Protein AF-A0A943UQS2-F1 (afdb_monomer_lite)

Secondary structure (DSSP, 8-state):
---GGG--HHHHHHHHHHHHHHHHTT---HHHHHHHHHHHHHHHTSS-HHHHHHHHHHHHHTT-HHHHHHHGGGGGGS-HHHHHHHHHHHHHTT---HHHHHHHHHHHTTT-HHHHHHHHT---HHHHHHHHHHHHHTT-HHHHHS--SSSPP-THHHHHHHHHHTTT-SSSHHHHHHHHHHHHHHTTT----THHHHHHHHHHH-TTTHHHHHHHTTTHHHHHHHHHHS-GGG--HHHHHHHHHHHHHH-S-HHHHHHHHHHHHHHHTT-HHHHHHTHHHHHHTHHHHHHHHHHTTS----THHHHHHHHHHHTT-TTS-HHHHHHHHHHHHT-HHHHHHS-THHHHHHHHHHHHH--GGG--EEE-SSS-EEE-HHHHHHHHHHHHHHHTT-THHHHTTHHHHHHTGGGGGGSTT--HHHHHHHHHHHH-PPPHHHHHHHHHHHHH-SSSGGGS-HHHHHHHHHHS--GGGTHHHHHHHHHHHH---HHHHHHHHHHHHHIIIIIS---HHHHHHHHHH-----TTSHHHHHHHHHHHHH--HHHHHHHHHHHHH--------SS----PPPHHHHHHHSSS--TTGGGTT---HHHHHHHHHHHHHHHHHTTSGGGHHHHHHHHHHHHHHHHHTT-HHHHHHHHHHHHHHHHHS--HHHHHHHHHHHHHHHHHS---HHHHHHHHHHHHHHHS-S--SHHHHHHHHHHHHHHHHHHHHTS-TTTTSBGGG--HHHHHHHHHHHHHHHHHHTT-TT-EEEEEEEPTTS-EEEEEEE-TTSPPEEEEEEETT-HHHH-HHHHHHHHHHHHHHHHHTT-SEEEEEEEE-SS---HHHHHHHHHHHTTSTTEEEEEEE---B-TTTTT-----------------

pLDDT: mean 82.7, std 13.42, range [28.22, 97.31]

Sequence (884 aa):
MPTTEHLNKIQLSNISAILEVLAQGNCLSSEVISYWADAAKKTVENQNPDIQYVSLSIFEAINDIEDLIKLAKKFDTFNSDIKGKYCDITGFNGVTDKNVIQCWINECYQSNPHAINAILCIENTESIISTYKQIVNNNKIEKFFNPVGNLSVHYSSLIKQILTVFHKNKEAKNDLIQLFAVYLKTRHYHKISGDESRLFKQIIQDDSVSLCFIQSLDQNRGLWYYLKNIEPEYIDYDLICAIENILVKLCKENYNIDRCLLTLLSIVRHDKDKQESLSKYMARYSDVFKRWDKSEGEENTPNNDKELEEAYNYLMDQNIKSKDKYYCALFLCENIEYLKSIDYNKVFTVICDFFNNVDLDKTKTKKEDPHSYNLSWNLIYIPHFVNAVCELGQEEKLMQYRMILAKTLPFISRVGNIDSRTISSFYKKIIGKLSTDENAILIDWWKSRNDDYLNISPDDIMSCITEYGMGSLSYKLEEYVDIFIVKQSQENAYVASKALELIAKDYVKWGVEDYRKLFDSIEKCGIKGMKMQCNAIMIEKFHDENAILWRFSYLKENLVSTRQFESHHVRFVSDEEQEISGANPRMFRCFMSVQEEPVIQNMLELFEFGLSLSPQIVTRDYSSYLMSQIYMYFINMKKLNYIQKLRILVEKHCEGVADNNAYNIMNHYELVFLNSEKGSIDASVKKYNACIANAYLPIRNDADFRNYFTTIALEVQKEIQDQGIYSLVNSQALSEDFIQRELKNTIINKCCQLGLTNVRVDREVALQDNKRTDFLIWYGMCNPIMIELKLLHNKEIQSTKERHAYKMKFEKYSKATNACLSVFWVFDVGRGGNQIVFEDLKDEYRSLPYTTCLLTKCKCSSGRDTGAIAKRQIGKKTTKKKTK

Structure (mmCIF, N/CA/C/O backbone):
data_AF-A0A943UQS2-F1
#
_entry.id   AF-A0A943UQS2-F1
#
loop_
_atom_site.group_PDB
_atom_site.id
_atom_site.type_symbol
_atom_site.label_atom_id
_atom_site.label_alt_id
_atom_site.label_comp_id
_atom_site.label_asym_id
_atom_site.label_entity_id
_atom_site.label_seq_id
_atom_site.pdbx_PDB_ins_code
_atom_site.Cartn_x
_atom_site.Cartn_y
_atom_site.Cartn_z
_atom_site.occupancy
_atom_site.B_iso_or_equiv
_atom_site.auth_seq_id
_atom_site.auth_comp_id
_atom_site.auth_asym_id
_atom_site.auth_atom_id
_atom_site.pdbx_PDB_model_num
ATOM 1 N N . MET A 1 1 ? 21.471 -7.511 42.209 1.00 46.09 1 MET A N 1
ATOM 2 C CA . MET A 1 1 ? 20.948 -7.458 40.828 1.00 46.09 1 MET A CA 1
ATOM 3 C C . MET A 1 1 ? 20.402 -8.837 40.467 1.00 46.09 1 MET A C 1
ATOM 5 O O . MET A 1 1 ? 20.959 -9.805 40.977 1.00 46.09 1 MET A O 1
ATOM 9 N N . PRO A 1 2 ? 19.295 -8.940 39.711 1.00 42.81 2 PRO A N 1
ATOM 10 C CA . PRO A 1 2 ? 18.663 -10.221 39.378 1.00 42.81 2 PRO A CA 1
ATOM 11 C C . PRO A 1 2 ? 19.610 -11.137 38.584 1.00 42.81 2 PRO A C 1
ATOM 13 O O . PRO A 1 2 ? 20.542 -10.666 37.935 1.00 42.81 2 PRO A O 1
ATOM 16 N N . THR A 1 3 ? 19.404 -12.451 38.649 1.00 53.78 3 THR A N 1
ATOM 17 C CA . THR A 1 3 ? 20.141 -13.414 37.821 1.00 53.78 3 THR A CA 1
ATOM 18 C C . THR A 1 3 ? 19.740 -13.232 36.356 1.00 53.78 3 THR A C 1
ATOM 20 O O . THR A 1 3 ? 18.561 -13.261 36.006 1.00 53.78 3 THR A O 1
ATOM 23 N N . THR A 1 4 ? 20.725 -13.008 35.488 1.00 55.53 4 THR A N 1
ATOM 24 C CA . THR A 1 4 ? 20.529 -12.669 34.065 1.00 55.53 4 THR A CA 1
ATOM 25 C C . THR A 1 4 ? 19.944 -13.818 33.237 1.00 55.53 4 THR A C 1
ATOM 27 O O . THR A 1 4 ? 19.479 -13.594 32.125 1.00 55.53 4 THR A O 1
ATOM 30 N N . GLU A 1 5 ? 19.894 -15.028 33.800 1.00 54.94 5 GLU A N 1
ATOM 31 C CA . GLU A 1 5 ? 19.349 -16.253 33.195 1.00 54.94 5 GLU A CA 1
ATOM 32 C C . GLU A 1 5 ? 17.816 -16.250 33.024 1.00 54.94 5 GLU A C 1
ATOM 34 O O . GLU A 1 5 ? 17.275 -17.127 32.355 1.00 54.94 5 GLU A O 1
ATOM 39 N N . HIS A 1 6 ? 17.101 -15.266 33.586 1.00 61.28 6 HIS A N 1
ATOM 40 C CA . HIS A 1 6 ? 15.633 -15.177 33.516 1.00 61.28 6 HIS A CA 1
ATOM 41 C C . HIS A 1 6 ? 15.101 -13.962 32.744 1.00 61.28 6 HIS A C 1
ATOM 43 O O . HIS A 1 6 ? 13.890 -13.737 32.724 1.00 61.28 6 HIS A O 1
ATOM 49 N N . LEU A 1 7 ? 15.976 -13.158 32.131 1.00 67.00 7 LEU A N 1
ATOM 50 C CA . LEU A 1 7 ? 15.552 -11.962 31.404 1.00 67.00 7 LEU A CA 1
ATOM 51 C C . LEU A 1 7 ? 15.050 -12.325 30.002 1.00 67.00 7 LEU A C 1
ATOM 53 O O . LEU A 1 7 ? 15.760 -12.949 29.215 1.00 67.00 7 LEU A O 1
ATOM 57 N N . ASN A 1 8 ? 13.823 -11.913 29.685 1.00 76.12 8 ASN A N 1
ATOM 58 C CA . ASN A 1 8 ? 13.247 -12.084 28.354 1.00 76.12 8 ASN A CA 1
ATOM 59 C C . ASN A 1 8 ? 13.646 -10.939 27.400 1.00 76.12 8 ASN A C 1
ATOM 61 O O . ASN A 1 8 ? 14.169 -9.902 27.816 1.00 76.12 8 ASN A O 1
ATOM 65 N N . LYS A 1 9 ? 13.350 -11.114 26.106 1.00 77.69 9 LYS A N 1
ATOM 66 C CA . LYS A 1 9 ? 13.645 -10.151 25.029 1.00 77.69 9 LYS A CA 1
ATOM 67 C C . LYS A 1 9 ? 13.203 -8.715 25.351 1.00 77.69 9 LYS A C 1
ATOM 69 O O . LYS A 1 9 ? 13.956 -7.773 25.127 1.00 77.69 9 LYS A O 1
ATOM 74 N N . ILE A 1 10 ? 11.992 -8.544 25.889 1.00 73.12 10 ILE A N 1
ATOM 75 C CA . ILE A 1 10 ? 11.418 -7.223 26.198 1.00 73.12 10 ILE A CA 1
ATOM 76 C C . ILE A 1 10 ? 12.200 -6.559 27.331 1.00 73.12 10 ILE A C 1
ATOM 78 O O . ILE A 1 10 ? 12.536 -5.380 27.251 1.00 73.12 10 ILE A O 1
ATOM 82 N N . GLN A 1 11 ? 12.527 -7.320 28.375 1.00 75.12 11 GLN A N 1
ATOM 83 C CA . GLN A 1 11 ? 13.293 -6.815 29.511 1.00 75.12 11 GLN A CA 1
ATOM 84 C C . GLN A 1 11 ? 14.695 -6.381 29.083 1.00 75.12 11 GLN A C 1
ATOM 86 O O . GLN A 1 11 ? 15.102 -5.271 29.415 1.00 75.12 11 GLN A O 1
ATOM 91 N N . LEU A 1 12 ? 15.399 -7.203 28.297 1.00 77.12 12 LEU A N 1
ATOM 92 C CA . LEU A 1 12 ? 16.720 -6.857 27.762 1.00 77.12 12 LEU A CA 1
ATOM 93 C C . LEU A 1 12 ? 16.664 -5.618 26.858 1.00 77.12 12 LEU A C 1
ATOM 95 O O . LEU A 1 12 ? 17.544 -4.767 26.937 1.00 77.12 12 LEU A O 1
ATOM 99 N N . SER A 1 13 ? 15.601 -5.463 26.064 1.00 77.62 13 SER A N 1
ATOM 100 C CA . SER A 1 13 ? 15.430 -4.296 25.192 1.00 77.62 13 SER A CA 1
ATOM 101 C C . SER A 1 13 ? 15.197 -3.020 26.000 1.00 77.62 13 SER A C 1
ATOM 103 O O . SER A 1 13 ? 15.779 -1.984 25.688 1.00 77.62 13 SER A O 1
ATOM 105 N N . ASN A 1 14 ? 14.382 -3.094 27.055 1.00 74.00 14 ASN A N 1
ATOM 106 C CA . ASN A 1 14 ? 14.157 -1.970 27.962 1.00 74.00 14 ASN A CA 1
ATOM 107 C C . ASN A 1 14 ? 15.444 -1.593 28.702 1.00 74.00 14 ASN A C 1
ATOM 109 O O . ASN A 1 14 ? 15.745 -0.413 28.847 1.00 74.00 14 ASN A O 1
ATOM 113 N N . ILE A 1 15 ? 16.219 -2.589 29.139 1.00 79.62 15 ILE A N 1
ATOM 114 C CA . ILE A 1 15 ? 17.520 -2.377 29.775 1.00 79.62 15 ILE A CA 1
ATOM 115 C C . ILE A 1 15 ? 18.484 -1.684 28.812 1.00 79.62 15 ILE A C 1
ATOM 117 O O . ILE A 1 15 ? 19.082 -0.685 29.193 1.00 79.62 15 ILE A O 1
ATOM 121 N N . SER A 1 16 ? 18.601 -2.165 27.572 1.00 80.25 16 SER A N 1
ATOM 122 C CA . SER A 1 16 ? 19.456 -1.548 26.554 1.00 80.25 16 SER A CA 1
ATOM 123 C C . SER A 1 16 ? 19.109 -0.073 26.341 1.00 80.25 16 SER A C 1
ATOM 125 O O . SER A 1 16 ? 20.002 0.766 26.364 1.00 80.25 16 SER A O 1
ATOM 127 N N . ALA A 1 17 ? 17.818 0.257 26.212 1.00 79.81 17 ALA A N 1
ATOM 128 C CA . ALA A 1 17 ? 17.363 1.638 26.038 1.00 79.81 17 ALA A CA 1
ATOM 129 C C . ALA A 1 17 ? 17.659 2.518 27.266 1.00 79.81 17 ALA A C 1
ATOM 131 O O . ALA A 1 17 ? 18.053 3.674 27.131 1.00 79.81 17 ALA A O 1
ATOM 132 N N . ILE A 1 18 ? 17.500 1.975 28.479 1.00 77.94 18 ILE A N 1
ATOM 133 C CA . ILE A 1 18 ? 17.851 2.684 29.717 1.00 77.94 18 ILE A CA 1
ATOM 134 C C . ILE A 1 18 ? 19.360 2.950 29.770 1.00 77.94 18 ILE A C 1
ATOM 136 O O . ILE A 1 18 ? 19.768 4.065 30.086 1.00 77.94 18 ILE A O 1
ATOM 140 N N . LEU A 1 19 ? 20.184 1.946 29.461 1.00 81.81 19 LEU A N 1
ATOM 141 C CA . LEU A 1 19 ? 21.641 2.076 29.459 1.00 81.81 19 LEU A CA 1
ATOM 142 C C . LEU A 1 19 ? 22.107 3.116 28.441 1.00 81.81 19 LEU A C 1
ATOM 144 O O . LEU A 1 19 ? 22.952 3.933 28.781 1.00 81.81 19 LEU A O 1
ATOM 148 N N . GLU A 1 20 ? 21.506 3.149 27.253 1.00 81.69 20 GLU A N 1
ATOM 149 C CA . GLU A 1 20 ? 21.830 4.122 26.209 1.00 81.69 20 GLU A CA 1
ATOM 150 C C . GLU A 1 20 ? 21.545 5.565 26.661 1.00 81.69 20 GLU A C 1
ATOM 152 O O . GLU A 1 20 ? 22.405 6.440 26.545 1.00 81.69 20 GLU A O 1
ATOM 157 N N . VAL A 1 21 ? 20.378 5.818 27.268 1.00 80.12 21 VAL A N 1
ATOM 158 C CA . VAL A 1 21 ? 20.030 7.142 27.822 1.00 80.12 21 VAL A CA 1
ATOM 159 C C . VAL A 1 21 ? 20.985 7.540 28.950 1.00 80.12 21 VAL A C 1
ATOM 161 O O . VAL A 1 21 ? 21.426 8.689 29.030 1.00 80.12 21 VAL A O 1
ATOM 164 N N . LEU A 1 22 ? 21.336 6.592 29.823 1.00 76.00 22 LEU A N 1
ATOM 165 C CA . LEU A 1 22 ? 22.290 6.838 30.903 1.00 76.00 22 LEU A CA 1
ATOM 166 C C . LEU A 1 22 ? 23.706 7.094 30.369 1.00 76.00 22 LEU A C 1
ATOM 168 O O . LEU A 1 22 ? 24.410 7.933 30.930 1.00 76.00 22 LEU A O 1
ATOM 172 N N . ALA A 1 23 ? 24.116 6.424 29.290 1.00 78.75 23 ALA A N 1
ATOM 173 C CA . ALA A 1 23 ? 25.397 6.642 28.624 1.00 78.75 23 ALA A CA 1
ATOM 174 C C . ALA A 1 23 ? 25.475 8.047 28.011 1.00 78.75 23 ALA A C 1
ATOM 176 O O . ALA A 1 23 ? 26.442 8.763 28.261 1.00 78.75 23 ALA A O 1
ATOM 177 N N . GLN A 1 24 ? 24.429 8.488 27.299 1.00 77.94 24 GLN A N 1
ATOM 178 C CA . GLN A 1 24 ? 24.340 9.842 26.729 1.00 77.94 24 GLN A CA 1
ATOM 179 C C . GLN A 1 24 ? 24.429 10.939 27.804 1.00 77.94 24 GLN A C 1
ATOM 181 O O . GLN A 1 24 ? 24.991 12.008 27.567 1.00 77.94 24 GLN A O 1
ATOM 186 N N . GLY A 1 25 ? 23.902 10.669 29.002 1.00 76.25 25 GLY A N 1
ATOM 187 C CA . GLY A 1 25 ? 23.995 11.557 30.160 1.00 76.25 25 GLY A CA 1
ATOM 188 C C . GLY A 1 25 ? 25.298 11.455 30.962 1.00 76.25 25 GLY A C 1
ATOM 189 O O . GLY A 1 25 ? 25.388 12.103 32.004 1.00 76.25 25 GLY A O 1
ATOM 190 N N . ASN A 1 26 ? 26.280 10.637 30.553 1.00 76.50 26 ASN A N 1
ATOM 191 C CA . ASN A 1 26 ? 27.475 10.292 31.345 1.00 76.50 26 ASN A CA 1
ATOM 192 C C . ASN A 1 26 ? 27.142 9.815 32.778 1.00 76.50 26 ASN A C 1
ATOM 194 O O . ASN A 1 26 ? 27.865 10.094 33.734 1.00 76.50 26 ASN A O 1
ATOM 198 N N . CYS A 1 27 ? 26.021 9.110 32.939 1.00 79.38 27 CYS A N 1
ATOM 199 C CA . CYS A 1 27 ? 25.470 8.680 34.227 1.00 79.38 27 CYS A CA 1
ATOM 200 C C . CYS A 1 27 ? 25.760 7.202 34.560 1.00 79.38 27 CYS A C 1
ATOM 202 O O . CYS A 1 27 ? 25.290 6.705 35.584 1.00 79.38 27 CYS A O 1
ATOM 204 N N . LEU A 1 28 ? 26.497 6.478 33.709 1.00 84.44 28 LEU A N 1
ATOM 205 C CA . LEU A 1 28 ? 26.855 5.075 33.937 1.00 84.44 28 LEU A CA 1
ATOM 206 C C . LEU A 1 28 ? 28.106 4.950 34.815 1.00 84.44 28 LEU A C 1
ATOM 208 O O . LEU A 1 28 ? 29.164 5.477 34.480 1.00 84.44 28 LEU A O 1
ATOM 212 N N . SER A 1 29 ? 28.000 4.207 35.922 1.00 86.56 29 SER A N 1
ATOM 213 C CA . SER A 1 29 ? 29.158 3.862 36.752 1.00 86.56 29 SER A CA 1
ATOM 214 C C . SER A 1 29 ? 29.910 2.647 36.196 1.00 86.56 29 SER A C 1
ATOM 216 O O . SER A 1 29 ? 29.339 1.805 35.496 1.00 86.56 29 SER A O 1
ATOM 218 N N . SER A 1 30 ? 31.189 2.516 36.556 1.00 85.00 30 SER A N 1
ATOM 219 C CA . SER A 1 30 ? 32.044 1.384 36.173 1.00 85.00 30 SER A CA 1
ATOM 220 C C . SER A 1 30 ? 31.476 0.027 36.595 1.00 85.00 30 SER A C 1
ATOM 222 O O . SER A 1 30 ? 31.613 -0.957 35.870 1.00 85.00 30 SER A O 1
ATOM 224 N N . GLU A 1 31 ? 30.805 -0.040 37.746 1.00 86.38 31 GLU A N 1
ATOM 225 C CA . GLU A 1 31 ? 30.189 -1.267 38.258 1.00 86.38 31 GLU A CA 1
ATOM 226 C C . GLU A 1 31 ? 28.984 -1.690 37.411 1.00 86.38 31 GLU A C 1
ATOM 228 O O . GLU A 1 31 ? 28.786 -2.880 37.172 1.00 86.38 31 GLU A O 1
ATOM 233 N N . VAL A 1 32 ? 28.191 -0.721 36.938 1.00 84.56 32 VAL A N 1
ATOM 234 C CA . VAL A 1 32 ? 27.026 -0.973 36.078 1.00 84.56 32 VAL A CA 1
ATOM 235 C C . VAL A 1 32 ? 27.473 -1.442 34.696 1.00 84.56 32 VAL A C 1
ATOM 237 O O . VAL A 1 32 ? 26.913 -2.411 34.184 1.00 84.56 32 VAL A O 1
ATOM 240 N N . ILE A 1 33 ? 28.501 -0.805 34.126 1.00 85.94 33 ILE A N 1
ATOM 241 C CA . ILE A 1 33 ? 29.096 -1.209 32.843 1.00 85.94 33 ILE A CA 1
ATOM 242 C C . ILE A 1 33 ? 29.633 -2.641 32.944 1.00 85.94 33 ILE A C 1
ATOM 244 O O . ILE A 1 33 ? 29.259 -3.489 32.142 1.00 85.94 33 ILE A O 1
ATOM 248 N N . SER A 1 34 ? 30.433 -2.935 33.974 1.00 86.56 34 SER A N 1
ATOM 249 C CA . SER A 1 34 ? 31.013 -4.267 34.190 1.00 86.56 34 SER A CA 1
ATOM 250 C C . SER A 1 34 ? 29.942 -5.352 34.355 1.00 86.56 34 SER A C 1
ATOM 252 O O . SER A 1 34 ? 29.993 -6.392 33.696 1.00 86.56 34 SER A O 1
ATOM 254 N N . TYR A 1 35 ? 28.909 -5.085 35.161 1.00 88.00 35 TYR A N 1
ATOM 255 C CA . TYR A 1 35 ? 27.803 -6.025 35.338 1.00 88.00 35 TYR A CA 1
ATOM 256 C C . TYR A 1 35 ? 27.078 -6.322 34.019 1.00 88.00 35 TYR A C 1
ATOM 258 O O . TYR A 1 35 ? 26.808 -7.487 33.715 1.00 88.00 35 TYR A O 1
ATOM 266 N N . TRP A 1 36 ? 26.756 -5.289 33.233 1.00 88.25 36 TRP A N 1
ATOM 267 C CA . TRP A 1 36 ? 26.017 -5.471 31.984 1.00 88.25 36 TRP A CA 1
ATOM 268 C C . TRP A 1 36 ? 26.869 -6.045 30.853 1.00 88.25 36 TRP A C 1
ATOM 270 O O . TRP A 1 36 ? 26.330 -6.811 30.059 1.00 88.25 36 TRP A O 1
ATOM 280 N N . ALA A 1 37 ? 28.179 -5.794 30.830 1.00 87.12 37 ALA A N 1
ATOM 281 C CA . ALA A 1 37 ? 29.111 -6.473 29.931 1.00 87.12 37 ALA A CA 1
ATOM 282 C C . ALA A 1 37 ? 29.130 -7.991 30.193 1.00 87.12 37 ALA A C 1
ATOM 284 O O . ALA A 1 37 ? 28.959 -8.800 29.276 1.00 87.12 37 ALA A O 1
ATOM 285 N N . ASP A 1 38 ? 29.246 -8.405 31.458 1.00 86.81 38 ASP A N 1
ATOM 286 C CA . ASP A 1 38 ? 29.226 -9.824 31.837 1.00 86.81 38 ASP A CA 1
ATOM 287 C C . ASP A 1 38 ? 27.857 -10.480 31.600 1.00 86.81 38 ASP A C 1
ATOM 289 O O . ASP A 1 38 ? 27.771 -11.639 31.177 1.00 86.81 38 ASP A O 1
ATOM 293 N N . ALA A 1 39 ? 26.772 -9.739 31.831 1.00 84.62 39 ALA A N 1
ATOM 294 C CA . ALA A 1 39 ? 25.414 -10.175 31.523 1.00 84.62 39 ALA A CA 1
ATOM 295 C C . ALA A 1 39 ? 25.205 -10.387 30.015 1.00 84.62 39 ALA A C 1
ATOM 297 O O . ALA A 1 39 ? 24.662 -11.418 29.602 1.00 84.62 39 ALA A O 1
ATOM 298 N N . ALA A 1 40 ? 25.648 -9.432 29.194 1.00 86.50 40 ALA A N 1
ATOM 299 C CA . ALA A 1 40 ? 25.539 -9.479 27.742 1.00 86.50 40 ALA A CA 1
ATOM 300 C C . ALA A 1 40 ? 26.349 -10.650 27.166 1.00 86.50 40 ALA A C 1
ATOM 302 O O . ALA A 1 40 ? 25.828 -11.398 26.342 1.00 86.50 40 ALA A O 1
ATOM 303 N N . LYS A 1 41 ? 27.559 -10.917 27.680 1.00 86.94 41 LYS A N 1
ATOM 304 C CA . LYS A 1 41 ? 28.362 -12.096 27.291 1.00 86.94 41 LYS A CA 1
ATOM 305 C C . LYS A 1 41 ? 27.610 -13.404 27.497 1.00 86.94 41 LYS A C 1
ATOM 307 O O . LYS A 1 41 ? 27.468 -14.186 26.561 1.00 86.94 41 LYS A O 1
ATOM 312 N N . LYS A 1 42 ? 27.092 -13.626 28.709 1.00 83.75 42 LYS A N 1
ATOM 313 C CA . LYS A 1 42 ? 26.362 -14.859 29.050 1.00 83.75 42 LYS A CA 1
ATOM 314 C C . LYS A 1 42 ? 25.099 -15.032 28.212 1.00 83.75 42 LYS A C 1
ATOM 316 O O . LYS A 1 42 ? 24.746 -16.145 27.843 1.00 83.75 42 LYS A O 1
ATOM 321 N N . THR A 1 43 ? 24.408 -13.934 27.917 1.00 80.69 43 THR A N 1
ATOM 322 C CA . THR A 1 43 ? 23.152 -13.973 27.157 1.00 80.69 43 THR A CA 1
ATOM 323 C C . THR A 1 43 ? 23.373 -14.114 25.650 1.00 80.69 43 THR A C 1
ATOM 325 O O . THR A 1 43 ? 22.587 -14.803 25.009 1.00 80.69 43 THR A O 1
ATOM 328 N N . VAL A 1 44 ? 24.464 -13.583 25.084 1.00 83.62 44 VAL A N 1
ATOM 329 C CA . VAL A 1 44 ? 24.868 -13.860 23.690 1.00 83.62 44 VAL A CA 1
ATOM 330 C C . VAL A 1 44 ? 25.300 -15.321 23.497 1.00 83.62 44 VAL A C 1
ATOM 332 O O . VAL A 1 44 ? 25.155 -15.874 22.410 1.00 83.62 44 VAL A O 1
ATOM 335 N N . GLU A 1 45 ? 25.781 -15.990 24.545 1.00 77.69 45 GLU A N 1
ATOM 336 C CA . GLU A 1 45 ? 26.095 -17.429 24.516 1.00 77.69 45 GLU A CA 1
ATOM 337 C C . GLU A 1 45 ? 24.860 -18.344 24.609 1.00 77.69 45 GLU A C 1
ATOM 339 O O . GLU A 1 45 ? 24.977 -19.556 24.428 1.00 77.69 45 GLU A O 1
ATOM 344 N N . ASN A 1 46 ? 23.672 -17.786 24.857 1.00 71.38 46 ASN A N 1
ATOM 345 C CA . ASN A 1 46 ? 22.415 -18.531 24.858 1.00 71.38 46 ASN A CA 1
ATOM 346 C C . ASN A 1 46 ? 22.059 -18.998 23.432 1.00 71.38 46 ASN A C 1
ATOM 348 O O . ASN A 1 46 ? 22.290 -18.276 22.472 1.00 71.38 46 ASN A O 1
ATOM 352 N N . GLN A 1 47 ? 21.448 -20.176 23.276 1.00 68.06 47 GLN A N 1
ATOM 353 C CA . GLN A 1 47 ? 20.999 -20.686 21.971 1.00 68.06 47 GLN A CA 1
ATOM 354 C C . GLN A 1 47 ? 19.749 -19.974 21.421 1.00 68.06 47 GLN A C 1
ATOM 356 O O . GLN A 1 47 ? 19.343 -20.257 20.297 1.00 68.06 47 GLN A O 1
ATOM 361 N N . ASN A 1 48 ? 19.110 -19.086 22.194 1.00 82.88 48 ASN A N 1
ATOM 362 C CA . ASN A 1 48 ? 17.919 -18.355 21.766 1.00 82.88 48 ASN A CA 1
ATOM 363 C C . ASN A 1 48 ? 18.280 -17.113 20.917 1.00 82.88 48 ASN A C 1
ATOM 365 O O . ASN A 1 48 ? 18.795 -16.138 21.477 1.00 82.88 48 ASN A O 1
ATOM 369 N N . PRO A 1 49 ? 17.928 -17.075 19.615 1.00 83.19 49 PRO A N 1
ATOM 370 C CA . PRO A 1 49 ? 18.340 -15.986 18.735 1.00 83.19 49 PRO A CA 1
ATOM 371 C C . PRO A 1 49 ? 17.757 -14.612 19.079 1.00 83.19 49 PRO A C 1
ATOM 373 O O . PRO A 1 49 ? 18.418 -13.594 18.885 1.00 83.19 49 PRO A O 1
ATOM 376 N N . ASP A 1 50 ? 16.540 -14.564 19.624 1.00 81.62 50 ASP A N 1
ATOM 377 C CA . ASP A 1 50 ? 15.894 -13.312 20.030 1.00 81.62 50 ASP A CA 1
ATOM 378 C C . ASP A 1 50 ? 16.610 -12.657 21.215 1.00 81.62 50 ASP A C 1
ATOM 380 O O . ASP A 1 50 ? 16.692 -11.430 21.301 1.00 81.62 50 ASP A O 1
ATOM 384 N N . ILE A 1 51 ? 17.125 -13.478 22.134 1.00 83.31 51 ILE A N 1
ATOM 385 C CA . ILE A 1 51 ? 17.915 -13.017 23.278 1.00 83.31 51 ILE A CA 1
ATOM 386 C C . ILE A 1 51 ? 19.275 -12.525 22.786 1.00 83.31 51 ILE A C 1
ATOM 388 O O . ILE A 1 51 ? 19.669 -11.412 23.122 1.00 83.31 51 ILE A O 1
ATOM 392 N N . GLN A 1 52 ? 19.948 -13.299 21.930 1.00 87.31 52 GLN A N 1
ATOM 393 C CA . GLN A 1 52 ? 21.234 -12.914 21.344 1.00 87.31 52 GLN A CA 1
ATOM 394 C C . GLN A 1 52 ? 21.149 -11.577 20.596 1.00 87.31 52 GLN A C 1
ATOM 396 O O . GLN A 1 52 ? 21.994 -10.705 20.798 1.00 87.31 52 GLN A O 1
ATOM 401 N N . TYR A 1 53 ? 20.105 -11.391 19.782 1.00 87.25 53 TYR A N 1
ATOM 402 C CA . TYR A 1 53 ? 19.885 -10.170 19.008 1.00 87.25 53 TYR A CA 1
ATOM 403 C C . TYR A 1 53 ? 19.810 -8.925 19.900 1.00 87.25 53 TYR A C 1
ATOM 405 O O . TYR A 1 53 ? 20.458 -7.917 19.625 1.00 87.25 53 TYR A O 1
ATOM 413 N N . VAL A 1 54 ? 19.033 -8.987 20.984 1.00 83.44 54 VAL A N 1
ATOM 414 C CA . VAL A 1 54 ? 18.858 -7.845 21.894 1.00 83.44 54 VAL A CA 1
ATOM 415 C C . VAL A 1 54 ? 20.078 -7.645 22.792 1.00 83.44 54 VAL A C 1
ATOM 417 O O . VAL A 1 54 ? 20.438 -6.508 23.088 1.00 83.44 54 VAL A O 1
ATOM 420 N N . SER A 1 55 ? 20.765 -8.719 23.182 1.00 85.94 55 SER A N 1
ATOM 421 C CA . SER A 1 55 ? 21.993 -8.621 23.974 1.00 85.94 55 SER A CA 1
ATOM 422 C C . SER A 1 55 ? 23.131 -7.919 23.233 1.00 85.94 55 SER A C 1
ATOM 424 O O . SER A 1 55 ? 23.941 -7.256 23.876 1.00 85.94 55 SER A O 1
ATOM 426 N N . LEU A 1 56 ? 23.175 -7.985 21.896 1.00 88.62 56 LEU A N 1
ATOM 427 C CA . LEU A 1 56 ? 24.131 -7.199 21.109 1.00 88.62 56 LEU A CA 1
ATOM 428 C C . LEU A 1 56 ? 23.947 -5.683 21.305 1.00 88.62 56 LEU A C 1
ATOM 430 O O . LEU A 1 56 ? 24.937 -4.964 21.410 1.00 88.62 56 LEU A O 1
ATOM 434 N N . SER A 1 57 ? 22.707 -5.201 21.434 1.00 87.25 57 SER A N 1
ATOM 435 C CA . SER A 1 57 ? 22.422 -3.783 21.706 1.00 87.25 57 SER A CA 1
ATOM 436 C C . SER A 1 57 ? 22.878 -3.321 23.091 1.00 87.25 57 SER A C 1
ATOM 438 O O . SER A 1 57 ? 23.146 -2.138 23.278 1.00 87.25 57 SER A O 1
ATOM 440 N N . ILE A 1 58 ? 23.033 -4.234 24.055 1.00 88.50 58 ILE A N 1
ATOM 441 C CA . ILE A 1 58 ? 23.574 -3.883 25.374 1.00 88.50 58 ILE A CA 1
ATOM 442 C C . ILE A 1 58 ? 25.052 -3.503 25.259 1.00 88.50 58 ILE A C 1
ATOM 444 O O . ILE A 1 58 ? 25.452 -2.511 25.861 1.00 88.50 58 ILE A O 1
ATOM 448 N N . PHE A 1 59 ? 25.843 -4.236 24.463 1.00 87.88 59 PHE A N 1
ATOM 449 C CA . PHE A 1 59 ? 27.252 -3.896 24.220 1.00 87.88 59 PHE A CA 1
ATOM 450 C C . PHE A 1 59 ? 27.407 -2.515 23.570 1.00 87.88 59 PHE A C 1
ATOM 452 O O . PHE A 1 59 ? 28.286 -1.751 23.959 1.00 87.88 59 PHE A O 1
ATOM 459 N N . GLU A 1 60 ? 26.524 -2.180 22.627 1.00 86.62 60 GLU A N 1
ATOM 460 C CA . GLU A 1 60 ? 26.443 -0.851 22.012 1.00 86.62 60 GLU A CA 1
ATOM 461 C C . GLU A 1 60 ? 26.105 0.231 23.050 1.00 86.62 60 GLU A C 1
ATOM 463 O O . GLU A 1 60 ? 26.827 1.217 23.178 1.00 86.62 60 GLU A O 1
ATOM 468 N N . ALA A 1 61 ? 25.063 0.011 23.857 1.00 86.25 61 ALA A N 1
ATOM 469 C CA . ALA A 1 61 ? 24.588 0.972 24.851 1.00 86.25 61 ALA A CA 1
ATOM 470 C C . ALA A 1 61 ? 25.625 1.307 25.940 1.00 86.25 61 ALA A C 1
ATOM 472 O O . ALA A 1 61 ? 25.628 2.422 26.457 1.00 86.25 61 ALA A O 1
ATOM 473 N N . ILE A 1 62 ? 26.501 0.361 26.295 1.00 87.69 62 ILE A N 1
ATOM 474 C CA . ILE A 1 62 ? 27.586 0.575 27.272 1.00 87.69 62 ILE A CA 1
ATOM 475 C C . ILE A 1 62 ? 28.940 0.893 26.618 1.00 87.69 62 ILE A C 1
ATOM 477 O O . ILE A 1 62 ? 29.931 1.040 27.333 1.00 87.69 62 ILE A O 1
ATOM 481 N N . ASN A 1 63 ? 28.985 1.010 25.285 1.00 85.19 63 ASN A N 1
ATOM 482 C CA . ASN A 1 63 ? 30.186 1.268 24.487 1.00 85.19 63 ASN A CA 1
ATOM 483 C C . ASN A 1 63 ? 31.334 0.255 24.717 1.00 85.19 63 ASN A C 1
ATOM 485 O O . ASN A 1 63 ? 32.510 0.618 24.786 1.00 85.19 63 ASN A O 1
ATOM 489 N N . ASP A 1 64 ? 31.005 -1.032 24.844 1.00 87.56 64 ASP A N 1
ATOM 490 C CA . ASP A 1 64 ? 31.977 -2.113 25.056 1.00 87.56 64 ASP A CA 1
ATOM 491 C C . ASP A 1 64 ? 32.474 -2.692 23.720 1.00 87.56 64 ASP A C 1
ATOM 493 O O . ASP A 1 64 ? 32.050 -3.746 23.235 1.00 87.56 64 ASP A O 1
ATOM 497 N N . ILE A 1 65 ? 33.391 -1.949 23.098 1.00 86.62 65 ILE A N 1
ATOM 498 C CA . ILE A 1 65 ? 33.989 -2.296 21.803 1.00 86.62 65 ILE A CA 1
ATOM 499 C C . ILE A 1 65 ? 34.894 -3.536 21.909 1.00 86.62 65 ILE A C 1
ATOM 501 O O . ILE A 1 65 ? 34.960 -4.335 20.972 1.00 86.62 65 ILE A O 1
ATOM 505 N N . GLU A 1 66 ? 35.591 -3.729 23.033 1.00 88.69 66 GLU A N 1
ATOM 506 C CA . GLU A 1 66 ? 36.527 -4.848 23.193 1.00 88.69 66 GLU A CA 1
ATOM 507 C C . GLU A 1 66 ? 35.820 -6.201 23.131 1.00 88.69 66 GLU A C 1
ATOM 509 O O . GLU A 1 66 ? 36.313 -7.136 22.488 1.00 88.69 66 GLU A O 1
ATOM 514 N N . ASP A 1 67 ? 34.667 -6.331 23.786 1.00 88.56 67 ASP A N 1
ATOM 515 C CA . ASP A 1 67 ? 33.924 -7.583 23.772 1.00 88.56 67 ASP A CA 1
ATOM 516 C C . ASP A 1 67 ? 33.165 -7.798 22.456 1.00 88.56 67 ASP A C 1
ATOM 518 O O . ASP A 1 67 ? 33.114 -8.936 21.976 1.00 88.56 67 ASP A O 1
ATOM 522 N N . LEU A 1 68 ? 32.725 -6.731 21.774 1.00 89.06 68 LEU A N 1
ATOM 523 C CA . LEU A 1 68 ? 32.251 -6.820 20.385 1.00 89.06 68 LEU A CA 1
ATOM 524 C C . LEU A 1 68 ? 33.329 -7.385 19.445 1.00 89.06 68 LEU A C 1
ATOM 526 O O . LEU A 1 68 ? 33.024 -8.244 18.612 1.00 89.06 68 LEU A O 1
ATOM 530 N N . ILE A 1 69 ? 34.595 -6.981 19.601 1.00 92.12 69 ILE A N 1
ATOM 531 C CA . ILE A 1 69 ? 35.717 -7.541 18.827 1.00 92.12 69 ILE A CA 1
ATOM 532 C C . ILE A 1 69 ? 35.916 -9.027 19.153 1.00 92.12 69 ILE A C 1
ATOM 534 O O . ILE A 1 69 ? 36.092 -9.846 18.248 1.00 92.12 69 ILE A O 1
ATOM 538 N N . LYS A 1 70 ? 35.855 -9.422 20.432 1.00 90.88 70 LYS A N 1
ATOM 539 C CA . LYS A 1 70 ? 36.002 -10.838 20.825 1.00 90.88 70 LYS A CA 1
ATOM 540 C C . LYS A 1 70 ? 34.896 -11.718 20.237 1.00 90.88 70 LYS A C 1
ATOM 542 O O . LYS A 1 70 ? 35.173 -12.872 19.891 1.00 90.88 70 LYS A O 1
ATOM 547 N N . LEU A 1 71 ? 33.682 -11.184 20.081 1.00 90.31 71 LEU A N 1
ATOM 548 C CA . LEU A 1 71 ? 32.550 -11.892 19.477 1.00 90.31 71 LEU A CA 1
ATOM 549 C C . LEU A 1 71 ? 32.756 -12.237 17.996 1.00 90.31 71 LEU A C 1
ATOM 551 O O . LEU A 1 71 ? 32.150 -13.205 17.538 1.00 90.31 71 LEU A O 1
ATOM 555 N N . ALA A 1 72 ? 33.669 -11.572 17.277 1.00 92.06 72 ALA A N 1
ATOM 556 C CA . ALA A 1 72 ? 34.001 -11.926 15.891 1.00 92.06 72 ALA A CA 1
ATOM 557 C C . ALA A 1 72 ? 34.404 -13.408 15.744 1.00 92.06 72 ALA A C 1
ATOM 559 O O . ALA A 1 72 ? 34.078 -14.057 14.756 1.00 92.06 72 ALA A O 1
ATOM 560 N N . LYS A 1 73 ? 35.036 -14.002 16.769 1.00 89.81 73 LYS A N 1
ATOM 561 C CA . LYS A 1 73 ? 35.421 -15.429 16.771 1.00 89.81 73 LYS A CA 1
ATOM 562 C C . LYS A 1 73 ? 34.234 -16.391 16.786 1.00 89.81 73 LYS A C 1
ATOM 564 O O . LYS A 1 73 ? 34.396 -17.561 16.457 1.00 89.81 73 LYS A O 1
ATOM 569 N N . LYS A 1 74 ? 33.068 -15.919 17.225 1.00 87.19 74 LYS A N 1
ATOM 570 C CA . LYS A 1 74 ? 31.819 -16.686 17.277 1.00 87.19 74 LYS A CA 1
ATOM 571 C C . LYS A 1 74 ? 30.860 -16.295 16.156 1.00 87.19 74 LYS A C 1
ATOM 573 O O . LYS A 1 74 ? 29.774 -16.860 16.082 1.00 87.19 74 LYS A O 1
ATOM 578 N N . PHE A 1 75 ? 31.247 -15.374 15.277 1.00 90.38 75 PHE A N 1
ATOM 579 C CA . PHE A 1 75 ? 30.372 -14.812 14.256 1.00 90.38 75 PHE A CA 1
ATOM 580 C C . PHE A 1 75 ? 29.732 -15.874 13.350 1.00 90.38 75 PHE A C 1
ATOM 582 O O . PHE A 1 75 ? 28.547 -15.792 13.039 1.00 90.38 75 PHE A O 1
ATOM 589 N N . ASP A 1 76 ? 30.470 -16.929 12.999 1.00 87.81 76 ASP A N 1
ATOM 590 C CA . ASP A 1 76 ? 29.955 -18.026 12.168 1.00 87.81 76 ASP A CA 1
ATOM 591 C C . ASP A 1 76 ? 28.886 -18.885 12.864 1.00 87.81 76 ASP A C 1
ATOM 593 O O . ASP A 1 76 ? 28.151 -19.609 12.197 1.00 87.81 76 ASP A O 1
ATOM 597 N N . THR A 1 77 ? 28.772 -18.795 14.195 1.00 87.12 77 THR A N 1
ATOM 598 C CA . THR A 1 77 ? 27.725 -19.480 14.976 1.00 87.12 77 THR A CA 1
ATOM 599 C C . THR A 1 77 ? 26.400 -18.720 14.987 1.00 87.12 77 THR A C 1
ATOM 601 O O . THR A 1 77 ? 25.377 -19.281 15.374 1.00 87.12 77 THR A O 1
ATOM 604 N N . PHE A 1 78 ? 26.400 -17.457 14.558 1.00 90.31 78 PHE A N 1
ATOM 605 C CA . PHE A 1 78 ? 25.209 -16.620 14.516 1.00 90.31 78 PHE A CA 1
ATOM 606 C C . PHE A 1 78 ? 24.339 -16.917 13.290 1.00 90.31 78 PHE A C 1
ATOM 608 O O . PHE A 1 78 ? 24.834 -17.213 12.200 1.00 90.31 78 PHE A O 1
ATOM 615 N N . ASN A 1 79 ? 23.021 -16.793 13.463 1.00 89.75 79 ASN A N 1
ATOM 616 C CA . ASN A 1 79 ? 22.082 -16.816 12.344 1.00 89.75 79 ASN A CA 1
ATOM 617 C C . ASN A 1 79 ? 22.128 -15.493 11.547 1.00 89.75 79 ASN A C 1
ATOM 619 O O . ASN A 1 79 ? 22.808 -14.542 11.936 1.00 89.75 79 ASN A O 1
ATOM 623 N N . SER A 1 80 ? 21.395 -15.421 10.432 1.00 87.06 80 SER A N 1
ATOM 624 C CA . SER A 1 80 ? 21.381 -14.252 9.536 1.00 87.06 80 SER A CA 1
ATOM 625 C C . SER A 1 80 ? 21.049 -12.937 10.245 1.00 87.06 80 SER A C 1
ATOM 627 O O . SER A 1 80 ? 21.700 -11.924 9.998 1.00 87.06 80 SER A O 1
ATOM 629 N N . ASP A 1 81 ? 20.069 -12.959 11.148 1.00 87.31 81 ASP A N 1
ATOM 630 C CA . ASP A 1 81 ? 19.534 -11.750 11.778 1.00 87.31 81 ASP A CA 1
ATOM 631 C C . ASP A 1 81 ? 20.530 -11.171 12.788 1.00 87.31 81 ASP A C 1
ATOM 633 O O . ASP A 1 81 ? 20.766 -9.963 12.830 1.00 87.31 81 ASP A O 1
ATOM 637 N N . ILE A 1 82 ? 21.180 -12.041 13.565 1.00 90.75 82 ILE A N 1
ATOM 638 C CA . ILE A 1 82 ? 22.220 -11.650 14.522 1.00 90.75 82 ILE A CA 1
ATOM 639 C C . ILE A 1 82 ? 23.468 -11.168 13.786 1.00 90.75 82 ILE A C 1
ATOM 641 O O . ILE A 1 82 ? 24.069 -10.177 14.197 1.00 90.75 82 ILE A O 1
ATOM 645 N N . LYS A 1 83 ? 23.847 -11.819 12.679 1.00 92.94 83 LYS A N 1
ATOM 646 C CA . LYS A 1 83 ? 24.953 -11.360 11.829 1.00 92.94 83 LYS A CA 1
ATOM 647 C C . LYS A 1 83 ? 24.690 -9.961 11.277 1.00 92.94 83 LYS A C 1
ATOM 649 O O . LYS A 1 83 ? 25.575 -9.114 11.357 1.00 92.94 83 LYS A O 1
ATOM 654 N N . GLY A 1 84 ? 23.471 -9.701 10.796 1.00 91.50 84 GLY A N 1
ATOM 655 C CA . GLY A 1 84 ? 23.041 -8.371 10.358 1.00 91.50 84 GLY A CA 1
ATOM 656 C C . GLY A 1 84 ? 23.163 -7.328 11.472 1.00 91.50 84 GLY A C 1
ATOM 657 O O . GLY A 1 84 ? 23.847 -6.322 11.300 1.00 91.50 84 GLY A O 1
ATOM 658 N N . LYS A 1 85 ? 22.607 -7.617 12.657 1.00 91.12 85 LYS A N 1
ATOM 659 C CA . LYS A 1 85 ? 22.693 -6.721 13.823 1.00 91.12 85 LYS A CA 1
ATOM 660 C C . LYS A 1 85 ? 24.130 -6.478 14.283 1.00 91.12 85 LYS A C 1
ATOM 662 O O . LYS A 1 85 ? 24.476 -5.352 14.627 1.00 91.12 85 LYS A O 1
ATOM 667 N N . TYR A 1 86 ? 24.974 -7.507 14.271 1.00 93.38 86 TYR A N 1
ATOM 668 C CA . TYR A 1 86 ? 26.393 -7.379 14.589 1.00 93.38 86 TYR A CA 1
ATOM 669 C C . TYR A 1 86 ? 27.111 -6.465 13.588 1.00 93.38 86 TYR A C 1
ATOM 671 O O . TYR A 1 86 ? 27.853 -5.574 14.005 1.00 93.38 86 TYR A O 1
ATOM 679 N N . CYS A 1 87 ? 26.873 -6.649 12.284 1.00 92.94 87 CYS A N 1
ATOM 680 C CA . CYS A 1 87 ? 27.408 -5.784 11.231 1.00 92.94 87 CYS A CA 1
ATOM 681 C C . CYS A 1 87 ? 26.974 -4.326 11.412 1.00 92.94 87 CYS A C 1
ATOM 683 O O . CYS A 1 87 ? 27.828 -3.449 11.335 1.00 92.94 87 CYS A O 1
ATOM 685 N N . ASP A 1 88 ? 25.700 -4.069 11.718 1.00 90.88 88 ASP A N 1
ATOM 686 C CA . ASP A 1 88 ? 25.210 -2.709 11.966 1.00 90.88 88 ASP A CA 1
ATOM 687 C C . ASP A 1 88 ? 25.951 -2.058 13.133 1.00 90.88 88 ASP A C 1
ATOM 689 O O . ASP A 1 88 ? 26.565 -1.008 12.967 1.00 90.88 88 ASP A O 1
ATOM 693 N N . ILE A 1 89 ? 25.950 -2.701 14.305 1.00 88.81 89 ILE A N 1
ATOM 694 C CA . ILE A 1 89 ? 26.560 -2.134 15.515 1.00 88.81 89 ILE A CA 1
ATOM 695 C C . ILE A 1 89 ? 28.046 -1.874 15.290 1.00 88.81 89 ILE A C 1
ATOM 697 O O . ILE A 1 89 ? 28.548 -0.791 15.582 1.00 88.81 89 ILE A O 1
ATOM 701 N N . THR A 1 90 ? 28.771 -2.865 14.773 1.00 91.00 90 THR A N 1
ATOM 702 C CA . THR A 1 90 ? 30.221 -2.736 14.597 1.00 91.00 90 THR A CA 1
ATOM 703 C C . THR A 1 90 ? 30.583 -1.753 13.481 1.00 91.00 90 THR A C 1
ATOM 705 O O . THR A 1 90 ? 31.580 -1.043 13.607 1.00 91.00 90 THR A O 1
ATOM 708 N N . GLY A 1 91 ? 29.765 -1.658 12.429 1.00 87.50 91 GLY A N 1
ATOM 709 C CA . GLY A 1 91 ? 29.928 -0.699 11.341 1.00 87.50 91 GLY A CA 1
ATOM 710 C C . GLY A 1 91 ? 29.667 0.743 11.777 1.00 87.50 91 GLY A C 1
ATOM 711 O O . GLY A 1 91 ? 30.539 1.594 11.612 1.00 87.50 91 GLY A O 1
ATOM 712 N N . PHE A 1 92 ? 28.505 1.018 12.381 1.00 83.94 92 PHE A N 1
ATOM 713 C CA . PHE A 1 92 ? 28.123 2.369 12.817 1.00 83.94 92 PHE A CA 1
ATOM 714 C C . PHE A 1 92 ? 29.011 2.912 13.942 1.00 83.94 92 PHE A C 1
ATOM 716 O O . PHE A 1 92 ? 29.247 4.117 13.992 1.00 83.94 92 PHE A O 1
ATOM 723 N N . ASN A 1 93 ? 29.557 2.040 14.796 1.00 83.69 93 ASN A N 1
ATOM 724 C CA . ASN A 1 93 ? 30.524 2.432 15.827 1.00 83.69 93 ASN A CA 1
ATOM 725 C C . ASN A 1 93 ? 31.979 2.489 15.316 1.00 83.69 93 ASN A C 1
ATOM 727 O O . ASN A 1 93 ? 32.896 2.719 16.103 1.00 83.69 93 ASN A O 1
ATOM 731 N N . GLY A 1 94 ? 32.223 2.281 14.015 1.00 84.81 94 GLY A N 1
ATOM 732 C CA . GLY A 1 94 ? 33.545 2.453 13.406 1.00 84.81 94 GLY A CA 1
ATOM 733 C C . GLY A 1 94 ? 34.600 1.443 13.876 1.00 84.81 94 GLY A C 1
ATOM 734 O O . GLY A 1 94 ? 35.780 1.780 13.972 1.00 84.81 94 GLY A O 1
ATOM 735 N N . VAL A 1 95 ? 34.208 0.202 14.183 1.00 87.81 95 VAL A N 1
ATOM 736 C CA . VAL A 1 95 ? 35.122 -0.828 14.705 1.00 87.81 95 VAL A CA 1
ATOM 737 C C . VAL A 1 95 ? 36.002 -1.389 13.584 1.00 87.81 95 VAL A C 1
ATOM 739 O O . VAL A 1 95 ? 35.608 -2.294 12.857 1.00 87.81 95 VAL A O 1
ATOM 742 N N . THR A 1 96 ? 37.234 -0.893 13.452 1.00 86.12 96 THR A N 1
ATOM 743 C CA . THR A 1 96 ? 38.151 -1.285 12.362 1.00 86.12 96 THR A CA 1
ATOM 744 C C . THR A 1 96 ? 39.077 -2.469 12.689 1.00 86.12 96 THR A C 1
ATOM 746 O O . THR A 1 96 ? 40.167 -2.570 12.123 1.00 86.12 96 THR A O 1
ATOM 749 N N . ASP A 1 97 ? 38.708 -3.358 13.619 1.00 93.19 97 ASP A N 1
ATOM 750 C CA . ASP A 1 97 ? 39.503 -4.567 13.896 1.00 93.19 97 ASP A CA 1
ATOM 751 C C . ASP A 1 97 ? 39.503 -5.520 12.688 1.00 93.19 97 ASP A C 1
ATOM 753 O O . ASP A 1 97 ? 38.482 -5.717 12.026 1.00 93.19 97 ASP A O 1
ATOM 757 N N . LYS A 1 98 ? 40.647 -6.160 12.412 1.00 91.19 98 LYS A N 1
ATOM 758 C CA . LYS A 1 98 ? 40.812 -7.025 11.231 1.00 91.19 98 LYS A CA 1
ATOM 759 C C . LYS A 1 98 ? 39.844 -8.210 11.217 1.00 91.19 98 LYS A C 1
ATOM 761 O O . LYS A 1 98 ? 39.372 -8.579 10.145 1.00 91.19 98 LYS A O 1
ATOM 766 N N . ASN A 1 99 ? 39.539 -8.803 12.372 1.00 92.88 99 ASN A N 1
ATOM 767 C CA . ASN A 1 99 ? 38.629 -9.949 12.442 1.00 92.88 99 ASN A CA 1
ATOM 768 C C . ASN A 1 99 ? 37.178 -9.514 12.220 1.00 92.88 99 ASN A C 1
ATOM 770 O O . ASN A 1 99 ? 36.415 -10.225 11.571 1.00 92.88 99 ASN A O 1
ATOM 774 N N . VAL A 1 100 ? 36.814 -8.331 12.718 1.00 94.69 100 VAL A N 1
ATOM 775 C CA . VAL A 1 100 ? 35.484 -7.737 12.537 1.00 94.69 100 VAL A CA 1
ATOM 776 C C . VAL A 1 100 ? 35.254 -7.384 11.066 1.00 94.69 100 VAL A C 1
ATOM 778 O O . VAL A 1 100 ? 34.269 -7.825 10.477 1.00 94.69 100 VAL A O 1
ATOM 781 N N . ILE A 1 101 ? 36.215 -6.704 10.430 1.00 95.25 101 ILE A N 1
ATOM 782 C CA . ILE A 1 101 ? 36.171 -6.406 8.990 1.00 95.25 101 ILE A CA 1
ATOM 783 C C . ILE A 1 101 ? 36.063 -7.699 8.170 1.00 95.25 101 ILE A C 1
ATOM 785 O O . ILE A 1 101 ? 35.301 -7.754 7.207 1.00 95.25 101 ILE A O 1
ATOM 789 N N . GLN A 1 102 ? 36.773 -8.765 8.557 1.00 95.00 102 GLN A N 1
ATOM 790 C CA . GLN A 1 102 ? 36.669 -10.050 7.864 1.00 95.00 102 GLN A CA 1
ATOM 791 C C . GLN A 1 102 ? 35.255 -10.647 7.947 1.00 95.00 102 GLN A C 1
ATOM 793 O O . GLN A 1 102 ? 34.782 -11.211 6.960 1.00 95.00 102 GLN A O 1
ATOM 798 N N . CYS A 1 103 ? 34.558 -10.484 9.076 1.00 95.56 103 CYS A N 1
ATOM 799 C CA . CYS A 1 103 ? 33.153 -10.882 9.206 1.00 95.56 103 CYS A CA 1
ATOM 800 C C . CYS A 1 103 ? 32.274 -10.113 8.208 1.00 95.56 103 CYS A C 1
ATOM 802 O O . CYS A 1 103 ? 31.474 -10.722 7.495 1.00 95.56 103 CYS A O 1
ATOM 804 N N . TRP A 1 104 ? 32.477 -8.796 8.083 1.00 96.38 104 TRP A N 1
ATOM 805 C CA . TRP A 1 104 ? 31.751 -7.973 7.110 1.00 96.38 104 TRP A CA 1
ATOM 806 C C . TRP A 1 104 ? 32.049 -8.391 5.667 1.00 96.38 104 TRP A C 1
ATOM 808 O O . TRP A 1 104 ? 31.136 -8.511 4.858 1.00 96.38 104 TRP A O 1
ATOM 818 N N . ILE A 1 105 ? 33.311 -8.665 5.331 1.00 94.94 105 ILE A N 1
ATOM 819 C CA . ILE A 1 105 ? 33.704 -9.133 3.995 1.00 94.94 105 ILE A CA 1
ATOM 820 C C . ILE A 1 105 ? 33.026 -10.471 3.664 1.00 94.94 105 ILE A C 1
ATOM 822 O O . ILE A 1 105 ? 32.495 -10.640 2.565 1.00 94.94 105 ILE A O 1
ATOM 826 N N . ASN A 1 106 ? 33.005 -11.412 4.610 1.00 93.81 106 ASN A N 1
ATOM 827 C CA . ASN A 1 106 ? 32.402 -12.728 4.403 1.00 93.81 106 ASN A CA 1
ATOM 828 C C . ASN A 1 106 ? 30.893 -12.629 4.125 1.00 93.81 106 ASN A C 1
ATOM 830 O O . ASN A 1 106 ? 30.397 -13.284 3.208 1.00 93.81 106 ASN A O 1
ATOM 834 N N . GLU A 1 107 ? 30.175 -11.779 4.861 1.00 94.00 107 GLU A N 1
ATOM 835 C CA . GLU A 1 107 ? 28.739 -11.545 4.645 1.00 94.00 107 GLU A CA 1
ATOM 836 C C . GLU A 1 107 ? 28.455 -10.678 3.412 1.00 94.00 107 GLU A C 1
ATOM 838 O O . GLU A 1 107 ? 27.471 -10.902 2.706 1.00 94.00 107 GLU A O 1
ATOM 843 N N . CYS A 1 108 ? 29.346 -9.747 3.072 1.00 93.62 108 CYS A N 1
ATOM 844 C CA . CYS A 1 108 ? 29.304 -9.011 1.809 1.00 93.62 108 CYS A CA 1
ATOM 845 C C . CYS A 1 108 ? 29.339 -9.968 0.605 1.00 93.62 108 CYS A C 1
ATOM 847 O O . CYS A 1 108 ? 28.607 -9.781 -0.366 1.00 93.62 108 CYS A O 1
ATOM 849 N N . TYR A 1 109 ? 30.105 -11.061 0.677 1.00 93.88 109 TYR A N 1
ATOM 850 C CA . TYR A 1 109 ? 30.114 -12.084 -0.378 1.00 93.88 109 TYR A CA 1
ATOM 851 C C . TYR A 1 109 ? 28.796 -12.853 -0.509 1.00 93.88 109 TYR A C 1
ATOM 853 O O . TYR A 1 109 ? 28.551 -13.450 -1.562 1.00 93.88 109 TYR A O 1
ATOM 861 N N . GLN A 1 110 ? 27.950 -12.802 0.520 1.00 91.31 110 GLN A N 1
ATOM 862 C CA . GLN A 1 110 ? 26.575 -13.300 0.511 1.00 91.31 110 GLN A CA 1
ATOM 863 C C . GLN A 1 110 ? 25.555 -12.210 0.151 1.00 91.31 110 GLN A C 1
ATOM 865 O O . GLN A 1 110 ? 24.357 -12.437 0.288 1.00 91.31 110 GLN A O 1
ATOM 870 N N . SER A 1 111 ? 26.009 -11.045 -0.327 1.00 89.06 111 SER A N 1
ATOM 871 C CA . SER A 1 111 ? 25.164 -9.894 -0.657 1.00 89.06 111 SER A CA 1
ATOM 872 C C . SER A 1 111 ? 24.400 -9.314 0.546 1.00 89.06 111 SER A C 1
ATOM 874 O O . SER A 1 111 ? 23.346 -8.710 0.372 1.00 89.06 111 SER A O 1
ATOM 876 N N . ASN A 1 112 ? 24.904 -9.473 1.774 1.00 91.06 112 ASN A N 1
ATOM 877 C CA . ASN A 1 112 ? 24.229 -8.965 2.970 1.00 91.06 112 ASN A CA 1
ATOM 878 C C . ASN A 1 112 ? 24.315 -7.419 3.049 1.00 91.06 112 ASN A C 1
ATOM 880 O O . ASN A 1 112 ? 25.422 -6.881 3.168 1.00 91.06 112 ASN A O 1
ATOM 884 N N . PRO A 1 113 ? 23.184 -6.684 3.031 1.00 89.88 113 PRO A N 1
ATOM 885 C CA . PRO A 1 113 ? 23.192 -5.220 3.006 1.00 89.88 113 PRO A CA 1
ATOM 886 C C . PRO A 1 113 ? 23.750 -4.580 4.287 1.00 89.88 113 PRO A C 1
ATOM 888 O O . PRO A 1 113 ? 24.375 -3.523 4.204 1.00 89.88 113 PRO A O 1
ATOM 891 N N . HIS A 1 114 ? 23.599 -5.221 5.453 1.00 93.19 114 HIS A N 1
ATOM 892 C CA . HIS A 1 114 ? 24.166 -4.737 6.720 1.00 93.19 114 HIS A CA 1
ATOM 893 C C . HIS A 1 114 ? 25.697 -4.724 6.665 1.00 93.19 114 HIS A C 1
ATOM 895 O O . HIS A 1 114 ? 26.353 -3.749 7.026 1.00 93.19 114 HIS A O 1
ATOM 901 N N . ALA A 1 115 ? 26.278 -5.799 6.132 1.00 94.06 115 ALA A N 1
ATOM 902 C CA . ALA A 1 115 ? 27.720 -5.938 5.986 1.00 94.06 115 ALA A CA 1
ATOM 903 C C . ALA A 1 115 ? 28.301 -4.969 4.945 1.00 94.06 115 ALA A C 1
ATOM 905 O O . ALA A 1 115 ? 29.377 -4.407 5.150 1.00 94.06 115 ALA A O 1
ATOM 906 N N . ILE A 1 116 ? 27.578 -4.735 3.845 1.00 93.94 116 ILE A N 1
ATOM 907 C CA . ILE A 1 116 ? 27.972 -3.751 2.830 1.00 93.94 116 ILE A CA 1
ATOM 908 C C . ILE A 1 116 ? 27.954 -2.336 3.429 1.00 93.94 116 ILE A C 1
ATOM 910 O O . ILE A 1 116 ? 28.923 -1.597 3.258 1.00 93.94 116 ILE A O 1
ATOM 914 N N . ASN A 1 117 ? 26.911 -1.969 4.182 1.00 91.69 117 ASN A N 1
ATOM 915 C CA . ASN A 1 117 ? 26.862 -0.683 4.883 1.00 91.69 117 ASN A CA 1
ATOM 916 C C . ASN A 1 117 ? 27.995 -0.541 5.913 1.00 91.69 117 ASN A C 1
ATOM 918 O O . ASN A 1 117 ? 28.630 0.508 5.955 1.00 91.69 117 ASN A O 1
ATOM 922 N N . ALA A 1 118 ? 28.327 -1.598 6.661 1.00 93.81 118 ALA A N 1
ATOM 923 C CA . ALA A 1 118 ? 29.456 -1.583 7.593 1.00 93.81 118 ALA A CA 1
ATOM 924 C C . ALA A 1 118 ? 30.803 -1.310 6.891 1.00 93.81 118 ALA A C 1
ATOM 926 O O . ALA A 1 118 ? 31.592 -0.488 7.354 1.00 93.81 118 ALA A O 1
ATOM 927 N N . ILE A 1 119 ? 31.042 -1.916 5.719 1.00 95.19 119 ILE A N 1
ATOM 928 C CA . ILE A 1 119 ? 32.226 -1.629 4.884 1.00 95.19 119 ILE A CA 1
ATOM 929 C C . ILE A 1 119 ? 32.239 -0.161 4.422 1.00 95.19 119 ILE A C 1
ATOM 931 O O . ILE A 1 119 ? 33.283 0.498 4.421 1.00 95.19 119 ILE A O 1
ATOM 935 N N . LEU A 1 120 ? 31.076 0.383 4.062 1.00 92.88 120 LEU A N 1
ATOM 936 C CA . LEU A 1 120 ? 30.917 1.780 3.646 1.00 92.88 120 LEU A CA 1
ATOM 937 C C . LEU A 1 120 ? 31.090 2.791 4.797 1.00 92.88 120 LEU A C 1
ATOM 939 O O . LEU A 1 120 ? 31.268 3.979 4.527 1.00 92.88 120 LEU A O 1
ATOM 943 N N . CYS A 1 121 ? 31.086 2.334 6.053 1.00 91.38 121 CYS A N 1
ATOM 944 C CA . CYS A 1 121 ? 31.382 3.135 7.245 1.00 91.38 121 CYS A CA 1
ATOM 945 C C . CYS A 1 121 ? 32.879 3.174 7.607 1.00 91.38 121 CYS A C 1
ATOM 947 O O . CYS A 1 121 ? 33.263 3.898 8.520 1.00 91.38 121 CYS A O 1
ATOM 949 N N . ILE A 1 122 ? 33.752 2.431 6.914 1.00 91.25 122 ILE A N 1
ATOM 950 C CA . ILE A 1 122 ? 35.194 2.453 7.207 1.00 91.25 122 ILE A CA 1
ATOM 951 C C . ILE A 1 122 ? 35.785 3.828 6.861 1.00 91.25 122 ILE A C 1
ATOM 953 O O . ILE A 1 122 ? 35.727 4.271 5.716 1.00 91.25 122 ILE A O 1
ATOM 957 N N . GLU A 1 123 ? 36.445 4.469 7.823 1.00 87.81 123 GLU A N 1
ATOM 958 C CA . GLU A 1 123 ? 37.122 5.758 7.604 1.00 87.81 123 GLU A CA 1
ATOM 959 C C . GLU A 1 123 ? 38.652 5.623 7.495 1.00 87.81 123 GLU A C 1
ATOM 961 O O . GLU A 1 123 ? 39.331 6.426 6.847 1.00 87.81 123 GLU A O 1
ATOM 966 N N . ASN A 1 124 ? 39.227 4.579 8.103 1.00 88.12 124 ASN A N 1
ATOM 967 C CA . ASN A 1 124 ? 40.671 4.361 8.123 1.00 88.12 124 ASN A CA 1
ATOM 968 C C . ASN A 1 124 ? 41.218 3.967 6.734 1.00 88.12 124 ASN A C 1
ATOM 970 O O . ASN A 1 124 ? 40.802 2.975 6.139 1.00 88.12 124 ASN A O 1
ATOM 974 N N . THR A 1 125 ? 42.230 4.698 6.251 1.00 88.56 125 THR A N 1
ATOM 975 C CA . THR A 1 125 ? 42.812 4.517 4.905 1.00 88.56 125 THR A CA 1
ATOM 976 C C . THR A 1 125 ? 43.359 3.104 4.648 1.00 88.56 125 THR A C 1
ATOM 978 O O . THR A 1 125 ? 43.110 2.546 3.581 1.00 88.56 125 THR A O 1
ATOM 981 N N . GLU A 1 126 ? 44.092 2.508 5.592 1.00 89.19 126 GLU A N 1
ATOM 982 C CA . GLU A 1 126 ? 44.682 1.167 5.425 1.00 89.19 126 GLU A CA 1
ATOM 983 C C . GLU A 1 126 ? 43.596 0.081 5.366 1.00 89.19 126 GLU A C 1
ATOM 985 O O . GLU A 1 126 ? 43.658 -0.849 4.554 1.00 89.19 126 GLU A O 1
ATOM 990 N N . SER A 1 127 ? 42.551 0.247 6.178 1.00 91.12 127 SER A N 1
ATOM 991 C CA . SER A 1 127 ? 41.395 -0.652 6.226 1.00 91.12 127 SER A CA 1
ATOM 992 C C . SER A 1 127 ? 40.556 -0.571 4.948 1.00 91.12 127 SER A C 1
ATOM 994 O O . SER A 1 127 ? 40.208 -1.609 4.393 1.00 91.12 127 SER A O 1
ATOM 996 N N . ILE A 1 128 ? 40.312 0.635 4.418 1.00 91.50 128 ILE A N 1
ATOM 997 C CA . ILE A 1 128 ? 39.636 0.844 3.124 1.00 91.50 128 ILE A CA 1
ATOM 998 C C . ILE A 1 128 ? 40.387 0.106 2.008 1.00 91.50 128 ILE A C 1
ATOM 1000 O O . ILE A 1 128 ? 39.799 -0.686 1.272 1.00 91.50 128 ILE A O 1
ATOM 1004 N N . ILE A 1 129 ? 41.702 0.339 1.901 1.00 90.44 129 ILE A N 1
ATOM 1005 C CA . ILE A 1 129 ? 42.531 -0.239 0.835 1.00 90.44 129 ILE A CA 1
ATOM 1006 C C . ILE A 1 129 ? 42.542 -1.767 0.918 1.00 90.44 129 ILE A C 1
ATOM 1008 O O . ILE A 1 129 ? 42.308 -2.441 -0.083 1.00 90.44 129 ILE A O 1
ATOM 1012 N N . SER A 1 130 ? 42.813 -2.322 2.101 1.00 90.94 130 SER A N 1
ATOM 1013 C CA . SER A 1 130 ? 42.890 -3.775 2.281 1.00 90.94 130 SER A CA 1
ATOM 1014 C C . SER A 1 130 ? 41.546 -4.469 2.042 1.00 90.94 130 SER A C 1
ATOM 1016 O O . SER A 1 130 ? 41.522 -5.533 1.423 1.00 90.94 130 SER A O 1
ATOM 1018 N N . THR A 1 131 ? 40.437 -3.851 2.455 1.00 93.31 131 THR A N 1
ATOM 1019 C CA . THR A 1 131 ? 39.077 -4.374 2.254 1.00 93.31 131 THR A CA 1
ATOM 1020 C C . THR A 1 131 ? 38.716 -4.420 0.774 1.00 93.31 131 THR A C 1
ATOM 1022 O O . THR A 1 131 ? 38.356 -5.476 0.252 1.00 93.31 131 THR A O 1
ATOM 1025 N N . TYR A 1 132 ? 38.877 -3.305 0.060 1.00 93.19 132 TYR A N 1
ATOM 1026 C CA . TYR A 1 132 ? 38.528 -3.247 -1.357 1.00 93.19 132 TYR A CA 1
ATOM 1027 C C . TYR A 1 132 ? 39.433 -4.119 -2.222 1.00 93.19 132 TYR A C 1
ATOM 1029 O O . TYR A 1 132 ? 38.929 -4.827 -3.092 1.00 93.19 132 TYR A O 1
ATOM 1037 N N . LYS A 1 133 ? 40.732 -4.188 -1.914 1.00 90.88 133 LYS A N 1
ATOM 1038 C CA . LYS A 1 133 ? 41.655 -5.121 -2.571 1.00 90.88 133 LYS A CA 1
ATOM 1039 C C . LYS A 1 133 ? 41.196 -6.576 -2.438 1.00 90.88 133 LYS A C 1
ATOM 1041 O O . LYS A 1 133 ? 41.295 -7.338 -3.395 1.00 90.88 133 LYS A O 1
ATOM 1046 N N . GLN A 1 134 ? 40.668 -6.983 -1.281 1.00 92.94 134 GLN A N 1
ATOM 1047 C CA . GLN A 1 134 ? 40.116 -8.333 -1.114 1.00 92.94 134 GLN A CA 1
ATOM 1048 C C . GLN A 1 134 ? 38.843 -8.557 -1.939 1.00 92.94 134 GLN A C 1
ATOM 1050 O O . GLN A 1 134 ? 38.734 -9.580 -2.615 1.00 92.94 134 GLN A O 1
ATOM 1055 N N . ILE A 1 135 ? 37.905 -7.604 -1.923 1.00 92.44 135 ILE A N 1
ATOM 1056 C CA . ILE A 1 135 ? 36.642 -7.702 -2.676 1.00 92.44 135 ILE A CA 1
ATOM 1057 C C . ILE A 1 135 ? 36.909 -7.818 -4.183 1.00 92.44 135 ILE A C 1
ATOM 1059 O O . ILE A 1 135 ? 36.283 -8.642 -4.861 1.00 92.44 135 ILE A O 1
ATOM 1063 N N . VAL A 1 136 ? 37.856 -7.024 -4.695 1.00 88.81 136 VAL A N 1
ATOM 1064 C CA . VAL A 1 136 ? 38.282 -7.065 -6.098 1.00 88.81 136 VAL A CA 1
ATOM 1065 C C . VAL A 1 136 ? 38.974 -8.390 -6.423 1.00 88.81 136 VAL A C 1
ATOM 1067 O O . VAL A 1 136 ? 38.511 -9.103 -7.312 1.00 88.81 136 VAL A O 1
ATOM 1070 N N . ASN A 1 137 ? 40.009 -8.781 -5.670 1.00 87.81 137 ASN A N 1
ATOM 1071 C CA . ASN A 1 137 ? 40.794 -9.991 -5.960 1.00 87.81 137 ASN A CA 1
ATOM 1072 C C . ASN A 1 137 ? 39.984 -11.290 -5.885 1.00 87.81 137 ASN A C 1
ATOM 1074 O O . ASN A 1 137 ? 40.265 -12.238 -6.615 1.00 87.81 137 ASN A O 1
ATOM 1078 N N . ASN A 1 138 ? 38.961 -11.340 -5.032 1.00 87.56 138 ASN A N 1
ATOM 1079 C CA . ASN A 1 138 ? 38.102 -12.515 -4.910 1.00 87.56 138 ASN A CA 1
ATOM 1080 C C . ASN A 1 138 ? 37.002 -12.579 -5.986 1.00 87.56 138 ASN A C 1
ATOM 1082 O O . ASN A 1 138 ? 36.169 -13.487 -5.944 1.00 87.56 138 ASN A O 1
ATOM 1086 N N . ASN A 1 139 ? 36.982 -11.642 -6.946 1.00 81.50 139 ASN A N 1
ATOM 1087 C CA . ASN A 1 139 ? 35.944 -11.497 -7.972 1.00 81.50 139 ASN A CA 1
ATOM 1088 C C . ASN A 1 139 ? 34.532 -11.389 -7.367 1.00 81.50 139 ASN A C 1
ATOM 1090 O O . ASN A 1 139 ? 33.582 -12.013 -7.841 1.00 81.50 139 ASN A O 1
ATOM 1094 N N . LYS A 1 140 ? 34.388 -10.617 -6.280 1.00 86.81 140 LYS A N 1
ATOM 1095 C CA . LYS A 1 140 ? 33.117 -10.445 -5.548 1.00 86.81 140 LYS A CA 1
ATOM 1096 C C . LYS A 1 140 ? 32.525 -9.041 -5.660 1.00 86.81 140 LYS A C 1
ATOM 1098 O O . LYS A 1 140 ? 31.566 -8.732 -4.961 1.00 86.81 140 LYS A O 1
ATOM 1103 N N . ILE A 1 141 ? 33.038 -8.216 -6.573 1.00 88.38 141 ILE A N 1
ATOM 1104 C CA . ILE A 1 141 ? 32.539 -6.854 -6.817 1.00 88.38 141 ILE A CA 1
ATOM 1105 C C . ILE A 1 141 ? 31.032 -6.850 -7.122 1.00 88.38 141 ILE A C 1
ATOM 1107 O O . ILE A 1 141 ? 30.300 -6.029 -6.583 1.00 88.38 141 ILE A O 1
ATOM 1111 N N . GLU A 1 142 ? 30.541 -7.798 -7.925 1.00 85.12 142 GLU A N 1
ATOM 1112 C CA . GLU A 1 142 ? 29.108 -7.894 -8.244 1.00 85.12 142 GLU A CA 1
ATOM 1113 C C . GLU A 1 142 ? 28.245 -8.153 -7.003 1.00 85.12 142 GLU A C 1
ATOM 1115 O O . GLU A 1 142 ? 27.157 -7.600 -6.891 1.00 85.12 142 GLU A O 1
ATOM 1120 N N . LYS A 1 143 ? 28.738 -8.942 -6.036 1.00 87.62 143 LYS A N 1
ATOM 1121 C CA . LYS A 1 143 ? 28.033 -9.198 -4.768 1.00 87.62 143 LYS A CA 1
ATOM 1122 C C . LYS A 1 143 ? 27.956 -7.946 -3.902 1.00 87.62 143 LYS A C 1
ATOM 1124 O O . LYS A 1 143 ? 26.913 -7.679 -3.317 1.00 87.62 143 LYS A O 1
ATOM 1129 N N . PHE A 1 144 ? 29.022 -7.146 -3.898 1.00 91.25 144 PHE A N 1
ATOM 1130 C CA . PHE A 1 144 ? 29.056 -5.866 -3.195 1.00 91.25 144 PHE A CA 1
ATOM 1131 C C . PHE A 1 144 ? 28.045 -4.855 -3.748 1.00 91.25 144 PHE A C 1
ATOM 1133 O O . PHE A 1 144 ? 27.538 -4.059 -2.968 1.00 91.25 144 PHE A O 1
ATOM 1140 N N . PHE A 1 145 ? 27.729 -4.884 -5.050 1.00 87.50 145 PHE A N 1
ATOM 1141 C CA . PHE A 1 145 ? 26.757 -3.979 -5.689 1.00 87.50 145 PHE A CA 1
ATOM 1142 C C . PHE A 1 145 ? 25.365 -4.581 -5.935 1.00 87.50 145 PHE A C 1
ATOM 1144 O O . PHE A 1 145 ? 24.499 -3.903 -6.483 1.00 87.50 145 PHE A O 1
ATOM 1151 N N . ASN A 1 146 ? 25.134 -5.829 -5.530 1.00 86.12 146 ASN A N 1
ATOM 1152 C CA . ASN A 1 146 ? 23.847 -6.507 -5.664 1.00 86.12 146 ASN A CA 1
ATOM 1153 C C . ASN A 1 146 ? 23.383 -7.024 -4.292 1.00 86.12 146 ASN A C 1
ATOM 1155 O O . ASN A 1 146 ? 23.498 -8.229 -4.035 1.00 86.12 146 ASN A O 1
ATOM 1159 N N . PRO A 1 147 ? 22.963 -6.129 -3.375 1.00 86.06 147 PRO A N 1
ATOM 1160 C CA . PRO A 1 147 ? 22.512 -6.514 -2.044 1.00 86.06 147 PRO A CA 1
ATOM 1161 C C . PRO A 1 147 ? 21.206 -7.319 -2.108 1.00 86.06 147 PRO A C 1
ATOM 1163 O O . PRO A 1 147 ? 20.311 -7.013 -2.890 1.00 86.06 147 PRO A O 1
ATOM 1166 N N . VAL A 1 148 ? 21.080 -8.329 -1.248 1.00 79.81 148 VAL A N 1
ATOM 1167 C CA . VAL A 1 148 ? 19.899 -9.193 -1.125 1.00 79.81 148 VAL A CA 1
ATOM 1168 C C . VAL A 1 148 ? 19.229 -8.911 0.217 1.00 79.81 148 VAL A C 1
ATOM 1170 O O . VAL A 1 148 ? 19.783 -9.210 1.273 1.00 79.81 148 VAL A O 1
ATOM 1173 N N . GLY A 1 149 ? 18.031 -8.329 0.178 1.00 70.94 149 GLY A N 1
ATOM 1174 C CA . GLY A 1 149 ? 17.249 -7.964 1.361 1.00 70.94 149 GLY A CA 1
ATOM 1175 C C . GLY A 1 149 ? 16.643 -6.562 1.261 1.00 70.94 149 GLY A C 1
ATOM 1176 O O . GLY A 1 149 ? 16.904 -5.824 0.318 1.00 70.94 149 GLY A O 1
ATOM 1177 N N . ASN A 1 150 ? 15.829 -6.189 2.252 1.00 64.19 150 ASN A N 1
ATOM 1178 C CA . ASN A 1 150 ? 15.046 -4.943 2.232 1.00 64.19 150 ASN A CA 1
ATOM 1179 C C . ASN A 1 150 ? 15.813 -3.697 2.731 1.00 64.19 150 ASN A C 1
ATOM 1181 O O . ASN A 1 150 ? 15.271 -2.593 2.676 1.00 64.19 150 ASN A O 1
ATOM 1185 N N . LEU A 1 151 ? 17.035 -3.845 3.260 1.00 73.12 151 LEU A N 1
ATOM 1186 C CA . LEU A 1 151 ? 17.820 -2.724 3.792 1.00 73.12 151 LEU A CA 1
ATOM 1187 C C . LEU A 1 151 ? 18.505 -1.950 2.655 1.00 73.12 151 LEU A C 1
ATOM 1189 O O . LEU A 1 151 ? 19.229 -2.531 1.847 1.00 73.12 151 LEU A O 1
ATOM 1193 N N . SER A 1 152 ? 18.326 -0.627 2.623 1.00 80.00 152 SER A N 1
ATOM 1194 C CA . SER A 1 152 ? 18.998 0.230 1.643 1.00 80.00 152 SER A CA 1
ATOM 1195 C C . SER A 1 152 ? 20.503 0.312 1.895 1.00 80.00 152 SER A C 1
ATOM 1197 O O . SER A 1 152 ? 20.937 0.503 3.033 1.00 80.00 152 SER A O 1
ATOM 1199 N N . VAL A 1 153 ? 21.295 0.260 0.824 1.00 83.19 153 VAL A N 1
ATOM 1200 C CA . VAL A 1 153 ? 22.749 0.449 0.886 1.00 83.19 153 VAL A CA 1
ATOM 1201 C C . VAL A 1 153 ? 23.144 1.861 0.450 1.00 83.19 153 VAL A C 1
ATOM 1203 O O . VAL A 1 153 ? 22.751 2.335 -0.620 1.00 83.19 153 VAL A O 1
ATOM 1206 N N . HIS A 1 154 ? 23.969 2.534 1.252 1.00 81.06 154 HIS A N 1
ATOM 1207 C CA . HIS A 1 154 ? 24.328 3.944 1.061 1.00 81.06 154 HIS A CA 1
ATOM 1208 C C . HIS A 1 154 ? 25.655 4.138 0.306 1.00 81.06 154 HIS A C 1
ATOM 1210 O O . HIS A 1 154 ? 26.621 4.691 0.834 1.00 81.06 154 HIS A O 1
ATOM 1216 N N . TYR A 1 155 ? 25.713 3.738 -0.970 1.00 85.12 155 TYR A N 1
ATOM 1217 C CA . TYR A 1 155 ? 26.946 3.830 -1.777 1.00 85.12 155 TYR A CA 1
ATOM 1218 C C . TYR A 1 155 ? 27.489 5.253 -2.005 1.00 85.12 155 TYR A C 1
ATOM 1220 O O . TYR A 1 155 ? 28.592 5.397 -2.518 1.00 85.12 155 TYR A O 1
ATOM 1228 N N . SER A 1 156 ? 26.795 6.319 -1.599 1.00 78.50 156 SER A N 1
ATOM 1229 C CA . SER A 1 156 ? 27.382 7.669 -1.591 1.00 78.50 156 SER A CA 1
ATOM 1230 C C . SER A 1 156 ? 28.667 7.743 -0.752 1.00 78.50 156 SER A C 1
ATOM 1232 O O . SER A 1 156 ? 29.577 8.504 -1.075 1.00 78.50 156 SER A O 1
ATOM 1234 N N . SER A 1 157 ? 28.776 6.925 0.302 1.00 84.00 157 SER A N 1
ATOM 1235 C CA . SER A 1 157 ? 29.980 6.844 1.137 1.00 84.00 157 SER A CA 1
ATOM 1236 C C . SER A 1 157 ? 31.164 6.199 0.410 1.00 84.00 157 SER A C 1
ATOM 1238 O O . SER A 1 157 ? 32.308 6.563 0.680 1.00 84.00 157 SER A O 1
ATOM 1240 N N . LEU A 1 158 ? 30.911 5.323 -0.574 1.00 91.31 158 LEU A N 1
ATOM 1241 C CA . LEU A 1 158 ? 31.956 4.707 -1.398 1.00 91.31 158 LEU A CA 1
ATOM 1242 C C . LEU A 1 158 ? 32.779 5.779 -2.116 1.00 91.31 158 LEU A C 1
ATOM 1244 O O . LEU A 1 158 ? 34.004 5.735 -2.102 1.00 91.31 158 LEU A O 1
ATOM 1248 N N . ILE A 1 159 ? 32.109 6.764 -2.716 1.00 90.44 159 ILE A N 1
ATOM 1249 C CA . ILE A 1 159 ? 32.767 7.825 -3.490 1.00 90.44 159 ILE A CA 1
ATOM 1250 C C . ILE A 1 159 ? 33.698 8.642 -2.596 1.00 90.44 159 ILE A C 1
ATOM 1252 O O . ILE A 1 159 ? 34.850 8.890 -2.955 1.00 90.44 159 ILE A O 1
ATOM 1256 N N . LYS A 1 160 ? 33.241 8.971 -1.385 1.00 89.12 160 LYS A N 1
ATOM 1257 C CA . LYS A 1 160 ? 34.049 9.674 -0.380 1.00 89.12 160 LYS A CA 1
ATOM 1258 C C . LYS A 1 160 ? 35.255 8.851 0.070 1.00 89.12 160 LYS A C 1
ATOM 1260 O O . LYS A 1 160 ? 36.360 9.390 0.175 1.00 89.12 160 LYS A O 1
ATOM 1265 N N . GLN A 1 161 ? 35.070 7.551 0.302 1.00 91.25 161 GLN A N 1
ATOM 1266 C CA . GLN A 1 161 ? 36.163 6.644 0.657 1.00 91.25 161 GLN A CA 1
ATOM 1267 C C . GLN A 1 161 ? 37.200 6.563 -0.466 1.00 91.25 161 GLN A C 1
ATOM 1269 O O . GLN A 1 161 ? 38.387 6.742 -0.194 1.00 91.25 161 GLN A O 1
ATOM 1274 N N . ILE A 1 162 ? 36.768 6.373 -1.721 1.00 92.25 162 ILE A N 1
ATOM 1275 C CA . ILE A 1 162 ? 37.668 6.321 -2.880 1.00 92.25 162 ILE A CA 1
ATOM 1276 C C . ILE A 1 162 ? 38.444 7.636 -2.997 1.00 92.25 162 ILE A C 1
ATOM 1278 O O . ILE A 1 162 ? 39.672 7.595 -3.020 1.00 92.25 162 ILE A O 1
ATOM 1282 N N . LEU A 1 163 ? 37.771 8.792 -2.980 1.00 89.56 163 LEU A N 1
ATOM 1283 C CA . LEU A 1 163 ? 38.422 10.111 -3.014 1.00 89.56 163 LEU A CA 1
ATOM 1284 C C . LEU A 1 163 ? 39.484 10.272 -1.913 1.00 89.56 163 LEU A C 1
ATOM 1286 O O . LEU A 1 163 ? 40.557 10.828 -2.149 1.00 89.56 163 LEU A O 1
ATOM 1290 N N . THR A 1 164 ? 39.208 9.753 -0.713 1.00 87.50 164 THR A N 1
ATOM 1291 C CA . THR A 1 164 ? 40.108 9.838 0.449 1.00 87.50 164 THR A CA 1
ATOM 1292 C C . THR A 1 164 ? 41.394 9.032 0.266 1.00 87.50 164 THR A C 1
ATOM 1294 O O . THR A 1 164 ? 42.446 9.424 0.790 1.00 87.50 164 THR A O 1
ATOM 1297 N N . VAL A 1 165 ? 41.333 7.907 -0.454 1.00 89.25 165 VAL A N 1
ATOM 1298 C CA . VAL A 1 165 ? 42.462 6.973 -0.592 1.00 89.25 165 VAL A CA 1
ATOM 1299 C C . VAL A 1 165 ? 43.138 6.994 -1.963 1.00 89.25 165 VAL A C 1
ATOM 1301 O O . VAL A 1 165 ? 44.286 6.563 -2.058 1.00 89.25 165 VAL A O 1
ATOM 1304 N N . PHE A 1 166 ? 42.492 7.533 -3.003 1.00 87.94 166 PHE A N 1
ATOM 1305 C CA . PHE A 1 166 ? 42.935 7.439 -4.401 1.00 87.94 166 PHE A CA 1
ATOM 1306 C C . PHE A 1 166 ? 44.388 7.900 -4.618 1.00 87.94 166 PHE A C 1
ATOM 1308 O O . PHE A 1 166 ? 45.161 7.243 -5.314 1.00 87.94 166 PHE A O 1
ATOM 1315 N N . HIS A 1 167 ? 44.808 8.985 -3.960 1.00 81.50 167 HIS A N 1
ATOM 1316 C CA . HIS A 1 167 ? 46.178 9.507 -4.065 1.00 81.50 167 HIS A CA 1
ATOM 1317 C C . HIS A 1 167 ? 47.168 8.919 -3.045 1.00 81.50 167 HIS A C 1
ATOM 1319 O O . HIS A 1 167 ? 48.371 9.146 -3.166 1.00 81.50 167 HIS A O 1
ATOM 1325 N N . LYS A 1 168 ? 46.695 8.166 -2.044 1.00 79.00 168 LYS A N 1
ATOM 1326 C CA . LYS A 1 168 ? 47.519 7.694 -0.918 1.00 79.00 168 LYS A CA 1
ATOM 1327 C C . LYS A 1 168 ? 48.199 6.348 -1.173 1.00 79.00 168 LYS A C 1
ATOM 1329 O O . LYS A 1 168 ? 49.172 6.035 -0.495 1.00 79.00 168 LYS A O 1
ATOM 1334 N N . ASN A 1 169 ? 47.727 5.555 -2.138 1.00 76.12 169 ASN A N 1
ATOM 1335 C CA . ASN A 1 169 ? 48.311 4.251 -2.451 1.00 76.12 169 ASN A CA 1
ATOM 1336 C C . ASN A 1 169 ? 48.293 3.977 -3.962 1.00 76.12 169 ASN A C 1
ATOM 1338 O O . ASN A 1 169 ? 47.231 3.880 -4.569 1.00 76.12 169 ASN A O 1
ATOM 1342 N N . LYS A 1 170 ? 49.481 3.839 -4.567 1.00 75.50 170 LYS A N 1
ATOM 1343 C CA . LYS A 1 170 ? 49.636 3.610 -6.013 1.00 75.50 170 LYS A CA 1
ATOM 1344 C C . LYS A 1 170 ? 49.137 2.236 -6.465 1.00 75.50 170 LYS A C 1
ATOM 1346 O O . LYS A 1 170 ? 48.613 2.132 -7.565 1.00 75.50 170 LYS A O 1
ATOM 1351 N N . GLU A 1 171 ? 49.290 1.206 -5.637 1.00 75.44 171 GLU A N 1
ATOM 1352 C CA . GLU A 1 171 ? 48.914 -0.168 -5.989 1.00 75.44 171 GLU A CA 1
ATOM 1353 C C . GLU A 1 171 ? 47.397 -0.377 -5.952 1.00 75.44 171 GLU A C 1
ATOM 1355 O O . GLU A 1 171 ? 46.868 -1.157 -6.735 1.00 75.44 171 GLU A O 1
ATOM 1360 N N . ALA A 1 172 ? 46.688 0.357 -5.090 1.00 81.94 172 ALA A N 1
ATOM 1361 C CA . ALA A 1 172 ? 45.243 0.219 -4.910 1.00 81.94 172 ALA A CA 1
ATOM 1362 C C . ALA A 1 172 ? 44.408 0.891 -6.014 1.00 81.94 172 ALA A C 1
ATOM 1364 O O . ALA A 1 172 ? 43.212 0.634 -6.118 1.00 81.94 172 ALA A O 1
ATOM 1365 N N . LYS A 1 173 ? 44.999 1.767 -6.840 1.00 88.25 173 LYS A N 1
ATOM 1366 C CA . LYS A 1 173 ? 44.236 2.565 -7.814 1.00 88.25 173 LYS A CA 1
ATOM 1367 C C . LYS A 1 173 ? 43.468 1.706 -8.815 1.00 88.25 173 LYS A C 1
ATOM 1369 O O . LYS A 1 173 ? 42.326 2.034 -9.108 1.00 88.25 173 LYS A O 1
ATOM 1374 N N . ASN A 1 174 ? 44.063 0.611 -9.294 1.00 86.69 174 ASN A N 1
ATOM 1375 C CA . ASN A 1 174 ? 43.407 -0.309 -10.229 1.00 86.69 174 ASN A CA 1
ATOM 1376 C C . ASN A 1 174 ? 42.149 -0.945 -9.620 1.00 86.69 174 ASN A C 1
ATOM 1378 O O . ASN A 1 174 ? 41.099 -0.967 -10.259 1.00 86.69 174 ASN A O 1
ATOM 1382 N N . ASP A 1 175 ? 42.231 -1.372 -8.360 1.00 89.25 175 ASP A N 1
ATOM 1383 C CA . ASP A 1 175 ? 41.095 -1.952 -7.639 1.00 89.25 175 ASP A CA 1
ATOM 1384 C C . ASP A 1 175 ? 39.974 -0.909 -7.460 1.00 89.25 175 ASP A C 1
ATOM 1386 O O . ASP A 1 175 ? 38.794 -1.179 -7.700 1.00 89.25 175 ASP A O 1
ATOM 1390 N N . LEU A 1 176 ? 40.346 0.325 -7.102 1.00 90.88 176 LEU A N 1
ATOM 1391 C CA . LEU A 1 176 ? 39.406 1.426 -6.878 1.00 90.88 176 LEU A CA 1
ATOM 1392 C C . LEU A 1 176 ? 38.708 1.886 -8.167 1.00 90.88 176 LEU A C 1
ATOM 1394 O O . LEU A 1 176 ? 37.503 2.140 -8.139 1.00 90.88 176 LEU A O 1
ATOM 1398 N N . ILE A 1 177 ? 39.417 1.967 -9.304 1.00 91.12 177 ILE A N 1
ATOM 1399 C CA . ILE A 1 177 ? 38.778 2.319 -10.585 1.00 91.12 177 ILE A CA 1
ATOM 1400 C C . ILE A 1 177 ? 37.820 1.225 -11.056 1.00 91.12 177 ILE A C 1
ATOM 1402 O O . ILE A 1 177 ? 36.801 1.537 -11.667 1.00 91.12 177 ILE A O 1
ATOM 1406 N N . GLN A 1 178 ? 38.107 -0.047 -10.759 1.00 89.56 178 GLN A N 1
ATOM 1407 C CA . GLN A 1 178 ? 37.226 -1.156 -11.112 1.00 89.56 178 GLN A CA 1
ATOM 1408 C C . GLN A 1 178 ? 35.935 -1.096 -10.290 1.00 89.56 178 GLN A C 1
ATOM 1410 O O . GLN A 1 178 ? 34.847 -1.233 -10.849 1.00 89.56 178 GLN A O 1
ATOM 1415 N N . LEU A 1 179 ? 36.043 -0.803 -8.990 1.00 90.88 179 LEU A N 1
ATOM 1416 C CA . LEU A 1 179 ? 34.889 -0.543 -8.127 1.00 90.88 179 LEU A CA 1
ATOM 1417 C C . LEU A 1 179 ? 34.058 0.638 -8.629 1.00 90.88 179 LEU A C 1
ATOM 1419 O O . LEU A 1 179 ? 32.840 0.514 -8.742 1.00 90.88 179 LEU A O 1
ATOM 1423 N N . PHE A 1 180 ? 34.699 1.756 -8.977 1.00 90.62 180 PHE A N 1
ATOM 1424 C CA . PHE A 1 180 ? 33.989 2.927 -9.487 1.00 90.62 180 PHE A CA 1
ATOM 1425 C C . PHE A 1 180 ? 33.326 2.663 -10.847 1.00 90.62 180 PHE A C 1
ATOM 1427 O O . PHE A 1 180 ? 32.195 3.083 -11.074 1.00 90.62 180 PHE A O 1
ATOM 1434 N N . ALA A 1 181 ? 33.965 1.903 -11.738 1.00 88.19 181 ALA A N 1
ATOM 1435 C CA . ALA A 1 181 ? 33.363 1.520 -13.013 1.00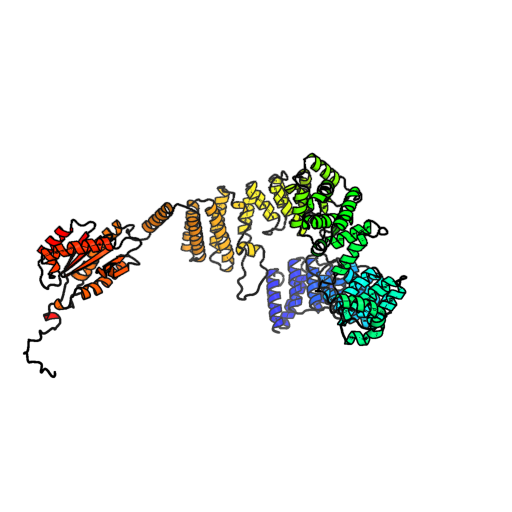 88.19 181 ALA A CA 1
ATOM 1436 C C . ALA A 1 181 ? 32.111 0.646 -12.826 1.00 88.19 181 ALA A C 1
ATOM 1438 O O . ALA A 1 181 ? 31.096 0.883 -13.481 1.00 88.19 181 ALA A O 1
ATOM 1439 N N . VAL A 1 182 ? 32.139 -0.333 -11.913 1.00 86.56 182 VAL A N 1
ATOM 1440 C CA . VAL A 1 182 ? 30.952 -1.157 -11.614 1.00 86.56 182 VAL A CA 1
ATOM 1441 C C . VAL A 1 182 ? 29.870 -0.339 -10.902 1.00 86.56 182 VAL A C 1
ATOM 1443 O O . VAL A 1 182 ? 28.691 -0.469 -11.236 1.00 86.56 182 VAL A O 1
ATOM 1446 N N . TYR A 1 183 ? 30.249 0.567 -9.998 1.00 87.31 183 TYR A N 1
ATOM 1447 C CA . TYR A 1 183 ? 29.328 1.534 -9.396 1.00 87.31 183 TYR A CA 1
ATOM 1448 C C . TYR A 1 183 ? 28.581 2.352 -10.463 1.00 87.31 183 TYR A C 1
ATOM 1450 O O . TYR A 1 183 ? 27.358 2.463 -10.431 1.00 87.31 183 TYR A O 1
ATOM 1458 N N . LEU A 1 184 ? 29.302 2.864 -11.460 1.00 81.38 184 LEU A N 1
ATOM 1459 C CA . LEU A 1 184 ? 28.718 3.630 -12.558 1.00 81.38 184 LEU A CA 1
ATOM 1460 C C . LEU A 1 184 ? 27.803 2.779 -13.461 1.00 81.38 184 LEU A C 1
ATOM 1462 O O . LEU A 1 184 ? 26.768 3.271 -13.913 1.00 81.38 184 LEU A O 1
ATOM 1466 N N . LYS A 1 185 ? 28.142 1.502 -13.697 1.00 76.81 185 LYS A N 1
ATOM 1467 C CA . LYS A 1 185 ? 27.326 0.572 -14.505 1.00 76.81 185 LYS A CA 1
ATOM 1468 C C . LYS A 1 185 ? 26.040 0.129 -13.811 1.00 76.81 185 LYS A C 1
ATOM 1470 O O . LYS A 1 185 ? 25.010 0.017 -14.465 1.00 76.81 185 LYS A O 1
ATOM 1475 N N . THR A 1 186 ? 26.094 -0.112 -12.502 1.00 71.44 186 THR A N 1
ATOM 1476 C CA . THR A 1 186 ? 24.934 -0.558 -11.701 1.00 71.44 186 THR A CA 1
ATOM 1477 C C . THR A 1 186 ? 23.868 0.525 -11.564 1.00 71.44 186 THR A C 1
ATOM 1479 O O . THR A 1 186 ? 22.694 0.224 -11.370 1.00 71.44 186 THR A O 1
ATOM 1482 N N . ARG A 1 187 ? 24.250 1.792 -11.740 1.00 64.19 187 ARG A N 1
ATOM 1483 C CA . ARG A 1 187 ? 23.352 2.949 -11.722 1.00 64.19 187 ARG A CA 1
ATOM 1484 C C . ARG A 1 187 ? 23.007 3.452 -13.124 1.00 64.19 187 ARG A C 1
ATOM 1486 O O . ARG A 1 187 ? 22.979 4.660 -13.316 1.00 64.19 187 ARG A O 1
ATOM 1493 N N . HIS A 1 188 ? 22.804 2.541 -14.085 1.00 55.12 188 HIS A N 1
ATOM 1494 C CA . HIS A 1 188 ? 22.463 2.796 -15.497 1.00 55.12 188 HIS A CA 1
ATOM 1495 C C . HIS A 1 188 ? 22.114 4.256 -15.815 1.00 55.12 188 HIS A C 1
ATOM 1497 O O . HIS A 1 188 ? 21.003 4.705 -15.540 1.00 55.12 188 HIS A O 1
ATOM 1503 N N . TYR A 1 189 ? 23.054 4.988 -16.417 1.00 49.81 189 TYR A N 1
ATOM 1504 C CA . TYR A 1 189 ? 22.801 6.346 -16.902 1.00 49.81 189 TYR A CA 1
ATOM 1505 C C . TYR A 1 189 ? 22.325 7.327 -15.806 1.00 49.81 189 TYR A C 1
ATOM 1507 O O . TYR A 1 189 ? 21.443 8.159 -16.017 1.00 49.81 189 TYR A O 1
ATOM 1515 N N . HIS A 1 190 ? 22.915 7.238 -14.612 1.00 58.69 190 HIS A N 1
ATOM 1516 C CA . HIS A 1 190 ? 22.806 8.284 -13.602 1.00 58.69 190 HIS A CA 1
ATOM 1517 C C . HIS A 1 190 ? 23.683 9.483 -13.977 1.00 58.69 190 HIS A C 1
ATOM 1519 O O . HIS A 1 190 ? 24.826 9.328 -14.422 1.00 58.69 190 HIS A O 1
ATOM 1525 N N . LYS A 1 191 ? 23.154 10.691 -13.764 1.00 65.69 191 LYS A N 1
ATOM 1526 C CA . LYS A 1 191 ? 23.915 11.932 -13.890 1.00 65.69 191 LYS A CA 1
ATOM 1527 C C . LYS A 1 191 ? 24.955 11.984 -12.769 1.00 65.69 191 LYS A C 1
ATOM 1529 O O . LYS A 1 191 ? 24.577 12.114 -11.610 1.00 65.69 191 LYS A O 1
ATOM 1534 N N . ILE A 1 192 ? 26.239 11.908 -13.122 1.00 75.38 192 ILE A N 1
ATOM 1535 C CA . ILE A 1 192 ? 27.309 12.135 -12.145 1.00 75.38 192 ILE A CA 1
ATOM 1536 C C . ILE A 1 192 ? 27.252 13.582 -11.645 1.00 75.38 192 ILE A C 1
ATOM 1538 O O . ILE A 1 192 ? 27.023 14.502 -12.433 1.00 75.38 192 ILE A O 1
ATOM 1542 N N . SER A 1 193 ? 27.400 13.777 -10.337 1.00 80.06 193 SER A N 1
ATOM 1543 C CA . SER A 1 193 ? 27.388 15.111 -9.720 1.00 80.06 193 SER A CA 1
ATOM 1544 C C . SER A 1 193 ? 28.245 15.179 -8.455 1.00 80.06 193 SER A C 1
ATOM 1546 O O . SER A 1 193 ? 28.511 14.162 -7.805 1.00 80.06 193 SER A O 1
ATOM 1548 N N . GLY A 1 194 ? 28.713 16.381 -8.116 1.00 86.38 194 GLY A N 1
ATOM 1549 C CA . GLY A 1 194 ? 29.521 16.663 -6.934 1.00 86.38 194 GLY A CA 1
ATOM 1550 C C . GLY A 1 194 ? 30.774 15.787 -6.835 1.00 86.38 194 GLY A C 1
ATOM 1551 O O . GLY A 1 194 ? 31.643 15.792 -7.710 1.00 86.38 194 GLY A O 1
ATOM 1552 N N . ASP A 1 195 ? 30.863 15.006 -5.755 1.00 86.00 195 ASP A N 1
ATOM 1553 C CA . ASP A 1 195 ? 32.004 14.126 -5.472 1.00 86.00 195 ASP A CA 1
ATOM 1554 C C . ASP A 1 195 ? 32.255 13.087 -6.586 1.00 86.00 195 ASP A C 1
ATOM 1556 O O . ASP A 1 195 ? 33.400 12.691 -6.814 1.00 86.00 195 ASP A O 1
ATOM 1560 N N . GLU A 1 196 ? 31.224 12.676 -7.333 1.00 87.69 196 GLU A N 1
ATOM 1561 C CA . GLU A 1 196 ? 31.371 11.755 -8.469 1.00 87.69 196 GLU A CA 1
ATOM 1562 C C . GLU A 1 196 ? 32.056 12.428 -9.663 1.00 87.69 196 GLU A C 1
ATOM 1564 O O . GLU A 1 196 ? 32.979 11.849 -10.240 1.00 87.69 196 GLU A O 1
ATOM 1569 N N . SER A 1 197 ? 31.659 13.664 -9.999 1.00 88.25 197 SER A N 1
ATOM 1570 C CA . SER A 1 197 ? 32.303 14.486 -11.036 1.00 88.25 197 SER A CA 1
ATOM 1571 C C . SER A 1 197 ? 33.772 14.733 -10.696 1.00 88.25 197 SER A C 1
ATOM 1573 O O . SER A 1 197 ? 34.659 14.603 -11.547 1.00 88.25 197 SER A O 1
ATOM 1575 N N . ARG A 1 198 ? 34.044 15.031 -9.419 1.00 90.44 198 ARG A N 1
ATOM 1576 C CA . ARG A 1 198 ? 35.396 15.226 -8.893 1.00 90.44 198 ARG A CA 1
ATOM 1577 C C . ARG A 1 198 ? 36.246 13.963 -9.025 1.00 90.44 198 ARG A C 1
ATOM 1579 O O . ARG A 1 198 ? 37.376 14.046 -9.507 1.00 90.44 198 ARG A O 1
ATOM 1586 N N . LEU A 1 199 ? 35.725 12.811 -8.601 1.00 91.12 199 LEU A N 1
ATOM 1587 C CA . LEU A 1 199 ? 36.440 11.537 -8.676 1.00 91.12 199 LEU A CA 1
ATOM 1588 C C . LEU A 1 199 ? 36.691 11.126 -10.130 1.00 91.12 199 LEU A C 1
ATOM 1590 O O . LEU A 1 199 ? 37.808 10.747 -10.478 1.00 91.12 199 LEU A O 1
ATOM 1594 N N . PHE A 1 200 ? 35.677 11.258 -10.987 1.00 90.94 200 PHE A N 1
ATOM 1595 C CA . PHE A 1 200 ? 35.795 10.999 -12.417 1.00 90.94 200 PHE A CA 1
ATOM 1596 C C . PHE A 1 200 ? 36.931 11.826 -13.027 1.00 90.94 200 PHE A C 1
ATOM 1598 O O . PHE A 1 200 ? 37.838 11.265 -13.637 1.00 90.94 200 PHE A O 1
ATOM 1605 N N . LYS A 1 201 ? 36.957 13.141 -12.779 1.00 91.56 201 LYS A N 1
ATOM 1606 C CA . LYS A 1 201 ? 38.042 14.018 -13.233 1.00 91.56 201 LYS A CA 1
ATOM 1607 C C . LYS A 1 201 ? 39.420 13.545 -12.755 1.00 91.56 201 LYS A C 1
ATOM 1609 O O . LYS A 1 201 ? 40.332 13.451 -13.573 1.00 91.56 201 LYS A O 1
ATOM 1614 N N . GLN A 1 202 ? 39.568 13.219 -11.467 1.00 91.75 202 GLN A N 1
ATOM 1615 C CA . GLN A 1 202 ? 40.843 12.747 -10.907 1.00 91.75 202 GLN A CA 1
ATOM 1616 C C . GLN A 1 202 ? 41.337 11.459 -11.574 1.00 91.75 202 GLN A C 1
ATOM 1618 O O . GLN A 1 202 ? 42.529 11.335 -11.844 1.00 91.75 202 GLN A O 1
ATOM 1623 N N . ILE A 1 203 ? 40.435 10.517 -11.864 1.00 92.50 203 ILE A N 1
ATOM 1624 C CA . ILE A 1 203 ? 40.781 9.261 -12.541 1.00 92.50 203 ILE A CA 1
ATOM 1625 C C . ILE A 1 203 ? 41.207 9.520 -13.988 1.00 92.50 203 ILE A C 1
ATOM 1627 O O . ILE A 1 203 ? 42.191 8.947 -14.448 1.00 92.50 203 ILE A O 1
ATOM 1631 N N . ILE A 1 204 ? 40.490 10.387 -14.705 1.00 91.62 204 ILE A N 1
ATOM 1632 C CA . ILE A 1 204 ? 40.791 10.709 -16.105 1.00 91.62 204 ILE A CA 1
ATOM 1633 C C . ILE A 1 204 ? 42.135 11.425 -16.250 1.00 91.62 204 ILE A C 1
ATOM 1635 O O . ILE A 1 204 ? 42.877 11.138 -17.186 1.00 91.62 204 ILE A O 1
ATOM 1639 N N . GLN A 1 205 ? 42.469 12.319 -15.319 1.00 91.19 205 GLN A N 1
ATOM 1640 C CA . GLN A 1 205 ? 43.739 13.050 -15.312 1.00 91.19 205 GLN A CA 1
ATOM 1641 C C . GLN A 1 205 ? 44.934 12.195 -14.854 1.00 91.19 205 GLN A C 1
ATOM 1643 O O . GLN A 1 205 ? 46.080 12.614 -15.006 1.00 91.19 205 GLN A O 1
ATOM 1648 N N . ASP A 1 206 ? 44.698 11.005 -14.297 1.00 90.69 206 ASP A N 1
ATOM 1649 C CA . ASP A 1 206 ? 45.761 10.104 -13.860 1.00 90.69 206 ASP A CA 1
ATOM 1650 C C . ASP A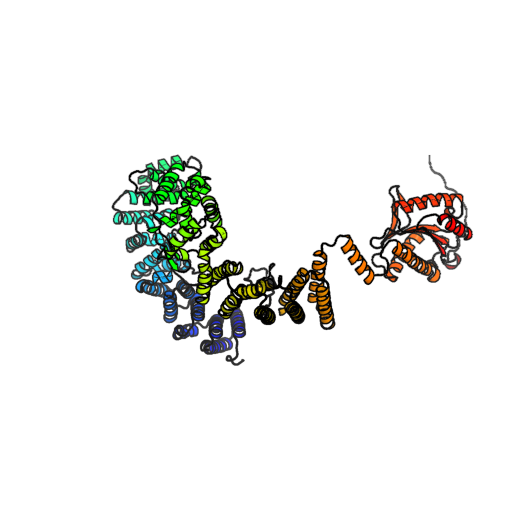 1 206 ? 46.150 9.115 -14.969 1.00 90.69 206 ASP A C 1
ATOM 1652 O O . ASP A 1 206 ? 45.537 8.059 -15.148 1.00 90.69 206 ASP A O 1
ATOM 1656 N N . ASP A 1 207 ? 47.226 9.439 -15.689 1.00 86.38 207 ASP A N 1
ATOM 1657 C CA . ASP A 1 207 ? 47.760 8.640 -16.801 1.00 86.38 207 ASP A CA 1
ATOM 1658 C C . ASP A 1 207 ? 48.040 7.168 -16.453 1.00 86.38 207 ASP A C 1
ATOM 1660 O O . ASP A 1 207 ? 48.073 6.324 -17.352 1.00 86.38 207 ASP A O 1
ATOM 1664 N N . SER A 1 208 ? 48.251 6.835 -15.172 1.00 87.44 208 SER A N 1
ATOM 1665 C CA . SER A 1 208 ? 48.547 5.458 -14.761 1.00 87.44 208 SER A CA 1
ATOM 1666 C C . SER A 1 208 ? 47.328 4.533 -14.793 1.00 87.44 208 SER A C 1
ATOM 1668 O O . SER A 1 208 ? 47.503 3.319 -14.881 1.00 87.44 208 SER A O 1
ATOM 1670 N N . VAL A 1 209 ? 46.110 5.085 -14.749 1.00 90.06 209 VAL A N 1
ATOM 1671 C CA . VAL A 1 209 ? 44.862 4.307 -14.642 1.00 90.06 209 VAL A CA 1
ATOM 1672 C C . VAL A 1 209 ? 43.756 4.744 -15.604 1.00 90.06 209 VAL A C 1
ATOM 1674 O O . VAL A 1 209 ? 42.833 3.967 -15.855 1.00 90.06 209 VAL A O 1
ATOM 1677 N N . SER A 1 210 ? 43.848 5.941 -16.187 1.00 89.31 210 SER A N 1
ATOM 1678 C CA . SER A 1 210 ? 42.799 6.536 -17.023 1.00 89.31 210 SER A CA 1
ATOM 1679 C C . SER A 1 210 ? 42.407 5.668 -18.224 1.00 89.31 210 SER A C 1
ATOM 1681 O O . SER A 1 210 ? 41.222 5.447 -18.472 1.00 89.31 210 SER A O 1
ATOM 1683 N N . LEU A 1 211 ? 43.385 5.095 -18.934 1.00 87.25 211 LEU A N 1
ATOM 1684 C CA . LEU A 1 211 ? 43.135 4.218 -20.083 1.00 87.25 211 LEU A CA 1
ATOM 1685 C C . LEU A 1 211 ? 42.372 2.946 -19.677 1.00 87.25 211 LEU A C 1
ATOM 1687 O O . LEU A 1 211 ? 41.386 2.587 -20.323 1.00 87.25 211 LEU A O 1
ATOM 1691 N N . CYS A 1 212 ? 42.808 2.293 -18.596 1.00 86.69 212 CYS A N 1
ATOM 1692 C CA . CYS A 1 212 ? 42.172 1.086 -18.063 1.00 86.69 212 CYS A CA 1
ATOM 1693 C C . CYS A 1 212 ? 40.739 1.370 -17.592 1.00 86.69 212 CYS A C 1
ATOM 1695 O O . CYS A 1 212 ? 39.840 0.563 -17.825 1.00 86.69 212 CYS A O 1
ATOM 1697 N N . PHE A 1 213 ? 40.510 2.534 -16.979 1.00 90.31 213 PHE A N 1
ATOM 1698 C CA . PHE A 1 213 ? 39.181 2.963 -16.553 1.00 90.31 213 PHE A CA 1
ATOM 1699 C C . PHE A 1 213 ? 38.233 3.189 -17.737 1.00 90.31 213 PHE A C 1
ATOM 1701 O O . PHE A 1 213 ? 37.112 2.695 -17.733 1.00 90.31 213 PHE A O 1
ATOM 1708 N N . ILE A 1 214 ? 38.666 3.863 -18.806 1.00 86.69 214 ILE A N 1
ATOM 1709 C CA . ILE A 1 214 ? 37.795 4.040 -19.981 1.00 86.69 214 ILE A CA 1
ATOM 1710 C C . ILE A 1 214 ? 37.473 2.706 -20.659 1.00 86.69 214 ILE A C 1
ATOM 1712 O O . ILE A 1 214 ? 36.345 2.484 -21.101 1.00 86.69 214 ILE A O 1
ATOM 1716 N N . GLN A 1 215 ? 38.436 1.786 -20.713 1.00 84.12 215 GLN A N 1
ATOM 1717 C CA . GLN A 1 215 ? 38.199 0.445 -21.247 1.00 84.12 215 GLN A CA 1
ATOM 1718 C C . GLN A 1 215 ? 37.168 -0.336 -20.423 1.00 84.12 215 GLN A C 1
ATOM 1720 O O . GLN A 1 215 ? 36.395 -1.100 -21.003 1.00 84.12 215 GLN A O 1
ATOM 1725 N N . SER A 1 216 ? 37.104 -0.120 -19.104 1.00 81.81 216 SER A N 1
ATOM 1726 C CA . SER A 1 216 ? 36.113 -0.770 -18.247 1.00 81.81 216 SER A CA 1
ATOM 1727 C C . SER A 1 216 ? 34.702 -0.178 -18.378 1.00 81.81 216 SER A C 1
ATOM 1729 O O . SER A 1 216 ? 33.751 -0.873 -18.032 1.00 81.81 216 SER A O 1
ATOM 1731 N N . LEU A 1 217 ? 34.529 1.022 -18.951 1.00 75.25 217 LEU A N 1
ATOM 1732 C CA . LEU A 1 217 ? 33.240 1.701 -19.197 1.00 75.25 217 LEU A CA 1
ATOM 1733 C C . LEU A 1 217 ? 32.601 1.397 -20.574 1.00 75.25 217 LEU A C 1
ATOM 1735 O O . LEU A 1 217 ? 31.818 2.194 -21.083 1.00 75.25 217 LEU A O 1
ATOM 1739 N N . ASP A 1 218 ? 32.929 0.267 -21.203 1.00 65.94 218 ASP A N 1
ATOM 1740 C CA . ASP A 1 218 ? 32.518 -0.063 -22.584 1.00 65.94 218 ASP A CA 1
ATOM 1741 C C . ASP A 1 218 ? 33.055 0.956 -23.625 1.00 65.94 218 ASP A C 1
ATOM 1743 O O . ASP A 1 218 ? 32.414 1.273 -24.633 1.00 65.94 218 ASP A O 1
ATOM 1747 N N . GLN A 1 219 ? 34.279 1.454 -23.389 1.00 66.62 219 GLN A N 1
ATOM 1748 C CA . GLN A 1 219 ? 35.048 2.359 -24.258 1.00 66.62 219 GLN A CA 1
ATOM 1749 C C . GLN A 1 219 ? 34.370 3.731 -24.488 1.00 66.62 219 GLN A C 1
ATOM 1751 O O . GLN A 1 219 ? 33.969 4.417 -23.548 1.00 66.62 219 GLN A O 1
ATOM 1756 N N . ASN A 1 220 ? 34.283 4.180 -25.747 1.00 61.25 220 ASN A N 1
ATOM 1757 C CA . ASN A 1 220 ? 33.922 5.555 -26.112 1.00 61.25 220 ASN A CA 1
ATOM 1758 C C . ASN A 1 220 ? 32.471 5.924 -25.773 1.00 61.25 220 ASN A C 1
ATOM 1760 O O . ASN A 1 220 ? 32.181 7.094 -25.531 1.00 61.25 220 ASN A O 1
ATOM 1764 N N . ARG A 1 221 ? 31.551 4.947 -25.769 1.00 62.81 221 ARG A N 1
ATOM 1765 C CA . ARG A 1 221 ? 30.115 5.200 -25.556 1.00 62.81 221 ARG A CA 1
ATOM 1766 C C . ARG A 1 221 ? 29.802 5.534 -24.098 1.00 62.81 221 ARG A C 1
ATOM 1768 O O . ARG A 1 221 ? 29.072 6.491 -23.855 1.00 62.81 221 ARG A O 1
ATOM 1775 N N . GLY A 1 222 ? 30.381 4.792 -23.151 1.00 67.44 222 GLY A N 1
ATOM 1776 C CA . GLY A 1 222 ? 30.244 5.096 -21.725 1.00 67.44 222 GLY A CA 1
ATOM 1777 C C . GLY A 1 222 ? 30.929 6.408 -21.363 1.00 67.44 222 GLY A C 1
ATOM 1778 O O . GLY A 1 222 ? 30.329 7.243 -20.695 1.00 67.44 222 GLY A O 1
ATOM 1779 N N . LEU A 1 223 ? 32.135 6.648 -21.892 1.00 78.25 223 LEU A N 1
ATOM 1780 C CA . LEU A 1 223 ? 32.842 7.915 -21.696 1.00 78.25 223 LEU A CA 1
ATOM 1781 C C . LEU A 1 223 ? 31.999 9.114 -22.152 1.00 78.25 223 LEU A C 1
ATOM 1783 O O . LEU A 1 223 ? 31.760 10.019 -21.359 1.00 78.25 223 LEU A O 1
ATOM 1787 N N . TRP A 1 224 ? 31.497 9.107 -23.391 1.00 75.12 224 TRP A N 1
ATOM 1788 C CA . TRP A 1 224 ? 30.693 10.213 -23.923 1.00 75.12 224 TRP A CA 1
ATOM 1789 C C . TRP A 1 224 ? 29.473 10.536 -23.048 1.00 75.12 224 TRP A C 1
ATOM 1791 O O . TRP A 1 224 ? 29.197 11.707 -22.783 1.00 75.12 224 TRP A O 1
ATOM 1801 N N . TYR A 1 225 ? 28.789 9.505 -22.545 1.00 76.25 225 TYR A N 1
ATOM 1802 C CA . TYR A 1 225 ? 27.629 9.671 -21.676 1.00 76.25 225 TYR A CA 1
ATOM 1803 C C . TYR A 1 225 ? 27.954 10.450 -20.388 1.00 76.25 225 TYR A C 1
ATOM 1805 O O . TYR A 1 225 ? 27.221 11.369 -20.014 1.00 76.25 225 TYR A O 1
ATOM 1813 N N . TYR A 1 226 ? 29.065 10.123 -19.719 1.00 79.56 226 TYR A N 1
ATOM 1814 C CA . TYR A 1 226 ? 29.472 10.825 -18.497 1.00 79.56 226 TYR A CA 1
ATOM 1815 C C . TYR A 1 226 ? 29.980 12.243 -18.788 1.00 79.56 226 TYR A C 1
ATOM 1817 O O . TYR A 1 226 ? 29.698 13.159 -18.019 1.00 79.56 226 TYR A O 1
ATOM 1825 N N . LEU A 1 227 ? 30.642 12.462 -19.931 1.00 83.12 227 LEU A N 1
ATOM 1826 C CA . LEU A 1 227 ? 31.103 13.795 -20.341 1.00 83.12 227 LEU A CA 1
ATOM 1827 C C . LEU A 1 227 ? 29.959 14.765 -20.651 1.00 83.12 227 LEU A C 1
ATOM 1829 O O . LEU A 1 227 ? 30.097 15.952 -20.375 1.00 83.12 227 LEU A O 1
ATOM 1833 N N . LYS A 1 228 ? 28.825 14.285 -21.179 1.00 76.62 228 LYS A N 1
ATOM 1834 C CA . LYS A 1 228 ? 27.629 15.119 -21.413 1.00 76.62 228 LYS A CA 1
ATOM 1835 C C . LYS A 1 228 ? 27.063 15.711 -20.116 1.00 76.62 228 LYS A C 1
ATOM 1837 O O . LYS A 1 228 ? 26.413 16.750 -20.137 1.00 76.62 228 LYS A O 1
ATOM 1842 N N . ASN A 1 229 ? 27.297 15.029 -19.001 1.00 75.31 229 ASN A N 1
ATOM 1843 C CA . ASN A 1 229 ? 26.624 15.272 -17.733 1.00 75.31 229 ASN A CA 1
ATOM 1844 C C . ASN A 1 229 ? 27.532 15.866 -16.649 1.00 75.31 229 ASN A C 1
ATOM 1846 O O . ASN A 1 229 ? 27.040 16.157 -15.560 1.00 75.31 229 ASN A O 1
ATOM 1850 N N . ILE A 1 230 ? 28.824 16.046 -16.937 1.00 84.62 230 ILE A N 1
ATOM 1851 C CA . ILE A 1 230 ? 29.795 16.587 -15.986 1.00 84.62 230 ILE A CA 1
ATOM 1852 C C . ILE A 1 230 ? 29.502 18.061 -15.678 1.00 84.62 230 ILE A C 1
ATOM 1854 O O . ILE A 1 230 ? 29.129 18.836 -16.561 1.00 84.62 230 ILE A O 1
ATOM 1858 N N . GLU A 1 231 ? 29.669 18.463 -14.418 1.00 85.69 231 GLU A N 1
ATOM 1859 C CA . GLU A 1 231 ? 29.391 19.844 -14.022 1.00 85.69 231 GLU A CA 1
ATOM 1860 C C . GLU A 1 231 ? 30.437 20.822 -14.598 1.00 85.69 231 GLU A C 1
ATOM 1862 O O . GLU A 1 231 ? 31.634 20.505 -14.613 1.00 85.69 231 GLU A O 1
ATOM 1867 N N . PRO A 1 232 ? 30.013 22.031 -15.028 1.00 85.56 232 PRO A N 1
ATOM 1868 C CA . PRO A 1 232 ? 30.885 23.011 -15.684 1.00 85.56 232 PRO A CA 1
ATOM 1869 C C . PRO A 1 232 ? 32.152 23.364 -14.891 1.00 85.56 232 PRO A C 1
ATOM 1871 O O . PRO A 1 232 ? 33.215 23.591 -15.470 1.00 85.56 232 PRO A O 1
ATOM 1874 N N . GLU A 1 233 ? 32.063 23.379 -13.558 1.00 87.38 233 GLU A N 1
ATOM 1875 C CA . GLU A 1 233 ? 33.175 23.716 -12.664 1.00 87.38 233 GLU A CA 1
ATOM 1876 C C . GLU A 1 233 ? 34.376 22.765 -12.808 1.00 87.38 233 GLU A C 1
ATOM 1878 O O . GLU A 1 233 ? 35.527 23.208 -12.722 1.00 87.38 233 GLU A O 1
ATOM 1883 N N . TYR A 1 234 ? 34.133 21.488 -13.128 1.00 88.88 234 TYR A N 1
ATOM 1884 C CA . TYR A 1 234 ? 35.178 20.475 -13.291 1.00 88.88 234 TYR A CA 1
ATOM 1885 C C . TYR A 1 234 ? 35.822 20.485 -14.678 1.00 88.88 234 TYR A C 1
ATOM 1887 O O . TYR A 1 234 ? 36.905 19.916 -14.831 1.00 88.88 234 TYR A O 1
ATOM 1895 N N . ILE A 1 235 ? 35.219 21.154 -15.664 1.00 90.44 235 ILE A N 1
ATOM 1896 C CA . ILE A 1 235 ? 35.748 21.248 -17.027 1.00 90.44 235 ILE A CA 1
ATOM 1897 C C . ILE A 1 235 ? 36.858 22.302 -17.063 1.00 90.44 235 ILE A C 1
ATOM 1899 O O . ILE A 1 235 ? 36.611 23.499 -16.927 1.00 90.44 235 ILE A O 1
ATOM 1903 N N . ASP A 1 236 ? 38.101 21.864 -17.239 1.00 90.44 236 ASP A N 1
ATOM 1904 C CA . ASP A 1 236 ? 39.274 22.721 -17.403 1.00 90.44 236 ASP A CA 1
ATOM 1905 C C . ASP A 1 236 ? 40.215 22.190 -18.490 1.00 90.44 236 ASP A C 1
ATOM 1907 O O . ASP A 1 236 ? 39.965 21.152 -19.111 1.00 90.44 236 ASP A O 1
ATOM 1911 N N . TYR A 1 237 ? 41.284 22.945 -18.754 1.00 90.12 237 TYR A N 1
ATOM 1912 C CA . TYR A 1 237 ? 42.244 22.613 -19.802 1.00 90.12 237 TYR A CA 1
ATOM 1913 C C . TYR A 1 237 ? 42.854 21.225 -19.591 1.00 90.12 237 TYR A C 1
ATOM 1915 O O . TYR A 1 237 ? 42.952 20.445 -20.539 1.00 90.12 237 TYR A O 1
ATOM 1923 N N . ASP A 1 238 ? 43.207 20.900 -18.348 1.00 89.94 238 ASP A N 1
ATOM 1924 C CA . ASP A 1 238 ? 43.863 19.644 -18.000 1.00 89.94 238 ASP A CA 1
ATOM 1925 C C . ASP A 1 238 ? 42.941 18.443 -18.224 1.00 89.94 238 ASP A C 1
ATOM 1927 O O . ASP A 1 238 ? 43.374 17.432 -18.779 1.00 89.94 238 ASP A O 1
ATOM 1931 N N . LEU A 1 239 ? 41.657 18.546 -17.857 1.00 91.88 239 LEU A N 1
ATOM 1932 C CA . LEU A 1 239 ? 40.679 17.494 -18.131 1.00 91.88 239 LEU A CA 1
ATOM 1933 C C . LEU A 1 239 ? 40.477 17.286 -19.639 1.00 91.88 239 LEU A C 1
ATOM 1935 O O . LEU A 1 239 ? 40.498 16.148 -20.107 1.00 91.88 239 LEU A O 1
ATOM 1939 N N . ILE A 1 240 ? 40.308 18.365 -20.411 1.00 90.81 240 ILE A N 1
ATOM 1940 C CA . ILE A 1 240 ? 40.113 18.278 -21.868 1.00 90.81 240 ILE A CA 1
ATOM 1941 C C . ILE A 1 240 ? 41.344 17.665 -22.546 1.00 90.81 240 ILE A C 1
ATOM 1943 O O . ILE A 1 240 ? 41.204 16.783 -23.395 1.00 90.81 240 ILE A O 1
ATOM 1947 N N . CYS A 1 241 ? 42.542 18.080 -22.135 1.00 90.50 241 CYS A N 1
ATOM 1948 C CA . CYS A 1 241 ? 43.806 17.539 -22.625 1.00 90.50 241 CYS A CA 1
ATOM 1949 C C . CYS A 1 241 ? 43.935 16.037 -22.317 1.00 90.50 241 CYS A C 1
ATOM 1951 O O . CYS A 1 241 ? 44.254 15.244 -23.206 1.00 90.50 241 CYS A O 1
ATOM 1953 N N . ALA A 1 242 ? 43.629 15.622 -21.082 1.00 91.06 242 ALA A N 1
ATOM 1954 C CA . ALA A 1 242 ? 43.657 14.216 -20.682 1.00 91.06 242 ALA A CA 1
ATOM 1955 C C . ALA A 1 242 ? 42.687 13.366 -21.522 1.00 91.06 242 ALA A C 1
ATOM 1957 O O . ALA A 1 242 ? 43.061 12.310 -22.033 1.00 91.06 242 ALA A O 1
ATOM 1958 N N . ILE A 1 243 ? 41.466 13.860 -21.743 1.00 89.75 243 ILE A N 1
ATOM 1959 C CA . ILE A 1 243 ? 40.451 13.182 -22.559 1.00 89.75 243 ILE A CA 1
ATOM 1960 C C . ILE A 1 243 ? 40.893 13.063 -24.016 1.00 89.75 243 ILE A C 1
ATOM 1962 O O . ILE A 1 243 ? 40.792 11.977 -24.584 1.00 89.75 243 ILE A O 1
ATOM 1966 N N . GLU A 1 244 ? 41.409 14.136 -24.622 1.00 88.94 244 GLU A N 1
ATOM 1967 C CA . GLU A 1 244 ? 41.925 14.090 -25.994 1.00 88.94 244 GLU A CA 1
ATOM 1968 C C . GLU A 1 244 ? 43.042 13.046 -26.124 1.00 88.94 244 GLU A C 1
ATOM 1970 O O . GLU A 1 244 ? 42.989 12.199 -27.015 1.00 88.94 244 GLU A O 1
ATOM 1975 N N . ASN A 1 245 ? 44.000 13.032 -25.192 1.00 89.19 245 ASN A N 1
ATOM 1976 C CA . ASN A 1 245 ? 45.103 12.071 -25.192 1.00 89.19 245 ASN A CA 1
ATOM 1977 C C . ASN A 1 245 ? 44.624 10.615 -25.080 1.00 89.19 245 ASN A C 1
ATOM 1979 O O . ASN A 1 245 ? 45.179 9.730 -25.736 1.00 89.19 245 ASN A O 1
ATOM 1983 N N . ILE A 1 246 ? 43.604 10.348 -24.260 1.00 87.50 246 ILE A N 1
ATOM 1984 C CA . ILE A 1 246 ? 43.014 9.009 -24.122 1.00 87.50 246 ILE A CA 1
ATOM 1985 C C . ILE A 1 246 ? 42.265 8.621 -25.400 1.00 87.50 246 ILE A C 1
ATOM 1987 O O . ILE A 1 246 ? 42.453 7.519 -25.920 1.00 87.50 246 ILE A O 1
ATOM 1991 N N . LEU A 1 247 ? 41.450 9.528 -25.941 1.00 84.50 247 LEU A N 1
ATOM 1992 C CA . LEU A 1 247 ? 40.658 9.282 -27.144 1.00 84.50 247 LEU A CA 1
ATOM 1993 C C . LEU A 1 247 ? 41.539 9.070 -28.378 1.00 84.50 247 LEU A C 1
ATOM 1995 O O . LEU A 1 247 ? 41.233 8.181 -29.163 1.00 84.50 247 LEU A O 1
ATOM 1999 N N . VAL A 1 248 ? 42.660 9.784 -28.518 1.00 85.19 248 VAL A N 1
ATOM 2000 C CA . VAL A 1 248 ? 43.655 9.546 -29.582 1.00 85.19 248 VAL A CA 1
ATOM 2001 C C . VAL A 1 248 ? 44.254 8.137 -29.493 1.00 85.19 248 VAL A C 1
ATOM 2003 O O . VAL A 1 248 ? 44.538 7.522 -30.518 1.00 85.19 248 VAL A O 1
ATOM 2006 N N . LYS A 1 249 ? 44.428 7.593 -28.281 1.00 84.00 249 LYS A N 1
ATOM 2007 C CA . LYS A 1 249 ? 44.936 6.224 -28.080 1.00 84.00 249 LYS A CA 1
ATOM 2008 C C . LYS A 1 249 ? 43.875 5.149 -28.355 1.00 84.00 249 LYS A C 1
ATOM 2010 O O . LYS A 1 249 ? 44.232 4.055 -28.784 1.00 84.00 249 LYS A O 1
ATOM 2015 N N . LEU A 1 250 ? 42.594 5.431 -28.094 1.00 76.81 250 LEU A N 1
ATOM 2016 C CA . LEU A 1 250 ? 41.490 4.462 -28.204 1.00 76.81 250 LEU A CA 1
ATOM 2017 C C . LEU A 1 250 ? 40.739 4.506 -29.547 1.00 76.81 250 LEU A C 1
ATOM 2019 O O . LEU A 1 250 ? 40.243 3.478 -30.008 1.00 76.81 250 LEU A O 1
ATOM 2023 N N . CYS A 1 251 ? 40.629 5.675 -30.177 1.00 70.75 251 CYS A N 1
ATOM 2024 C CA . CYS A 1 251 ? 39.844 5.899 -31.390 1.00 70.75 251 CYS A CA 1
ATOM 2025 C C . CYS A 1 251 ? 40.737 5.899 -32.633 1.00 70.75 251 CYS A C 1
ATOM 2027 O O . CYS A 1 251 ? 41.728 6.616 -32.691 1.00 70.75 251 CYS A O 1
ATOM 2029 N N . LYS A 1 252 ? 40.331 5.172 -33.682 1.00 60.00 252 LYS A N 1
ATOM 2030 C CA . LYS A 1 252 ? 40.949 5.285 -35.018 1.00 60.00 252 LYS A CA 1
ATOM 2031 C C . LYS A 1 252 ? 40.349 6.411 -35.872 1.00 60.00 252 LYS A C 1
ATOM 2033 O O . LYS A 1 252 ? 40.934 6.785 -36.880 1.00 60.00 252 LYS A O 1
ATOM 2038 N N . GLU A 1 253 ? 39.184 6.931 -35.482 1.00 65.19 253 GLU A N 1
ATOM 2039 C CA . GLU A 1 253 ? 38.414 7.928 -36.233 1.00 65.19 253 GLU A CA 1
ATOM 2040 C C . GLU A 1 253 ? 38.387 9.273 -35.500 1.00 65.19 253 GLU A C 1
ATOM 2042 O O . GLU A 1 253 ? 37.897 9.354 -34.371 1.00 65.19 253 GLU A O 1
ATOM 2047 N N . ASN A 1 254 ? 38.833 10.337 -36.178 1.00 69.62 254 ASN A N 1
ATOM 2048 C CA . ASN A 1 254 ? 38.844 11.704 -35.639 1.00 69.62 254 ASN A CA 1
ATOM 2049 C C . ASN A 1 254 ? 37.446 12.197 -35.226 1.00 69.62 254 ASN A C 1
ATOM 2051 O O . ASN A 1 254 ? 37.319 12.946 -34.263 1.00 69.62 254 ASN A O 1
ATOM 2055 N N . TYR A 1 255 ? 36.394 11.707 -35.889 1.00 65.81 255 TYR A N 1
ATOM 2056 C CA . TYR A 1 255 ? 35.005 12.074 -35.606 1.00 65.81 255 TYR A CA 1
ATOM 2057 C C . TYR A 1 255 ? 34.590 11.819 -34.144 1.00 65.81 255 TYR A C 1
ATOM 2059 O O . TYR A 1 255 ? 33.960 12.670 -33.518 1.00 65.81 255 TYR A O 1
ATOM 2067 N N . ASN A 1 256 ? 34.978 10.677 -33.564 1.00 66.31 256 ASN A N 1
ATOM 2068 C CA . ASN A 1 256 ? 34.618 10.338 -32.181 1.00 66.31 256 ASN A CA 1
ATOM 2069 C C . ASN A 1 256 ? 35.363 11.210 -31.159 1.00 66.31 256 ASN A C 1
ATOM 2071 O O . ASN A 1 256 ? 34.818 11.531 -30.103 1.00 66.31 256 ASN A O 1
ATOM 2075 N N . ILE A 1 257 ? 36.588 11.624 -31.495 1.00 78.12 257 ILE A N 1
ATOM 2076 C CA . ILE A 1 257 ? 37.394 12.541 -30.685 1.00 78.12 257 ILE A CA 1
ATOM 2077 C C . ILE A 1 257 ? 36.730 13.919 -30.674 1.00 78.12 257 ILE A C 1
ATOM 2079 O O . ILE A 1 257 ? 36.437 14.463 -29.608 1.00 78.12 257 ILE A O 1
ATOM 2083 N N . ASP A 1 258 ? 36.418 14.444 -31.861 1.00 79.44 258 ASP A N 1
ATOM 2084 C CA . ASP A 1 258 ? 35.800 15.759 -32.016 1.00 79.44 258 ASP A CA 1
ATOM 2085 C C . ASP A 1 258 ? 34.426 15.818 -31.331 1.00 79.44 258 ASP A C 1
ATOM 2087 O O . ASP A 1 258 ? 34.121 16.802 -30.662 1.00 79.44 258 ASP A O 1
ATOM 2091 N N . ARG A 1 259 ? 33.623 14.745 -31.400 1.00 77.50 259 ARG A N 1
ATOM 2092 C CA . ARG A 1 259 ? 32.316 14.654 -30.725 1.00 77.50 259 ARG A CA 1
ATOM 2093 C C . ARG A 1 259 ? 32.420 14.805 -29.203 1.00 77.50 259 ARG A C 1
ATOM 2095 O O . ARG A 1 259 ? 31.656 15.572 -28.613 1.00 77.50 259 ARG A O 1
ATOM 2102 N N . CYS A 1 260 ? 33.346 14.100 -28.553 1.00 80.25 260 CYS A N 1
ATOM 2103 C CA . CYS A 1 260 ? 33.539 14.198 -27.101 1.00 80.25 260 CYS A CA 1
ATOM 2104 C C . CYS A 1 260 ? 34.058 15.580 -26.681 1.00 80.25 260 CYS A C 1
ATOM 2106 O O . CYS A 1 260 ? 33.571 16.149 -25.704 1.00 80.25 260 CYS A O 1
ATOM 2108 N N . LEU A 1 261 ? 35.003 16.146 -27.439 1.00 86.06 261 LEU A N 1
ATOM 2109 C CA . LEU A 1 261 ? 35.561 17.470 -27.154 1.00 86.06 261 LEU A CA 1
ATOM 2110 C C . LEU A 1 261 ? 34.525 18.584 -27.361 1.00 86.06 261 LEU A C 1
ATOM 2112 O O . LEU A 1 261 ? 34.394 19.457 -26.507 1.00 86.06 261 LEU A O 1
ATOM 2116 N N . LEU A 1 262 ? 33.744 18.527 -28.444 1.00 82.19 262 LEU A N 1
ATOM 2117 C CA . LEU A 1 262 ? 32.633 19.451 -28.696 1.00 82.19 262 LEU A CA 1
ATOM 2118 C C . LEU A 1 262 ? 31.581 19.395 -27.586 1.00 82.19 262 LEU A C 1
ATOM 2120 O O . LEU A 1 262 ? 31.095 20.442 -27.169 1.00 82.19 262 LEU A O 1
ATOM 2124 N N . THR A 1 263 ? 31.266 18.195 -27.084 1.00 81.94 263 THR A N 1
ATOM 2125 C CA . THR A 1 263 ? 30.314 18.009 -25.976 1.00 81.94 263 THR A CA 1
ATOM 2126 C C . THR A 1 263 ? 30.774 18.782 -24.738 1.00 81.94 263 THR A C 1
ATOM 2128 O O . THR A 1 263 ? 30.020 19.602 -24.224 1.00 81.94 263 THR A O 1
ATOM 2131 N N . LEU A 1 264 ? 32.029 18.615 -24.311 1.00 86.62 264 LEU A N 1
ATOM 2132 C CA . LEU A 1 264 ? 32.567 19.321 -23.142 1.00 86.62 264 LEU A CA 1
ATOM 2133 C C . LEU A 1 264 ? 32.644 20.832 -23.341 1.00 86.62 264 LEU A C 1
ATOM 2135 O O . LEU A 1 264 ? 32.240 21.599 -22.471 1.00 86.62 264 LEU A O 1
ATOM 2139 N N . LEU A 1 265 ? 33.151 21.269 -24.493 1.00 88.50 265 LEU A N 1
ATOM 2140 C CA . LEU A 1 265 ? 33.311 22.692 -24.778 1.00 88.50 265 LEU A CA 1
ATOM 2141 C C . LEU A 1 265 ? 31.959 23.401 -24.871 1.00 88.50 265 LEU A C 1
ATOM 2143 O O . LEU A 1 265 ? 31.855 24.538 -24.427 1.00 88.50 265 LEU A O 1
ATOM 2147 N N . SER A 1 266 ? 30.917 22.726 -25.369 1.00 83.06 266 SER A N 1
ATOM 2148 C CA . SER A 1 266 ? 29.558 23.276 -25.437 1.00 83.06 266 SER A CA 1
ATOM 2149 C C . SER A 1 266 ? 28.976 23.629 -24.068 1.00 83.06 266 SER A C 1
ATOM 2151 O O . SER A 1 266 ? 28.252 24.613 -23.960 1.00 83.06 266 SER A O 1
ATOM 2153 N N . ILE A 1 267 ? 29.348 22.888 -23.019 1.00 85.38 267 ILE A N 1
ATOM 2154 C CA . ILE A 1 267 ? 28.872 23.117 -21.648 1.00 85.38 267 ILE A CA 1
ATOM 2155 C C . ILE A 1 267 ? 29.438 24.431 -21.085 1.00 85.38 267 ILE A C 1
ATOM 2157 O O . ILE A 1 267 ? 28.747 25.140 -20.360 1.00 85.38 267 ILE A O 1
ATOM 2161 N N . VAL A 1 268 ? 30.686 24.774 -21.430 1.00 86.44 268 VAL A N 1
ATOM 2162 C CA . VAL A 1 268 ? 31.414 25.932 -20.867 1.00 86.44 268 VAL A CA 1
ATOM 2163 C C . VAL A 1 268 ? 31.615 27.086 -21.846 1.00 86.44 268 VAL A C 1
ATOM 2165 O O . VAL A 1 268 ? 32.228 28.090 -21.493 1.00 86.44 268 VAL A O 1
ATOM 2168 N N . ARG A 1 269 ? 31.106 26.993 -23.079 1.00 83.50 269 ARG A N 1
ATOM 2169 C CA . ARG A 1 269 ? 31.393 27.982 -24.133 1.00 83.50 269 ARG A CA 1
ATOM 2170 C C . ARG A 1 269 ? 30.915 29.399 -23.829 1.00 83.50 269 ARG A C 1
ATOM 2172 O O . ARG A 1 269 ? 31.419 30.310 -24.467 1.00 83.50 269 ARG A O 1
ATOM 2179 N N . HIS A 1 270 ? 29.967 29.603 -22.911 1.00 84.62 270 HIS A N 1
ATOM 2180 C CA . HIS A 1 270 ? 29.476 30.937 -22.524 1.00 84.62 270 HIS A CA 1
ATOM 2181 C C . HIS A 1 270 ? 30.107 31.466 -21.226 1.00 84.62 270 HIS A C 1
ATOM 2183 O O . HIS A 1 270 ? 29.849 32.605 -20.838 1.00 84.62 270 HIS A O 1
ATOM 2189 N N . ASP A 1 271 ? 30.936 30.664 -20.557 1.00 85.06 271 ASP A N 1
ATOM 2190 C CA . ASP A 1 271 ? 31.665 31.066 -19.358 1.00 85.06 271 ASP A CA 1
ATOM 2191 C C . ASP A 1 271 ? 32.940 31.823 -19.764 1.00 85.06 271 ASP A C 1
ATOM 2193 O O . ASP A 1 271 ? 33.804 31.287 -20.461 1.00 85.06 271 ASP A O 1
ATOM 2197 N N . LYS A 1 272 ? 33.048 33.092 -19.350 1.00 84.50 272 LYS A N 1
ATOM 2198 C CA . LYS A 1 272 ? 34.142 33.992 -19.750 1.00 84.50 272 LYS A CA 1
ATOM 2199 C C . LYS A 1 272 ? 35.510 33.519 -19.261 1.00 84.50 272 LYS A C 1
ATOM 2201 O O . LYS A 1 272 ? 36.474 33.575 -20.024 1.00 84.50 272 LYS A O 1
ATOM 2206 N N . ASP A 1 273 ? 35.586 33.015 -18.034 1.00 82.88 273 ASP A N 1
ATOM 2207 C CA . ASP A 1 273 ? 36.846 32.574 -17.430 1.00 82.88 273 ASP A CA 1
ATOM 2208 C C . ASP A 1 273 ? 37.311 31.261 -18.089 1.00 82.88 273 ASP A C 1
ATOM 2210 O O . ASP A 1 273 ? 38.504 31.026 -18.332 1.00 82.88 273 ASP A O 1
ATOM 2214 N N . LYS A 1 274 ? 36.353 30.404 -18.471 1.00 87.12 274 LYS A N 1
ATOM 2215 C CA . LYS A 1 274 ? 36.622 29.180 -19.241 1.00 87.12 274 LYS A CA 1
ATOM 2216 C C . LYS A 1 274 ? 36.979 29.471 -20.699 1.00 87.12 274 LYS A C 1
ATOM 2218 O O . LYS A 1 274 ? 37.846 28.793 -21.241 1.00 87.12 274 LYS A O 1
ATOM 2223 N N . GLN A 1 275 ? 36.378 30.475 -21.340 1.00 83.75 275 GLN A N 1
ATOM 2224 C CA . GLN A 1 275 ? 36.727 30.884 -22.709 1.00 83.75 275 GLN A CA 1
ATOM 2225 C C . GLN A 1 275 ? 38.195 31.311 -22.827 1.00 83.75 275 GLN A C 1
ATOM 2227 O O . GLN A 1 275 ? 38.865 30.936 -23.792 1.00 83.75 275 GLN A O 1
ATOM 2232 N N . GLU A 1 276 ? 38.702 32.070 -21.853 1.00 84.56 276 GLU A N 1
ATOM 2233 C CA . GLU A 1 276 ? 40.100 32.507 -21.830 1.00 84.56 276 GLU A CA 1
ATOM 2234 C C . GLU A 1 276 ? 41.047 31.316 -21.613 1.00 84.56 276 GLU A C 1
ATOM 2236 O O . GLU A 1 276 ? 41.952 31.072 -22.421 1.00 84.56 276 GLU A O 1
ATOM 2241 N N . SER A 1 277 ? 40.781 30.510 -20.580 1.00 87.06 277 SER A N 1
ATOM 2242 C CA . SER A 1 277 ? 41.612 29.349 -20.225 1.00 87.06 277 SER A CA 1
ATOM 2243 C C . SER A 1 277 ? 41.555 28.194 -21.241 1.00 87.06 277 SER A C 1
ATOM 2245 O O . SER A 1 277 ? 42.525 27.448 -21.375 1.00 87.06 277 SER A O 1
ATOM 2247 N N . LEU A 1 278 ? 40.470 28.063 -22.015 1.00 88.75 278 LEU A N 1
ATOM 2248 C CA . LEU A 1 278 ? 40.282 27.044 -23.063 1.00 88.75 278 LEU A CA 1
ATOM 2249 C C . LEU A 1 278 ? 40.396 27.602 -24.488 1.00 88.75 278 LEU A C 1
ATOM 2251 O O . LEU A 1 278 ? 40.026 26.920 -25.448 1.00 88.75 278 LEU A O 1
ATOM 2255 N N . SER A 1 279 ? 40.928 28.815 -24.652 1.00 87.06 279 SER A N 1
ATOM 2256 C CA . SER A 1 279 ? 40.977 29.557 -25.924 1.00 87.06 279 SER A CA 1
ATOM 2257 C C . SER A 1 279 ? 41.496 28.737 -27.113 1.00 87.06 279 SER A C 1
ATOM 2259 O O . SER A 1 279 ? 40.918 28.789 -28.200 1.00 87.06 279 SER A O 1
ATOM 2261 N N . LYS A 1 280 ? 42.520 27.898 -26.905 1.00 90.25 280 LYS A N 1
ATOM 2262 C CA . LYS A 1 280 ? 43.051 26.966 -27.917 1.00 90.25 280 LYS A CA 1
ATOM 2263 C C . LYS A 1 280 ? 41.981 26.007 -28.459 1.00 90.25 280 LYS A C 1
ATOM 2265 O O . LYS A 1 280 ? 41.867 25.828 -29.670 1.00 90.25 280 LYS A O 1
ATOM 2270 N N . TYR A 1 281 ? 41.210 25.380 -27.572 1.00 88.19 281 TYR A N 1
ATOM 2271 C CA . TYR A 1 281 ? 40.161 24.428 -27.943 1.00 88.19 281 TYR A CA 1
ATOM 2272 C C . TYR A 1 281 ? 38.907 25.135 -28.464 1.00 88.19 281 TYR A C 1
ATOM 2274 O O . TYR A 1 281 ? 38.289 24.658 -29.414 1.00 88.19 281 TYR A O 1
ATOM 2282 N N . MET A 1 282 ? 38.578 26.308 -27.917 1.00 85.62 282 MET A N 1
ATOM 2283 C CA . MET A 1 282 ? 37.473 27.136 -28.408 1.00 85.62 282 MET A CA 1
ATOM 2284 C C . MET A 1 282 ? 37.711 27.608 -29.848 1.00 85.62 282 MET A C 1
ATOM 2286 O O . MET A 1 282 ? 36.805 27.552 -30.679 1.00 85.62 282 MET A O 1
ATOM 2290 N N . ALA A 1 283 ? 38.947 27.994 -30.182 1.00 85.94 283 ALA A N 1
ATOM 2291 C CA . ALA A 1 283 ? 39.321 28.397 -31.535 1.00 85.94 283 ALA A CA 1
ATOM 2292 C C . ALA A 1 283 ? 39.128 27.263 -32.557 1.00 85.94 283 ALA A C 1
ATOM 2294 O O . ALA A 1 283 ? 38.595 27.509 -33.643 1.00 85.94 283 ALA A O 1
ATOM 2295 N N . ARG A 1 284 ? 39.486 26.020 -32.187 1.00 85.88 284 ARG A N 1
ATOM 2296 C CA . ARG A 1 284 ? 39.365 24.821 -33.041 1.00 85.88 284 ARG A CA 1
ATOM 2297 C C . ARG A 1 284 ? 37.938 24.582 -33.539 1.00 85.88 284 ARG A C 1
ATOM 2299 O O . ARG A 1 284 ? 37.768 24.140 -34.669 1.00 85.88 284 ARG A O 1
ATOM 2306 N N . TYR A 1 285 ? 36.928 24.901 -32.729 1.00 83.38 285 TYR A N 1
ATOM 2307 C CA . TYR A 1 285 ? 35.514 24.681 -33.059 1.00 83.38 285 TYR A CA 1
ATOM 2308 C C . TYR A 1 285 ? 34.716 25.981 -33.228 1.00 83.38 285 TYR A C 1
ATOM 2310 O O . TYR A 1 285 ? 33.486 25.961 -33.258 1.00 83.38 285 TYR A O 1
ATOM 2318 N N . SER A 1 286 ? 35.402 27.115 -33.385 1.00 79.12 286 SER A N 1
ATOM 2319 C CA . SER A 1 286 ? 34.782 28.445 -33.424 1.00 79.12 286 SER A CA 1
ATOM 2320 C C . SER A 1 286 ? 33.705 28.596 -34.506 1.00 79.12 286 SER A C 1
ATOM 2322 O O . SER A 1 286 ? 32.686 29.235 -34.264 1.00 79.12 286 SER A O 1
ATOM 2324 N N . ASP A 1 287 ? 33.860 27.965 -35.671 1.00 74.31 287 ASP A N 1
ATOM 2325 C CA . ASP A 1 287 ? 32.848 27.997 -36.738 1.00 74.31 287 ASP A CA 1
ATOM 2326 C C . ASP A 1 287 ? 31.630 27.099 -36.460 1.00 74.31 287 ASP A C 1
ATOM 2328 O O . ASP A 1 287 ? 30.555 27.307 -37.026 1.00 74.31 287 ASP A O 1
ATOM 2332 N N . VAL A 1 288 ? 31.771 26.090 -35.596 1.00 74.81 288 VAL A N 1
ATOM 2333 C CA . VAL A 1 288 ? 30.643 25.290 -35.091 1.00 74.81 288 VAL A CA 1
ATOM 2334 C C . VAL A 1 288 ? 29.879 26.104 -34.050 1.00 74.81 288 VAL A C 1
ATOM 2336 O O . VAL A 1 288 ? 28.664 26.243 -34.174 1.00 74.81 288 VAL A O 1
ATOM 2339 N N . PHE A 1 289 ? 30.584 26.735 -33.106 1.00 78.88 289 PHE A N 1
ATOM 2340 C CA . PHE A 1 289 ? 29.966 27.592 -32.092 1.00 78.88 289 PHE A CA 1
ATOM 2341 C C . PHE A 1 289 ? 29.267 28.801 -32.710 1.00 78.88 289 PHE A C 1
ATOM 2343 O O . PHE A 1 289 ? 28.091 28.994 -32.452 1.00 78.88 289 PHE A O 1
ATOM 2350 N N . LYS A 1 290 ? 29.885 29.511 -33.665 1.00 75.19 290 LYS A N 1
ATOM 2351 C CA . LYS A 1 290 ? 29.220 30.603 -34.407 1.00 75.19 290 LYS A CA 1
ATOM 2352 C C . LYS A 1 290 ? 27.924 30.175 -35.102 1.00 75.19 290 LYS A C 1
ATOM 2354 O O . LYS A 1 290 ? 27.042 31.007 -35.289 1.00 75.19 290 LYS A O 1
ATOM 2359 N N . ARG A 1 291 ? 27.823 28.918 -35.555 1.00 69.62 291 ARG A N 1
ATOM 2360 C CA . ARG A 1 291 ? 26.587 28.378 -36.146 1.00 69.62 291 ARG A CA 1
ATOM 2361 C C . ARG A 1 291 ? 25.536 28.100 -35.076 1.00 69.62 291 ARG A C 1
ATOM 2363 O O . ARG A 1 291 ? 24.381 28.424 -35.299 1.00 69.62 291 ARG A O 1
ATOM 2370 N N . TRP A 1 292 ? 25.944 27.547 -33.936 1.00 71.31 292 TRP A N 1
ATOM 2371 C CA . TRP A 1 292 ? 25.052 27.232 -32.819 1.00 71.31 292 TRP A CA 1
ATOM 2372 C C . TRP A 1 292 ? 24.571 28.485 -32.069 1.00 71.31 292 TRP A C 1
ATOM 2374 O O . TRP A 1 292 ? 23.401 28.574 -31.726 1.00 71.31 292 TRP A O 1
ATOM 2384 N N . ASP A 1 293 ? 25.435 29.476 -31.870 1.00 69.62 293 ASP A N 1
ATOM 2385 C CA . ASP A 1 293 ? 25.102 30.731 -31.185 1.00 69.62 293 ASP A CA 1
ATOM 2386 C C . ASP A 1 293 ? 24.173 31.603 -32.056 1.00 69.62 293 ASP A C 1
ATOM 2388 O O . ASP A 1 293 ? 23.354 32.363 -31.548 1.00 69.62 293 ASP A O 1
ATOM 2392 N N . LYS A 1 294 ? 24.249 31.466 -33.391 1.00 63.50 294 LYS A N 1
ATOM 2393 C CA . LYS A 1 294 ? 23.277 32.070 -34.322 1.00 63.50 294 LYS A CA 1
ATOM 2394 C C . LYS A 1 294 ? 21.889 31.433 -34.235 1.00 63.50 294 LYS A C 1
ATOM 2396 O O . LYS A 1 294 ? 20.922 32.116 -34.547 1.00 63.50 294 LYS A O 1
ATOM 2401 N N . SER A 1 295 ? 21.797 30.163 -33.840 1.00 53.59 295 SER A N 1
ATOM 2402 C CA . SER A 1 295 ? 20.526 29.453 -33.632 1.00 53.59 295 SER A CA 1
ATOM 2403 C C . SER A 1 295 ? 19.953 29.601 -32.215 1.00 53.59 295 SER A C 1
ATOM 2405 O O . SER A 1 295 ? 18.791 29.291 -32.018 1.00 53.59 295 SER A O 1
ATOM 2407 N N . GLU A 1 296 ? 20.717 30.102 -31.236 1.00 51.06 296 GLU A N 1
ATOM 2408 C CA . GLU A 1 296 ? 20.240 30.351 -29.856 1.00 51.06 296 GLU A CA 1
ATOM 2409 C C . GLU A 1 296 ? 19.448 31.666 -29.692 1.00 51.06 296 GLU A C 1
ATOM 2411 O O . GLU A 1 296 ? 18.907 31.935 -28.622 1.00 51.06 296 GLU A O 1
ATOM 2416 N N . GLY A 1 297 ? 19.379 32.502 -30.736 1.00 46.62 297 GLY A N 1
ATOM 2417 C CA . GLY A 1 297 ? 18.580 33.736 -30.758 1.00 46.62 297 GLY A CA 1
ATOM 2418 C C . GLY A 1 297 ? 17.091 33.539 -31.081 1.00 46.62 297 GLY A C 1
ATOM 2419 O O . GLY A 1 297 ? 16.345 34.517 -31.071 1.00 46.62 297 GLY A O 1
ATOM 2420 N N . GLU A 1 298 ? 16.664 32.307 -31.366 1.00 42.69 298 GLU A N 1
ATOM 2421 C CA . GLU A 1 298 ? 15.262 31.906 -31.524 1.00 42.69 298 GLU A CA 1
ATOM 2422 C C . GLU A 1 298 ? 14.848 31.082 -30.290 1.00 42.69 298 GLU A C 1
ATOM 2424 O O . GLU A 1 298 ? 15.642 30.310 -29.758 1.00 42.69 298 GLU A O 1
ATOM 2429 N N . GLU A 1 299 ? 13.645 31.338 -29.769 1.00 39.22 299 GLU A N 1
ATOM 2430 C CA . GLU A 1 299 ? 13.156 30.915 -28.447 1.00 39.22 299 GLU A CA 1
ATOM 2431 C C . GLU A 1 299 ? 13.473 29.454 -28.054 1.00 39.22 299 GLU A C 1
ATOM 2433 O O . GLU A 1 299 ? 13.200 28.514 -28.792 1.00 39.22 299 GLU A O 1
ATOM 2438 N N . ASN A 1 300 ? 14.008 29.304 -26.834 1.00 40.66 300 ASN A N 1
ATOM 2439 C CA . ASN A 1 300 ? 14.364 28.075 -26.114 1.00 40.66 300 ASN A CA 1
ATOM 2440 C C . ASN A 1 300 ? 13.616 26.784 -26.505 1.00 40.66 300 ASN A C 1
ATOM 2442 O O . ASN A 1 300 ? 12.449 26.604 -26.153 1.00 40.66 300 ASN A O 1
ATOM 2446 N N . THR A 1 301 ? 14.383 25.798 -26.975 1.00 35.78 301 THR A N 1
ATOM 2447 C CA . THR A 1 301 ? 14.074 24.367 -26.830 1.00 35.78 301 THR A CA 1
ATOM 2448 C C . THR A 1 301 ? 15.242 23.624 -26.157 1.00 35.78 301 THR A C 1
ATOM 2450 O O . THR A 1 301 ? 16.403 23.917 -26.457 1.00 35.78 301 THR A O 1
ATOM 2453 N N . PRO A 1 302 ? 14.999 22.699 -25.206 1.00 37.84 302 PRO A N 1
ATOM 2454 C CA . PRO A 1 302 ? 16.054 22.036 -24.436 1.00 37.84 302 PRO A CA 1
ATOM 2455 C C . PRO A 1 302 ? 16.959 21.165 -25.323 1.00 37.84 302 PRO A C 1
ATOM 2457 O O . PRO A 1 302 ? 16.518 20.590 -26.311 1.00 37.84 302 PRO A O 1
ATOM 2460 N N . ASN A 1 303 ? 18.213 20.970 -24.906 1.00 46.34 303 ASN A N 1
ATOM 2461 C CA . ASN A 1 303 ? 19.280 20.221 -25.601 1.00 46.34 303 ASN A CA 1
ATOM 2462 C C . ASN A 1 303 ? 18.939 18.755 -26.016 1.00 46.34 303 ASN A C 1
ATOM 2464 O O . ASN A 1 303 ? 19.752 18.104 -26.668 1.00 46.34 303 ASN A O 1
ATOM 2468 N N . ASN A 1 304 ? 17.765 18.218 -25.652 1.00 49.22 304 ASN A N 1
ATOM 2469 C CA . ASN A 1 304 ? 17.250 16.927 -26.133 1.00 49.22 304 ASN A CA 1
ATOM 2470 C C . ASN A 1 304 ? 16.748 16.987 -27.587 1.00 49.22 304 ASN A C 1
ATOM 2472 O O . ASN A 1 304 ? 16.859 15.991 -28.300 1.00 49.22 304 ASN A O 1
ATOM 2476 N N . ASP A 1 305 ? 16.262 18.136 -28.061 1.00 56.81 305 ASP A N 1
ATOM 2477 C CA . ASP A 1 305 ? 15.591 18.218 -29.368 1.00 56.81 305 ASP A CA 1
ATOM 2478 C C . ASP A 1 305 ? 16.546 18.005 -30.547 1.00 56.81 305 ASP A C 1
ATOM 2480 O O . ASP A 1 305 ? 16.146 17.473 -31.579 1.00 56.81 305 ASP A O 1
ATOM 2484 N N . LYS A 1 306 ? 17.837 18.309 -30.371 1.00 62.16 306 LYS A N 1
ATOM 2485 C CA . LYS A 1 306 ? 18.864 18.092 -31.399 1.00 62.16 306 LYS A CA 1
ATOM 2486 C C . LYS A 1 306 ? 19.254 16.619 -31.556 1.00 62.16 306 LYS A C 1
ATOM 2488 O O . LYS A 1 306 ? 19.472 16.153 -32.668 1.00 62.16 306 LYS A O 1
ATOM 2493 N N . GLU A 1 307 ? 19.318 15.867 -30.457 1.00 63.84 307 GLU A N 1
ATOM 2494 C CA . GLU A 1 307 ? 19.565 14.417 -30.503 1.00 63.84 307 GLU A CA 1
ATOM 2495 C C . GLU A 1 307 ? 18.357 13.666 -31.072 1.00 63.84 307 GLU A C 1
ATOM 2497 O O . GLU A 1 307 ? 18.515 12.687 -31.805 1.00 63.84 307 GLU A O 1
ATOM 2502 N N . LEU A 1 308 ? 17.150 14.148 -30.768 1.00 74.81 308 LEU A N 1
ATOM 2503 C CA . LEU A 1 308 ? 15.911 13.639 -31.343 1.00 74.81 308 LEU A CA 1
ATOM 2504 C C . LEU A 1 308 ? 15.815 13.979 -32.840 1.00 74.81 308 LEU A C 1
ATOM 2506 O O . LEU A 1 308 ? 15.444 13.122 -33.639 1.00 74.81 308 LEU A O 1
ATOM 2510 N N . GLU A 1 309 ? 16.263 15.165 -33.254 1.00 76.31 309 GLU A N 1
ATOM 2511 C CA . GLU A 1 309 ? 16.351 15.547 -34.668 1.00 76.31 309 GLU A CA 1
ATOM 2512 C C . GLU A 1 309 ? 17.360 14.684 -35.436 1.00 76.31 309 GLU A C 1
ATOM 2514 O O . GLU A 1 309 ? 17.064 14.201 -36.532 1.00 76.31 309 GLU A O 1
ATOM 2519 N N . GLU A 1 310 ? 18.527 14.404 -34.854 1.00 77.25 310 GLU A N 1
ATOM 2520 C CA . GLU A 1 310 ? 19.497 13.466 -35.425 1.00 77.25 310 GLU A CA 1
ATOM 2521 C C . GLU A 1 310 ? 18.912 12.051 -35.543 1.00 77.25 310 GLU A C 1
ATOM 2523 O O . GLU A 1 310 ? 18.981 11.447 -36.617 1.00 77.25 310 GLU A O 1
ATOM 2528 N N . ALA A 1 311 ? 18.279 11.532 -34.484 1.00 76.31 311 ALA A N 1
ATOM 2529 C CA . ALA A 1 311 ? 17.629 10.220 -34.496 1.00 76.31 311 ALA A CA 1
ATOM 2530 C C . ALA A 1 311 ? 16.527 10.125 -35.563 1.00 76.31 311 ALA A C 1
ATOM 2532 O O . ALA A 1 311 ? 16.422 9.110 -36.253 1.00 76.31 311 ALA A O 1
ATOM 2533 N N . TYR A 1 312 ? 15.741 11.189 -35.738 1.00 82.94 312 TYR A N 1
ATOM 2534 C CA . TYR A 1 312 ? 14.714 11.283 -36.770 1.00 82.94 312 TYR A CA 1
ATOM 2535 C C . TYR A 1 312 ? 15.312 11.314 -38.182 1.00 82.94 312 TYR A C 1
ATOM 2537 O O . TYR A 1 312 ? 14.843 10.596 -39.071 1.00 82.94 312 TYR A O 1
ATOM 2545 N N . ASN A 1 313 ? 16.392 12.069 -38.388 1.00 80.88 313 ASN A N 1
ATOM 2546 C CA . ASN A 1 313 ? 17.103 12.121 -39.665 1.00 80.88 313 ASN A CA 1
ATOM 2547 C C . ASN A 1 313 ? 17.733 10.766 -40.034 1.00 80.88 313 ASN A C 1
ATOM 2549 O O . ASN A 1 313 ? 17.683 10.365 -41.200 1.00 80.88 313 ASN A O 1
ATOM 2553 N N . TYR A 1 314 ? 18.239 10.009 -39.054 1.00 78.31 314 TYR A N 1
ATOM 2554 C CA . TYR A 1 314 ? 18.804 8.672 -39.272 1.00 78.31 314 TYR A CA 1
ATOM 2555 C C . TYR A 1 314 ? 17.800 7.644 -39.803 1.00 78.31 314 TYR A C 1
ATOM 2557 O O . TYR A 1 314 ? 18.196 6.706 -40.501 1.00 78.31 314 TYR A O 1
ATOM 2565 N N . LEU A 1 315 ? 16.498 7.819 -39.557 1.00 80.69 315 LEU A N 1
ATOM 2566 C CA . LEU A 1 315 ? 15.484 6.914 -40.109 1.00 80.69 315 LEU A CA 1
ATOM 2567 C C . LEU A 1 315 ? 15.493 6.909 -41.652 1.00 80.69 315 LEU A C 1
ATOM 2569 O O . LEU A 1 315 ? 15.178 5.884 -42.270 1.00 80.69 315 LEU A O 1
ATOM 2573 N N . MET A 1 316 ? 15.922 8.017 -42.271 1.00 68.88 316 MET A N 1
ATOM 2574 C CA . MET A 1 316 ? 15.950 8.223 -43.725 1.00 68.88 316 MET A CA 1
ATOM 2575 C C . MET A 1 316 ? 17.215 7.704 -44.415 1.00 68.88 316 MET A C 1
ATOM 2577 O O . MET A 1 316 ? 17.228 7.589 -45.641 1.00 68.88 316 MET A O 1
ATOM 2581 N N . ASP A 1 317 ? 18.266 7.364 -43.667 1.00 73.88 317 ASP A N 1
ATOM 2582 C CA . ASP A 1 317 ? 19.508 6.870 -44.259 1.00 73.88 317 ASP A CA 1
ATOM 2583 C C . ASP A 1 317 ? 19.330 5.421 -44.739 1.00 73.88 317 ASP A C 1
ATOM 2585 O O . ASP A 1 317 ? 18.974 4.518 -43.974 1.00 73.88 317 ASP A O 1
ATOM 2589 N N . GLN A 1 318 ? 19.548 5.183 -46.032 1.00 67.75 318 GLN A N 1
ATOM 2590 C CA . GLN A 1 318 ? 19.444 3.851 -46.635 1.00 67.75 318 GLN A CA 1
ATOM 2591 C C . GLN A 1 318 ? 20.626 2.939 -46.273 1.00 67.75 318 GLN A C 1
ATOM 2593 O O . GLN A 1 318 ? 20.522 1.725 -46.432 1.00 67.75 318 GLN A O 1
ATOM 2598 N N . ASN A 1 319 ? 21.724 3.492 -45.748 1.00 69.69 319 ASN A N 1
ATOM 2599 C CA . ASN A 1 319 ? 22.917 2.735 -45.362 1.00 69.69 319 ASN A CA 1
ATOM 2600 C C . ASN A 1 319 ? 22.830 2.142 -43.946 1.00 69.69 319 ASN A C 1
ATOM 2602 O O . ASN A 1 319 ? 23.686 1.345 -43.555 1.00 69.69 319 ASN A O 1
ATOM 2606 N N . ILE A 1 320 ? 21.808 2.513 -43.168 1.00 70.75 320 ILE A N 1
ATOM 2607 C CA . ILE A 1 320 ? 21.631 2.066 -41.783 1.00 70.75 320 ILE A CA 1
ATOM 2608 C C . ILE A 1 320 ? 20.813 0.777 -41.730 1.00 70.75 320 ILE A C 1
ATOM 2610 O O . ILE A 1 320 ? 19.760 0.650 -42.359 1.00 70.75 320 ILE A O 1
ATOM 2614 N N . LYS A 1 321 ? 21.286 -0.188 -40.933 1.00 75.00 321 LYS A N 1
ATOM 2615 C CA . LYS A 1 321 ? 20.622 -1.484 -40.747 1.00 75.00 321 LYS A CA 1
ATOM 2616 C C . LYS A 1 321 ? 19.283 -1.305 -40.032 1.00 75.00 321 LYS A C 1
ATOM 2618 O O . LYS A 1 321 ? 19.170 -0.512 -39.102 1.00 75.00 321 LYS A O 1
ATOM 2623 N N . SER A 1 322 ? 18.292 -2.130 -40.373 1.00 75.19 322 SER A N 1
ATOM 2624 C CA . SER A 1 322 ? 16.941 -2.050 -39.790 1.00 75.19 322 SER A CA 1
ATOM 2625 C C . SER A 1 322 ? 16.928 -2.104 -38.257 1.00 75.19 322 SER A C 1
ATOM 2627 O O . SER A 1 322 ? 16.147 -1.397 -37.634 1.00 75.19 322 SER A O 1
ATOM 2629 N N . LYS A 1 323 ? 17.835 -2.874 -37.634 1.00 74.88 323 LYS A N 1
ATOM 2630 C CA . LYS A 1 323 ? 17.958 -2.933 -36.165 1.00 74.88 323 LYS A CA 1
ATOM 2631 C C . LYS A 1 323 ? 18.312 -1.585 -35.535 1.00 74.88 323 LYS A C 1
ATOM 2633 O O . LYS A 1 323 ? 17.745 -1.238 -34.506 1.00 74.88 323 LYS A O 1
ATOM 2638 N N . ASP A 1 324 ? 19.212 -0.832 -36.158 1.00 72.50 324 ASP A N 1
ATOM 2639 C CA . ASP A 1 324 ? 19.621 0.483 -35.661 1.00 72.50 324 ASP A CA 1
ATOM 2640 C C . ASP A 1 324 ? 18.481 1.500 -35.852 1.00 72.50 324 ASP A C 1
ATOM 2642 O O . ASP A 1 324 ? 18.228 2.321 -34.973 1.00 72.50 324 ASP A O 1
ATOM 2646 N N . LYS A 1 325 ? 17.697 1.368 -36.935 1.00 81.25 325 LYS A N 1
ATOM 2647 C CA . LYS A 1 325 ? 16.481 2.173 -37.146 1.00 81.25 325 LYS A CA 1
ATOM 2648 C C . LYS A 1 325 ? 15.410 1.918 -36.086 1.00 81.25 325 LYS A C 1
ATOM 2650 O O . LYS A 1 325 ? 14.782 2.870 -35.635 1.00 81.25 325 LYS A O 1
ATOM 2655 N N . TYR A 1 326 ? 15.215 0.668 -35.657 1.00 87.75 326 TYR A N 1
ATOM 2656 C CA . TYR A 1 326 ? 14.269 0.344 -34.580 1.00 87.75 326 TYR A CA 1
ATOM 2657 C C . TYR A 1 326 ? 14.680 0.978 -33.250 1.00 87.75 326 TYR A C 1
ATOM 2659 O O . TYR A 1 326 ? 13.825 1.475 -32.522 1.00 87.75 326 TYR A O 1
ATOM 2667 N N . TYR A 1 327 ? 15.981 1.029 -32.960 1.00 80.38 327 TYR A N 1
ATOM 2668 C CA . TYR A 1 327 ? 16.493 1.715 -31.777 1.00 80.38 327 TYR A CA 1
ATOM 2669 C C . TYR A 1 327 ? 16.279 3.236 -31.847 1.00 80.38 327 TYR A C 1
ATOM 2671 O O . TYR A 1 327 ? 15.798 3.829 -30.884 1.00 80.38 327 TYR A O 1
ATOM 2679 N N . CYS A 1 328 ? 16.558 3.871 -32.991 1.00 81.00 328 CYS A N 1
ATOM 2680 C CA . CYS A 1 328 ? 16.255 5.294 -33.186 1.00 81.00 328 CYS A CA 1
ATOM 2681 C C . CYS A 1 328 ? 14.752 5.580 -33.046 1.00 81.00 328 CYS A C 1
ATOM 2683 O O . CYS A 1 328 ? 14.369 6.559 -32.410 1.00 81.00 328 CYS A O 1
ATOM 2685 N N . ALA A 1 329 ? 13.895 4.705 -33.582 1.00 87.31 329 ALA A N 1
ATOM 2686 C CA . ALA A 1 329 ? 12.450 4.814 -33.413 1.00 87.31 329 ALA A CA 1
ATOM 2687 C C . ALA A 1 329 ? 12.027 4.671 -31.941 1.00 87.31 329 ALA A C 1
ATOM 2689 O O . ALA A 1 329 ? 11.165 5.427 -31.502 1.00 87.31 329 ALA A O 1
ATOM 2690 N N . LEU A 1 330 ? 12.641 3.763 -31.169 1.00 86.62 330 LEU A N 1
ATOM 2691 C CA . LEU A 1 330 ? 12.394 3.634 -29.726 1.00 86.62 330 LEU A CA 1
ATOM 2692 C C . LEU A 1 330 ? 12.713 4.947 -29.008 1.00 86.62 330 LEU A C 1
ATOM 2694 O O . LEU A 1 330 ? 11.858 5.467 -28.298 1.00 86.62 330 LEU A O 1
ATOM 2698 N N . PHE A 1 331 ? 13.905 5.498 -29.242 1.00 82.81 331 PHE A N 1
ATOM 2699 C CA . PHE A 1 331 ? 14.353 6.736 -28.603 1.00 82.81 331 PHE A CA 1
ATOM 2700 C C . PHE A 1 331 ? 13.400 7.912 -28.881 1.00 82.81 331 PHE A C 1
ATOM 2702 O O . PHE A 1 331 ? 13.067 8.677 -27.979 1.00 82.81 331 PHE A O 1
ATOM 2709 N N . LEU A 1 332 ? 12.884 8.013 -30.110 1.00 86.38 332 LEU A N 1
ATOM 2710 C CA . LEU A 1 332 ? 11.854 8.993 -30.469 1.00 86.38 332 LEU A CA 1
ATOM 2711 C C . LEU A 1 332 ? 10.510 8.716 -29.774 1.00 86.38 332 LEU A C 1
ATOM 2713 O O . LEU A 1 332 ? 9.858 9.645 -29.307 1.00 86.38 332 LEU A O 1
ATOM 2717 N N . CYS A 1 333 ? 10.096 7.449 -29.677 1.00 87.56 333 CYS A N 1
ATOM 2718 C CA . CYS A 1 333 ? 8.838 7.042 -29.037 1.00 87.56 333 CYS A CA 1
ATOM 2719 C C . CYS A 1 333 ? 8.831 7.242 -27.515 1.00 87.56 333 CYS A C 1
ATOM 2721 O O . CYS A 1 333 ? 7.764 7.398 -26.927 1.00 87.56 333 CYS A O 1
ATOM 2723 N N . GLU A 1 334 ? 9.994 7.254 -26.869 1.00 85.19 334 GLU A N 1
ATOM 2724 C CA . GLU A 1 334 ? 10.125 7.606 -25.451 1.00 85.19 334 GLU A CA 1
ATOM 2725 C C . GLU A 1 334 ? 9.938 9.112 -25.197 1.00 85.19 334 GLU A C 1
ATOM 2727 O O . GLU A 1 334 ? 9.648 9.512 -24.071 1.00 85.19 334 GLU A O 1
ATOM 2732 N N . ASN A 1 335 ? 10.028 9.944 -26.241 1.00 85.75 335 ASN A N 1
ATOM 2733 C CA . ASN A 1 335 ? 9.918 11.401 -26.175 1.00 85.75 335 ASN A CA 1
ATOM 2734 C C . ASN A 1 335 ? 8.655 11.887 -26.910 1.00 85.75 335 ASN A C 1
ATOM 2736 O O . ASN A 1 335 ? 8.715 12.515 -27.967 1.00 85.75 335 ASN A O 1
ATOM 2740 N N . ILE A 1 336 ? 7.484 11.588 -26.336 1.00 83.94 336 ILE A N 1
ATOM 2741 C CA . ILE A 1 336 ? 6.164 11.821 -26.956 1.00 83.94 336 ILE A CA 1
ATOM 2742 C C . ILE A 1 336 ? 5.917 13.284 -27.348 1.00 83.94 336 ILE A C 1
ATOM 2744 O O . ILE A 1 336 ? 5.320 13.536 -28.394 1.00 83.94 336 ILE A O 1
ATOM 2748 N N . GLU A 1 337 ? 6.355 14.251 -26.538 1.00 83.44 337 GLU A N 1
ATOM 2749 C CA . GLU A 1 337 ? 6.169 15.679 -26.839 1.00 83.44 337 GLU A CA 1
ATOM 2750 C C . GLU A 1 337 ? 6.902 16.092 -28.119 1.00 83.44 337 GLU A C 1
ATOM 2752 O O . GLU A 1 337 ? 6.322 16.759 -28.974 1.00 83.44 337 GLU A O 1
ATOM 2757 N N . TYR A 1 338 ? 8.131 15.608 -28.302 1.00 84.50 338 TYR A N 1
ATOM 2758 C CA . TYR A 1 338 ? 8.888 15.805 -29.535 1.00 84.50 338 TYR A CA 1
ATOM 2759 C C . TYR A 1 338 ? 8.256 15.057 -30.712 1.00 84.50 338 TYR A C 1
ATOM 2761 O O . TYR A 1 338 ? 8.120 15.586 -31.810 1.00 84.50 338 TYR A O 1
ATOM 2769 N N . LEU A 1 339 ? 7.794 13.823 -30.499 1.00 86.12 339 LEU A N 1
ATOM 2770 C CA . LEU A 1 339 ? 7.134 13.064 -31.560 1.00 86.12 339 LEU A CA 1
ATOM 2771 C C . LEU A 1 339 ? 5.869 13.777 -32.082 1.00 86.12 339 LEU A C 1
ATOM 2773 O O . LEU A 1 339 ? 5.560 13.687 -33.269 1.00 86.12 339 LEU A O 1
ATOM 2777 N N . LYS A 1 340 ? 5.163 14.518 -31.214 1.00 85.88 340 LYS A N 1
ATOM 2778 C CA . LYS A 1 340 ? 4.010 15.364 -31.571 1.00 85.88 340 LYS A CA 1
ATOM 2779 C C . LYS A 1 340 ? 4.400 16.620 -32.366 1.00 85.88 340 LYS A C 1
ATOM 2781 O O . LYS A 1 340 ? 3.530 17.172 -33.037 1.00 85.88 340 LYS A O 1
ATOM 2786 N N . SER A 1 341 ? 5.658 17.066 -32.312 1.00 83.94 341 SER A N 1
ATOM 2787 C CA . SER A 1 341 ? 6.139 18.268 -33.012 1.00 83.94 341 SER A CA 1
ATOM 2788 C C . SER A 1 341 ? 6.699 17.998 -34.417 1.00 83.94 341 SER A C 1
ATOM 2790 O O . SER A 1 341 ? 6.914 18.944 -35.176 1.00 83.94 341 SER A O 1
ATOM 2792 N N . ILE A 1 342 ? 6.883 16.729 -34.802 1.00 85.12 342 ILE A N 1
ATOM 2793 C CA . ILE A 1 342 ? 7.454 16.316 -36.097 1.00 85.12 342 ILE A CA 1
ATOM 2794 C C . ILE A 1 342 ? 6.452 15.551 -36.980 1.00 85.12 342 ILE A C 1
ATOM 2796 O O . ILE A 1 342 ? 5.406 15.088 -36.528 1.00 85.12 342 ILE A O 1
ATOM 2800 N N . ASP A 1 343 ? 6.805 15.339 -38.255 1.00 86.44 343 ASP A N 1
ATOM 2801 C CA . ASP A 1 343 ? 6.093 14.394 -39.132 1.00 86.44 343 ASP A CA 1
ATOM 2802 C C . ASP A 1 343 ? 6.398 12.935 -38.740 1.00 86.44 343 ASP A C 1
ATOM 2804 O O . ASP A 1 343 ? 7.305 12.272 -39.253 1.00 86.44 343 ASP A O 1
ATOM 2808 N N . TYR A 1 344 ? 5.606 12.409 -37.810 1.00 89.50 344 TYR A N 1
ATOM 2809 C CA . TYR A 1 344 ? 5.768 11.062 -37.266 1.00 89.50 344 TYR A CA 1
ATOM 2810 C C . TYR A 1 344 ? 5.462 9.925 -38.264 1.00 89.50 344 TYR A C 1
ATOM 2812 O O . TYR A 1 344 ? 5.663 8.757 -37.924 1.00 89.50 344 TYR A O 1
ATOM 2820 N N . ASN A 1 345 ? 5.039 10.197 -39.509 1.00 88.31 345 ASN A N 1
ATOM 2821 C CA . ASN A 1 345 ? 4.784 9.141 -40.505 1.00 88.31 345 ASN A CA 1
ATOM 2822 C C . ASN A 1 345 ? 6.032 8.302 -40.817 1.00 88.31 345 ASN A C 1
ATOM 2824 O O . ASN A 1 345 ? 5.936 7.096 -41.064 1.00 88.31 345 ASN A O 1
ATOM 2828 N N . LYS A 1 346 ? 7.219 8.916 -40.766 1.00 86.94 346 LYS A N 1
ATOM 2829 C CA . LYS A 1 346 ? 8.491 8.202 -40.959 1.00 86.94 346 LYS A CA 1
ATOM 2830 C C . LYS A 1 346 ? 8.769 7.230 -39.820 1.00 86.94 346 LYS A C 1
ATOM 2832 O O . LYS A 1 346 ? 9.155 6.090 -40.063 1.00 86.94 346 LYS A O 1
ATOM 2837 N N . VAL A 1 347 ? 8.505 7.660 -38.588 1.00 91.38 347 VAL A N 1
ATOM 2838 C CA . VAL A 1 347 ? 8.618 6.811 -37.396 1.00 91.38 347 VAL A CA 1
ATOM 2839 C C . VAL A 1 347 ? 7.634 5.648 -37.504 1.00 91.38 347 VAL A C 1
ATOM 2841 O O . VAL A 1 347 ? 8.017 4.497 -37.319 1.00 91.38 347 VAL A O 1
ATOM 2844 N N . PHE A 1 348 ? 6.395 5.915 -37.922 1.00 91.56 348 PHE A N 1
ATOM 2845 C CA . PHE A 1 348 ? 5.390 4.873 -38.138 1.00 91.56 348 PHE A CA 1
ATOM 2846 C C . PHE A 1 348 ? 5.764 3.876 -39.227 1.00 91.56 348 PHE A C 1
ATOM 2848 O O . PHE A 1 348 ? 5.492 2.693 -39.063 1.00 91.56 348 PHE A O 1
ATOM 2855 N N . THR A 1 349 ? 6.411 4.315 -40.306 1.00 90.44 349 THR A N 1
ATOM 2856 C CA . THR A 1 349 ? 6.906 3.400 -41.347 1.00 90.44 349 THR A CA 1
ATOM 2857 C C . THR A 1 349 ? 7.889 2.399 -40.743 1.00 90.44 349 THR A C 1
ATOM 2859 O O . THR A 1 349 ? 7.738 1.198 -40.936 1.00 90.44 349 THR A O 1
ATOM 2862 N N . VAL A 1 350 ? 8.825 2.874 -39.916 1.00 92.44 350 VAL A N 1
ATOM 2863 C CA . VAL A 1 350 ? 9.795 2.016 -39.220 1.00 92.44 350 VAL A CA 1
ATOM 2864 C C . VAL A 1 350 ? 9.120 1.096 -38.193 1.00 92.44 350 VAL A C 1
ATOM 2866 O O . VAL A 1 350 ? 9.512 -0.063 -38.072 1.00 92.44 350 VAL A O 1
ATOM 2869 N N . ILE A 1 351 ? 8.087 1.569 -37.487 1.00 94.44 351 ILE A N 1
ATOM 2870 C CA . ILE A 1 351 ? 7.293 0.748 -36.554 1.00 94.44 351 ILE A CA 1
ATOM 2871 C C . ILE A 1 351 ? 6.522 -0.353 -37.302 1.00 94.44 351 ILE A C 1
ATOM 2873 O O . ILE A 1 351 ? 6.551 -1.511 -36.888 1.00 94.44 351 ILE A O 1
ATOM 2877 N N . CYS A 1 352 ? 5.860 -0.031 -38.414 1.00 92.38 352 CYS A N 1
ATOM 2878 C CA . CYS A 1 352 ? 5.174 -1.017 -39.252 1.00 92.38 352 CYS A CA 1
ATOM 2879 C C . CYS A 1 352 ? 6.167 -2.030 -39.833 1.00 92.38 352 CYS A C 1
ATOM 2881 O O . CYS A 1 352 ? 5.924 -3.234 -39.773 1.00 92.38 352 CYS A O 1
ATOM 2883 N N . ASP A 1 353 ? 7.320 -1.564 -40.321 1.00 92.12 353 ASP A N 1
ATOM 2884 C CA . ASP A 1 353 ? 8.404 -2.430 -40.784 1.00 92.12 353 ASP A CA 1
ATOM 2885 C C . ASP A 1 353 ? 8.903 -3.351 -39.668 1.00 92.12 353 ASP A C 1
ATOM 2887 O O . ASP A 1 353 ? 9.193 -4.518 -39.922 1.00 92.12 353 ASP A O 1
ATOM 2891 N N . PHE A 1 354 ? 8.989 -2.868 -38.428 1.00 95.19 354 PHE A N 1
ATOM 2892 C CA . PHE A 1 354 ? 9.310 -3.707 -37.278 1.00 95.19 354 PHE A CA 1
ATOM 2893 C C . PHE A 1 354 ? 8.252 -4.800 -37.070 1.00 95.19 354 PHE A C 1
ATOM 2895 O O . PHE A 1 354 ? 8.605 -5.978 -37.039 1.00 95.19 354 PHE A O 1
ATOM 2902 N N . PHE A 1 355 ? 6.965 -4.449 -36.986 1.00 95.31 355 PHE A N 1
ATOM 2903 C CA . PHE A 1 355 ? 5.897 -5.429 -36.754 1.00 95.31 355 PHE A CA 1
ATOM 2904 C C . PHE A 1 355 ? 5.727 -6.432 -37.904 1.00 95.31 355 PHE A C 1
ATOM 2906 O O . PHE A 1 355 ? 5.410 -7.592 -37.654 1.00 95.31 355 PHE A O 1
ATOM 2913 N N . ASN A 1 356 ? 5.998 -6.030 -39.146 1.00 93.88 356 ASN A N 1
ATOM 2914 C CA . ASN A 1 356 ? 5.985 -6.929 -40.303 1.00 93.88 356 ASN A CA 1
ATOM 2915 C C . ASN A 1 356 ? 7.125 -7.962 -40.273 1.00 93.88 356 ASN A C 1
ATOM 2917 O O . ASN A 1 356 ? 7.001 -9.021 -40.883 1.00 93.88 356 ASN A O 1
ATOM 2921 N N . ASN A 1 357 ? 8.235 -7.658 -39.591 1.00 91.31 357 ASN A N 1
ATOM 2922 C CA . ASN A 1 357 ? 9.449 -8.481 -39.598 1.00 91.31 357 ASN A CA 1
ATOM 2923 C C . ASN A 1 357 ? 9.776 -9.125 -38.240 1.00 91.31 357 ASN A C 1
ATOM 2925 O O . ASN A 1 357 ? 10.738 -9.894 -38.144 1.00 91.31 357 ASN A O 1
ATOM 2929 N N . VAL A 1 358 ? 9.030 -8.811 -37.177 1.00 93.00 358 VAL A N 1
ATOM 2930 C CA . VAL A 1 358 ? 9.302 -9.343 -35.840 1.00 93.00 358 VAL A CA 1
ATOM 2931 C C . VAL A 1 358 ? 8.936 -10.825 -35.759 1.00 93.00 358 VAL A C 1
ATOM 2933 O O . VAL A 1 358 ? 7.813 -11.237 -36.034 1.00 93.00 358 VAL A O 1
ATOM 2936 N N . ASP A 1 359 ? 9.901 -11.635 -35.331 1.00 89.88 359 ASP A N 1
ATOM 2937 C CA . ASP A 1 359 ? 9.724 -13.064 -35.087 1.00 89.88 359 ASP A CA 1
ATOM 2938 C C . ASP A 1 359 ? 9.802 -13.334 -33.579 1.00 89.88 359 ASP A C 1
ATOM 2940 O O . ASP A 1 359 ? 10.888 -13.372 -32.989 1.00 89.88 359 ASP A O 1
ATOM 2944 N N . LEU A 1 360 ? 8.634 -13.473 -32.944 1.00 91.12 360 LEU A N 1
ATOM 2945 C CA . LEU A 1 360 ? 8.532 -13.716 -31.503 1.00 91.12 360 LEU A CA 1
ATOM 2946 C C . LEU A 1 360 ? 8.983 -15.132 -31.105 1.00 91.12 360 LEU A C 1
ATOM 2948 O O . LEU A 1 360 ? 9.367 -15.337 -29.950 1.00 91.12 360 LEU A O 1
ATOM 2952 N N . ASP A 1 361 ? 9.026 -16.085 -32.040 1.00 86.56 361 ASP A N 1
ATOM 2953 C CA . ASP A 1 361 ? 9.441 -17.470 -31.772 1.00 86.56 361 ASP A CA 1
ATOM 2954 C C . ASP A 1 361 ? 10.954 -17.546 -31.512 1.00 86.56 361 ASP A C 1
ATOM 2956 O O . ASP A 1 361 ? 11.431 -18.413 -30.783 1.00 86.56 361 ASP A O 1
ATOM 2960 N N . LYS A 1 362 ? 11.717 -16.582 -32.045 1.00 86.06 362 LYS A N 1
ATOM 2961 C CA . LYS A 1 362 ? 13.167 -16.446 -31.817 1.00 86.06 362 LYS A CA 1
ATOM 2962 C C . LYS A 1 362 ? 13.543 -15.610 -30.598 1.00 86.06 362 LYS A C 1
ATOM 2964 O O . LYS A 1 362 ? 14.729 -15.506 -30.277 1.00 86.06 362 LYS A O 1
ATOM 2969 N N . THR A 1 363 ? 12.577 -14.978 -29.937 1.00 86.94 363 THR A N 1
ATOM 2970 C CA . THR A 1 363 ? 12.858 -14.200 -28.725 1.00 86.94 363 THR A CA 1
ATOM 2971 C C . THR A 1 363 ? 13.067 -15.125 -27.536 1.00 86.94 363 THR A C 1
ATOM 2973 O O . THR A 1 363 ? 12.470 -16.197 -27.474 1.00 86.94 363 THR A O 1
ATOM 2976 N N . LYS A 1 364 ? 13.915 -14.713 -26.593 1.00 82.62 364 LYS A N 1
ATOM 2977 C CA . LYS A 1 364 ? 14.129 -15.411 -25.322 1.00 82.62 364 LYS A CA 1
ATOM 2978 C C . LYS A 1 364 ? 13.863 -14.479 -24.149 1.00 82.62 364 LYS A C 1
ATOM 2980 O O . LYS A 1 364 ? 14.188 -13.288 -24.226 1.00 82.62 364 LYS A O 1
ATOM 2985 N N . THR A 1 365 ? 13.328 -15.050 -23.079 1.00 85.81 365 THR A N 1
ATOM 2986 C CA . THR A 1 365 ? 13.124 -14.403 -21.782 1.00 85.81 365 THR A CA 1
ATOM 2987 C C . THR A 1 365 ? 13.741 -15.250 -20.684 1.00 85.81 365 THR A C 1
ATOM 2989 O O . THR A 1 365 ? 13.492 -16.452 -20.623 1.00 85.81 365 THR A O 1
ATOM 2992 N N . LYS A 1 366 ? 14.525 -14.633 -19.805 1.00 84.94 366 LYS A N 1
ATOM 2993 C CA . LYS A 1 366 ? 15.109 -15.320 -18.651 1.00 84.94 366 LYS A CA 1
ATOM 2994 C C . LYS A 1 366 ? 14.856 -14.510 -17.394 1.00 84.94 366 LYS A C 1
ATOM 2996 O O . LYS A 1 366 ? 15.120 -13.309 -17.383 1.00 84.94 366 LYS A O 1
ATOM 3001 N N . LYS A 1 367 ? 14.361 -15.164 -16.352 1.00 77.94 367 LYS A N 1
ATOM 3002 C CA . LYS A 1 367 ? 14.219 -14.582 -15.022 1.00 77.94 367 LYS A CA 1
ATOM 3003 C C . LYS A 1 367 ? 15.481 -14.899 -14.223 1.00 77.94 367 LYS A C 1
ATOM 3005 O O . LYS A 1 367 ? 15.824 -16.065 -14.051 1.00 77.94 367 LYS A O 1
ATOM 3010 N N . GLU A 1 368 ? 16.203 -13.869 -13.796 1.00 72.81 368 GLU A N 1
ATOM 3011 C CA . GLU A 1 368 ? 17.451 -14.034 -13.034 1.00 72.81 368 GLU A CA 1
ATOM 3012 C C . GLU A 1 368 ? 17.164 -14.050 -11.525 1.00 72.81 368 GLU A C 1
ATOM 3014 O O . GLU A 1 368 ? 17.743 -14.848 -10.790 1.00 72.81 368 GLU A O 1
ATOM 3019 N N . ASP A 1 369 ? 16.212 -13.226 -11.075 1.00 64.06 369 ASP A N 1
ATOM 3020 C CA . ASP A 1 369 ? 15.698 -13.183 -9.704 1.00 64.06 369 ASP A CA 1
ATOM 3021 C C . ASP A 1 369 ? 14.233 -12.660 -9.701 1.00 64.06 369 ASP A C 1
ATOM 3023 O O . ASP A 1 369 ? 13.661 -12.431 -10.773 1.00 64.06 369 ASP A O 1
ATOM 3027 N N . PRO A 1 370 ? 13.543 -12.529 -8.550 1.00 57.88 370 PRO A N 1
ATOM 3028 C CA . PRO A 1 370 ? 12.164 -12.029 -8.515 1.00 57.88 370 PRO A CA 1
ATOM 3029 C C . PRO A 1 370 ? 11.942 -10.640 -9.142 1.00 57.88 370 PRO A C 1
ATOM 3031 O O . PRO A 1 370 ? 10.835 -10.375 -9.617 1.00 57.88 370 PRO A O 1
ATOM 3034 N N . HIS A 1 371 ? 12.973 -9.791 -9.183 1.00 59.66 371 HIS A N 1
ATOM 3035 C CA . HIS A 1 371 ? 12.945 -8.406 -9.663 1.00 59.66 371 HIS A CA 1
ATOM 3036 C C . HIS A 1 371 ? 13.780 -8.161 -10.930 1.00 59.66 371 HIS A C 1
ATOM 3038 O O . HIS A 1 371 ? 13.638 -7.112 -11.556 1.00 59.66 371 HIS A O 1
ATOM 3044 N N . SER A 1 372 ? 14.616 -9.117 -11.328 1.00 67.38 372 SER A N 1
ATOM 3045 C CA . SER A 1 372 ? 15.505 -9.036 -12.481 1.00 67.38 372 SER A CA 1
ATOM 3046 C C . SER A 1 372 ? 15.121 -10.040 -13.555 1.00 67.38 372 SER A C 1
ATOM 3048 O O . SER A 1 372 ? 14.959 -11.244 -13.319 1.00 67.38 372 SER A O 1
ATOM 3050 N N . TYR A 1 373 ? 15.025 -9.542 -14.778 1.00 76.88 373 TYR A N 1
ATOM 3051 C CA . TYR A 1 373 ? 14.736 -10.338 -15.954 1.00 76.88 373 TYR A CA 1
ATOM 3052 C C . TYR A 1 373 ? 15.471 -9.775 -17.164 1.00 76.88 373 TYR A C 1
ATOM 3054 O O . TYR A 1 373 ? 15.712 -8.575 -17.287 1.00 76.88 373 TYR A O 1
ATOM 3062 N N . ASN A 1 374 ? 15.804 -10.663 -18.090 1.00 78.12 374 ASN A N 1
ATOM 3063 C CA . ASN A 1 374 ? 16.396 -10.317 -19.367 1.00 78.12 374 ASN A CA 1
ATOM 3064 C C . ASN A 1 374 ? 15.359 -10.526 -20.475 1.00 78.12 374 ASN A C 1
ATOM 3066 O O . ASN A 1 374 ? 14.872 -11.645 -20.675 1.00 78.12 374 ASN A O 1
ATOM 3070 N N . LEU A 1 375 ? 15.023 -9.444 -21.181 1.00 81.31 375 LEU A N 1
ATOM 3071 C CA . LEU A 1 375 ? 14.146 -9.462 -22.348 1.00 81.31 375 LEU A CA 1
ATOM 3072 C C . LEU A 1 375 ? 14.953 -9.200 -23.615 1.00 81.31 375 LEU A C 1
ATOM 3074 O O . LEU A 1 375 ? 15.812 -8.321 -23.674 1.00 81.31 375 LEU A O 1
ATOM 3078 N N . SER A 1 376 ? 14.601 -9.918 -24.677 1.00 84.38 376 SER A N 1
ATOM 3079 C CA . SER A 1 376 ? 15.072 -9.583 -26.020 1.00 84.38 376 SER A CA 1
ATOM 3080 C C . SER A 1 376 ? 14.606 -8.175 -26.416 1.00 84.38 376 SER A C 1
ATOM 3082 O O . SER A 1 376 ? 13.446 -7.836 -26.194 1.00 84.38 376 SER A O 1
ATOM 3084 N N . TRP A 1 377 ? 15.456 -7.397 -27.095 1.00 83.44 377 TRP A N 1
ATOM 3085 C CA . TRP A 1 377 ? 15.133 -6.033 -27.554 1.00 83.44 377 TRP A CA 1
ATOM 3086 C C . TRP A 1 377 ? 13.796 -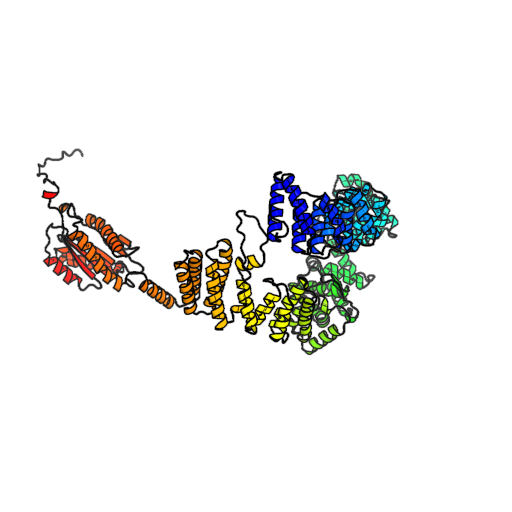5.915 -28.299 1.00 83.44 377 TRP A C 1
ATOM 3088 O O . TRP A 1 377 ? 13.067 -4.953 -28.095 1.00 83.44 377 TRP A O 1
ATOM 3098 N N . ASN A 1 378 ? 13.421 -6.924 -29.092 1.00 86.62 378 ASN A N 1
ATOM 3099 C CA . ASN A 1 378 ? 12.123 -6.954 -29.772 1.00 86.62 378 ASN A CA 1
ATOM 3100 C C . ASN A 1 378 ? 10.936 -6.868 -28.796 1.00 86.62 378 ASN A C 1
ATOM 3102 O O . ASN A 1 378 ? 9.956 -6.198 -29.093 1.00 86.62 378 ASN A O 1
ATOM 3106 N N . LEU A 1 379 ? 11.018 -7.530 -27.637 1.00 87.75 379 LEU A N 1
ATOM 3107 C CA . LEU A 1 379 ? 9.972 -7.489 -26.610 1.00 87.75 379 LEU A CA 1
ATOM 3108 C C . LEU A 1 379 ? 9.948 -6.133 -25.892 1.00 87.75 379 LEU A C 1
ATOM 3110 O O . LEU A 1 379 ? 8.886 -5.694 -25.467 1.00 87.75 379 LEU A O 1
ATOM 3114 N N . ILE A 1 380 ? 11.100 -5.457 -25.810 1.00 85.75 380 ILE A N 1
ATOM 3115 C CA . ILE A 1 380 ? 11.217 -4.106 -25.250 1.00 85.75 380 ILE A CA 1
ATOM 3116 C C . ILE A 1 380 ? 10.582 -3.078 -26.196 1.00 85.75 380 ILE A C 1
ATOM 3118 O O . ILE A 1 380 ? 9.827 -2.224 -25.756 1.00 85.75 380 ILE A O 1
ATOM 3122 N N . TYR A 1 381 ? 10.821 -3.165 -27.505 1.00 89.25 381 TYR A N 1
ATOM 3123 C CA . TYR A 1 381 ? 10.304 -2.174 -28.458 1.00 89.25 381 TYR A CA 1
ATOM 3124 C C . TYR A 1 381 ? 8.772 -2.125 -28.525 1.00 89.25 381 TYR A C 1
ATOM 3126 O O . TYR A 1 381 ? 8.196 -1.045 -28.656 1.00 89.25 381 TYR A O 1
ATOM 3134 N N . ILE A 1 382 ? 8.104 -3.279 -28.416 1.00 93.00 382 ILE A N 1
ATOM 3135 C CA . ILE A 1 382 ? 6.662 -3.398 -28.668 1.00 93.00 382 ILE A CA 1
ATOM 3136 C C . ILE A 1 382 ? 5.826 -2.472 -27.759 1.00 93.00 382 ILE A C 1
ATOM 3138 O O . ILE A 1 382 ? 5.077 -1.661 -28.307 1.00 93.00 382 ILE A O 1
ATOM 3142 N N . PRO A 1 383 ? 5.927 -2.510 -26.412 1.00 91.88 383 PRO A N 1
ATOM 3143 C CA . PRO A 1 383 ? 5.132 -1.629 -25.550 1.00 91.88 383 PRO A CA 1
ATOM 3144 C C . PRO A 1 383 ? 5.386 -0.135 -25.776 1.00 91.88 383 PRO A C 1
ATOM 3146 O O . PRO A 1 383 ? 4.435 0.642 -25.762 1.00 91.88 383 PRO A O 1
ATOM 3149 N N . HIS A 1 384 ? 6.629 0.270 -26.059 1.00 91.25 384 HIS A N 1
ATOM 3150 C CA . HIS A 1 384 ? 6.955 1.670 -26.348 1.00 91.25 384 HIS A CA 1
ATOM 3151 C C . HIS A 1 384 ? 6.340 2.150 -27.666 1.00 91.25 384 HIS A C 1
ATOM 3153 O O . HIS A 1 384 ? 5.789 3.249 -27.725 1.00 91.25 384 HIS A O 1
ATOM 3159 N N . PHE A 1 385 ? 6.367 1.315 -28.709 1.00 94.12 385 PHE A N 1
ATOM 3160 C CA . PHE A 1 385 ? 5.708 1.627 -29.978 1.00 94.12 385 PHE A CA 1
ATOM 3161 C C . PHE A 1 385 ? 4.188 1.695 -29.827 1.00 94.12 385 PHE A C 1
ATOM 3163 O O . PHE A 1 385 ? 3.568 2.611 -30.363 1.00 94.12 385 PHE A O 1
ATOM 3170 N N . VAL A 1 386 ? 3.586 0.779 -29.060 1.00 94.31 386 VAL A N 1
ATOM 3171 C CA . VAL A 1 386 ? 2.148 0.824 -28.753 1.00 94.31 386 VAL A CA 1
ATOM 3172 C C . VAL A 1 386 ? 1.790 2.115 -28.019 1.00 94.31 386 VAL A C 1
ATOM 3174 O O . VAL A 1 386 ? 0.858 2.803 -28.431 1.00 94.31 386 VAL A O 1
ATOM 3177 N N . ASN A 1 387 ? 2.545 2.469 -26.975 1.00 93.19 387 ASN A N 1
ATOM 3178 C CA . ASN A 1 387 ? 2.324 3.693 -26.210 1.00 93.19 387 ASN A CA 1
ATOM 3179 C C . ASN A 1 387 ? 2.375 4.934 -27.109 1.00 93.19 387 ASN A C 1
ATOM 3181 O O . ASN A 1 387 ? 1.437 5.724 -27.112 1.00 93.19 387 ASN A O 1
ATOM 3185 N N . ALA A 1 388 ? 3.420 5.066 -27.930 1.00 92.38 388 ALA A N 1
ATOM 3186 C CA . ALA A 1 388 ? 3.591 6.226 -28.797 1.00 92.38 388 ALA A CA 1
ATOM 3187 C C . ALA A 1 388 ? 2.501 6.356 -29.866 1.00 92.38 388 ALA A C 1
ATOM 3189 O O . ALA A 1 388 ? 1.965 7.443 -30.072 1.00 92.38 388 ALA A O 1
ATOM 3190 N N . VAL A 1 389 ? 2.129 5.258 -30.528 1.00 93.88 389 VAL A N 1
ATOM 3191 C CA . VAL A 1 389 ? 1.079 5.284 -31.557 1.00 93.88 389 VAL A CA 1
ATOM 3192 C C . VAL A 1 389 ? -0.288 5.632 -30.951 1.00 93.88 389 VAL A C 1
ATOM 3194 O O . VAL A 1 389 ? -1.045 6.398 -31.551 1.00 93.88 389 VAL A O 1
ATOM 3197 N N . CYS A 1 390 ? -0.600 5.120 -29.758 1.00 93.12 390 CYS A N 1
ATOM 3198 C CA . CYS A 1 390 ? -1.853 5.420 -29.062 1.00 93.12 390 CYS A CA 1
ATOM 3199 C C . CYS A 1 390 ? -1.905 6.848 -28.500 1.00 93.12 390 CYS A C 1
ATOM 3201 O O . CYS A 1 390 ? -2.936 7.504 -28.617 1.00 93.12 390 CYS A O 1
ATOM 3203 N N . GLU A 1 391 ? -0.803 7.365 -27.952 1.00 91.44 391 GLU A N 1
ATOM 3204 C CA . GLU A 1 391 ? -0.686 8.759 -27.485 1.00 91.44 391 GLU A CA 1
ATOM 3205 C C . GLU A 1 391 ? -0.842 9.792 -28.616 1.00 91.44 391 GLU A C 1
ATOM 3207 O O . GLU A 1 391 ? -1.185 10.953 -28.374 1.00 91.44 391 GLU A O 1
ATOM 3212 N N . LEU A 1 392 ? -0.605 9.373 -29.861 1.00 91.69 392 LEU A N 1
ATOM 3213 C CA . LEU A 1 392 ? -0.858 10.155 -31.072 1.00 91.69 392 LEU A CA 1
ATOM 3214 C C . LEU A 1 392 ? -2.281 9.969 -31.635 1.00 91.69 392 LEU A C 1
ATOM 3216 O O . LEU A 1 392 ? -2.618 10.592 -32.640 1.00 91.69 392 LEU A O 1
ATOM 3220 N N . GLY A 1 393 ? -3.115 9.122 -31.021 1.00 90.75 393 GLY A N 1
ATOM 3221 C CA . GLY A 1 393 ? -4.476 8.823 -31.483 1.00 90.75 393 GLY A CA 1
ATOM 3222 C C . GLY A 1 393 ? -4.517 8.057 -32.809 1.00 90.75 393 GLY A C 1
ATOM 3223 O O . GLY A 1 393 ? -5.375 8.321 -33.650 1.00 90.75 393 GLY A O 1
ATOM 3224 N N . GLN A 1 394 ? -3.532 7.186 -33.053 1.00 91.50 394 GLN A N 1
ATOM 3225 C CA . GLN A 1 394 ? -3.351 6.451 -34.312 1.00 91.50 394 GLN A CA 1
ATOM 3226 C C . GLN A 1 394 ? -3.424 4.928 -34.114 1.00 91.50 394 GLN A C 1
ATOM 3228 O O . GLN A 1 394 ? -2.877 4.159 -34.908 1.00 91.50 394 GLN A O 1
ATOM 3233 N N . GLU A 1 395 ? -4.112 4.475 -33.066 1.00 91.44 395 GLU A N 1
ATOM 3234 C CA . GLU A 1 395 ? -4.223 3.067 -32.668 1.00 91.44 395 GLU A CA 1
ATOM 3235 C C . GLU A 1 395 ? -4.756 2.128 -33.766 1.00 91.44 395 GLU A C 1
ATOM 3237 O O . GLU A 1 395 ? -4.411 0.946 -33.778 1.00 91.44 395 GLU A O 1
ATOM 3242 N N . GLU A 1 396 ? -5.537 2.637 -34.726 1.00 90.88 396 GLU A N 1
ATOM 3243 C CA . GLU A 1 396 ? -6.042 1.862 -35.869 1.00 90.88 396 GLU A CA 1
ATOM 3244 C C . GLU A 1 396 ? -4.904 1.222 -36.681 1.00 90.88 396 GLU A C 1
ATOM 3246 O O . GLU A 1 396 ? -5.040 0.100 -37.171 1.00 90.88 396 GLU A O 1
ATOM 3251 N N . LYS A 1 397 ? -3.732 1.876 -36.745 1.00 90.00 397 LYS A N 1
ATOM 3252 C CA . LYS A 1 397 ? -2.543 1.364 -37.451 1.00 90.00 397 LYS A CA 1
ATOM 3253 C C . LYS A 1 397 ? -1.975 0.088 -36.824 1.00 90.00 397 LYS A C 1
ATOM 3255 O O . LYS A 1 397 ? -1.280 -0.668 -37.500 1.00 90.00 397 LYS A O 1
ATOM 3260 N N . LEU A 1 398 ? -2.281 -0.171 -35.551 1.00 94.81 398 LEU A N 1
ATOM 3261 C CA . LEU A 1 398 ? -1.827 -1.356 -34.823 1.00 94.81 398 LEU A CA 1
ATOM 3262 C C . LEU A 1 398 ? -2.837 -2.505 -34.840 1.00 94.81 398 LEU A C 1
ATOM 3264 O O . LEU A 1 398 ? -2.467 -3.632 -34.510 1.00 94.81 398 LEU A O 1
ATOM 3268 N N . MET A 1 399 ? -4.085 -2.273 -35.265 1.00 92.88 399 MET A N 1
ATOM 3269 C CA . MET A 1 399 ? -5.128 -3.309 -35.260 1.00 92.88 399 MET A CA 1
ATOM 3270 C C . MET A 1 399 ? -4.776 -4.509 -36.148 1.00 92.88 399 MET A C 1
ATOM 3272 O O . MET A 1 399 ? -5.067 -5.648 -35.788 1.00 92.88 399 MET A O 1
ATOM 3276 N N . GLN A 1 400 ? -4.076 -4.286 -37.264 1.00 93.00 400 GLN A N 1
ATOM 3277 C CA . GLN A 1 400 ? -3.592 -5.371 -38.127 1.00 93.00 400 GLN A CA 1
ATOM 3278 C C . GLN A 1 400 ? -2.558 -6.284 -37.439 1.00 93.00 400 GLN A C 1
ATOM 3280 O O . GLN A 1 400 ? -2.411 -7.444 -37.815 1.00 93.00 400 GLN A O 1
ATOM 3285 N N . TYR A 1 401 ? -1.881 -5.794 -36.394 1.00 95.19 401 TYR A N 1
ATOM 3286 C CA . TYR A 1 401 ? -0.888 -6.536 -35.610 1.00 95.19 401 TYR A CA 1
ATOM 3287 C C . TYR A 1 401 ? -1.457 -7.093 -34.299 1.00 95.19 401 TYR A C 1
ATOM 3289 O O . TYR A 1 401 ? -0.704 -7.573 -33.450 1.00 95.19 401 TYR A O 1
ATOM 3297 N N . ARG A 1 402 ? -2.788 -7.080 -34.135 1.00 94.19 402 ARG A N 1
ATOM 3298 C CA . ARG A 1 402 ? -3.510 -7.504 -32.924 1.00 94.19 402 ARG A CA 1
ATOM 3299 C C . ARG A 1 402 ? -3.004 -8.819 -32.327 1.00 94.19 402 ARG A C 1
ATOM 3301 O O . ARG A 1 402 ? -2.801 -8.882 -31.121 1.00 94.19 402 ARG A O 1
ATOM 3308 N N . MET A 1 403 ? -2.754 -9.849 -33.139 1.00 92.81 403 MET A N 1
ATOM 3309 C CA . MET A 1 403 ? -2.278 -11.145 -32.628 1.00 92.81 403 MET A CA 1
ATOM 3310 C C . MET A 1 403 ? -0.819 -11.131 -32.156 1.00 92.81 403 MET A C 1
ATOM 3312 O O . MET A 1 403 ? -0.484 -11.849 -31.216 1.00 92.81 403 MET A O 1
ATOM 3316 N N . ILE A 1 404 ? 0.046 -10.309 -32.759 1.00 94.38 404 ILE A N 1
ATOM 3317 C CA . ILE A 1 404 ? 1.427 -10.118 -32.285 1.00 94.38 404 ILE A CA 1
ATOM 3318 C C . ILE A 1 404 ? 1.404 -9.433 -30.916 1.00 94.38 404 ILE A C 1
ATOM 3320 O O . ILE A 1 404 ? 2.094 -9.876 -30.003 1.00 94.38 404 ILE A O 1
ATOM 3324 N N . LEU A 1 405 ? 0.562 -8.409 -30.755 1.00 95.25 405 LEU A N 1
ATOM 3325 C CA . LEU A 1 405 ? 0.375 -7.718 -29.477 1.00 95.25 405 LEU A CA 1
ATOM 3326 C C . LEU A 1 405 ? -0.259 -8.632 -28.423 1.00 95.25 405 LEU A C 1
ATOM 3328 O O . LEU A 1 405 ? 0.156 -8.639 -27.270 1.00 95.25 405 LEU A O 1
ATOM 3332 N N . ALA A 1 406 ? -1.228 -9.463 -28.813 1.00 94.44 406 ALA A N 1
ATOM 3333 C CA . ALA A 1 406 ? -1.828 -10.423 -27.897 1.00 94.44 406 ALA A CA 1
ATOM 3334 C C . ALA A 1 406 ? -0.788 -11.411 -27.350 1.00 94.44 406 ALA A C 1
ATOM 3336 O O . ALA A 1 406 ? -0.823 -11.714 -26.162 1.00 94.44 406 ALA A O 1
ATOM 3337 N N . LYS A 1 407 ? 0.195 -11.841 -28.158 1.00 93.88 407 LYS A N 1
ATOM 3338 C CA . LYS A 1 407 ? 1.298 -12.700 -27.688 1.00 93.88 407 LYS A CA 1
ATOM 3339 C C . LYS A 1 407 ? 2.161 -12.046 -26.604 1.00 93.88 407 LYS A C 1
ATOM 3341 O O . LYS A 1 407 ? 2.720 -12.785 -25.799 1.00 93.88 407 LYS A O 1
ATOM 3346 N N . THR A 1 408 ? 2.265 -10.716 -26.550 1.00 93.38 408 THR A N 1
ATOM 3347 C CA . THR A 1 408 ? 3.109 -10.005 -25.573 1.00 93.38 408 THR A CA 1
ATOM 3348 C C . THR A 1 408 ? 2.398 -9.632 -24.275 1.00 93.38 408 THR A C 1
ATOM 3350 O O . THR A 1 408 ? 3.049 -9.112 -23.372 1.00 93.38 408 THR A O 1
ATOM 3353 N N . LEU A 1 409 ? 1.099 -9.937 -24.140 1.00 93.25 409 LEU A N 1
ATOM 3354 C CA . LEU A 1 409 ? 0.317 -9.675 -22.925 1.00 93.25 409 LEU A CA 1
ATOM 3355 C C . LEU A 1 409 ? 1.007 -10.101 -21.610 1.00 93.25 409 LEU A C 1
ATOM 3357 O O . LEU A 1 409 ? 0.947 -9.308 -20.678 1.00 93.25 409 LEU A O 1
ATOM 3361 N N . PRO A 1 410 ? 1.708 -11.253 -21.510 1.00 91.50 410 PRO A N 1
ATOM 3362 C CA . PRO A 1 410 ? 2.308 -11.729 -20.256 1.00 91.50 410 PRO A CA 1
ATOM 3363 C C . PRO A 1 410 ? 3.389 -10.859 -19.589 1.00 91.50 410 PRO A C 1
ATOM 3365 O O . PRO A 1 410 ? 3.870 -11.239 -18.522 1.00 91.50 410 PRO A O 1
ATOM 3368 N N . PHE A 1 411 ? 3.832 -9.754 -20.197 1.00 87.06 411 PHE A N 1
ATOM 3369 C CA . PHE A 1 411 ? 4.885 -8.903 -19.619 1.00 87.06 411 PHE A CA 1
ATOM 3370 C C . PHE A 1 411 ? 4.728 -7.399 -19.916 1.00 87.06 411 PHE A C 1
ATOM 3372 O O . PHE A 1 411 ? 5.683 -6.639 -19.744 1.00 87.06 411 PHE A O 1
ATOM 3379 N N . ILE A 1 412 ? 3.558 -6.936 -20.368 1.00 86.69 412 ILE A N 1
ATOM 3380 C CA . ILE A 1 412 ? 3.369 -5.541 -20.809 1.00 86.69 412 ILE A CA 1
ATOM 3381 C C . ILE A 1 412 ? 3.664 -4.499 -19.723 1.00 86.69 412 ILE A C 1
ATOM 3383 O O . ILE A 1 412 ? 4.117 -3.406 -20.054 1.00 86.69 412 ILE A O 1
ATOM 3387 N N . SER A 1 413 ? 3.459 -4.822 -18.442 1.00 79.62 413 SER A N 1
ATOM 3388 C CA . SER A 1 413 ? 3.726 -3.898 -17.328 1.00 79.62 413 SER A CA 1
ATOM 3389 C C . SER A 1 413 ? 5.192 -3.880 -16.886 1.00 79.62 413 SER A C 1
ATOM 3391 O O . SER A 1 413 ? 5.559 -3.133 -15.982 1.00 79.62 413 SER A O 1
ATOM 3393 N N . ARG A 1 414 ? 6.047 -4.699 -17.513 1.00 76.81 414 ARG A N 1
ATOM 3394 C CA . ARG A 1 414 ? 7.464 -4.883 -17.158 1.00 76.81 414 ARG A CA 1
ATOM 3395 C C . ARG A 1 414 ? 8.432 -4.214 -18.133 1.00 76.81 414 ARG A C 1
ATOM 3397 O O . ARG A 1 414 ? 9.637 -4.456 -18.063 1.00 76.81 414 ARG A O 1
ATOM 3404 N N . VAL A 1 415 ? 7.938 -3.373 -19.036 1.00 67.44 415 VAL A N 1
ATOM 3405 C CA . VAL A 1 415 ? 8.758 -2.733 -20.070 1.00 67.44 415 VAL A CA 1
ATOM 3406 C C . VAL A 1 415 ? 8.741 -1.210 -19.913 1.00 67.44 415 VAL A C 1
ATOM 3408 O O . VAL A 1 415 ? 7.753 -0.556 -20.239 1.00 67.44 415 VAL A O 1
ATOM 3411 N N . GLY A 1 416 ? 9.865 -0.658 -19.443 1.00 63.00 416 GLY A N 1
ATOM 3412 C CA . GLY A 1 416 ? 10.149 0.783 -19.429 1.00 63.00 416 GLY A CA 1
ATOM 3413 C C . GLY A 1 416 ? 9.446 1.595 -18.332 1.00 63.00 416 GLY A C 1
ATOM 3414 O O . GLY A 1 416 ? 8.858 1.054 -17.402 1.00 63.00 416 GLY A O 1
ATOM 3415 N N . ASN A 1 417 ? 9.512 2.925 -18.459 1.00 68.19 417 ASN A N 1
ATOM 3416 C CA . ASN A 1 417 ? 8.911 3.903 -17.536 1.00 68.19 417 ASN A CA 1
ATOM 3417 C C . ASN A 1 417 ? 7.431 4.216 -17.856 1.00 68.19 417 ASN A C 1
ATOM 3419 O O . ASN A 1 417 ? 6.938 5.295 -17.528 1.00 68.19 417 ASN A O 1
ATOM 3423 N N . ILE A 1 418 ? 6.728 3.318 -18.552 1.00 79.81 418 ILE A N 1
ATOM 3424 C CA . ILE A 1 418 ? 5.338 3.536 -18.971 1.00 79.81 418 ILE A CA 1
ATOM 3425 C C . ILE A 1 418 ? 4.405 3.135 -17.825 1.00 79.81 418 ILE A C 1
ATOM 3427 O O . ILE A 1 418 ? 4.559 2.066 -17.235 1.00 79.81 418 ILE A O 1
ATOM 3431 N N . ASP A 1 419 ? 3.407 3.969 -17.520 1.00 83.00 419 ASP A N 1
ATOM 3432 C CA . ASP A 1 419 ? 2.406 3.623 -16.512 1.00 83.00 419 ASP A CA 1
ATOM 3433 C C . ASP A 1 419 ? 1.639 2.347 -16.906 1.00 83.00 419 ASP A C 1
ATOM 3435 O O . ASP A 1 419 ? 1.036 2.251 -17.981 1.00 83.00 419 ASP A O 1
ATOM 3439 N N . SER A 1 420 ? 1.651 1.364 -16.001 1.00 83.44 420 SER A N 1
ATOM 3440 C CA . SER A 1 420 ? 1.042 0.045 -16.215 1.00 83.44 420 SER A CA 1
ATOM 3441 C C . SER A 1 420 ? -0.453 0.108 -16.554 1.00 83.44 420 SER A C 1
ATOM 3443 O O . SER A 1 420 ? -0.941 -0.714 -17.335 1.00 83.44 420 SER A O 1
ATOM 3445 N N . ARG A 1 421 ? -1.198 1.086 -16.020 1.00 85.25 421 ARG A N 1
ATOM 3446 C CA . ARG A 1 421 ? -2.637 1.229 -16.290 1.00 85.25 421 ARG A CA 1
ATOM 3447 C C . ARG A 1 421 ? -2.858 1.824 -17.672 1.00 85.25 421 ARG A C 1
ATOM 3449 O O . ARG A 1 421 ? -3.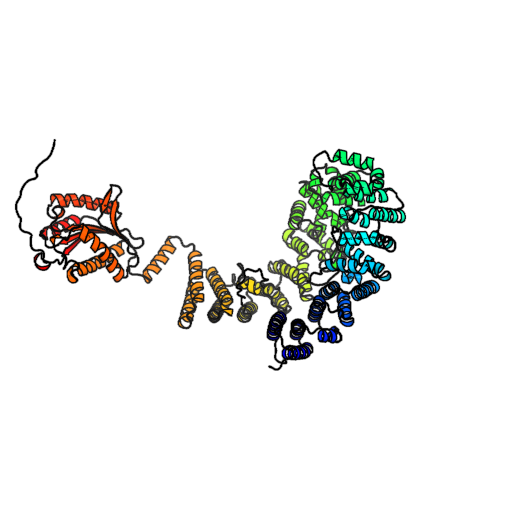720 1.337 -18.404 1.00 85.25 421 ARG A O 1
ATOM 3456 N N . THR A 1 422 ? -2.054 2.819 -18.045 1.00 88.19 422 THR A N 1
ATOM 3457 C CA . THR A 1 422 ? -2.082 3.429 -19.379 1.00 88.19 422 THR A CA 1
ATOM 3458 C C . THR A 1 422 ? -1.823 2.386 -20.461 1.00 88.19 422 THR A C 1
ATOM 3460 O O . THR A 1 422 ? -2.679 2.186 -21.328 1.00 88.19 422 THR A O 1
ATOM 3463 N N . ILE A 1 423 ? -0.718 1.636 -20.375 1.00 91.06 423 ILE A N 1
ATOM 3464 C CA . ILE A 1 423 ? -0.385 0.636 -21.400 1.00 91.06 423 ILE A CA 1
ATOM 3465 C C . ILE A 1 423 ? -1.426 -0.487 -21.475 1.00 91.06 423 ILE A C 1
ATOM 3467 O O . ILE A 1 423 ? -1.828 -0.877 -22.573 1.00 91.06 423 ILE A O 1
ATOM 3471 N N . SER A 1 424 ? -1.944 -0.947 -20.331 1.00 89.69 424 SER A N 1
ATOM 3472 C CA . SER A 1 424 ? -3.004 -1.965 -20.291 1.00 89.69 424 SER A CA 1
ATOM 3473 C C . SER A 1 424 ? -4.274 -1.481 -20.992 1.00 89.69 424 SER A C 1
ATOM 3475 O O . SER A 1 424 ? -4.883 -2.227 -21.762 1.00 89.69 424 SER A O 1
ATOM 3477 N N . SER A 1 425 ? -4.649 -0.211 -20.799 1.00 91.00 425 SER A N 1
ATOM 3478 C CA . SER A 1 425 ? -5.814 0.379 -21.465 1.00 91.00 425 SER A CA 1
ATOM 3479 C C . SER A 1 425 ? -5.652 0.439 -22.990 1.00 91.00 425 SER A C 1
ATOM 3481 O O . SER A 1 425 ? -6.595 0.130 -23.724 1.00 91.00 425 SER A O 1
ATOM 3483 N N . PHE A 1 426 ? -4.447 0.747 -23.480 1.00 93.62 426 PHE A N 1
ATOM 3484 C CA . PHE A 1 426 ? -4.134 0.770 -24.909 1.00 93.62 426 PHE A CA 1
ATOM 3485 C C . PHE A 1 426 ? -4.164 -0.621 -25.534 1.00 93.62 426 PHE A C 1
ATOM 3487 O O . PHE A 1 426 ? -4.807 -0.812 -26.568 1.00 93.62 426 PHE A O 1
ATOM 3494 N N . TYR A 1 427 ? -3.551 -1.612 -24.883 1.00 94.56 427 TYR A N 1
ATOM 3495 C CA . TYR A 1 427 ? -3.628 -3.005 -25.326 1.00 94.56 427 TYR A CA 1
ATOM 3496 C C . TYR A 1 427 ? -5.077 -3.480 -25.409 1.00 94.56 427 TYR A C 1
ATOM 3498 O O . TYR A 1 427 ? -5.482 -4.041 -26.426 1.00 94.56 427 TYR A O 1
ATOM 3506 N N . LYS A 1 428 ? -5.891 -3.176 -24.395 1.00 91.81 428 LYS A N 1
ATOM 3507 C CA . LYS A 1 428 ? -7.312 -3.535 -24.370 1.00 91.81 428 LYS A CA 1
ATOM 3508 C C . LYS A 1 428 ? -8.100 -2.889 -25.506 1.00 91.81 428 LYS A C 1
ATOM 3510 O O . LYS A 1 428 ? -8.971 -3.534 -26.083 1.00 91.81 428 LYS A O 1
ATOM 3515 N N . LYS A 1 429 ? -7.782 -1.639 -25.855 1.00 91.31 429 LYS A N 1
ATOM 3516 C CA . LYS A 1 429 ? -8.404 -0.914 -26.972 1.00 91.31 429 LYS A CA 1
ATOM 3517 C C . LYS A 1 429 ? -8.066 -1.535 -28.331 1.00 91.31 429 LYS A C 1
ATOM 3519 O O . LYS A 1 429 ? -8.950 -1.632 -29.175 1.00 91.31 429 LYS A O 1
ATOM 3524 N N . ILE A 1 430 ? -6.820 -1.973 -28.534 1.00 94.12 430 ILE A N 1
ATOM 3525 C CA . ILE A 1 430 ? -6.359 -2.552 -29.809 1.00 94.12 430 ILE A CA 1
ATOM 3526 C C . ILE A 1 430 ? -6.777 -4.021 -29.948 1.00 94.12 430 ILE A C 1
ATOM 3528 O O . ILE A 1 430 ? -7.252 -4.443 -31.001 1.00 94.12 430 ILE A O 1
ATOM 3532 N N . ILE A 1 431 ? -6.582 -4.819 -28.896 1.00 94.25 431 ILE A N 1
ATOM 3533 C CA . ILE A 1 431 ? -6.865 -6.258 -28.911 1.00 94.25 431 ILE A CA 1
ATOM 3534 C C . ILE A 1 431 ? -8.366 -6.512 -28.779 1.00 94.25 431 ILE A C 1
ATOM 3536 O O . ILE A 1 431 ? -8.899 -7.420 -29.417 1.00 94.25 431 ILE A O 1
ATOM 3540 N N . GLY A 1 432 ? -9.073 -5.722 -27.973 1.00 88.81 432 GLY A N 1
ATOM 3541 C CA . GLY A 1 432 ? -10.486 -5.943 -27.703 1.00 88.81 432 GLY A CA 1
ATOM 3542 C C . GLY A 1 432 ? -10.753 -7.337 -27.129 1.00 88.81 432 GLY A C 1
ATOM 3543 O O . GLY A 1 432 ? -9.964 -7.888 -26.361 1.00 88.81 432 GLY A O 1
ATOM 3544 N N . LYS A 1 433 ? -11.897 -7.918 -27.500 1.00 88.25 433 LYS A N 1
ATOM 3545 C 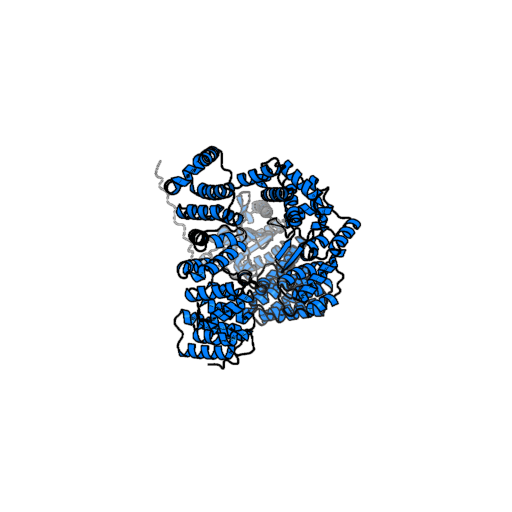CA . LYS A 1 433 ? -12.289 -9.255 -27.049 1.00 88.25 433 LYS A CA 1
ATOM 3546 C C . LYS A 1 433 ? -11.588 -10.323 -27.889 1.00 88.25 433 LYS A C 1
ATOM 3548 O O . LYS A 1 433 ? -11.629 -10.264 -29.116 1.00 88.25 433 LYS A O 1
ATOM 3553 N N . LEU A 1 434 ? -10.990 -11.310 -27.230 1.00 89.81 434 LEU A N 1
ATOM 3554 C CA . LEU A 1 434 ? -10.451 -12.505 -27.876 1.00 89.81 434 LEU A CA 1
ATOM 3555 C C . LEU A 1 434 ? -11.515 -13.606 -27.916 1.00 89.81 434 LEU A C 1
ATOM 3557 O O . LEU A 1 434 ? -12.300 -13.774 -26.977 1.00 89.81 434 LEU A O 1
ATOM 3561 N N . SER A 1 435 ? -11.573 -14.326 -29.031 1.00 89.12 435 SER A N 1
ATOM 3562 C CA . SER A 1 435 ? -12.405 -15.521 -29.177 1.00 89.12 435 SER A CA 1
ATOM 3563 C C . SER A 1 435 ? -11.793 -16.719 -28.444 1.00 89.12 435 SER A C 1
ATOM 3565 O O . SER A 1 435 ? -10.617 -16.720 -28.081 1.00 89.12 435 SER A O 1
ATOM 3567 N N . THR A 1 436 ? -12.592 -17.767 -28.231 1.00 87.88 436 THR A N 1
ATOM 3568 C CA . THR A 1 436 ? -12.126 -19.007 -27.594 1.00 87.88 436 THR A CA 1
ATOM 3569 C C . THR A 1 436 ? -10.980 -19.657 -28.373 1.00 87.88 436 THR A C 1
ATOM 3571 O O . THR A 1 436 ? -10.015 -20.104 -27.758 1.00 87.88 436 THR A O 1
ATOM 3574 N N . ASP A 1 437 ? -11.047 -19.638 -29.706 1.00 89.88 437 ASP A N 1
ATOM 3575 C CA . ASP A 1 437 ? -10.013 -20.211 -30.575 1.00 89.88 437 ASP A CA 1
ATOM 3576 C C . ASP A 1 437 ? -8.717 -19.389 -30.527 1.00 89.88 437 ASP A C 1
ATOM 3578 O O . ASP A 1 437 ? -7.628 -19.948 -30.406 1.00 89.88 437 ASP A O 1
ATOM 3582 N N . GLU A 1 438 ? -8.817 -18.054 -30.544 1.00 91.75 438 GLU A N 1
ATOM 3583 C CA . GLU A 1 438 ? -7.653 -17.168 -30.391 1.00 91.75 438 GLU A CA 1
ATOM 3584 C C . GLU A 1 438 ? -6.972 -17.365 -29.034 1.00 91.75 438 GLU A C 1
ATOM 3586 O O . GLU A 1 438 ? -5.745 -17.454 -28.966 1.00 91.75 438 GLU A O 1
ATOM 3591 N N . ASN A 1 439 ? -7.761 -17.489 -27.963 1.00 91.56 439 ASN A N 1
ATOM 3592 C CA . ASN A 1 439 ? -7.244 -17.787 -26.632 1.00 91.56 439 ASN A CA 1
ATOM 3593 C C . ASN A 1 439 ? -6.518 -19.138 -26.602 1.00 91.56 439 ASN A C 1
ATOM 3595 O O . ASN A 1 439 ? -5.434 -19.220 -26.031 1.00 91.56 439 ASN A O 1
ATOM 3599 N N . ALA A 1 440 ? -7.071 -20.179 -27.231 1.00 89.25 440 ALA A N 1
ATOM 3600 C CA . ALA A 1 440 ? -6.422 -21.487 -27.304 1.00 89.25 440 ALA A CA 1
ATOM 3601 C C . ALA A 1 440 ? -5.065 -21.404 -28.024 1.00 89.25 440 ALA A C 1
ATOM 3603 O O . ALA A 1 440 ? -4.057 -21.841 -27.475 1.00 89.25 440 ALA A O 1
ATOM 3604 N N . ILE A 1 441 ? -5.015 -20.743 -29.186 1.00 92.19 441 ILE A N 1
ATOM 3605 C CA . ILE A 1 441 ? -3.782 -20.565 -29.969 1.00 92.19 441 ILE A CA 1
ATOM 3606 C C . ILE A 1 441 ? -2.708 -19.812 -29.171 1.00 92.19 441 ILE A C 1
ATOM 3608 O O . ILE A 1 441 ? -1.540 -20.204 -29.182 1.00 92.19 441 ILE A O 1
ATOM 3612 N N . LEU A 1 442 ? -3.078 -18.728 -28.481 1.00 94.31 442 LEU A N 1
ATOM 3613 C CA . LEU A 1 442 ? -2.139 -17.939 -27.675 1.00 94.31 442 LEU A CA 1
ATOM 3614 C C . LEU A 1 442 ? -1.580 -18.747 -26.504 1.00 94.31 442 LEU A C 1
ATOM 3616 O O . LEU A 1 442 ? -0.374 -18.730 -26.261 1.00 94.31 442 LEU A O 1
ATOM 3620 N N . ILE A 1 443 ? -2.447 -19.478 -25.805 1.00 91.31 443 ILE A N 1
ATOM 3621 C CA . ILE A 1 443 ? -2.064 -20.264 -24.632 1.00 91.31 443 ILE A CA 1
ATOM 3622 C C . ILE A 1 443 ? -1.183 -21.445 -25.032 1.00 91.31 443 ILE A C 1
ATOM 3624 O O . ILE A 1 443 ? -0.170 -21.682 -24.374 1.00 91.31 443 ILE A O 1
ATOM 3628 N N . ASP A 1 444 ? -1.516 -22.147 -26.115 1.00 92.31 444 ASP A N 1
ATOM 3629 C CA . ASP A 1 444 ? -0.682 -23.226 -26.648 1.00 92.31 444 ASP A CA 1
ATOM 3630 C C . ASP A 1 444 ? 0.688 -22.694 -27.074 1.00 92.31 444 ASP A C 1
ATOM 3632 O O . ASP A 1 444 ? 1.717 -23.293 -26.752 1.00 92.31 444 ASP A O 1
ATOM 3636 N N . TRP A 1 445 ? 0.720 -21.518 -27.709 1.00 94.25 445 TRP A N 1
ATOM 3637 C CA . TRP A 1 445 ? 1.970 -20.857 -28.058 1.00 94.25 445 TRP A CA 1
ATOM 3638 C C . TRP A 1 445 ? 2.808 -20.535 -26.816 1.00 94.25 445 TRP A C 1
ATOM 3640 O O . TRP A 1 445 ? 3.972 -20.926 -26.767 1.00 94.25 445 TRP A O 1
ATOM 3650 N N . TRP A 1 446 ? 2.237 -19.907 -25.782 1.00 93.88 446 TRP A N 1
ATOM 3651 C CA . TRP A 1 446 ? 2.973 -19.605 -24.550 1.00 93.88 446 TRP A CA 1
ATOM 3652 C C . TRP A 1 446 ? 3.462 -20.857 -23.820 1.00 93.88 446 TRP A C 1
ATOM 3654 O O . TRP A 1 446 ? 4.596 -20.871 -23.348 1.00 93.88 446 TRP A O 1
ATOM 3664 N N . LYS A 1 447 ? 2.643 -21.914 -23.753 1.00 90.12 447 LYS A N 1
ATOM 3665 C CA . LYS A 1 447 ? 3.010 -23.192 -23.121 1.00 90.12 447 LYS A CA 1
ATOM 3666 C C . LYS A 1 447 ? 4.088 -23.951 -23.891 1.00 90.12 447 LYS A C 1
ATOM 3668 O O . LYS A 1 447 ? 4.838 -24.705 -23.281 1.00 90.12 447 LYS A O 1
ATOM 3673 N N . SER A 1 448 ? 4.170 -23.766 -25.210 1.00 91.31 448 SER A N 1
ATOM 3674 C CA . SER A 1 448 ? 5.198 -24.401 -26.046 1.00 91.31 448 SER A CA 1
ATOM 3675 C C . SER A 1 448 ? 6.602 -23.823 -25.834 1.00 91.31 448 SER A C 1
ATOM 3677 O O . SER A 1 448 ? 7.589 -24.431 -26.254 1.00 91.31 448 SER A O 1
ATOM 3679 N N . ARG A 1 449 ? 6.711 -22.657 -25.185 1.00 90.62 449 ARG A N 1
ATOM 3680 C CA . ARG A 1 449 ? 7.993 -22.006 -24.921 1.00 90.62 449 ARG A CA 1
ATOM 3681 C C . ARG A 1 449 ? 8.759 -22.723 -23.812 1.00 90.62 449 ARG A C 1
ATOM 3683 O O . ARG A 1 449 ? 8.185 -23.164 -22.823 1.00 90.62 449 ARG A O 1
ATOM 3690 N N . ASN A 1 450 ? 10.079 -22.797 -23.964 1.00 88.12 450 ASN A N 1
ATOM 3691 C CA . ASN A 1 450 ? 10.993 -23.432 -23.009 1.00 88.12 450 ASN A CA 1
ATOM 3692 C C . ASN A 1 450 ? 11.747 -22.421 -22.127 1.00 88.12 450 ASN A C 1
ATOM 3694 O O . ASN A 1 450 ? 12.844 -22.713 -21.650 1.00 88.12 450 ASN A O 1
ATOM 3698 N N . ASP A 1 451 ? 11.188 -21.226 -21.960 1.00 89.31 451 ASP A N 1
ATOM 3699 C CA . ASP A 1 451 ? 11.794 -20.100 -21.257 1.00 89.31 451 ASP A CA 1
ATOM 3700 C C . ASP A 1 451 ? 10.804 -19.442 -20.278 1.00 89.31 451 ASP A C 1
ATOM 3702 O O . ASP A 1 451 ? 9.663 -19.883 -20.136 1.00 89.31 451 ASP A O 1
ATOM 3706 N N . ASP A 1 452 ? 11.229 -18.394 -19.565 1.00 88.25 452 ASP A N 1
ATOM 3707 C CA . ASP A 1 452 ? 10.476 -17.843 -18.424 1.00 88.25 452 ASP A CA 1
ATOM 3708 C C . ASP A 1 452 ? 9.295 -16.937 -18.806 1.00 88.25 452 ASP A C 1
ATOM 3710 O O . ASP A 1 452 ? 8.833 -16.140 -17.990 1.00 88.25 452 ASP A O 1
ATOM 3714 N N . TYR A 1 453 ? 8.781 -17.039 -20.031 1.00 89.62 453 TYR A N 1
ATOM 3715 C CA . TYR A 1 453 ? 7.861 -16.062 -20.619 1.00 89.62 453 TYR A CA 1
ATOM 3716 C C . TYR A 1 453 ? 6.598 -15.817 -19.781 1.00 89.62 453 TYR A C 1
ATOM 3718 O O . TYR A 1 453 ? 6.192 -14.677 -19.580 1.00 89.62 453 TYR A O 1
ATOM 3726 N N . LEU A 1 454 ? 6.000 -16.885 -19.238 1.00 90.38 454 LEU A N 1
ATOM 3727 C CA . LEU A 1 454 ? 4.817 -16.816 -18.364 1.00 90.38 454 LEU A CA 1
ATOM 3728 C C . LEU A 1 454 ? 5.148 -16.507 -16.890 1.00 90.38 454 LEU A C 1
ATOM 3730 O O . LEU A 1 454 ? 4.243 -16.373 -16.069 1.00 90.38 454 LEU A O 1
ATOM 3734 N N . ASN A 1 455 ? 6.432 -16.420 -16.541 1.00 87.38 455 ASN A N 1
ATOM 3735 C CA . ASN A 1 455 ? 6.919 -16.247 -15.171 1.00 87.38 455 ASN A CA 1
ATOM 3736 C C . ASN A 1 455 ? 7.499 -14.842 -14.914 1.00 87.38 455 ASN A C 1
ATOM 3738 O O . ASN A 1 455 ? 7.894 -14.541 -13.780 1.00 87.38 455 ASN A O 1
ATOM 3742 N N . ILE A 1 456 ? 7.544 -13.982 -15.943 1.00 87.12 456 ILE A N 1
ATOM 3743 C CA . ILE A 1 456 ? 8.050 -12.606 -15.851 1.00 87.12 456 ILE A CA 1
ATOM 3744 C C . ILE A 1 456 ? 7.117 -11.729 -15.010 1.00 87.12 456 ILE A C 1
ATOM 3746 O O . ILE A 1 456 ? 7.560 -11.155 -14.016 1.00 87.12 456 ILE A O 1
ATOM 3750 N N . SER A 1 457 ? 5.831 -11.644 -15.368 1.00 88.75 457 SER A N 1
ATOM 3751 C CA . SER A 1 457 ? 4.885 -10.723 -14.730 1.00 88.75 457 SER A CA 1
ATOM 3752 C C . SER A 1 457 ? 3.605 -11.425 -14.263 1.00 88.75 457 SER A C 1
ATOM 3754 O O . SER A 1 457 ? 2.659 -11.579 -15.037 1.00 88.75 457 SER A O 1
ATOM 3756 N N . PRO A 1 458 ? 3.527 -11.835 -12.983 1.00 90.31 458 PRO A N 1
ATOM 3757 C CA . PRO A 1 458 ? 2.317 -12.447 -12.437 1.00 90.31 458 PRO A CA 1
ATOM 3758 C C . PRO A 1 458 ? 1.070 -11.560 -12.546 1.00 90.31 458 PRO A C 1
ATOM 3760 O O . PRO A 1 458 ? -0.014 -12.062 -12.826 1.00 90.31 458 PRO A O 1
ATOM 3763 N N . ASP A 1 459 ? 1.225 -10.243 -12.384 1.00 90.75 459 ASP A N 1
ATOM 3764 C CA . ASP A 1 459 ? 0.122 -9.282 -12.497 1.00 90.75 459 ASP A CA 1
ATOM 3765 C C . ASP A 1 459 ? -0.467 -9.242 -13.919 1.00 90.75 459 ASP A C 1
ATOM 3767 O O . ASP A 1 459 ? -1.688 -9.179 -14.088 1.00 90.75 459 ASP A O 1
ATOM 3771 N N . ASP A 1 460 ? 0.376 -9.351 -14.950 1.00 91.94 460 ASP A N 1
ATOM 3772 C CA . ASP A 1 460 ? -0.091 -9.391 -16.338 1.00 91.94 460 ASP A CA 1
ATOM 3773 C C . ASP A 1 460 ? -0.793 -10.718 -16.654 1.00 91.94 460 ASP A C 1
ATOM 3775 O O . ASP A 1 460 ? -1.817 -10.730 -17.336 1.00 91.94 460 ASP A O 1
ATOM 3779 N N . ILE A 1 461 ? -0.308 -11.841 -16.107 1.00 94.38 461 ILE A N 1
ATOM 3780 C CA . ILE A 1 461 ? -0.982 -13.145 -16.222 1.00 94.38 461 ILE A CA 1
ATOM 3781 C C . ILE A 1 461 ? -2.362 -13.111 -15.558 1.00 94.38 461 ILE A C 1
ATOM 3783 O O . ILE A 1 461 ? -3.349 -13.560 -16.144 1.00 94.38 461 ILE A O 1
ATOM 3787 N N . MET A 1 462 ? -2.463 -12.536 -14.360 1.00 94.19 462 MET A N 1
ATOM 3788 C CA . MET A 1 462 ? -3.747 -12.338 -13.680 1.00 94.19 462 MET A CA 1
ATOM 3789 C C . MET A 1 462 ? -4.686 -11.434 -14.491 1.00 94.19 462 MET A C 1
ATOM 3791 O O . MET A 1 462 ? -5.890 -11.693 -14.567 1.00 94.19 462 MET A O 1
ATOM 3795 N N . SER A 1 463 ? -4.143 -10.415 -15.156 1.00 92.06 463 SER A N 1
ATOM 3796 C CA . SER A 1 463 ? -4.894 -9.551 -16.074 1.00 92.06 463 SER A CA 1
ATOM 3797 C C . SER A 1 463 ? -5.351 -10.306 -17.330 1.00 92.06 463 SER A C 1
ATOM 3799 O O . SER A 1 463 ? -6.483 -10.129 -17.772 1.00 92.06 463 SER A O 1
ATOM 3801 N N . CYS A 1 464 ? -4.548 -11.230 -17.869 1.00 92.69 464 CYS A N 1
ATOM 3802 C CA . CYS A 1 464 ? -4.961 -12.123 -18.962 1.00 92.69 464 CYS A CA 1
ATOM 3803 C C . CYS A 1 464 ? -6.175 -12.979 -18.567 1.00 92.69 464 CYS A C 1
ATOM 3805 O O . CYS A 1 464 ? -7.140 -13.098 -19.327 1.00 92.69 464 CYS A O 1
ATOM 3807 N N . ILE A 1 465 ? -6.155 -13.545 -17.357 1.00 93.25 465 ILE A N 1
ATOM 3808 C CA . ILE A 1 465 ? -7.254 -14.362 -16.823 1.00 93.25 465 ILE A CA 1
ATOM 3809 C C . ILE A 1 465 ? -8.523 -13.516 -16.654 1.00 93.25 465 ILE A C 1
ATOM 3811 O O . ILE A 1 465 ? -9.598 -13.918 -17.101 1.00 93.25 465 ILE A O 1
ATOM 3815 N N . THR A 1 466 ? -8.399 -12.344 -16.028 1.00 92.00 466 THR A N 1
ATOM 3816 C CA . THR A 1 466 ? -9.554 -11.536 -15.610 1.00 92.00 466 THR A CA 1
ATOM 3817 C C . THR A 1 466 ? -10.101 -10.622 -16.706 1.00 92.00 466 THR A C 1
ATOM 3819 O O . THR A 1 466 ? -11.315 -10.548 -16.887 1.00 92.00 466 THR A O 1
ATOM 3822 N N . GLU A 1 467 ? -9.243 -9.937 -17.460 1.00 89.56 467 GLU A N 1
ATOM 3823 C CA . GLU A 1 467 ? -9.660 -8.932 -18.444 1.00 89.56 467 GLU A CA 1
ATOM 3824 C C . GLU A 1 467 ? -9.884 -9.500 -19.846 1.00 89.56 467 GLU A C 1
ATOM 3826 O O . GLU A 1 467 ? -10.762 -9.019 -20.564 1.00 89.56 467 GLU A O 1
ATOM 3831 N N . TYR A 1 468 ? -9.117 -10.526 -20.226 1.00 89.50 468 TYR A N 1
ATOM 3832 C CA . TYR A 1 468 ? -9.187 -11.163 -21.549 1.00 89.50 468 TYR A CA 1
ATOM 3833 C C . TYR A 1 468 ? -9.897 -12.527 -21.528 1.00 89.50 468 TYR A C 1
ATOM 3835 O O . TYR A 1 468 ? -10.092 -13.145 -22.577 1.00 89.50 468 TYR A O 1
ATOM 3843 N N . GLY A 1 469 ? -10.326 -12.995 -20.350 1.00 86.81 469 GLY A N 1
ATOM 3844 C CA . GLY A 1 469 ? -11.087 -14.236 -20.192 1.00 86.81 469 GLY A CA 1
ATOM 3845 C C . GLY A 1 469 ? -10.276 -15.501 -20.485 1.00 86.81 469 GLY A C 1
ATOM 3846 O O . GLY A 1 469 ? -10.840 -16.512 -20.907 1.00 86.81 469 GLY A O 1
ATOM 3847 N N . MET A 1 470 ? -8.956 -15.465 -20.286 1.00 90.88 470 MET A N 1
ATOM 3848 C CA . MET A 1 470 ? -8.053 -16.589 -20.559 1.00 90.88 470 MET A CA 1
ATOM 3849 C C . MET A 1 470 ? -8.044 -17.616 -19.417 1.00 90.88 470 MET A C 1
ATOM 3851 O O . MET A 1 470 ? -7.016 -17.865 -18.789 1.00 90.88 470 MET A O 1
ATOM 3855 N N . GLY A 1 471 ? -9.194 -18.238 -19.147 1.00 87.31 471 GLY A N 1
ATOM 3856 C CA . GLY A 1 471 ? -9.372 -19.168 -18.021 1.00 87.31 471 GLY A CA 1
ATOM 3857 C C . GLY A 1 471 ? -8.424 -20.377 -18.017 1.00 87.31 471 GLY A C 1
ATOM 3858 O O . GLY A 1 471 ? -8.097 -20.894 -16.955 1.00 87.31 471 GLY A O 1
ATOM 3859 N N . SER A 1 472 ? -7.896 -20.808 -19.168 1.00 88.94 472 SER A N 1
ATOM 3860 C CA . SER A 1 472 ? -6.929 -21.920 -19.218 1.00 88.94 472 SER A CA 1
ATOM 3861 C C . SER A 1 472 ? -5.556 -21.582 -18.614 1.00 88.94 472 SER A C 1
ATOM 3863 O O . SER A 1 472 ? -4.717 -22.477 -18.501 1.00 88.94 472 SER A O 1
ATOM 3865 N N . LEU A 1 473 ? -5.315 -20.318 -18.236 1.00 92.69 473 LEU A N 1
ATOM 3866 C CA . LEU A 1 473 ? -4.158 -19.880 -17.448 1.00 92.69 473 LEU A CA 1
ATOM 3867 C C . LEU A 1 473 ? -4.400 -19.942 -15.932 1.00 92.69 473 LEU A C 1
ATOM 3869 O O . LEU A 1 473 ? -3.451 -19.739 -15.181 1.00 92.69 473 LEU A O 1
ATOM 3873 N N . SER A 1 474 ? -5.612 -20.257 -15.456 1.00 93.00 474 SER A N 1
ATOM 3874 C CA . SER A 1 474 ? -5.933 -20.270 -14.019 1.00 93.00 474 SER A CA 1
ATOM 3875 C C . SER A 1 474 ? -5.029 -21.180 -13.178 1.00 93.00 474 SER A C 1
ATOM 3877 O O . SER A 1 474 ? -4.826 -20.887 -12.005 1.00 93.00 474 SER A O 1
ATOM 3879 N N . TYR A 1 475 ? -4.417 -22.217 -13.767 1.00 93.06 475 TYR A N 1
ATOM 3880 C CA . TYR A 1 475 ? -3.425 -23.064 -13.082 1.00 93.06 475 TYR A CA 1
ATOM 3881 C C . TYR A 1 475 ? -2.226 -22.264 -12.538 1.00 93.06 475 TYR A C 1
ATOM 3883 O O . TYR A 1 475 ? -1.617 -22.657 -11.547 1.00 93.06 475 TYR A O 1
ATOM 3891 N N . LYS A 1 476 ? -1.897 -21.113 -13.147 1.00 95.06 476 LYS A N 1
ATOM 3892 C CA . LYS A 1 476 ? -0.845 -20.218 -12.650 1.00 95.06 476 LYS A CA 1
ATOM 3893 C C . LYS A 1 476 ? -1.183 -19.613 -11.293 1.00 95.06 476 LYS A C 1
ATOM 3895 O O . LYS A 1 476 ? -0.271 -19.347 -10.522 1.00 95.06 476 LYS A O 1
ATOM 3900 N N . LEU A 1 477 ? -2.467 -19.419 -10.983 1.00 96.50 477 LEU A N 1
ATOM 3901 C CA . LEU A 1 477 ? -2.885 -18.907 -9.678 1.00 96.50 477 LEU A CA 1
ATOM 3902 C C . LEU A 1 477 ? -2.508 -19.887 -8.562 1.00 96.50 477 LEU A C 1
ATOM 3904 O O . LEU A 1 477 ? -1.991 -19.457 -7.535 1.00 96.50 477 LEU A O 1
ATOM 3908 N N . GLU A 1 478 ? -2.714 -21.187 -8.789 1.00 95.25 478 GLU A N 1
ATOM 3909 C CA . GLU A 1 478 ? -2.297 -22.248 -7.864 1.00 95.25 478 GLU A CA 1
ATOM 3910 C C . GLU A 1 478 ? -0.769 -22.325 -7.776 1.00 95.25 478 GLU A C 1
ATOM 3912 O O . GLU A 1 478 ? -0.228 -22.305 -6.676 1.00 95.25 478 GLU A O 1
ATOM 3917 N N . GLU A 1 479 ? -0.065 -22.267 -8.915 1.00 94.88 479 GLU A N 1
ATOM 3918 C CA . GLU A 1 479 ? 1.407 -22.256 -8.958 1.00 94.88 479 GLU A CA 1
ATOM 3919 C C . GLU A 1 479 ? 2.003 -21.105 -8.127 1.00 94.88 479 GLU A C 1
ATOM 3921 O O . GLU A 1 479 ? 2.984 -21.294 -7.410 1.00 94.88 479 GLU A O 1
ATOM 3926 N N . TYR A 1 480 ? 1.402 -19.910 -8.164 1.00 95.00 480 TYR A N 1
ATOM 3927 C CA . TYR A 1 480 ? 1.848 -18.781 -7.343 1.00 95.00 480 TYR A CA 1
ATOM 3928 C C . TYR A 1 480 ? 1.662 -19.029 -5.844 1.00 95.00 480 TYR A C 1
ATOM 3930 O O . TYR A 1 480 ? 2.521 -18.630 -5.053 1.00 95.00 480 TYR A O 1
ATOM 3938 N N . VAL A 1 481 ? 0.575 -19.695 -5.448 1.00 94.25 481 VAL A N 1
ATOM 3939 C CA . VAL A 1 481 ? 0.363 -20.077 -4.049 1.00 94.25 481 VAL A CA 1
ATOM 3940 C C . VAL A 1 481 ? 1.349 -21.167 -3.628 1.00 94.25 481 VAL A C 1
ATOM 3942 O O . VAL A 1 481 ? 1.969 -21.037 -2.574 1.00 94.25 481 VAL A O 1
ATOM 3945 N N . ASP A 1 482 ? 1.581 -22.177 -4.463 1.00 93.56 482 ASP A N 1
ATOM 3946 C CA . ASP A 1 482 ? 2.549 -23.245 -4.193 1.00 93.56 482 ASP A CA 1
ATOM 3947 C C . ASP A 1 482 ? 3.974 -22.695 -4.029 1.00 93.56 482 ASP A C 1
ATOM 3949 O O . ASP A 1 482 ? 4.694 -23.064 -3.098 1.00 93.56 482 ASP A O 1
ATOM 3953 N N . ILE A 1 483 ? 4.375 -21.743 -4.881 1.00 90.94 483 ILE A N 1
ATOM 3954 C CA . ILE A 1 483 ? 5.665 -21.047 -4.760 1.00 90.94 483 ILE A CA 1
ATOM 3955 C C . ILE A 1 483 ? 5.778 -20.339 -3.405 1.00 90.94 483 ILE A C 1
ATOM 3957 O O . ILE A 1 483 ? 6.840 -20.388 -2.776 1.00 90.94 483 ILE A O 1
ATOM 3961 N N . PHE A 1 484 ? 4.704 -19.701 -2.935 1.00 91.31 484 PHE A N 1
ATOM 3962 C CA . PHE A 1 484 ? 4.679 -19.068 -1.619 1.00 91.31 484 PHE A CA 1
ATOM 3963 C C . PHE A 1 484 ? 4.783 -20.087 -0.476 1.00 91.31 484 PHE A C 1
ATOM 3965 O O . PHE A 1 484 ? 5.543 -19.846 0.463 1.00 91.31 484 PHE A O 1
ATOM 3972 N N . ILE A 1 485 ? 4.099 -21.233 -0.564 1.00 88.62 485 ILE A N 1
ATOM 3973 C CA . ILE A 1 485 ? 4.196 -22.306 0.441 1.00 88.62 485 ILE A CA 1
ATOM 3974 C C . ILE A 1 485 ? 5.652 -22.769 0.587 1.00 88.62 485 ILE A C 1
ATOM 3976 O O . ILE A 1 485 ? 6.146 -22.914 1.704 1.00 88.62 485 ILE A O 1
ATOM 3980 N N . VAL A 1 486 ? 6.366 -22.944 -0.531 1.00 88.38 486 VAL A N 1
ATOM 3981 C CA . VAL A 1 486 ? 7.781 -23.354 -0.528 1.00 88.38 486 VAL A CA 1
ATOM 3982 C C . VAL A 1 486 ? 8.703 -22.227 -0.046 1.00 88.38 486 VAL A C 1
ATOM 3984 O O . VAL A 1 486 ? 9.709 -22.485 0.616 1.00 88.38 486 VAL A O 1
ATOM 3987 N N . LYS A 1 487 ? 8.396 -20.970 -0.391 1.00 86.38 487 LYS A N 1
ATOM 3988 C CA . LYS A 1 487 ? 9.213 -19.789 -0.071 1.00 86.38 487 LYS A CA 1
ATOM 3989 C C . LYS A 1 487 ? 8.332 -18.637 0.408 1.00 86.38 487 LYS A C 1
ATOM 3991 O O . LYS A 1 487 ? 7.915 -17.800 -0.395 1.00 86.38 487 LYS A O 1
ATOM 3996 N N . GLN A 1 488 ? 8.143 -18.534 1.724 1.00 81.94 488 GLN A N 1
ATOM 3997 C CA . GLN A 1 488 ? 7.325 -17.498 2.375 1.00 81.94 488 GLN A CA 1
ATOM 3998 C C . GLN A 1 488 ? 8.012 -16.112 2.421 1.00 81.94 488 GLN A C 1
ATOM 4000 O O . GLN A 1 488 ? 8.098 -15.476 3.473 1.00 81.94 488 GLN A O 1
ATOM 4005 N N . SER A 1 489 ? 8.538 -15.634 1.289 1.00 82.31 489 SER A N 1
ATOM 4006 C CA . SER A 1 489 ? 9.046 -14.264 1.149 1.00 82.31 489 SER A CA 1
ATOM 4007 C C . SER A 1 489 ? 7.893 -13.262 1.017 1.00 82.31 489 SER A C 1
ATOM 4009 O O . SER A 1 489 ? 6.784 -13.614 0.611 1.00 82.31 489 SER A O 1
ATOM 4011 N N . GLN A 1 490 ? 8.151 -11.989 1.326 1.00 78.88 490 GLN A N 1
ATOM 4012 C CA . GLN A 1 490 ? 7.155 -10.916 1.202 1.00 78.88 490 GLN A CA 1
ATOM 4013 C C . GLN A 1 490 ? 6.662 -10.732 -0.246 1.00 78.88 490 GLN A C 1
ATOM 4015 O O . GLN A 1 490 ? 5.482 -10.476 -0.473 1.00 78.88 490 GLN A O 1
ATOM 4020 N N . GLU A 1 491 ? 7.549 -10.902 -1.226 1.00 78.88 491 GLU A N 1
ATOM 4021 C CA . GLU A 1 491 ? 7.225 -10.821 -2.656 1.00 78.88 491 GLU A CA 1
ATOM 4022 C C . GLU A 1 491 ? 6.262 -11.933 -3.081 1.00 78.88 491 GLU A C 1
ATOM 4024 O O . GLU A 1 491 ? 5.225 -11.668 -3.690 1.00 78.88 491 GLU A O 1
ATOM 4029 N N . ASN A 1 492 ? 6.570 -13.178 -2.704 1.00 86.88 492 ASN A N 1
ATOM 4030 C CA . ASN A 1 492 ? 5.701 -14.311 -2.996 1.00 86.88 492 ASN A CA 1
ATOM 4031 C C . ASN A 1 492 ? 4.367 -14.168 -2.265 1.00 86.88 492 ASN A C 1
ATOM 4033 O O . ASN A 1 492 ? 3.331 -14.475 -2.844 1.00 86.88 492 ASN A O 1
ATOM 4037 N N . ALA A 1 493 ? 4.374 -13.634 -1.037 1.00 87.50 493 ALA A N 1
ATOM 4038 C CA . ALA A 1 493 ? 3.153 -13.355 -0.289 1.00 87.50 493 ALA A CA 1
ATOM 4039 C C . ALA A 1 493 ? 2.253 -12.348 -1.019 1.00 87.50 493 ALA A C 1
ATOM 4041 O O . ALA A 1 493 ? 1.042 -12.533 -1.047 1.00 87.50 493 ALA A O 1
ATOM 4042 N N . TYR A 1 494 ? 2.820 -11.307 -1.639 1.00 88.88 494 TYR A N 1
ATOM 4043 C CA . TYR A 1 494 ? 2.049 -10.336 -2.421 1.00 88.88 494 TYR A CA 1
ATOM 4044 C C . TYR A 1 494 ? 1.374 -10.984 -3.635 1.00 88.88 494 TYR A C 1
ATOM 4046 O O . TYR A 1 494 ? 0.167 -10.828 -3.834 1.00 88.88 494 TYR A O 1
ATOM 4054 N N . VAL A 1 495 ? 2.140 -11.737 -4.430 1.00 90.50 495 VAL A N 1
ATOM 4055 C CA . VAL A 1 495 ? 1.624 -12.398 -5.638 1.00 90.50 495 VAL A CA 1
ATOM 4056 C C . VAL A 1 495 ? 0.594 -13.465 -5.269 1.00 90.50 495 VAL A C 1
ATOM 4058 O O . VAL A 1 495 ? -0.502 -13.485 -5.824 1.00 90.50 495 VAL A O 1
ATOM 4061 N N . ALA A 1 496 ? 0.903 -14.319 -4.297 1.00 93.69 496 ALA A N 1
ATOM 4062 C CA . ALA A 1 496 ? 0.000 -15.367 -3.847 1.00 93.69 496 ALA A CA 1
ATOM 4063 C C . ALA A 1 496 ? -1.253 -14.800 -3.163 1.00 93.69 496 ALA A C 1
ATOM 4065 O O . ALA A 1 496 ? -2.337 -15.344 -3.349 1.00 93.69 496 ALA A O 1
ATOM 4066 N N . SER A 1 497 ? -1.154 -13.673 -2.448 1.00 93.94 497 SER A N 1
ATOM 4067 C CA . SER A 1 497 ? -2.314 -12.971 -1.884 1.00 93.94 497 SER A CA 1
ATOM 4068 C C . SER A 1 497 ? -3.283 -12.512 -2.976 1.00 93.94 497 SER A C 1
ATOM 4070 O O . SER A 1 497 ? -4.477 -12.803 -2.884 1.00 93.94 497 SER A O 1
ATOM 4072 N N . LYS A 1 498 ? -2.785 -11.882 -4.050 1.00 94.25 498 LYS A N 1
ATOM 4073 C CA . LYS A 1 498 ? -3.609 -11.524 -5.219 1.00 94.25 498 LYS A CA 1
ATOM 4074 C C . LYS A 1 498 ? -4.184 -12.751 -5.923 1.00 94.25 498 LYS A C 1
ATOM 4076 O O . LYS A 1 498 ? -5.359 -12.755 -6.286 1.00 94.25 498 LYS A O 1
ATOM 4081 N N . ALA A 1 499 ? -3.376 -13.797 -6.097 1.00 96.12 499 ALA A N 1
ATOM 4082 C CA . ALA A 1 499 ? -3.832 -15.049 -6.693 1.00 96.12 499 ALA A CA 1
ATOM 4083 C C . ALA A 1 499 ? -4.993 -15.646 -5.886 1.00 96.12 499 ALA A C 1
ATOM 4085 O O . ALA A 1 499 ? -6.018 -16.015 -6.457 1.00 96.12 499 ALA A O 1
ATOM 4086 N N . LEU A 1 500 ? -4.878 -15.650 -4.556 1.00 96.06 500 LEU A N 1
ATOM 4087 C CA . LEU A 1 500 ? -5.889 -16.165 -3.640 1.00 96.06 500 LEU A CA 1
ATOM 4088 C C . LEU A 1 500 ? -7.208 -15.380 -3.716 1.00 96.06 500 LEU A C 1
ATOM 4090 O O . LEU A 1 500 ? -8.272 -15.991 -3.640 1.00 96.06 500 LEU A O 1
ATOM 4094 N N . GLU A 1 501 ? -7.170 -14.058 -3.934 1.00 94.81 501 GLU A N 1
ATOM 4095 C CA . GLU A 1 501 ? -8.385 -13.261 -4.190 1.00 94.81 501 GLU A CA 1
ATOM 4096 C C . GLU A 1 501 ? -9.118 -13.717 -5.458 1.00 94.81 501 GLU A C 1
ATOM 4098 O O . GLU A 1 501 ? -10.349 -13.742 -5.490 1.00 94.81 501 GLU A O 1
ATOM 4103 N N . LEU A 1 502 ? -8.379 -14.079 -6.510 1.00 96.06 502 LEU A N 1
ATOM 4104 C CA . LEU A 1 502 ? -8.964 -14.592 -7.749 1.00 96.06 502 LEU A CA 1
ATOM 4105 C C . LEU A 1 502 ? -9.471 -16.026 -7.580 1.00 96.06 502 LEU A C 1
ATOM 4107 O O . LEU A 1 502 ? -10.571 -16.339 -8.031 1.00 96.06 502 LEU A O 1
ATOM 4111 N N . ILE A 1 503 ? -8.736 -16.883 -6.871 1.00 96.44 503 ILE A N 1
ATOM 4112 C CA . ILE A 1 503 ? -9.197 -18.239 -6.540 1.00 96.44 503 ILE A CA 1
ATOM 4113 C C . ILE A 1 503 ? -10.502 -18.166 -5.726 1.00 96.44 503 ILE A C 1
ATOM 4115 O O . ILE A 1 503 ? -11.474 -18.850 -6.046 1.00 96.44 503 ILE A O 1
ATOM 4119 N N . ALA A 1 504 ? -10.596 -17.252 -4.753 1.00 93.50 504 ALA A N 1
ATOM 4120 C CA . ALA A 1 504 ? -11.825 -17.013 -3.989 1.00 93.50 504 ALA A CA 1
ATOM 4121 C C . ALA A 1 504 ? -13.017 -16.588 -4.869 1.00 93.50 504 ALA A C 1
ATOM 4123 O O . ALA A 1 504 ? -14.154 -16.945 -4.557 1.00 93.50 504 ALA A O 1
ATOM 4124 N N . LYS A 1 505 ? -12.764 -15.915 -6.000 1.00 93.88 505 LYS A N 1
ATOM 4125 C CA . LYS A 1 505 ? -13.756 -15.534 -7.025 1.00 93.88 505 LYS A CA 1
ATOM 4126 C C . LYS A 1 505 ? -14.061 -16.641 -8.051 1.00 93.88 505 LYS A C 1
ATOM 4128 O O . LYS A 1 505 ? -14.593 -16.346 -9.116 1.00 93.88 505 LYS A O 1
ATOM 4133 N N . ASP A 1 506 ? -13.730 -17.896 -7.747 1.00 92.44 506 ASP A N 1
ATOM 4134 C CA . ASP A 1 506 ? -14.045 -19.087 -8.553 1.00 92.44 506 ASP A CA 1
ATOM 4135 C C . ASP A 1 506 ? -13.313 -19.205 -9.901 1.00 92.44 506 ASP A C 1
ATOM 4137 O O . ASP A 1 506 ? -13.719 -20.008 -10.747 1.00 92.44 506 ASP A O 1
ATOM 4141 N N . TYR A 1 507 ? -12.202 -18.482 -10.095 1.00 92.94 507 TYR A N 1
ATOM 4142 C CA . TYR A 1 507 ? -11.309 -18.709 -11.245 1.00 92.94 507 TYR A CA 1
ATOM 4143 C C . TYR A 1 507 ? -10.584 -20.062 -11.169 1.00 92.94 507 TYR A C 1
ATOM 4145 O O . TYR A 1 507 ? -10.160 -20.591 -12.197 1.00 92.94 507 TYR A O 1
ATOM 4153 N N . VAL A 1 508 ? -10.487 -20.622 -9.961 1.00 93.94 508 VAL A N 1
ATOM 4154 C CA . VAL A 1 508 ? -10.054 -21.989 -9.652 1.00 93.94 508 VAL A CA 1
ATOM 4155 C C . VAL A 1 508 ? -11.078 -22.592 -8.690 1.00 93.94 508 VAL A C 1
ATOM 4157 O O . VAL A 1 508 ? -11.612 -21.898 -7.824 1.00 93.94 508 VAL A O 1
ATOM 4160 N N . LYS A 1 509 ? -11.385 -23.883 -8.844 1.00 91.75 509 LYS A N 1
ATOM 4161 C CA . LYS A 1 509 ? -12.385 -24.588 -8.029 1.00 91.75 509 LYS A CA 1
ATOM 4162 C C . LYS A 1 509 ? -11.777 -25.160 -6.747 1.00 91.75 509 LYS A C 1
ATOM 4164 O O . LYS A 1 509 ? -11.682 -26.372 -6.606 1.00 91.75 509 LYS A O 1
ATOM 4169 N N . TRP A 1 510 ? -11.393 -24.285 -5.822 1.00 95.88 510 TRP A N 1
ATOM 4170 C CA . TRP A 1 510 ? -10.979 -24.695 -4.476 1.00 95.88 510 TRP A CA 1
ATOM 4171 C C . TRP A 1 510 ? -12.172 -24.949 -3.558 1.00 95.88 510 TRP A C 1
ATOM 4173 O O . TRP A 1 510 ? -13.121 -24.159 -3.513 1.00 95.88 510 TRP A O 1
ATOM 4183 N N . GLY A 1 511 ? -12.096 -26.046 -2.807 1.00 94.88 511 GLY A N 1
ATOM 4184 C CA . GLY A 1 511 ? -12.970 -26.330 -1.675 1.00 94.88 511 GLY A CA 1
ATOM 4185 C C . GLY A 1 511 ? -12.374 -25.828 -0.360 1.00 94.88 511 GLY A C 1
ATOM 4186 O O . GLY A 1 511 ? -11.215 -25.420 -0.296 1.00 94.88 511 GLY A O 1
ATOM 4187 N N . VAL A 1 512 ? -13.156 -25.899 0.722 1.00 95.56 512 VAL A N 1
ATOM 4188 C CA . VAL A 1 512 ? -12.709 -25.481 2.065 1.00 95.56 512 VAL A CA 1
ATOM 4189 C C . VAL A 1 512 ? -11.434 -26.206 2.519 1.00 95.56 512 VAL A C 1
ATOM 4191 O O . VAL A 1 512 ? -10.574 -25.595 3.145 1.00 95.56 512 VAL A O 1
ATOM 4194 N N . GLU A 1 513 ? -11.261 -27.479 2.145 1.00 95.94 513 GLU A N 1
ATOM 4195 C CA . GLU A 1 513 ? -10.074 -28.271 2.493 1.00 95.94 513 GLU A CA 1
ATOM 4196 C C . GLU A 1 513 ? -8.782 -27.736 1.864 1.00 95.94 513 GLU A C 1
ATOM 4198 O O . GLU A 1 513 ? -7.719 -27.843 2.473 1.00 95.94 513 GLU A O 1
ATOM 4203 N N . ASP A 1 514 ? -8.850 -27.141 0.671 1.00 96.06 514 ASP A N 1
ATOM 4204 C CA . ASP A 1 514 ? -7.675 -26.575 -0.001 1.00 96.06 514 ASP A CA 1
ATOM 4205 C C . ASP A 1 514 ? -7.198 -25.317 0.734 1.00 96.06 514 ASP A C 1
ATOM 4207 O O . ASP A 1 514 ? -6.015 -25.177 1.055 1.00 96.06 514 ASP A O 1
ATOM 4211 N N . TYR A 1 515 ? -8.144 -24.456 1.125 1.00 96.50 515 TYR A N 1
ATOM 4212 C CA . TYR A 1 515 ? -7.859 -23.312 1.991 1.00 96.50 515 TYR A CA 1
ATOM 4213 C C . TYR A 1 515 ? -7.362 -23.748 3.372 1.00 96.50 515 TYR A C 1
ATOM 4215 O O . TYR A 1 515 ? -6.457 -23.119 3.915 1.00 96.50 515 TYR A O 1
ATOM 4223 N N . ARG A 1 516 ? -7.900 -24.833 3.943 1.00 95.19 516 ARG A N 1
ATOM 4224 C CA . ARG A 1 516 ? -7.448 -25.336 5.247 1.00 95.19 516 ARG A CA 1
ATOM 4225 C C . ARG A 1 516 ? -5.999 -25.816 5.191 1.00 95.19 516 ARG A C 1
ATOM 4227 O O . ARG A 1 516 ? -5.193 -25.389 6.011 1.00 95.19 516 ARG A O 1
ATOM 4234 N N . LYS A 1 517 ? -5.632 -26.592 4.166 1.00 94.50 517 LYS A N 1
ATOM 4235 C CA . LYS A 1 517 ? -4.236 -27.004 3.932 1.00 94.50 517 LYS A CA 1
ATOM 4236 C C . LYS A 1 517 ? -3.300 -25.806 3.789 1.00 94.50 517 LYS A C 1
ATOM 4238 O O . LYS A 1 517 ? -2.229 -25.796 4.394 1.00 94.50 517 LYS A O 1
ATOM 4243 N N . LEU A 1 518 ? -3.700 -24.789 3.020 1.00 94.81 518 LEU A N 1
ATOM 4244 C CA . LEU A 1 518 ? -2.919 -23.558 2.891 1.00 94.81 518 LEU A CA 1
ATOM 4245 C C . LEU A 1 518 ? -2.775 -22.855 4.246 1.00 94.81 518 LEU A C 1
ATOM 4247 O O . LEU A 1 518 ? -1.670 -22.483 4.629 1.00 94.81 518 LEU A O 1
ATOM 4251 N N . PHE A 1 519 ? -3.869 -22.699 4.988 1.00 94.88 519 PHE A N 1
ATOM 4252 C CA . PHE A 1 519 ? -3.871 -22.060 6.300 1.00 94.88 519 PHE A CA 1
ATOM 4253 C C . PHE A 1 519 ? -2.929 -22.758 7.294 1.00 94.88 519 PHE A C 1
ATOM 4255 O O . PHE A 1 519 ? -2.164 -22.078 7.984 1.00 94.88 519 PHE A O 1
ATOM 4262 N N . ASP A 1 520 ? -2.947 -24.092 7.325 1.00 93.31 520 ASP A N 1
ATOM 4263 C CA . ASP A 1 520 ? -2.107 -24.908 8.207 1.00 93.31 520 ASP A CA 1
ATOM 4264 C C . ASP A 1 520 ? -0.622 -24.858 7.815 1.00 93.31 520 ASP A C 1
ATOM 4266 O O . ASP A 1 520 ? 0.249 -24.955 8.677 1.00 93.31 520 ASP A O 1
ATOM 4270 N N . SER A 1 521 ? -0.316 -24.642 6.530 1.00 91.00 521 SER A N 1
ATOM 4271 C CA . SER A 1 521 ? 1.064 -24.523 6.032 1.00 91.00 521 SER A CA 1
ATOM 4272 C C . SER A 1 521 ? 1.764 -23.205 6.403 1.00 91.00 521 SER A C 1
ATOM 4274 O O . SER A 1 521 ? 2.984 -23.087 6.271 1.00 91.00 521 SER A O 1
ATOM 4276 N N . ILE A 1 522 ? 1.017 -22.194 6.860 1.00 90.88 522 ILE A N 1
ATOM 4277 C CA . ILE A 1 522 ? 1.560 -20.868 7.171 1.00 90.88 522 ILE A CA 1
ATOM 4278 C C . ILE A 1 522 ? 1.748 -20.743 8.683 1.00 90.88 522 ILE A C 1
ATOM 4280 O O . ILE A 1 522 ? 0.779 -20.771 9.436 1.00 90.88 522 ILE A O 1
ATOM 4284 N N . GLU A 1 523 ? 2.979 -20.541 9.154 1.00 81.38 523 GLU A N 1
ATOM 4285 C CA . GLU A 1 523 ? 3.250 -20.371 10.590 1.00 81.38 523 GLU A CA 1
ATOM 4286 C C . GLU A 1 523 ? 2.936 -18.947 11.071 1.00 81.38 523 GLU A C 1
ATOM 4288 O O . GLU A 1 523 ? 2.183 -18.757 12.030 1.00 81.38 523 GLU A O 1
ATOM 4293 N N . LYS A 1 524 ? 3.481 -17.931 10.387 1.00 77.50 524 LYS A N 1
ATOM 4294 C CA . LYS A 1 524 ? 3.373 -16.526 10.806 1.00 77.50 524 LYS A CA 1
ATOM 4295 C C . LYS A 1 524 ? 1.958 -15.983 10.617 1.00 77.50 524 LYS A C 1
ATOM 4297 O O . LYS A 1 524 ? 1.393 -16.023 9.525 1.00 77.50 524 LYS A O 1
ATOM 4302 N N . CYS A 1 525 ? 1.424 -15.383 11.676 1.00 75.56 525 CYS A N 1
ATOM 4303 C CA . CYS A 1 525 ? 0.110 -14.758 11.673 1.00 75.56 525 CYS A CA 1
ATOM 4304 C C . CYS A 1 525 ? 0.225 -13.235 11.820 1.00 75.56 525 CYS A C 1
ATOM 4306 O O . CYS A 1 525 ? 0.291 -12.720 12.928 1.00 75.56 525 CYS A O 1
ATOM 4308 N N . GLY A 1 526 ? 0.261 -12.521 10.693 1.00 80.81 526 GLY A N 1
ATOM 4309 C CA . GLY A 1 526 ? 0.112 -11.061 10.660 1.00 80.81 526 GLY A CA 1
ATOM 4310 C C . GLY A 1 526 ? -1.283 -10.666 10.179 1.00 80.81 526 GLY A C 1
ATOM 4311 O O . GLY A 1 526 ? -1.872 -11.375 9.361 1.00 80.81 526 GLY A O 1
ATOM 4312 N N . ILE A 1 527 ? -1.806 -9.520 10.625 1.00 81.94 527 ILE A N 1
ATOM 4313 C CA . ILE A 1 527 ? -3.169 -9.058 10.279 1.00 81.94 527 ILE A CA 1
ATOM 4314 C C . ILE A 1 527 ? -3.352 -8.847 8.767 1.00 81.94 527 ILE A C 1
ATOM 4316 O O . ILE A 1 527 ? -4.425 -9.117 8.228 1.00 81.94 527 ILE A O 1
ATOM 4320 N N . LYS A 1 528 ? -2.301 -8.414 8.058 1.00 81.44 528 LYS A N 1
ATOM 4321 C CA . LYS A 1 528 ? -2.290 -8.291 6.587 1.00 81.44 528 LYS A CA 1
ATOM 4322 C C . LYS A 1 528 ? -1.716 -9.521 5.868 1.00 81.44 528 LYS A C 1
ATOM 4324 O O . LYS A 1 528 ? -1.552 -9.489 4.653 1.00 81.44 528 LYS A O 1
ATOM 4329 N N . GLY A 1 529 ? -1.384 -10.584 6.600 1.00 86.75 529 GLY A N 1
ATOM 4330 C CA . GLY A 1 529 ? -0.740 -11.777 6.055 1.00 86.75 529 GLY A CA 1
ATOM 4331 C C . GLY A 1 529 ? -1.708 -12.745 5.371 1.00 86.75 529 GLY A C 1
ATOM 4332 O O . GLY A 1 529 ? -2.911 -12.757 5.641 1.00 86.75 529 GLY A O 1
ATOM 4333 N N . MET A 1 530 ? -1.159 -13.631 4.536 1.00 89.44 530 MET A N 1
ATOM 4334 C CA . MET A 1 530 ? -1.933 -14.641 3.803 1.00 89.44 530 MET A CA 1
ATOM 4335 C C . MET A 1 530 ? -2.720 -15.590 4.708 1.00 89.44 530 MET A C 1
ATOM 4337 O O . MET A 1 530 ? -3.835 -15.962 4.358 1.00 89.44 530 MET A O 1
ATOM 4341 N N . LYS A 1 531 ? -2.202 -15.937 5.894 1.00 92.25 531 LYS A N 1
ATOM 4342 C CA . LYS A 1 531 ? -2.937 -16.766 6.863 1.00 92.25 531 LYS A CA 1
ATOM 4343 C C . LYS A 1 531 ? -4.267 -16.121 7.258 1.00 92.25 531 LYS A C 1
ATOM 4345 O O . LYS A 1 531 ? -5.306 -16.778 7.283 1.00 92.25 531 LYS A O 1
ATOM 4350 N N . MET A 1 532 ? -4.239 -14.807 7.485 1.00 93.06 532 MET A N 1
ATOM 4351 C CA . MET A 1 532 ? -5.411 -14.025 7.859 1.00 93.06 532 MET A CA 1
ATOM 4352 C C . MET A 1 532 ? -6.405 -13.888 6.703 1.00 93.06 532 MET A C 1
ATOM 4354 O O . MET A 1 532 ? -7.615 -13.971 6.911 1.00 93.06 532 MET A O 1
ATOM 4358 N N . GLN A 1 533 ? -5.907 -13.719 5.479 1.00 93.81 533 GLN A N 1
ATOM 4359 C CA . GLN A 1 533 ? -6.730 -13.700 4.269 1.00 93.81 533 GLN A CA 1
ATOM 4360 C C . GLN A 1 533 ? -7.391 -15.063 4.009 1.00 93.81 533 GLN A C 1
ATOM 4362 O O . GLN A 1 533 ? -8.588 -15.127 3.748 1.00 93.81 533 GLN A O 1
ATOM 4367 N N . CYS A 1 534 ? -6.636 -16.154 4.140 1.00 94.62 534 CYS A N 1
ATOM 4368 C CA . CYS A 1 534 ? -7.127 -17.517 3.955 1.00 94.62 534 CYS A CA 1
ATOM 4369 C C . CYS A 1 534 ? -8.233 -17.855 4.961 1.00 94.62 534 CYS A C 1
ATOM 4371 O O . CYS A 1 534 ? -9.301 -18.329 4.580 1.00 94.62 534 CYS A O 1
ATOM 4373 N N . ASN A 1 535 ? -8.026 -17.523 6.239 1.00 95.88 535 ASN A N 1
ATOM 4374 C CA . ASN A 1 535 ? -9.059 -17.672 7.259 1.00 95.88 535 ASN A CA 1
ATOM 4375 C C . ASN A 1 535 ? -10.306 -16.824 6.961 1.00 95.88 535 ASN A C 1
ATOM 4377 O O . ASN A 1 535 ? -11.416 -17.318 7.119 1.00 95.88 535 ASN A O 1
ATOM 4381 N N . ALA A 1 536 ? -10.142 -15.586 6.483 1.00 95.19 536 ALA A N 1
ATOM 4382 C CA . ALA A 1 536 ? -11.276 -14.740 6.109 1.00 95.19 536 ALA A CA 1
ATOM 4383 C C . ALA A 1 536 ? -12.120 -15.371 4.988 1.00 95.19 536 ALA A C 1
ATOM 4385 O O . ALA A 1 536 ? -13.341 -15.354 5.085 1.00 95.19 536 ALA A O 1
ATOM 4386 N N . ILE A 1 537 ? -11.485 -15.982 3.981 1.00 95.56 537 ILE A N 1
ATOM 4387 C CA . ILE A 1 537 ? -12.183 -16.682 2.889 1.00 95.56 537 ILE A CA 1
ATOM 4388 C C . ILE A 1 537 ? -12.932 -17.915 3.409 1.00 95.56 537 ILE A C 1
ATOM 4390 O O . ILE A 1 537 ? -14.084 -18.127 3.033 1.00 95.56 537 ILE A O 1
ATOM 4394 N N . MET A 1 538 ? -12.313 -18.713 4.289 1.00 96.19 538 MET A N 1
ATOM 4395 C CA . MET A 1 538 ? -12.976 -19.872 4.907 1.00 96.19 538 MET A CA 1
ATOM 4396 C C . MET A 1 538 ? -14.235 -19.468 5.688 1.00 96.19 538 MET A C 1
ATOM 4398 O O . MET A 1 538 ? -15.245 -20.163 5.617 1.00 96.19 538 MET A O 1
ATOM 4402 N N . ILE A 1 539 ? -14.203 -18.319 6.367 1.00 95.50 539 ILE A N 1
ATOM 4403 C CA . ILE A 1 539 ? -15.362 -17.762 7.075 1.00 95.50 539 ILE A CA 1
ATOM 4404 C C . ILE A 1 539 ? -16.407 -17.238 6.080 1.00 95.50 539 ILE A C 1
ATOM 4406 O O . ILE A 1 539 ? -17.544 -17.693 6.089 1.00 95.50 539 ILE A O 1
ATOM 4410 N N . GLU A 1 540 ? -16.028 -16.306 5.205 1.00 93.75 540 GLU A N 1
ATOM 4411 C CA . GLU A 1 540 ? -16.968 -15.555 4.361 1.00 93.75 540 GLU A CA 1
ATOM 4412 C C . GLU A 1 540 ? -17.628 -16.420 3.280 1.00 93.75 540 GLU A C 1
ATOM 4414 O O . GLU A 1 540 ? -18.803 -16.231 2.975 1.00 93.75 540 GLU A O 1
ATOM 4419 N N . LYS A 1 541 ? -16.880 -17.357 2.682 1.00 93.12 541 LYS A N 1
ATOM 4420 C CA . LYS A 1 541 ? -17.360 -18.172 1.557 1.00 93.12 541 LYS A CA 1
ATOM 4421 C C . LYS A 1 541 ? -17.905 -19.529 1.990 1.00 93.12 541 LYS A C 1
ATOM 4423 O O . LYS A 1 541 ? -18.849 -20.018 1.376 1.00 93.12 541 LYS A O 1
ATOM 4428 N N . PHE A 1 542 ? -17.299 -20.148 3.003 1.00 93.94 542 PHE A N 1
ATOM 4429 C CA . PHE A 1 542 ? -17.615 -21.525 3.403 1.00 93.94 542 PHE A CA 1
ATOM 4430 C C . PHE A 1 542 ? -18.257 -21.641 4.783 1.00 93.94 542 PHE A C 1
ATOM 4432 O O . PHE A 1 542 ? -18.709 -22.732 5.116 1.00 93.94 542 PHE A O 1
ATOM 4439 N N . HIS A 1 543 ? -18.317 -20.551 5.559 1.00 93.94 543 HIS A N 1
ATOM 4440 C CA . HIS A 1 543 ? -18.891 -20.537 6.905 1.00 93.94 543 HIS A CA 1
ATOM 4441 C C . HIS A 1 543 ? -18.255 -21.613 7.810 1.00 93.94 543 HIS A C 1
ATOM 4443 O O . HIS A 1 543 ? -18.921 -22.274 8.601 1.00 93.94 543 HIS A O 1
ATOM 4449 N N . ASP A 1 544 ? -16.943 -21.827 7.659 1.00 94.62 544 ASP A N 1
ATOM 4450 C CA . ASP A 1 544 ? -16.221 -22.887 8.365 1.00 94.62 544 ASP A CA 1
ATOM 4451 C C . ASP A 1 544 ? -16.137 -22.603 9.876 1.00 94.62 544 ASP A C 1
ATOM 4453 O O . ASP A 1 544 ? -15.513 -21.630 10.310 1.00 94.62 544 ASP A O 1
ATOM 4457 N N . GLU A 1 545 ? -16.745 -23.473 10.689 1.00 92.06 545 GLU A N 1
ATOM 4458 C CA . GLU A 1 545 ? -16.844 -23.299 12.146 1.00 92.06 545 GLU A CA 1
ATOM 4459 C C . GLU A 1 545 ? -15.470 -23.205 12.830 1.00 92.06 545 GLU A C 1
ATOM 4461 O O . GLU A 1 545 ? -15.271 -22.375 13.720 1.00 92.06 545 GLU A O 1
ATOM 4466 N N . ASN A 1 546 ? -14.492 -24.006 12.393 1.00 93.75 546 ASN A N 1
ATOM 4467 C CA . ASN A 1 546 ? -13.146 -23.992 12.970 1.00 93.75 546 ASN A CA 1
ATOM 4468 C C . ASN A 1 546 ? -12.417 -22.682 12.649 1.00 93.75 546 ASN A C 1
ATOM 4470 O O . ASN A 1 546 ? -11.765 -22.103 13.521 1.00 93.75 546 ASN A O 1
ATOM 4474 N N . ALA A 1 547 ? -12.551 -22.182 11.419 1.00 95.31 547 ALA A N 1
ATOM 4475 C CA . ALA A 1 547 ? -11.995 -20.902 11.005 1.00 95.31 547 ALA A CA 1
ATOM 4476 C C . ALA A 1 547 ? -12.609 -19.734 11.795 1.00 95.31 547 ALA A C 1
ATOM 4478 O O . ALA A 1 547 ? -11.873 -18.837 12.222 1.00 95.31 547 ALA A O 1
ATOM 4479 N N . ILE A 1 548 ? -13.926 -19.769 12.027 1.00 94.94 548 ILE A N 1
ATOM 4480 C CA . ILE A 1 548 ? -14.654 -18.803 12.860 1.00 94.94 548 ILE A CA 1
ATOM 4481 C C . ILE A 1 548 ? -14.096 -18.815 14.287 1.00 94.94 548 ILE A C 1
ATOM 4483 O O . ILE A 1 548 ? -13.674 -17.770 14.788 1.00 94.94 548 ILE A O 1
ATOM 4487 N N . LEU A 1 549 ? -14.049 -19.988 14.930 1.00 94.31 549 LEU A N 1
ATOM 4488 C CA . LEU A 1 549 ? -13.548 -20.139 16.300 1.00 94.31 549 LEU A CA 1
ATOM 4489 C C . LEU A 1 549 ? -12.106 -19.649 16.428 1.00 94.31 549 LEU A C 1
ATOM 4491 O O . LEU A 1 549 ? -11.799 -18.866 17.326 1.00 94.31 549 LEU A O 1
ATOM 4495 N N . TRP A 1 550 ? -11.241 -20.035 15.488 1.00 95.12 550 TRP A N 1
ATOM 4496 C CA . TRP A 1 550 ? -9.854 -19.584 15.464 1.00 95.12 550 TRP A CA 1
ATOM 4497 C C . TRP A 1 550 ? -9.749 -18.054 15.402 1.00 95.12 550 TRP A C 1
ATOM 4499 O O . TRP A 1 550 ? -8.957 -17.463 16.136 1.00 95.12 550 TRP A O 1
ATOM 4509 N N . ARG A 1 551 ? -10.572 -17.388 14.579 1.00 95.12 551 ARG A N 1
ATOM 4510 C CA . ARG A 1 551 ? -10.561 -15.921 14.451 1.00 95.12 551 ARG A CA 1
ATOM 4511 C C . ARG A 1 551 ? -10.981 -15.230 15.747 1.00 95.12 551 ARG A C 1
ATOM 4513 O O . ARG A 1 551 ? -10.366 -14.231 16.123 1.00 95.12 551 ARG A O 1
ATOM 4520 N N . PHE A 1 552 ? -12.001 -15.748 16.431 1.00 95.88 552 PHE A N 1
ATOM 4521 C CA . PHE A 1 552 ? -12.421 -15.228 17.735 1.00 95.88 552 PHE A CA 1
ATOM 4522 C C . PHE A 1 552 ? -11.344 -15.426 18.806 1.00 95.88 552 PHE A C 1
ATOM 4524 O O . PHE A 1 552 ? -11.061 -14.485 19.548 1.00 95.88 552 PHE A O 1
ATOM 4531 N N . SER A 1 553 ? -10.702 -16.597 18.859 1.00 94.69 553 SER A N 1
ATOM 4532 C CA . SER A 1 553 ? -9.572 -16.845 19.765 1.00 94.69 553 SER A CA 1
ATOM 4533 C C . SER A 1 553 ? -8.412 -15.895 19.481 1.00 94.69 553 SER A C 1
ATOM 4535 O O . SER A 1 553 ? -7.903 -15.258 20.400 1.00 94.69 553 SER A O 1
ATOM 4537 N N . TYR A 1 554 ? -8.073 -15.690 18.205 1.00 93.81 554 TYR A N 1
ATOM 4538 C CA . TYR A 1 554 ? -7.024 -14.756 17.805 1.00 93.81 554 TYR A CA 1
ATOM 4539 C C . TYR A 1 554 ? -7.291 -13.332 18.316 1.00 93.81 554 TYR A C 1
ATOM 4541 O O . TYR A 1 554 ? -6.388 -12.705 18.866 1.00 93.81 554 TYR A O 1
ATOM 4549 N N . LEU A 1 555 ? -8.529 -12.834 18.184 1.00 94.56 555 LEU A N 1
ATOM 4550 C CA . LEU A 1 555 ? -8.930 -11.508 18.678 1.00 94.56 555 LEU A CA 1
ATOM 4551 C C . LEU A 1 555 ? -8.854 -11.387 20.211 1.00 94.56 555 LEU A C 1
ATOM 4553 O O . LEU A 1 555 ? -8.608 -10.288 20.712 1.00 94.56 555 LEU A O 1
ATOM 4557 N N . LYS A 1 556 ? -9.055 -12.483 20.954 1.00 94.19 556 LYS A N 1
ATOM 4558 C CA . LYS A 1 556 ? -8.933 -12.506 22.422 1.00 94.19 556 LYS A CA 1
ATOM 4559 C C . LYS A 1 556 ? -7.472 -12.570 22.883 1.00 94.19 556 LYS A C 1
ATOM 4561 O O . LYS A 1 556 ? -7.109 -11.900 23.845 1.00 94.19 556 LYS A O 1
ATOM 4566 N N . GLU A 1 557 ? -6.641 -13.354 22.202 1.00 91.62 557 GLU A N 1
ATOM 4567 C CA . GLU A 1 557 ? -5.252 -13.630 22.600 1.00 91.62 557 GLU A CA 1
ATOM 4568 C C . GLU A 1 557 ? -4.263 -12.535 22.166 1.00 91.62 557 GLU A C 1
ATOM 4570 O O . GLU A 1 557 ? -3.272 -12.291 22.853 1.00 91.62 557 GLU A O 1
ATOM 4575 N N . ASN A 1 558 ? -4.530 -11.840 21.054 1.00 89.31 558 ASN A N 1
ATOM 4576 C CA . ASN A 1 558 ? -3.609 -10.863 20.464 1.00 89.31 558 ASN A CA 1
ATOM 4577 C C . ASN A 1 558 ? -4.041 -9.428 20.788 1.00 89.31 558 ASN A C 1
ATOM 4579 O O . ASN A 1 558 ? -4.485 -8.677 19.921 1.00 89.31 558 ASN A O 1
ATOM 4583 N N . LEU A 1 559 ? -3.918 -9.060 22.064 1.00 88.81 559 LEU A N 1
ATOM 4584 C CA . LEU A 1 559 ? -4.182 -7.707 22.558 1.00 88.81 559 LEU A CA 1
ATOM 4585 C C . LEU A 1 559 ? -3.156 -6.717 21.995 1.00 88.81 559 LEU A C 1
ATOM 4587 O O . LEU A 1 559 ? -1.949 -6.921 22.120 1.00 88.81 559 LEU A O 1
ATOM 4591 N N . VAL A 1 560 ? -3.632 -5.609 21.433 1.00 85.25 560 VAL A N 1
ATOM 4592 C CA . VAL A 1 560 ? -2.772 -4.595 20.815 1.00 85.25 560 VAL A CA 1
ATOM 4593 C C . VAL A 1 560 ? -2.929 -3.276 21.569 1.00 85.25 560 VAL A C 1
ATOM 4595 O O . VAL A 1 560 ? -4.018 -2.723 21.659 1.00 85.25 560 VAL A O 1
ATOM 4598 N N . SER A 1 561 ? -1.836 -2.756 22.123 1.00 78.00 561 SER A N 1
ATOM 4599 C CA . SER A 1 561 ? -1.818 -1.460 22.810 1.00 78.00 561 SER A CA 1
ATOM 4600 C C . SER A 1 561 ? -1.352 -0.353 21.866 1.00 78.00 561 SER A C 1
ATOM 4602 O O . SER A 1 561 ? -0.281 -0.470 21.264 1.00 78.00 561 SER A O 1
ATOM 4604 N N . THR A 1 562 ? -2.097 0.743 21.794 1.00 70.31 562 THR A N 1
ATOM 4605 C CA . THR A 1 562 ? -1.656 1.981 21.141 1.00 70.31 562 THR A CA 1
ATOM 4606 C C . THR A 1 562 ? -0.634 2.694 22.032 1.00 70.31 562 THR A C 1
ATOM 4608 O O . THR A 1 562 ? -0.747 2.708 23.261 1.00 70.31 562 THR A O 1
ATOM 4611 N N . ARG A 1 563 ? 0.405 3.293 21.440 1.00 64.88 563 ARG A N 1
ATOM 4612 C CA . ARG A 1 563 ? 1.360 4.117 22.208 1.00 64.88 563 ARG A CA 1
ATOM 4613 C C . ARG A 1 563 ? 0.936 5.582 22.125 1.00 64.88 563 ARG A C 1
ATOM 4615 O O . ARG A 1 563 ? 1.056 6.184 21.056 1.00 64.88 563 ARG A O 1
ATOM 4622 N N . GLN A 1 564 ? 0.468 6.149 23.240 1.00 54.59 564 GLN A N 1
ATOM 4623 C CA . GLN A 1 564 ? 0.221 7.591 23.366 1.00 54.59 564 GLN A CA 1
ATOM 4624 C C . GLN A 1 564 ? 1.558 8.344 23.435 1.00 54.59 564 GLN A C 1
ATOM 4626 O O . GLN A 1 564 ? 2.450 7.946 24.182 1.00 54.59 564 GLN A O 1
ATOM 4631 N N . PHE A 1 565 ? 1.705 9.416 22.649 1.00 49.31 565 PHE A N 1
ATOM 4632 C CA . PHE A 1 565 ? 2.902 10.262 22.654 1.00 49.31 565 PHE A CA 1
ATOM 4633 C C . PHE A 1 565 ? 2.527 11.744 22.744 1.00 49.31 565 PHE A C 1
ATOM 4635 O O . PHE A 1 565 ? 1.590 12.193 22.088 1.00 49.31 565 PHE A O 1
ATOM 4642 N N . GLU A 1 566 ? 3.287 12.492 23.545 1.00 39.94 566 GLU A N 1
ATOM 4643 C CA . GLU A 1 566 ? 3.089 13.926 23.812 1.00 39.94 566 GLU A CA 1
ATOM 4644 C C . GLU A 1 566 ? 3.761 14.846 22.768 1.00 39.94 566 GLU A C 1
ATOM 4646 O O . GLU A 1 566 ? 3.606 16.065 22.828 1.00 39.94 566 GLU A O 1
ATOM 4651 N N . SER A 1 567 ? 4.491 14.302 21.784 1.00 44.84 567 SER A N 1
ATOM 4652 C CA . SER A 1 567 ? 5.206 15.091 20.769 1.00 44.84 567 SER A CA 1
ATOM 4653 C C . SER A 1 567 ? 4.663 14.889 19.349 1.00 44.84 567 SER A C 1
ATOM 4655 O O . SER A 1 567 ? 4.316 13.789 18.927 1.00 44.84 567 SER A O 1
ATOM 4657 N N . HIS A 1 568 ? 4.595 15.988 18.593 1.00 38.72 568 HIS A N 1
ATOM 4658 C CA . HIS A 1 568 ? 4.001 16.098 17.254 1.00 38.72 568 HIS A CA 1
ATOM 4659 C C . HIS A 1 568 ? 4.905 15.535 16.129 1.00 38.72 568 HIS A C 1
ATOM 4661 O O . HIS A 1 568 ? 5.046 16.153 15.072 1.00 38.72 568 HIS A O 1
ATOM 4667 N N . HIS A 1 569 ? 5.575 14.399 16.336 1.00 45.66 569 HIS A N 1
ATOM 4668 C CA . HIS A 1 569 ? 6.461 13.799 15.328 1.00 45.66 569 HIS A CA 1
ATOM 4669 C C . HIS A 1 569 ? 5.861 12.538 14.695 1.00 45.66 569 HIS A C 1
ATOM 4671 O O . HIS A 1 569 ? 5.181 11.749 15.348 1.00 45.66 569 HIS A O 1
ATOM 4677 N N . VAL A 1 570 ? 6.112 12.361 13.392 1.00 51.12 570 VAL A N 1
ATOM 4678 C CA . VAL A 1 570 ? 5.630 11.221 12.599 1.00 51.12 570 VAL A CA 1
ATOM 4679 C C . VAL A 1 570 ? 6.398 9.964 13.008 1.00 51.12 570 VAL A C 1
ATOM 4681 O O . VAL A 1 570 ? 7.624 9.942 12.917 1.00 51.12 570 VAL A O 1
ATOM 4684 N N . ARG A 1 571 ? 5.689 8.907 13.430 1.00 63.06 571 ARG A N 1
ATOM 4685 C CA . ARG A 1 571 ? 6.274 7.582 13.691 1.00 63.06 571 ARG A CA 1
ATOM 4686 C C . ARG A 1 571 ? 5.695 6.516 12.775 1.00 63.06 571 ARG A C 1
ATOM 4688 O O . ARG A 1 571 ? 4.565 6.635 12.306 1.00 63.06 571 ARG A O 1
ATOM 4695 N N . PHE A 1 572 ? 6.450 5.436 12.602 1.00 61.06 572 PHE A N 1
ATOM 4696 C CA . PHE A 1 572 ? 5.925 4.212 12.012 1.00 61.06 572 PHE A CA 1
ATOM 4697 C C . PHE A 1 572 ? 4.879 3.587 12.951 1.00 61.06 572 PHE A C 1
ATOM 4699 O O . PHE A 1 572 ? 5.125 3.383 14.144 1.00 61.06 572 PHE A O 1
ATOM 4706 N N . VAL A 1 573 ? 3.692 3.331 12.403 1.00 71.88 573 VAL A N 1
ATOM 4707 C CA . VAL A 1 573 ? 2.556 2.669 13.060 1.00 71.88 573 VAL A CA 1
ATOM 4708 C C . VAL A 1 573 ? 2.529 1.229 12.556 1.00 71.88 573 VAL A C 1
ATOM 4710 O O . VAL A 1 573 ? 2.639 1.019 11.347 1.00 71.88 573 VAL A O 1
ATOM 4713 N N . SER A 1 574 ? 2.437 0.244 13.454 1.00 80.94 574 SER A N 1
ATOM 4714 C CA . SER A 1 574 ? 2.368 -1.161 13.033 1.00 80.94 574 SER A CA 1
ATOM 4715 C C . SER A 1 574 ? 1.025 -1.468 12.365 1.00 80.94 574 SER A C 1
ATOM 4717 O O . SER A 1 574 ? 0.057 -0.722 12.524 1.00 80.94 574 SER A O 1
ATOM 4719 N N . ASP A 1 575 ? 0.940 -2.578 11.632 1.00 84.81 575 ASP A N 1
ATOM 4720 C CA . ASP A 1 575 ? -0.318 -2.999 11.006 1.00 84.81 575 ASP A CA 1
ATOM 4721 C C . ASP A 1 575 ? -1.413 -3.270 12.048 1.00 84.81 575 ASP A C 1
ATOM 4723 O O . ASP A 1 575 ? -2.581 -2.969 11.814 1.00 84.81 575 ASP A O 1
ATOM 4727 N N . GLU A 1 576 ? -1.026 -3.782 13.215 1.00 87.50 576 GLU A N 1
ATOM 4728 C CA . GLU A 1 576 ? -1.889 -4.014 14.373 1.00 87.50 576 GLU A CA 1
ATOM 4729 C C . GLU A 1 576 ? -2.427 -2.713 14.959 1.00 87.50 576 GLU A C 1
ATOM 4731 O O . GLU A 1 576 ? -3.618 -2.593 15.237 1.00 87.50 576 GLU A O 1
ATOM 4736 N N . GLU A 1 577 ? -1.570 -1.711 15.122 1.00 84.69 577 GLU A N 1
ATOM 4737 C CA . GLU A 1 577 ? -2.002 -0.415 15.627 1.00 84.69 577 GLU A CA 1
ATOM 4738 C C . GLU A 1 577 ? -2.856 0.333 14.591 1.00 84.69 577 GLU A C 1
ATOM 4740 O O . GLU A 1 577 ? -3.836 0.996 14.948 1.00 84.69 577 GLU A O 1
ATOM 4745 N N . GLN A 1 578 ? -2.541 0.182 13.300 1.00 85.75 578 GLN A N 1
ATOM 4746 C CA . GLN A 1 578 ? -3.351 0.703 12.202 1.00 85.75 578 GLN A CA 1
ATOM 4747 C C . GLN A 1 578 ? -4.725 0.022 12.131 1.00 85.75 578 GLN A C 1
ATOM 4749 O O . GLN A 1 578 ? -5.694 0.673 11.751 1.00 85.75 578 GLN A O 1
ATOM 4754 N N . GLU A 1 579 ? -4.835 -1.256 12.495 1.00 89.38 579 GLU A N 1
ATOM 4755 C CA . GLU A 1 579 ? -6.120 -1.960 12.560 1.00 89.38 579 GLU A CA 1
ATOM 4756 C C . GLU A 1 579 ? -7.054 -1.340 13.610 1.00 89.38 579 GLU A C 1
ATOM 4758 O O . GLU A 1 579 ? -8.238 -1.167 13.339 1.00 89.38 579 GLU A O 1
ATOM 4763 N N . ILE A 1 580 ? -6.530 -0.944 14.774 1.00 88.94 580 ILE A N 1
ATOM 4764 C CA . ILE A 1 580 ? -7.323 -0.294 15.833 1.00 88.94 580 ILE A CA 1
ATOM 4765 C C . ILE A 1 580 ? -7.663 1.154 15.469 1.00 88.94 580 ILE A C 1
ATOM 4767 O O . ILE A 1 580 ? -8.806 1.585 15.599 1.00 88.94 580 ILE A O 1
ATOM 4771 N N . SER A 1 581 ? -6.643 1.929 15.091 1.00 78.50 581 SER A N 1
ATOM 4772 C CA . SER A 1 581 ? -6.725 3.394 14.982 1.00 78.50 581 SER A CA 1
ATOM 4773 C C . SER A 1 581 ? -7.110 3.889 13.586 1.00 78.50 581 SER A C 1
ATOM 4775 O O . SER A 1 581 ? -7.449 5.059 13.403 1.00 78.50 581 SER A O 1
ATOM 4777 N N . GLY A 1 582 ? -7.031 3.019 12.581 1.00 72.19 582 GLY A N 1
ATOM 4778 C CA . GLY A 1 582 ? -7.275 3.359 11.189 1.00 72.19 582 GLY A CA 1
ATOM 4779 C C . GLY A 1 582 ? -8.758 3.473 10.851 1.00 72.19 582 GLY A C 1
ATOM 4780 O O . GLY A 1 582 ? -9.623 2.832 11.437 1.00 72.19 582 GLY A O 1
ATOM 4781 N N . ALA A 1 583 ? -9.055 4.242 9.804 1.00 72.94 583 ALA A N 1
ATOM 4782 C CA . ALA A 1 583 ? -10.423 4.452 9.330 1.00 72.94 583 ALA A CA 1
ATOM 4783 C C . ALA A 1 583 ? -11.072 3.209 8.684 1.00 72.94 583 ALA A C 1
ATOM 4785 O O . ALA A 1 583 ? -12.247 3.256 8.327 1.00 72.94 583 ALA A O 1
ATOM 4786 N N . ASN A 1 584 ? -10.318 2.126 8.451 1.00 76.31 584 ASN A N 1
ATOM 4787 C CA . ASN A 1 584 ? -10.806 0.980 7.684 1.00 76.31 584 ASN A CA 1
ATOM 4788 C C . ASN A 1 584 ? -10.267 -0.375 8.194 1.00 76.31 584 ASN A C 1
ATOM 4790 O O . ASN A 1 584 ? -9.489 -1.022 7.478 1.00 76.31 584 ASN A O 1
ATOM 4794 N N . PRO A 1 585 ? -10.687 -0.821 9.392 1.00 84.81 585 PRO A N 1
ATOM 4795 C CA . PRO A 1 585 ? -10.296 -2.113 9.958 1.00 84.81 585 PRO A CA 1
ATOM 4796 C C . PRO A 1 585 ? -10.716 -3.292 9.073 1.00 84.81 585 PRO A C 1
ATOM 4798 O O . PRO A 1 585 ? -11.665 -3.200 8.284 1.00 84.81 585 PRO A O 1
ATOM 4801 N N . ARG A 1 586 ? -9.976 -4.398 9.144 1.00 85.56 586 ARG A N 1
ATOM 4802 C CA . ARG A 1 586 ? -10.078 -5.569 8.258 1.00 85.56 586 ARG A CA 1
ATOM 4803 C C . ARG A 1 586 ? -10.519 -6.841 8.977 1.00 85.56 586 ARG A C 1
ATOM 4805 O O . ARG A 1 586 ? -11.202 -7.655 8.361 1.00 85.56 586 ARG A O 1
ATOM 4812 N N . MET A 1 587 ? -10.169 -7.021 10.247 1.00 90.31 587 MET A N 1
ATOM 4813 C CA . MET A 1 587 ? -10.313 -8.288 10.972 1.00 90.31 587 MET A CA 1
ATOM 4814 C C . MET A 1 587 ? -11.767 -8.741 11.107 1.00 90.31 587 MET A C 1
ATOM 4816 O O . MET A 1 587 ? -12.041 -9.933 10.993 1.00 90.31 587 MET A O 1
ATOM 4820 N N . PHE A 1 588 ? -12.699 -7.803 11.289 1.00 91.69 588 PHE A N 1
ATOM 4821 C CA . PHE A 1 588 ? -14.126 -8.106 11.438 1.00 91.69 588 PHE A CA 1
ATOM 4822 C C . PHE A 1 588 ? -14.888 -8.215 10.113 1.00 91.69 588 PHE A C 1
ATOM 4824 O O . PHE A 1 588 ? -16.036 -8.656 10.112 1.00 91.69 588 PHE A O 1
ATOM 4831 N N . ARG A 1 589 ? -14.285 -7.845 8.972 1.00 90.31 589 ARG A N 1
ATOM 4832 C CA . ARG A 1 589 ? -15.004 -7.805 7.685 1.00 90.31 589 ARG A CA 1
ATOM 4833 C C . ARG A 1 589 ? -15.539 -9.164 7.260 1.00 90.31 589 ARG A C 1
ATOM 4835 O O . ARG A 1 589 ? -16.658 -9.227 6.769 1.00 90.31 589 ARG A O 1
ATOM 4842 N N . CYS A 1 590 ? -14.770 -10.225 7.505 1.00 92.12 590 CYS A N 1
ATOM 4843 C CA . CYS A 1 590 ? -15.159 -11.595 7.166 1.00 92.12 590 CYS A CA 1
ATOM 4844 C C . CYS A 1 590 ? -16.451 -12.050 7.861 1.00 92.12 590 CYS A C 1
ATOM 4846 O O . CYS A 1 590 ? -17.144 -12.917 7.346 1.00 92.12 590 CYS A O 1
ATOM 4848 N N . PHE A 1 591 ? -16.812 -11.438 8.993 1.00 93.50 591 PHE A N 1
ATOM 4849 C CA . PHE A 1 591 ? -18.049 -11.748 9.700 1.00 93.50 591 PHE A CA 1
ATOM 4850 C C . PHE A 1 591 ? -19.259 -10.976 9.176 1.00 93.50 591 PHE A C 1
ATOM 4852 O O . PHE A 1 591 ? -20.381 -11.360 9.467 1.00 93.50 591 PHE A O 1
ATOM 4859 N N . MET A 1 592 ? -19.082 -9.893 8.411 1.00 87.75 592 MET A N 1
ATOM 4860 C CA . MET A 1 592 ? -20.189 -8.986 8.068 1.00 87.75 592 MET A CA 1
ATOM 4861 C C . MET A 1 592 ? -21.288 -9.648 7.221 1.00 87.75 592 MET A C 1
ATOM 4863 O O . MET A 1 592 ? -22.432 -9.192 7.246 1.00 87.75 592 MET A O 1
ATOM 4867 N N . SER A 1 593 ? -20.960 -10.716 6.490 1.00 83.25 593 SER A N 1
ATOM 4868 C CA . SER A 1 593 ? -21.901 -11.536 5.716 1.00 83.25 593 SER A CA 1
ATOM 4869 C C . SER A 1 593 ? -22.457 -12.744 6.484 1.00 83.25 593 SER A C 1
ATOM 4871 O O . SER A 1 593 ? -23.442 -13.332 6.039 1.00 83.25 593 SER A O 1
ATOM 4873 N N . VAL A 1 594 ? -21.880 -13.105 7.636 1.00 88.94 594 VAL A N 1
ATOM 4874 C CA . VAL A 1 594 ? -22.214 -14.322 8.392 1.00 88.94 594 VAL A CA 1
ATOM 4875 C C . VAL A 1 594 ? -23.141 -13.966 9.552 1.00 88.94 594 VAL A C 1
ATOM 4877 O O . VAL A 1 594 ? -22.802 -13.132 10.378 1.00 88.94 594 VAL A O 1
ATOM 4880 N N . GLN A 1 595 ? -24.326 -14.579 9.624 1.00 87.75 595 GLN A N 1
ATOM 4881 C CA . GLN A 1 595 ? -25.373 -14.220 10.603 1.00 87.75 595 GLN A CA 1
ATOM 4882 C C . GLN A 1 595 ? -25.905 -15.421 11.397 1.00 87.75 595 GLN A C 1
ATOM 4884 O O . GLN A 1 595 ? -27.045 -15.420 11.865 1.00 87.75 595 GLN A O 1
ATOM 4889 N N . GLU A 1 596 ? -25.101 -16.468 11.518 1.00 89.44 596 GLU A N 1
ATOM 4890 C CA . GLU A 1 596 ? -25.466 -17.703 12.209 1.00 89.44 596 GLU A CA 1
ATOM 4891 C C . GLU A 1 596 ? -25.414 -17.523 13.731 1.00 89.44 596 GLU A C 1
ATOM 4893 O O . GLU A 1 596 ? -24.585 -16.776 14.255 1.00 89.44 596 GLU A O 1
ATOM 4898 N N . GLU A 1 597 ? -26.285 -18.226 14.460 1.00 88.88 597 GLU A N 1
ATOM 4899 C CA . GLU A 1 597 ? -26.376 -18.097 15.923 1.00 88.88 597 GLU A CA 1
ATOM 4900 C C . GLU A 1 597 ? -25.053 -18.363 16.671 1.00 88.88 597 GLU A C 1
ATOM 4902 O O . GLU A 1 597 ? -24.740 -17.590 17.577 1.00 88.88 597 GLU A O 1
ATOM 4907 N N . PRO A 1 598 ? -24.213 -19.352 16.297 1.00 89.00 598 PRO A N 1
ATOM 4908 C CA . PRO A 1 598 ? -22.901 -19.525 16.926 1.00 89.00 598 PRO A CA 1
ATOM 4909 C C . PRO A 1 598 ? -21.993 -18.291 16.795 1.00 89.00 598 PRO A C 1
ATOM 4911 O O . PRO A 1 598 ? -21.315 -17.913 17.749 1.00 89.00 598 PRO A O 1
ATOM 4914 N N . VAL A 1 599 ? -22.008 -17.611 15.641 1.00 93.19 599 VAL A N 1
ATOM 4915 C CA . VAL A 1 599 ? -21.231 -16.377 15.420 1.00 93.19 599 VAL A CA 1
ATOM 4916 C C . VAL A 1 599 ? -21.791 -15.233 16.252 1.00 93.19 599 VAL A C 1
ATOM 4918 O O . VAL A 1 599 ? -21.032 -14.502 16.882 1.00 93.19 599 VAL A O 1
ATOM 4921 N N . ILE A 1 600 ? -23.117 -15.097 16.296 1.00 93.81 600 ILE A N 1
ATOM 4922 C CA . ILE A 1 600 ? -23.804 -14.098 17.121 1.00 93.81 600 ILE A CA 1
ATOM 4923 C C . ILE A 1 600 ? -23.434 -14.274 18.597 1.00 93.81 600 ILE A C 1
ATOM 4925 O O . ILE A 1 600 ? -23.122 -13.290 19.269 1.00 93.81 600 ILE A O 1
ATOM 4929 N N . GLN A 1 601 ? -23.426 -15.510 19.092 1.00 93.25 601 GLN A N 1
ATOM 4930 C CA . GLN A 1 601 ? -23.053 -15.809 20.469 1.00 93.25 601 GLN A CA 1
ATOM 4931 C C . GLN A 1 601 ? -21.577 -15.477 20.737 1.00 93.25 601 GLN A C 1
ATOM 4933 O O . GLN A 1 601 ? -21.279 -14.774 21.702 1.00 93.25 601 GLN A O 1
ATOM 4938 N N . ASN A 1 602 ? -20.669 -15.864 19.837 1.00 94.62 602 ASN A N 1
ATOM 4939 C CA . ASN A 1 602 ? -19.250 -15.511 19.934 1.00 94.62 602 ASN A CA 1
ATOM 4940 C C . ASN A 1 602 ? -19.006 -13.989 19.892 1.00 94.62 602 ASN A C 1
ATOM 4942 O O . ASN A 1 602 ? -18.125 -13.493 20.594 1.00 94.62 602 ASN A O 1
ATOM 4946 N N . MET A 1 603 ? -19.793 -13.227 19.120 1.00 96.00 603 MET A N 1
ATOM 4947 C CA . MET A 1 603 ? -19.739 -11.757 19.107 1.00 96.00 603 MET A CA 1
ATOM 4948 C C . MET A 1 603 ? -20.149 -11.162 20.455 1.00 96.00 603 MET A C 1
ATOM 4950 O O . MET A 1 603 ? -19.501 -10.231 20.928 1.00 96.00 603 MET A O 1
ATOM 4954 N N . LEU A 1 604 ? -21.199 -11.694 21.087 1.00 95.81 604 LEU A N 1
ATOM 4955 C CA . LEU A 1 604 ? -21.626 -11.250 22.418 1.00 95.81 604 LEU A CA 1
ATOM 4956 C C . LEU A 1 604 ? -20.562 -11.564 23.478 1.00 95.81 604 LEU A C 1
ATOM 4958 O O . LEU A 1 604 ? -20.227 -10.696 24.279 1.00 95.81 604 LEU A O 1
ATOM 4962 N N . GLU A 1 605 ? -19.963 -12.753 23.439 1.00 96.25 605 GLU A N 1
ATOM 4963 C CA . GLU A 1 605 ? -18.866 -13.119 24.345 1.00 96.25 605 GLU A CA 1
ATOM 4964 C C . GLU A 1 605 ? -17.610 -12.268 24.121 1.00 96.25 605 GLU A C 1
ATOM 4966 O O . GLU A 1 605 ? -16.938 -11.866 25.072 1.00 96.25 605 GLU A O 1
ATOM 4971 N N . LEU A 1 606 ? -17.275 -11.966 22.862 1.00 97.31 606 LEU A N 1
ATOM 4972 C CA . LEU A 1 606 ? -16.168 -11.069 22.537 1.00 97.31 606 LEU A CA 1
ATOM 4973 C C . LEU A 1 606 ? -16.457 -9.631 22.997 1.00 97.31 606 LEU A C 1
ATOM 4975 O O . LEU A 1 606 ? -15.531 -8.922 23.386 1.00 97.31 606 LEU A O 1
ATOM 4979 N N . PHE A 1 607 ? -17.723 -9.210 23.001 1.00 97.19 607 PHE A N 1
ATOM 4980 C CA . PHE A 1 607 ? -18.134 -7.907 23.520 1.00 97.19 607 PHE A CA 1
ATOM 4981 C C . PHE A 1 607 ? -17.957 -7.818 25.037 1.00 97.19 607 PHE A C 1
ATOM 4983 O O . PHE A 1 607 ? -17.385 -6.845 25.522 1.00 97.19 607 PHE A O 1
ATOM 4990 N N . GLU A 1 608 ? -18.380 -8.841 25.786 1.00 95.88 608 GLU A N 1
ATOM 4991 C CA . GLU A 1 608 ? -18.143 -8.924 27.235 1.00 95.88 608 GLU A CA 1
ATOM 4992 C C . GLU A 1 608 ? -16.644 -8.936 27.566 1.00 95.88 608 GLU A C 1
ATOM 4994 O O . GLU A 1 608 ? -16.198 -8.239 28.482 1.00 95.88 608 GLU A O 1
ATOM 4999 N N . PHE A 1 609 ? -15.847 -9.664 26.778 1.00 96.31 609 PHE A N 1
ATOM 5000 C CA . PHE A 1 609 ? -14.390 -9.611 26.876 1.00 96.31 609 PHE A CA 1
ATOM 5001 C C . PHE A 1 609 ? -13.866 -8.189 26.622 1.00 96.31 609 PHE A C 1
ATOM 5003 O O . PHE A 1 609 ? -13.094 -7.673 27.427 1.00 96.31 609 PHE A O 1
ATOM 5010 N N . GLY A 1 610 ? -14.336 -7.516 25.568 1.00 95.00 610 GLY A N 1
ATOM 5011 C CA . GLY A 1 610 ? -14.001 -6.121 25.274 1.00 95.00 610 GLY A CA 1
ATOM 5012 C C . GLY A 1 610 ? -14.326 -5.177 26.436 1.00 95.00 610 GLY A C 1
ATOM 5013 O O . GLY A 1 610 ? -13.475 -4.376 26.821 1.00 95.00 610 GLY A O 1
ATOM 5014 N N . LEU A 1 611 ? -15.500 -5.322 27.060 1.00 94.50 611 LEU A N 1
ATOM 5015 C CA . LEU A 1 611 ? -15.885 -4.562 28.256 1.00 94.50 611 LEU A CA 1
ATOM 5016 C C . LEU A 1 611 ? -14.911 -4.788 29.417 1.00 94.50 611 LEU A C 1
ATOM 5018 O O . LEU A 1 611 ? -14.504 -3.830 30.065 1.00 94.50 611 LEU A O 1
ATOM 5022 N N . SER A 1 612 ? -14.470 -6.028 29.650 1.00 92.88 612 SER A N 1
ATOM 5023 C CA . SER A 1 612 ? -13.512 -6.334 30.726 1.00 92.88 612 SER A CA 1
ATOM 5024 C C . SER A 1 612 ? -12.160 -5.611 30.581 1.00 92.88 612 SER A C 1
ATOM 5026 O O . SER A 1 612 ? -11.473 -5.385 31.577 1.00 92.88 612 SER A O 1
ATOM 5028 N N . LEU A 1 613 ? -11.802 -5.203 29.357 1.00 92.50 613 LEU A N 1
ATOM 5029 C CA . LEU A 1 613 ? -10.565 -4.487 29.029 1.00 92.50 613 LEU A CA 1
ATOM 5030 C C . LEU A 1 613 ? -10.692 -2.956 29.090 1.00 92.50 613 LEU A C 1
ATOM 5032 O O . LEU A 1 613 ? -9.672 -2.270 29.162 1.00 92.50 613 LEU A O 1
ATOM 5036 N N . SER A 1 614 ? -11.908 -2.407 29.030 1.00 88.75 614 SER A N 1
ATOM 5037 C CA . SER A 1 614 ? -12.162 -0.958 28.930 1.00 88.75 614 SER A CA 1
ATOM 5038 C C . SER A 1 614 ? -11.646 -0.126 30.129 1.00 88.75 614 SER A C 1
ATOM 5040 O O . SER A 1 614 ? -11.090 0.964 29.907 1.00 88.75 614 SER A O 1
ATOM 5042 N N . PRO A 1 615 ? -11.701 -0.622 31.388 1.00 84.19 615 PRO A N 1
ATOM 5043 C CA . PRO A 1 615 ? -11.239 0.153 32.541 1.00 84.19 615 PRO A CA 1
ATOM 5044 C C . PRO A 1 615 ? -9.736 0.472 32.518 1.00 84.19 615 PRO A C 1
ATOM 5046 O O . PRO A 1 615 ? -9.309 1.523 33.008 1.00 84.19 615 PRO A O 1
ATOM 5049 N N . GLN A 1 616 ? -8.918 -0.408 31.937 1.00 83.88 616 GLN A N 1
ATOM 5050 C CA . GLN A 1 616 ? -7.462 -0.274 31.912 1.00 83.88 616 GLN A CA 1
ATOM 5051 C C . GLN A 1 616 ? -7.016 0.643 30.767 1.00 83.88 616 GLN A C 1
ATOM 5053 O O . GLN A 1 616 ? -7.314 0.391 29.604 1.00 83.88 616 GLN A O 1
ATOM 5058 N N . ILE A 1 617 ? -6.237 1.687 31.077 1.00 79.88 617 ILE A N 1
ATOM 5059 C CA . ILE A 1 617 ? -5.786 2.685 30.085 1.00 79.88 617 ILE A CA 1
ATOM 5060 C C . ILE A 1 617 ? -5.037 2.031 28.911 1.00 79.88 617 ILE A C 1
ATOM 5062 O O . ILE A 1 617 ? -5.272 2.397 27.766 1.00 79.88 617 ILE A O 1
ATOM 5066 N N . VAL A 1 618 ? -4.179 1.043 29.185 1.00 82.50 618 VAL A N 1
ATOM 5067 C CA . VAL A 1 618 ? -3.315 0.398 28.175 1.00 82.50 618 VAL A CA 1
ATOM 5068 C C . VAL A 1 618 ? -4.112 -0.406 27.140 1.00 82.50 618 VAL A C 1
ATOM 5070 O O . VAL A 1 618 ? -3.703 -0.502 25.986 1.00 82.50 618 VAL A O 1
ATOM 5073 N N . THR A 1 619 ? -5.253 -0.974 27.532 1.00 87.94 619 THR A N 1
ATOM 5074 C CA . THR A 1 619 ? -6.103 -1.811 26.667 1.00 87.94 619 THR A CA 1
ATOM 5075 C C . THR A 1 619 ? -7.369 -1.097 26.204 1.00 87.94 619 THR A C 1
ATOM 5077 O O . THR A 1 619 ? -8.147 -1.669 25.440 1.00 87.94 619 THR A O 1
ATOM 5080 N N . ARG A 1 620 ? -7.589 0.150 26.637 1.00 87.12 620 ARG A N 1
ATOM 5081 C CA . ARG A 1 620 ? -8.808 0.914 26.352 1.00 87.12 620 ARG A CA 1
ATOM 5082 C C . ARG A 1 620 ? -9.042 1.131 24.861 1.00 87.12 620 ARG A C 1
ATOM 5084 O O . ARG A 1 620 ? -10.182 1.047 24.413 1.00 87.12 620 ARG A O 1
ATOM 5091 N N . ASP A 1 621 ? -7.992 1.377 24.086 1.00 88.12 621 ASP A N 1
ATOM 5092 C CA . ASP A 1 621 ? -8.140 1.603 22.645 1.00 88.12 621 ASP A CA 1
ATOM 5093 C C . ASP A 1 621 ? -8.510 0.306 21.913 1.00 88.12 621 ASP A C 1
ATOM 5095 O O . ASP A 1 621 ? -9.399 0.308 21.063 1.00 88.12 621 ASP A O 1
ATOM 5099 N N . TYR A 1 622 ? -7.928 -0.830 22.316 1.00 92.50 622 TYR A N 1
ATOM 5100 C CA . TYR A 1 622 ? -8.315 -2.141 21.789 1.00 92.50 622 TYR A CA 1
ATOM 5101 C C . TYR A 1 622 ? -9.742 -2.525 22.187 1.00 92.50 622 TYR A C 1
ATOM 5103 O O . TYR A 1 622 ? -10.511 -3.007 21.359 1.00 92.50 622 TYR A O 1
ATOM 5111 N N . SER A 1 623 ? -10.119 -2.260 23.440 1.00 93.38 623 SER A N 1
ATOM 5112 C CA . SER A 1 623 ? -11.492 -2.423 23.923 1.00 93.38 623 SER A CA 1
ATOM 5113 C C . SER A 1 623 ? -12.470 -1.606 23.077 1.00 93.38 623 SER A C 1
ATOM 5115 O O . SER A 1 623 ? -13.436 -2.152 22.538 1.00 93.38 623 SER A O 1
ATOM 5117 N N . SER A 1 624 ? -12.161 -0.321 22.873 1.00 91.81 624 SER A N 1
ATOM 5118 C CA . SER A 1 624 ? -12.964 0.585 22.052 1.00 91.81 624 SER A CA 1
ATOM 5119 C C . SER A 1 624 ? -13.127 0.062 20.630 1.00 91.81 624 SER A C 1
ATOM 5121 O O . SER A 1 624 ? -14.228 0.108 20.077 1.00 91.81 624 SER A O 1
ATOM 5123 N N . TYR A 1 625 ? -12.050 -0.475 20.057 1.00 94.50 625 TYR A N 1
ATOM 5124 C CA . TYR A 1 625 ? -12.047 -1.113 18.748 1.00 94.50 625 TYR A CA 1
ATOM 5125 C C . TYR A 1 625 ? -12.963 -2.346 18.699 1.00 94.50 625 TYR A C 1
ATOM 5127 O O . TYR A 1 625 ? -13.867 -2.380 17.862 1.00 94.50 625 TYR A O 1
ATOM 5135 N N . LEU A 1 626 ? -12.806 -3.313 19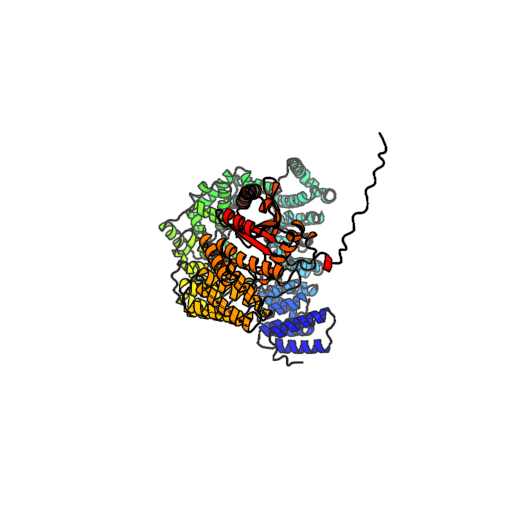.613 1.00 95.50 626 LEU A N 1
ATOM 5136 C CA . LEU A 1 626 ? -13.649 -4.516 19.662 1.00 95.50 626 LEU A CA 1
ATOM 5137 C C . LEU A 1 626 ? -15.131 -4.152 19.798 1.00 95.50 626 LEU A C 1
ATOM 5139 O O . LEU A 1 626 ? -15.957 -4.603 19.003 1.00 95.50 626 LEU A O 1
ATOM 5143 N N . MET A 1 627 ? -15.467 -3.289 20.760 1.00 94.94 627 MET A N 1
ATOM 5144 C CA . MET A 1 627 ? -16.844 -2.848 20.988 1.00 94.94 627 MET A CA 1
ATOM 5145 C C . MET A 1 627 ? -17.426 -2.170 19.745 1.00 94.94 627 MET A C 1
ATOM 5147 O O . MET A 1 627 ? -18.533 -2.501 19.325 1.00 94.94 627 MET A O 1
ATOM 5151 N N . SER A 1 628 ? -16.667 -1.263 19.127 1.00 93.56 628 SER A N 1
ATOM 5152 C CA . SER A 1 628 ? -17.063 -0.550 17.908 1.00 93.56 628 SER A CA 1
ATOM 5153 C C . SER A 1 628 ? -17.371 -1.495 16.748 1.00 93.56 628 SER A C 1
ATOM 5155 O O . SER A 1 628 ? -18.411 -1.366 16.100 1.00 93.56 628 SER A O 1
ATOM 5157 N N . GLN A 1 629 ? -16.491 -2.467 16.488 1.00 94.12 629 GLN A N 1
ATOM 5158 C CA . GLN A 1 629 ? -16.680 -3.420 15.393 1.00 94.12 629 GLN A CA 1
ATOM 5159 C C . GLN A 1 629 ? -17.885 -4.336 15.629 1.00 94.12 629 GLN A C 1
ATOM 5161 O O . GLN A 1 629 ? -18.641 -4.612 14.696 1.00 94.12 629 GLN A O 1
ATOM 5166 N N . ILE A 1 630 ? -18.110 -4.759 16.875 1.00 95.19 630 ILE A N 1
ATOM 5167 C CA . ILE A 1 630 ? -19.253 -5.603 17.238 1.00 95.19 630 ILE A CA 1
ATOM 5168 C C . ILE A 1 630 ? -20.567 -4.817 17.142 1.00 95.19 630 ILE A C 1
ATOM 5170 O O . ILE A 1 630 ? -21.549 -5.332 16.603 1.00 95.19 630 ILE A O 1
ATOM 5174 N N . TYR A 1 631 ? -20.594 -3.551 17.574 1.00 93.12 631 TYR A N 1
ATOM 5175 C CA . TYR A 1 631 ? -21.743 -2.675 17.327 1.00 93.12 631 TYR A CA 1
ATOM 5176 C C . TYR A 1 631 ? -22.038 -2.570 15.829 1.00 93.12 631 TYR A C 1
ATOM 5178 O O . TYR A 1 631 ? -23.176 -2.793 15.423 1.00 93.12 631 TYR A O 1
ATOM 5186 N N . MET A 1 632 ? -21.028 -2.302 14.996 1.00 91.12 632 MET A N 1
ATOM 5187 C CA . MET A 1 632 ? -21.196 -2.220 13.540 1.00 91.12 632 MET A CA 1
ATOM 5188 C C . MET A 1 632 ? -21.734 -3.517 12.927 1.00 91.12 632 MET A C 1
ATOM 5190 O O . MET A 1 632 ? -22.617 -3.459 12.069 1.00 91.12 632 MET A O 1
ATOM 5194 N N . TYR A 1 633 ? -21.272 -4.679 13.395 1.00 93.06 633 TYR A N 1
ATOM 5195 C CA . TYR A 1 633 ? -21.810 -5.981 12.992 1.00 93.06 633 TYR A CA 1
ATOM 5196 C C . TYR A 1 633 ? -23.325 -6.069 13.257 1.00 93.06 633 TYR A C 1
ATOM 5198 O O . TYR A 1 633 ? -24.105 -6.318 12.334 1.00 93.06 633 TYR A O 1
ATOM 5206 N N . PHE A 1 634 ? -23.780 -5.761 14.477 1.00 92.25 634 PHE A N 1
ATOM 5207 C CA . PHE A 1 634 ? -25.209 -5.808 14.814 1.00 92.25 634 PHE A CA 1
ATOM 5208 C C . PHE A 1 634 ? -26.041 -4.693 14.159 1.00 92.25 634 PHE A C 1
ATOM 5210 O O . PHE A 1 634 ? -27.215 -4.907 13.835 1.00 92.25 634 PHE A O 1
ATOM 5217 N N . ILE A 1 635 ? -25.448 -3.524 13.903 1.00 88.88 635 ILE A N 1
ATOM 5218 C CA . ILE A 1 635 ? -26.084 -2.445 13.134 1.00 88.88 635 ILE A CA 1
ATOM 5219 C C . ILE A 1 635 ? -26.356 -2.909 11.701 1.00 88.88 635 ILE A C 1
ATOM 5221 O O . ILE A 1 635 ? -27.470 -2.733 11.203 1.00 88.88 635 ILE A O 1
ATOM 5225 N N . ASN A 1 636 ? -25.387 -3.570 11.060 1.00 87.62 636 ASN A N 1
ATOM 5226 C CA . ASN A 1 636 ? -25.538 -4.114 9.708 1.00 87.62 636 ASN A CA 1
ATOM 5227 C C . ASN A 1 636 ? -26.622 -5.199 9.627 1.00 87.62 636 ASN A C 1
ATOM 5229 O O . ASN A 1 636 ? -27.322 -5.287 8.617 1.00 87.62 636 ASN A O 1
ATOM 5233 N N . MET A 1 637 ? -26.836 -5.964 10.705 1.00 87.56 637 MET A N 1
ATOM 5234 C CA . MET A 1 637 ? -27.958 -6.907 10.806 1.00 87.56 637 MET A CA 1
ATOM 5235 C C . MET A 1 637 ? -29.331 -6.217 10.876 1.00 87.56 637 MET A C 1
ATOM 5237 O O . MET A 1 637 ? -30.347 -6.880 10.671 1.00 87.56 637 MET A O 1
ATOM 5241 N N . LYS A 1 638 ? -29.387 -4.908 11.170 1.00 83.38 638 LYS A N 1
ATOM 5242 C CA . LYS A 1 638 ? -30.618 -4.103 11.307 1.00 83.38 638 LYS A CA 1
ATOM 5243 C C . LYS A 1 638 ? -31.610 -4.669 12.329 1.00 83.38 638 LYS A C 1
ATOM 5245 O O . LYS A 1 638 ? -32.824 -4.639 12.129 1.00 83.38 638 LYS A O 1
ATOM 5250 N N . LYS A 1 639 ? -31.095 -5.204 13.437 1.00 79.81 639 LYS A N 1
ATOM 5251 C CA . LYS A 1 639 ? -31.883 -5.888 14.469 1.00 79.81 639 LYS A CA 1
ATOM 5252 C C . LYS A 1 639 ? -31.724 -5.200 15.831 1.00 79.81 639 LYS A C 1
ATOM 5254 O O . LYS A 1 639 ? -30.727 -5.382 16.524 1.00 79.81 639 LYS A O 1
ATOM 5259 N N . LEU A 1 640 ? -32.745 -4.428 16.227 1.00 79.44 640 LEU A N 1
ATOM 5260 C CA . LEU A 1 640 ? -32.753 -3.628 17.466 1.00 79.44 640 LEU A CA 1
ATOM 5261 C C . LEU A 1 640 ? -32.562 -4.469 18.740 1.00 79.44 640 LEU A C 1
ATOM 5263 O O . LEU A 1 640 ? -31.963 -3.995 19.701 1.00 79.44 640 LEU A O 1
ATOM 5267 N N . ASN A 1 641 ? -33.049 -5.711 18.755 1.00 87.12 641 ASN A N 1
ATOM 5268 C CA . ASN A 1 641 ? -32.935 -6.596 19.917 1.00 87.12 641 ASN A CA 1
ATOM 5269 C C . ASN A 1 641 ? -31.473 -6.847 20.327 1.00 87.12 641 ASN A C 1
ATOM 5271 O O . ASN A 1 641 ? -31.192 -6.931 21.518 1.00 87.12 641 ASN A O 1
ATOM 5275 N N . TYR A 1 642 ? -30.536 -6.940 19.378 1.00 89.81 642 TYR A N 1
ATOM 5276 C CA . TYR A 1 642 ? -29.121 -7.122 19.706 1.00 89.81 642 TYR A CA 1
ATOM 5277 C C . TYR A 1 642 ? -28.487 -5.836 20.231 1.00 89.81 642 TYR A C 1
ATOM 5279 O O . TYR A 1 642 ? -27.745 -5.898 21.202 1.00 89.81 642 TYR A O 1
ATOM 5287 N N . ILE A 1 643 ? -28.855 -4.671 19.690 1.00 88.62 643 ILE A N 1
ATOM 5288 C CA . ILE A 1 643 ? -28.421 -3.374 20.237 1.00 88.62 643 ILE A CA 1
ATOM 5289 C C . ILE A 1 643 ? -28.886 -3.221 21.695 1.00 88.62 643 ILE A C 1
ATOM 5291 O O . ILE A 1 643 ? -28.094 -2.869 22.565 1.00 88.62 643 ILE A O 1
ATOM 5295 N N . GLN A 1 644 ? -30.137 -3.588 21.992 1.00 83.25 644 GLN A N 1
ATOM 5296 C CA . GLN A 1 644 ? -30.665 -3.606 23.362 1.00 83.25 644 GLN A CA 1
ATOM 5297 C C . GLN A 1 644 ? -29.922 -4.596 24.270 1.00 83.25 644 GLN A C 1
ATOM 5299 O O . GLN A 1 644 ? -29.662 -4.280 25.428 1.00 83.25 644 GLN A O 1
ATOM 5304 N N . LYS A 1 645 ? -29.548 -5.779 23.761 1.00 90.75 645 LYS A N 1
ATOM 5305 C CA . LYS A 1 645 ? -28.718 -6.730 24.516 1.00 90.75 645 LYS A CA 1
ATOM 5306 C C . LYS A 1 645 ? -27.350 -6.135 24.860 1.00 90.75 645 LYS A C 1
ATOM 5308 O O . LYS A 1 645 ? -26.944 -6.235 26.011 1.00 90.75 645 LYS A O 1
ATOM 5313 N N . LEU A 1 646 ? -26.671 -5.489 23.907 1.00 92.50 646 LEU A N 1
ATOM 5314 C CA . LEU A 1 646 ? -25.377 -4.840 24.156 1.00 92.50 646 LEU A CA 1
ATOM 5315 C C . LEU A 1 646 ? -25.483 -3.739 25.217 1.00 92.50 646 LEU A C 1
ATOM 5317 O O . LEU A 1 646 ? -24.637 -3.672 26.104 1.00 92.50 646 LEU A O 1
ATOM 5321 N N . ARG A 1 647 ? -26.551 -2.933 25.182 1.00 89.12 647 ARG A N 1
ATOM 5322 C CA . ARG A 1 647 ? -26.846 -1.938 26.222 1.00 89.12 647 ARG A CA 1
ATOM 5323 C C . ARG A 1 647 ? -26.940 -2.564 27.611 1.00 89.12 647 ARG A C 1
ATOM 5325 O O . ARG A 1 647 ? -26.283 -2.082 28.525 1.00 89.12 647 ARG A O 1
ATOM 5332 N N . ILE A 1 648 ? -27.708 -3.646 27.763 1.00 88.00 648 ILE A N 1
ATOM 5333 C CA . ILE A 1 648 ? -27.852 -4.341 29.055 1.00 88.00 648 ILE A CA 1
ATOM 5334 C C . ILE A 1 648 ? -26.483 -4.814 29.570 1.00 88.00 648 ILE A C 1
ATOM 5336 O O . ILE A 1 648 ? -26.209 -4.721 30.766 1.00 88.00 648 ILE A O 1
ATOM 5340 N N . LEU A 1 649 ? -25.605 -5.291 28.679 1.00 91.12 649 LEU A N 1
ATOM 5341 C CA . LEU A 1 649 ? -24.244 -5.697 29.043 1.00 91.12 649 LEU A CA 1
ATOM 5342 C C . LEU A 1 649 ? -23.388 -4.513 29.517 1.00 91.12 649 LEU A C 1
ATOM 5344 O O . LEU A 1 649 ? -22.691 -4.641 30.523 1.00 91.12 649 LEU A O 1
ATOM 5348 N N . VAL A 1 650 ? -23.463 -3.362 28.835 1.00 87.62 650 VAL A N 1
ATOM 5349 C CA . VAL A 1 650 ? -22.762 -2.127 29.237 1.00 87.62 650 VAL A CA 1
ATOM 5350 C C . VAL A 1 650 ? -23.279 -1.627 30.585 1.00 87.62 650 VAL A C 1
ATOM 5352 O O . VAL A 1 650 ? -22.482 -1.395 31.487 1.00 87.62 650 VAL A O 1
ATOM 5355 N N . GLU A 1 651 ? -24.597 -1.506 30.752 1.00 83.31 651 GLU A N 1
ATOM 5356 C CA . GLU A 1 651 ? -25.225 -1.025 31.991 1.00 83.31 651 GLU A CA 1
ATOM 5357 C C . GLU A 1 651 ? -24.824 -1.906 33.182 1.00 83.31 651 GLU A C 1
ATOM 5359 O O . GLU A 1 651 ? -24.331 -1.394 34.187 1.00 83.31 651 GLU A O 1
ATOM 5364 N N . LYS A 1 652 ? -24.898 -3.236 33.028 1.00 86.31 652 LYS A N 1
ATOM 5365 C CA . LYS A 1 652 ? -24.464 -4.198 34.052 1.00 86.31 652 LYS A CA 1
ATOM 5366 C C . LYS A 1 652 ? -22.969 -4.097 34.372 1.00 86.31 652 LYS A C 1
ATOM 5368 O O . LYS A 1 652 ? -22.582 -4.209 35.532 1.00 86.31 652 LYS A O 1
ATOM 5373 N N . HIS A 1 653 ? -22.110 -3.911 33.369 1.00 85.38 653 HIS A N 1
ATOM 5374 C CA . HIS A 1 653 ? -20.678 -3.693 33.599 1.00 85.38 653 HIS A CA 1
ATOM 5375 C C . HIS A 1 653 ? -20.444 -2.402 34.399 1.00 85.38 653 HIS A C 1
ATOM 5377 O O . HIS A 1 653 ? -19.667 -2.381 35.357 1.00 85.38 653 HIS A O 1
ATOM 5383 N N . CYS A 1 654 ? -21.169 -1.342 34.044 1.00 73.19 654 CYS A N 1
ATOM 5384 C CA . CYS A 1 654 ? -21.022 -0.027 34.642 1.00 73.19 654 CYS A CA 1
ATOM 5385 C C . CYS A 1 654 ? -21.604 0.106 36.059 1.00 73.19 654 CYS A C 1
ATOM 5387 O O . CYS A 1 654 ? -21.202 1.010 36.790 1.00 73.19 654 CYS A O 1
ATOM 5389 N N . GLU A 1 655 ? -22.498 -0.794 36.477 1.00 73.56 655 GLU A N 1
ATOM 5390 C CA . GLU A 1 655 ? -22.908 -0.930 37.884 1.00 73.56 655 GLU A CA 1
ATOM 5391 C C . GLU A 1 655 ? -21.723 -1.307 38.791 1.00 73.56 655 GLU A C 1
ATOM 5393 O O . GLU A 1 655 ? -21.670 -0.889 39.948 1.00 73.56 655 GLU A O 1
ATOM 5398 N N . GLY A 1 656 ? -20.760 -2.080 38.270 1.00 69.94 656 GLY A N 1
ATOM 5399 C CA . GLY A 1 656 ? -19.576 -2.530 39.008 1.00 69.94 656 GLY A CA 1
ATOM 5400 C C . GLY A 1 656 ? -18.336 -1.645 38.839 1.00 69.94 656 GLY A C 1
ATOM 5401 O O . GLY A 1 656 ? -17.511 -1.577 39.750 1.00 69.94 656 GLY A O 1
ATOM 5402 N N . VAL A 1 657 ? -18.183 -0.969 37.693 1.00 69.94 657 VAL A N 1
ATOM 5403 C CA . VAL A 1 657 ? -17.017 -0.132 37.357 1.00 69.94 657 VAL A CA 1
ATOM 5404 C C . VAL A 1 657 ? -17.481 1.125 36.623 1.00 69.94 657 VAL A C 1
ATOM 5406 O O . VAL A 1 657 ? -18.090 1.025 35.567 1.00 69.94 657 VAL A O 1
ATOM 5409 N N . ALA A 1 658 ? -17.173 2.320 37.136 1.00 72.62 658 ALA A N 1
ATOM 5410 C CA . ALA A 1 658 ? -17.580 3.588 36.515 1.00 72.62 658 ALA A CA 1
ATOM 5411 C C . ALA A 1 658 ? -16.829 3.870 35.190 1.00 72.62 658 ALA A C 1
ATOM 5413 O O . ALA A 1 658 ? -15.912 4.692 35.136 1.00 72.62 658 ALA A O 1
ATOM 5414 N N . ASP A 1 659 ? -17.211 3.169 34.120 1.00 74.56 659 ASP A N 1
ATOM 5415 C CA . ASP A 1 659 ? -16.563 3.198 32.809 1.00 74.56 659 ASP A CA 1
ATOM 5416 C C . ASP A 1 659 ? -17.275 4.137 31.820 1.00 74.56 659 ASP A C 1
ATOM 5418 O O . ASP A 1 659 ? -18.189 3.766 31.080 1.00 74.56 659 ASP A O 1
ATOM 5422 N N . ASN A 1 660 ? -16.818 5.389 31.788 1.00 72.62 660 ASN A N 1
ATOM 5423 C CA . ASN A 1 660 ? -17.349 6.401 30.872 1.00 72.62 660 ASN A CA 1
ATOM 5424 C C . ASN A 1 660 ? -17.037 6.109 29.393 1.00 72.62 660 ASN A C 1
ATOM 5426 O O . ASN A 1 660 ? -17.752 6.594 28.517 1.00 72.62 660 ASN A O 1
ATOM 5430 N N . ASN A 1 661 ? -15.980 5.346 29.092 1.00 76.12 661 ASN A N 1
ATOM 5431 C CA . ASN A 1 661 ? -15.611 5.019 27.715 1.00 76.12 661 ASN A CA 1
ATOM 5432 C C . ASN A 1 661 ? -16.655 4.084 27.094 1.00 76.12 661 ASN A C 1
ATOM 5434 O O . ASN A 1 661 ? -17.189 4.377 26.022 1.00 76.12 661 ASN A O 1
ATOM 5438 N N . ALA A 1 662 ? -17.022 3.026 27.820 1.00 76.81 662 ALA A N 1
ATOM 5439 C CA . ALA A 1 662 ? -18.052 2.083 27.400 1.00 76.81 662 ALA A CA 1
ATOM 5440 C C . ALA A 1 662 ? -19.413 2.771 27.162 1.00 76.81 662 ALA A C 1
ATOM 5442 O O . ALA A 1 662 ? -20.046 2.543 26.126 1.00 76.81 662 ALA A O 1
ATOM 5443 N N . TYR A 1 663 ? -19.826 3.678 28.060 1.00 76.06 663 TYR A N 1
ATOM 5444 C CA . TYR A 1 663 ? -21.048 4.478 27.891 1.00 76.06 663 TYR A CA 1
ATOM 5445 C C . TYR A 1 663 ? -21.015 5.367 26.643 1.00 76.06 663 TYR A C 1
ATOM 5447 O O . TYR A 1 663 ? -22.002 5.438 25.907 1.00 76.06 663 TYR A O 1
ATOM 5455 N N . ASN A 1 664 ? -19.895 6.045 26.384 1.00 72.88 664 ASN A N 1
ATOM 5456 C CA . ASN A 1 664 ? -19.764 6.929 25.226 1.00 72.88 664 ASN A CA 1
ATOM 5457 C C . ASN A 1 664 ? -19.844 6.155 23.905 1.00 72.88 664 ASN A C 1
ATOM 5459 O O . ASN A 1 664 ? -20.531 6.596 22.982 1.00 72.88 664 ASN A O 1
ATOM 5463 N N . ILE A 1 665 ? -19.198 4.987 23.828 1.00 80.62 665 ILE A N 1
ATOM 5464 C CA . ILE A 1 665 ? -19.253 4.105 22.654 1.00 80.62 665 ILE A CA 1
ATOM 5465 C C . ILE A 1 665 ? -20.683 3.612 22.425 1.00 80.62 665 ILE A C 1
ATOM 5467 O O . ILE A 1 665 ? -21.191 3.729 21.311 1.00 80.62 665 ILE A O 1
ATOM 5471 N N . MET A 1 666 ? -21.356 3.121 23.473 1.00 84.19 666 MET A N 1
ATOM 5472 C CA . MET A 1 666 ? -22.758 2.695 23.393 1.00 84.19 666 MET A CA 1
ATOM 5473 C C . MET A 1 666 ? -23.649 3.814 22.842 1.00 84.19 666 MET A C 1
ATOM 5475 O O . MET A 1 666 ? -24.331 3.620 21.838 1.00 84.19 666 MET A O 1
ATOM 5479 N N . ASN A 1 667 ? -23.597 5.004 23.448 1.00 74.75 667 ASN A N 1
ATOM 5480 C CA . ASN A 1 667 ? -24.416 6.144 23.031 1.00 74.75 667 ASN A CA 1
ATOM 5481 C C . ASN A 1 667 ? -24.141 6.551 21.574 1.00 74.75 667 ASN A C 1
ATOM 5483 O O . ASN A 1 667 ? -25.074 6.859 20.830 1.00 74.75 667 ASN A O 1
ATOM 5487 N N . HIS A 1 668 ? -22.872 6.536 21.151 1.00 82.69 668 HIS A N 1
ATOM 5488 C CA . HIS A 1 668 ? -22.494 6.833 19.772 1.00 82.69 668 HIS A CA 1
ATOM 5489 C C . HIS A 1 668 ? -23.105 5.831 18.785 1.00 82.69 668 HIS A C 1
ATOM 5491 O O . HIS A 1 668 ? -23.776 6.238 17.836 1.00 82.69 668 HIS A O 1
ATOM 5497 N N . TYR A 1 669 ? -22.912 4.527 19.000 1.00 85.31 669 TYR A N 1
ATOM 5498 C CA . TYR A 1 669 ? -23.353 3.509 18.044 1.00 85.31 669 TYR A CA 1
ATOM 5499 C C . TYR A 1 669 ? -24.862 3.281 18.040 1.00 85.31 669 TYR A C 1
ATOM 5501 O O . TYR A 1 669 ? -25.428 2.970 16.993 1.00 85.31 669 TYR A O 1
ATOM 5509 N N . GLU A 1 670 ? -25.551 3.514 19.153 1.00 80.50 670 GLU A N 1
ATOM 5510 C CA . GLU A 1 670 ? -27.010 3.579 19.139 1.00 80.50 670 GLU A CA 1
ATOM 5511 C C . GLU A 1 670 ? -27.526 4.742 18.294 1.00 80.50 670 GLU A C 1
ATOM 5513 O O . GLU A 1 670 ? -28.477 4.577 17.531 1.00 80.50 670 GLU A O 1
ATOM 5518 N N . LEU A 1 671 ? -26.877 5.907 18.367 1.00 74.75 671 LEU A N 1
ATOM 5519 C CA . LEU A 1 671 ? -27.210 7.038 17.505 1.00 74.75 671 LEU A CA 1
ATOM 5520 C C . LEU A 1 671 ? -26.921 6.718 16.030 1.00 74.75 671 LEU A C 1
ATOM 5522 O O . LEU A 1 671 ? -27.734 7.046 15.166 1.00 74.75 671 LEU A O 1
ATOM 5526 N N . VAL A 1 672 ? -25.819 6.020 15.731 1.00 81.25 672 VAL A N 1
ATOM 5527 C CA . VAL A 1 672 ? -25.535 5.498 14.381 1.00 81.25 672 VAL A CA 1
ATOM 5528 C C . VAL A 1 672 ? -26.633 4.534 13.924 1.00 81.25 672 VAL A C 1
ATOM 5530 O O . VAL A 1 672 ? -27.136 4.690 12.812 1.00 81.25 672 VAL A O 1
ATOM 5533 N N . PHE A 1 673 ? -27.068 3.592 14.768 1.00 81.06 673 PHE A N 1
ATOM 5534 C CA . PHE A 1 673 ? -28.170 2.674 14.462 1.00 81.06 673 PHE A CA 1
ATOM 5535 C C . PHE A 1 673 ? -29.458 3.438 14.130 1.00 81.06 673 PHE A C 1
ATOM 5537 O O . PHE A 1 673 ? -30.054 3.216 13.073 1.00 81.06 673 PHE A O 1
ATOM 5544 N N . LEU A 1 674 ? -29.846 4.388 14.986 1.00 73.06 674 LEU A N 1
ATOM 5545 C CA . LEU A 1 674 ? -31.039 5.219 14.807 1.00 73.06 674 LEU A CA 1
ATOM 5546 C C . LEU A 1 674 ? -30.980 6.070 13.531 1.00 73.06 674 LEU A C 1
ATOM 5548 O O . LEU A 1 674 ? -32.002 6.234 12.873 1.00 73.06 674 LEU A O 1
ATOM 5552 N N . ASN A 1 675 ? -29.799 6.569 13.155 1.00 68.31 675 ASN A N 1
ATOM 5553 C CA . ASN A 1 675 ? -29.593 7.324 11.915 1.00 68.31 675 ASN A CA 1
ATOM 5554 C C . ASN A 1 675 ? -29.527 6.427 10.665 1.00 68.31 675 ASN A C 1
ATOM 5556 O O . ASN A 1 675 ? -29.830 6.882 9.560 1.00 68.31 675 ASN A O 1
ATOM 5560 N N . SER A 1 676 ? -29.110 5.165 10.817 1.00 65.94 676 SER A N 1
ATOM 5561 C CA . SER A 1 676 ? -29.031 4.183 9.726 1.00 65.94 676 SER A CA 1
ATOM 5562 C C . SER A 1 676 ? -30.407 3.648 9.319 1.00 65.94 676 SER A C 1
ATOM 5564 O O . SER A 1 676 ? -30.640 3.335 8.145 1.00 65.94 676 SER A O 1
ATOM 5566 N N . GLU A 1 677 ? -31.358 3.617 10.256 1.00 58.28 677 GLU A N 1
ATOM 5567 C CA . GLU A 1 677 ? -32.772 3.529 9.929 1.00 58.28 677 GLU A CA 1
ATOM 5568 C C . GLU A 1 677 ? -33.197 4.860 9.294 1.00 58.28 677 GLU A C 1
ATOM 5570 O O . GLU A 1 677 ? -33.597 5.801 9.976 1.00 58.28 677 GLU A O 1
ATOM 5575 N N . LYS A 1 678 ? -33.195 4.932 7.955 1.00 48.09 678 LYS A N 1
ATOM 5576 C CA . LYS A 1 678 ? -34.048 5.882 7.217 1.00 48.09 678 LYS A CA 1
ATOM 5577 C C . LYS A 1 678 ? -35.522 5.509 7.431 1.00 48.09 678 LYS A C 1
ATOM 5579 O O . LYS A 1 678 ? -36.237 5.170 6.491 1.00 48.09 678 LYS A O 1
ATOM 5584 N N . GLY A 1 679 ? -35.975 5.522 8.679 1.00 54.59 679 GLY A N 1
ATOM 5585 C CA . GLY A 1 679 ? -37.382 5.642 8.988 1.00 54.59 679 GLY A CA 1
ATOM 5586 C C . GLY A 1 679 ? -37.871 6.957 8.397 1.00 54.59 679 GLY A C 1
ATOM 5587 O O . GLY A 1 679 ? -37.142 7.951 8.361 1.00 54.59 679 GLY A O 1
ATOM 5588 N N . SER A 1 680 ? -39.102 6.967 7.894 1.00 52.69 680 SER A N 1
ATOM 5589 C CA . SER A 1 680 ? -39.767 8.228 7.577 1.00 52.69 680 SER A CA 1
ATOM 5590 C C . SER A 1 680 ? -39.681 9.158 8.792 1.00 52.69 680 SER A C 1
ATOM 5592 O O . SER A 1 680 ? -39.626 8.692 9.932 1.00 52.69 680 SER A O 1
ATOM 5594 N N . ILE A 1 681 ? -39.707 10.473 8.565 1.00 52.03 681 ILE A N 1
ATOM 5595 C CA . ILE A 1 681 ? -39.783 11.465 9.651 1.00 52.03 681 ILE A CA 1
ATOM 5596 C C . ILE A 1 681 ? -40.867 11.063 10.670 1.00 52.03 681 ILE A C 1
ATOM 5598 O O . ILE A 1 681 ? -40.662 11.205 11.867 1.00 52.03 681 ILE A O 1
ATOM 5602 N N . ASP A 1 682 ? -41.959 10.449 10.210 1.00 47.28 682 ASP A N 1
ATOM 5603 C CA . ASP A 1 682 ? -43.032 9.904 11.043 1.00 47.28 682 ASP A CA 1
ATOM 5604 C C . ASP A 1 682 ? -42.583 8.782 12.008 1.00 47.28 682 ASP A C 1
ATOM 5606 O O . ASP A 1 682 ? -42.970 8.778 13.176 1.00 47.28 682 ASP A O 1
ATOM 5610 N N . ALA A 1 683 ? -41.722 7.854 11.577 1.00 54.97 683 ALA A N 1
ATOM 5611 C CA . ALA A 1 683 ? -41.183 6.790 12.430 1.00 54.97 683 ALA A CA 1
ATOM 5612 C C . ALA A 1 683 ? -40.204 7.329 13.489 1.00 54.97 683 ALA A C 1
ATOM 5614 O O . ALA A 1 683 ? -40.259 6.919 14.653 1.00 54.97 683 ALA A O 1
ATOM 5615 N N . SER A 1 684 ? -39.360 8.290 13.110 1.00 55.12 684 SER A N 1
ATOM 5616 C CA . SER A 1 684 ? -38.430 8.955 14.031 1.00 55.12 684 SER A CA 1
ATOM 5617 C C . SER A 1 684 ? -39.166 9.857 15.023 1.00 55.12 684 SER A C 1
ATOM 5619 O O . SER A 1 684 ? -38.840 9.852 16.207 1.00 55.12 684 SER A O 1
ATOM 5621 N N . VAL A 1 685 ? -40.223 10.549 14.583 1.00 53.75 685 VAL A N 1
ATOM 5622 C CA . VAL A 1 685 ? -41.134 11.309 15.454 1.00 53.75 685 VAL A CA 1
ATOM 5623 C C . VAL A 1 685 ? -41.867 10.374 16.418 1.00 53.75 685 VAL A C 1
ATOM 5625 O O . VAL A 1 685 ? -41.960 10.686 17.599 1.00 53.75 685 VAL A O 1
ATOM 5628 N N . LYS A 1 686 ? -42.321 9.192 15.981 1.00 55.38 686 LYS A N 1
ATOM 5629 C CA . LYS A 1 686 ? -42.942 8.188 16.867 1.00 55.38 686 LYS A CA 1
ATOM 5630 C C . LYS A 1 686 ? -41.974 7.647 17.922 1.00 55.38 686 LYS A C 1
ATOM 5632 O O . LYS A 1 686 ? -42.366 7.544 19.082 1.00 55.38 686 LYS A O 1
ATOM 5637 N N . LYS A 1 687 ? -40.721 7.346 17.557 1.00 52.91 687 LYS A N 1
ATOM 5638 C CA . LYS A 1 687 ? -39.679 6.917 18.511 1.00 52.91 687 LYS A CA 1
ATOM 5639 C C . LYS A 1 687 ? -39.276 8.041 19.467 1.00 52.91 687 LYS A C 1
ATOM 5641 O O . LYS A 1 687 ? -39.209 7.800 20.665 1.00 52.91 687 LYS A O 1
ATOM 5646 N N . TYR A 1 688 ? -39.102 9.269 18.975 1.00 52.19 688 TYR A N 1
ATOM 5647 C CA . TYR A 1 688 ? -38.887 10.451 19.815 1.00 52.19 688 TYR A CA 1
ATOM 5648 C C . TYR A 1 688 ? -40.043 10.641 20.804 1.00 52.19 688 TYR A C 1
ATOM 5650 O O . TYR A 1 688 ? -39.811 10.749 22.003 1.00 52.19 688 TYR A O 1
ATOM 5658 N N . ASN A 1 689 ? -41.290 10.569 20.333 1.00 49.66 689 ASN A N 1
ATOM 5659 C CA . ASN A 1 689 ? -42.476 10.669 21.180 1.00 49.66 689 ASN A CA 1
ATOM 5660 C C . ASN A 1 689 ? -42.558 9.530 22.209 1.00 49.66 689 ASN A C 1
ATOM 5662 O O . ASN A 1 689 ? -43.011 9.770 23.324 1.00 49.66 689 ASN A O 1
ATOM 5666 N N . ALA A 1 690 ? -42.101 8.317 21.877 1.00 50.88 690 ALA A N 1
ATOM 5667 C CA . ALA A 1 690 ? -42.025 7.189 22.809 1.00 50.88 690 ALA A CA 1
ATOM 5668 C C . ALA A 1 690 ? -40.914 7.362 23.865 1.00 50.88 690 ALA A C 1
ATOM 5670 O O . ALA A 1 690 ? -41.130 7.062 25.036 1.00 50.88 690 ALA A O 1
ATOM 5671 N N . CYS A 1 691 ? -39.751 7.896 23.485 1.00 45.25 691 CYS A N 1
ATOM 5672 C CA . CYS A 1 691 ? -38.663 8.204 24.417 1.00 45.25 691 CYS A CA 1
ATOM 5673 C C . CYS A 1 691 ? -39.022 9.378 25.341 1.00 45.25 691 CYS A C 1
ATOM 5675 O O . CYS A 1 691 ? -38.803 9.301 26.547 1.00 45.25 691 CYS A O 1
ATOM 5677 N N . ILE A 1 692 ? -39.654 10.427 24.805 1.00 44.50 692 ILE A N 1
ATOM 5678 C CA . ILE A 1 692 ? -40.205 11.542 25.589 1.00 44.50 692 ILE A CA 1
ATOM 5679 C C . ILE A 1 692 ? -41.308 11.048 26.531 1.00 44.50 692 ILE A C 1
ATOM 5681 O O . ILE A 1 692 ? -41.324 11.434 27.696 1.00 44.50 692 ILE A O 1
ATOM 5685 N N . ALA A 1 693 ? -42.176 10.141 26.068 1.00 44.59 693 ALA A N 1
ATOM 5686 C CA . ALA A 1 693 ? -43.227 9.530 26.881 1.00 44.59 693 ALA A CA 1
ATOM 5687 C C . ALA A 1 693 ? -42.707 8.758 28.106 1.00 44.59 693 ALA A C 1
ATOM 5689 O O . ALA A 1 693 ? -43.476 8.611 29.057 1.00 44.59 693 ALA A O 1
ATOM 5690 N N . ASN A 1 694 ? -41.454 8.290 28.072 1.00 42.69 694 ASN A N 1
ATOM 5691 C CA . ASN A 1 694 ? -40.818 7.512 29.137 1.00 42.69 694 ASN A CA 1
ATOM 5692 C C . ASN A 1 694 ? -39.883 8.337 30.042 1.00 42.69 694 ASN A C 1
ATOM 5694 O O . ASN A 1 694 ? -39.603 7.893 31.152 1.00 42.69 694 ASN A O 1
ATOM 5698 N N . ALA A 1 695 ? -39.390 9.501 29.597 1.00 47.44 695 ALA A N 1
ATOM 5699 C CA . ALA A 1 695 ? -38.313 10.225 30.287 1.00 47.44 695 ALA A CA 1
ATOM 5700 C C . ALA A 1 695 ? -38.733 11.527 30.996 1.00 47.44 695 ALA A C 1
ATOM 5702 O O . ALA A 1 695 ? -38.081 11.907 31.964 1.00 47.44 695 ALA A O 1
ATOM 5703 N N . TYR A 1 696 ? -39.801 12.215 30.575 1.00 50.28 696 TYR A N 1
ATOM 5704 C CA . TYR A 1 696 ? -40.231 13.469 31.212 1.00 50.28 696 TYR A CA 1
ATOM 5705 C C . TYR A 1 696 ? -41.760 13.583 31.275 1.00 50.28 696 TYR A C 1
ATOM 5707 O O . TYR A 1 696 ? -42.475 12.905 30.540 1.00 50.28 696 TYR A O 1
ATOM 5715 N N . LEU A 1 697 ? -42.242 14.404 32.218 1.00 57.19 697 LEU A N 1
ATOM 5716 C CA . LEU A 1 697 ? -43.653 14.629 32.568 1.00 57.19 697 LEU A CA 1
ATOM 5717 C C . LEU A 1 697 ? -44.607 14.680 31.355 1.00 57.19 697 LEU A C 1
ATOM 5719 O O . LEU A 1 697 ? -44.201 15.095 30.272 1.00 57.19 697 LEU A O 1
ATOM 5723 N N . PRO A 1 698 ? -45.886 14.293 31.537 1.00 55.75 698 PRO A N 1
ATOM 5724 C CA . PRO A 1 698 ? -46.822 13.891 30.484 1.00 55.75 698 PRO A CA 1
ATOM 5725 C C . PRO A 1 698 ? -47.348 15.073 29.649 1.00 55.75 698 PRO A C 1
ATOM 5727 O O . PRO A 1 698 ? -48.548 15.313 29.613 1.00 55.75 698 PRO A O 1
ATOM 5730 N N . ILE A 1 699 ? -46.463 15.822 28.987 1.00 64.00 699 ILE A N 1
ATOM 5731 C CA . ILE A 1 699 ? -46.793 16.917 28.073 1.00 64.00 699 ILE A CA 1
ATOM 5732 C C . ILE A 1 699 ? -46.242 16.582 26.688 1.00 64.00 699 ILE A C 1
ATOM 5734 O O . ILE A 1 699 ? -45.089 16.876 26.379 1.00 64.00 699 ILE A O 1
ATOM 5738 N N . ARG A 1 700 ? -47.057 15.921 25.856 1.00 59.03 700 ARG A N 1
ATOM 5739 C CA . ARG A 1 700 ? -46.642 15.405 24.537 1.00 59.03 700 ARG A CA 1
ATOM 5740 C C . ARG A 1 700 ? -47.161 16.247 23.372 1.00 59.03 700 ARG A C 1
ATOM 5742 O O . ARG A 1 700 ? -46.664 16.125 22.259 1.00 59.03 700 ARG A O 1
ATOM 5749 N N . ASN A 1 701 ? -48.193 17.051 23.603 1.00 71.12 701 ASN A N 1
ATOM 5750 C CA . ASN A 1 701 ? -48.866 17.865 22.593 1.00 71.12 701 ASN A CA 1
ATOM 5751 C C . ASN A 1 701 ? -49.605 19.042 23.254 1.00 71.12 701 ASN A C 1
ATOM 5753 O O . ASN A 1 701 ? -49.703 19.117 24.481 1.00 71.12 701 ASN A O 1
ATOM 5757 N N . ASP A 1 702 ? -50.182 19.923 22.433 1.00 77.38 702 ASP A N 1
ATOM 5758 C CA . ASP A 1 702 ? -50.958 21.081 22.886 1.00 77.38 702 ASP A CA 1
ATOM 5759 C C . ASP A 1 702 ? -52.039 20.714 23.918 1.00 77.38 702 ASP A C 1
ATOM 5761 O O . ASP A 1 702 ? -52.221 21.441 24.888 1.00 77.38 702 ASP A O 1
ATOM 5765 N N . ALA A 1 703 ? -52.750 19.589 23.760 1.00 73.75 703 ALA A N 1
ATOM 5766 C CA . ALA A 1 703 ? -53.797 19.184 24.702 1.00 73.75 703 ALA A CA 1
ATOM 5767 C C . ALA A 1 703 ? -53.240 18.830 26.081 1.00 73.75 703 ALA A C 1
ATOM 5769 O O . ALA A 1 703 ? -53.828 19.212 27.093 1.00 73.75 703 ALA A O 1
ATOM 5770 N N . ASP A 1 704 ? -52.090 18.171 26.127 1.00 76.44 704 ASP A N 1
ATOM 5771 C CA . ASP A 1 704 ? -51.436 17.856 27.388 1.00 76.44 704 ASP A CA 1
ATOM 5772 C C . ASP A 1 704 ? -50.886 19.121 28.059 1.00 76.44 704 ASP A C 1
ATOM 5774 O O . ASP A 1 704 ? -51.036 19.286 29.270 1.00 76.44 704 ASP A O 1
ATOM 5778 N N . PHE A 1 705 ? -50.317 20.055 27.283 1.00 85.25 705 PHE A N 1
ATOM 5779 C CA . PHE A 1 705 ? -49.796 21.312 27.831 1.00 85.25 705 PHE A CA 1
ATOM 5780 C C . PHE A 1 705 ? -50.922 22.177 28.405 1.00 85.25 705 PHE A C 1
ATOM 5782 O O . PHE A 1 705 ? -50.794 22.716 29.505 1.00 85.25 705 PHE A O 1
ATOM 5789 N N . ARG A 1 706 ? -52.071 22.220 27.717 1.00 84.56 706 ARG A N 1
ATOM 5790 C CA . ARG A 1 706 ? -53.303 22.833 28.230 1.00 84.56 706 ARG A CA 1
ATOM 5791 C C . ARG A 1 706 ? -53.738 22.237 29.563 1.00 84.56 706 ARG A C 1
ATOM 5793 O O . ARG A 1 706 ? -54.022 22.981 30.498 1.00 84.56 706 ARG A O 1
ATOM 5800 N N . ASN A 1 707 ? -53.805 20.909 29.639 1.00 79.62 707 ASN A N 1
ATOM 5801 C CA . ASN A 1 707 ? -54.255 20.213 30.842 1.00 79.62 707 ASN A CA 1
ATOM 5802 C C . ASN A 1 707 ? -53.276 20.434 32.003 1.00 79.62 707 ASN A C 1
ATOM 5804 O O . ASN A 1 707 ? -53.693 20.693 33.130 1.00 79.62 707 ASN A O 1
ATOM 5808 N N . TYR A 1 708 ? -51.972 20.406 31.725 1.00 84.25 708 TYR A N 1
ATOM 5809 C CA . TYR A 1 708 ? -50.946 20.637 32.738 1.00 84.25 708 TYR A CA 1
ATOM 5810 C C . TYR A 1 708 ? -50.918 22.088 33.230 1.00 84.25 708 TYR A C 1
ATOM 5812 O O . TYR A 1 708 ? -50.614 22.345 34.397 1.00 84.25 708 TYR A O 1
ATOM 5820 N N . PHE A 1 709 ? -51.296 23.050 32.382 1.00 89.25 709 PHE A N 1
ATOM 5821 C CA . PHE A 1 709 ? -51.414 24.445 32.797 1.00 89.25 709 PHE A CA 1
ATOM 5822 C C . PHE A 1 709 ? -52.439 24.648 33.910 1.00 89.25 709 PHE A C 1
ATOM 5824 O O . PHE A 1 709 ? -52.241 25.527 34.741 1.00 89.25 709 PHE A O 1
ATOM 5831 N N . THR A 1 710 ? -53.484 23.820 34.009 1.00 84.62 710 THR A N 1
ATOM 5832 C CA . THR A 1 710 ? -54.387 23.859 35.169 1.00 84.62 710 THR A CA 1
ATOM 5833 C C . THR A 1 710 ? -53.628 23.605 36.475 1.00 84.62 710 THR A C 1
ATOM 5835 O O . THR A 1 710 ? -53.830 24.335 37.441 1.00 84.62 710 THR A O 1
ATOM 5838 N N . THR A 1 711 ? -52.697 22.648 36.496 1.00 85.62 711 THR A N 1
ATOM 5839 C CA . THR A 1 711 ? -51.835 22.377 37.658 1.00 85.62 711 THR A CA 1
ATOM 5840 C C . THR A 1 711 ? -50.890 23.543 37.943 1.00 85.62 711 THR A C 1
ATOM 5842 O O . THR A 1 711 ? -50.790 23.979 39.089 1.00 85.62 711 THR A O 1
ATOM 5845 N N . ILE A 1 712 ? -50.246 24.101 36.909 1.00 88.12 712 ILE A N 1
ATOM 5846 C CA . ILE A 1 712 ? -49.375 25.282 37.055 1.00 88.12 712 ILE A CA 1
ATOM 5847 C C . ILE A 1 712 ? -50.165 26.452 37.647 1.00 88.12 712 ILE A C 1
ATOM 5849 O O . ILE A 1 712 ? -49.730 27.067 38.619 1.00 88.12 712 ILE A O 1
ATOM 5853 N N . ALA A 1 713 ? -51.335 26.751 37.082 1.00 90.19 713 ALA A N 1
ATOM 5854 C CA . ALA A 1 713 ? -52.184 27.847 37.519 1.00 90.19 713 ALA A CA 1
ATOM 5855 C C . ALA A 1 713 ? -52.618 27.669 38.977 1.00 90.19 713 ALA A C 1
ATOM 5857 O O . ALA A 1 713 ? -52.515 28.620 39.746 1.00 90.19 713 ALA A O 1
ATOM 5858 N N . LEU A 1 714 ? -53.024 26.460 39.381 1.00 88.81 714 LEU A N 1
ATOM 5859 C CA . LEU A 1 714 ? -53.394 26.163 40.767 1.00 88.81 714 LEU A CA 1
ATOM 5860 C C . LEU A 1 714 ? -52.230 26.385 41.740 1.00 88.81 714 LEU A C 1
ATOM 5862 O O . LEU A 1 714 ? -52.418 27.026 42.771 1.00 88.81 714 LEU A O 1
ATOM 5866 N N . GLU A 1 715 ? -51.024 25.913 41.422 1.00 89.88 715 GLU A N 1
ATOM 5867 C CA . GLU A 1 715 ? -49.851 26.102 42.289 1.00 89.88 715 GLU A CA 1
ATOM 5868 C C . GLU A 1 715 ? -49.398 27.567 42.357 1.00 89.88 715 GLU A C 1
ATOM 5870 O O . GLU A 1 715 ? -49.012 28.057 43.419 1.00 89.88 715 GLU A O 1
ATOM 5875 N N . VAL A 1 716 ? -49.508 28.309 41.252 1.00 90.62 716 VAL A N 1
ATOM 5876 C CA . VAL A 1 716 ? -49.267 29.759 41.237 1.00 90.62 716 VAL A CA 1
ATOM 5877 C C . VAL A 1 716 ? -50.323 30.497 42.068 1.00 90.62 716 VAL A C 1
ATOM 5879 O O . VAL A 1 716 ? -49.979 31.397 42.835 1.00 90.62 716 VAL A O 1
ATOM 5882 N N . GLN A 1 717 ? -51.600 30.113 41.969 1.00 89.31 717 GLN A N 1
ATOM 5883 C CA . GLN A 1 717 ? -52.673 30.688 42.783 1.00 89.31 717 GLN A CA 1
ATOM 5884 C C . GLN A 1 717 ? -52.456 30.425 44.271 1.00 89.31 717 GLN A C 1
ATOM 5886 O O . GLN A 1 717 ? -52.550 31.377 45.043 1.00 89.31 717 GLN A O 1
ATOM 5891 N N . LYS A 1 718 ? -52.093 29.195 44.663 1.00 86.50 718 LYS A N 1
ATOM 5892 C CA . LYS A 1 718 ? -51.727 28.850 46.048 1.00 86.50 718 LYS A CA 1
ATOM 5893 C C . LYS A 1 718 ? -50.563 29.691 46.555 1.00 86.50 718 LYS A C 1
ATOM 5895 O O . LYS A 1 718 ? -50.624 30.202 47.664 1.00 86.50 718 LYS A O 1
ATOM 5900 N N . GLU A 1 719 ? -49.525 29.913 45.755 1.00 86.06 719 GLU A N 1
ATOM 5901 C CA . GLU A 1 719 ? -48.412 30.769 46.181 1.00 86.06 719 GLU A CA 1
ATOM 5902 C C . GLU A 1 719 ? -48.881 32.206 46.472 1.00 86.06 719 GLU A C 1
ATOM 5904 O O . GLU A 1 719 ? -48.550 32.805 47.496 1.00 86.06 719 GLU A O 1
ATOM 5909 N N . ILE A 1 720 ? -49.715 32.760 45.591 1.00 84.75 720 ILE A N 1
ATOM 5910 C CA . ILE A 1 720 ? -50.220 34.131 45.723 1.00 84.75 720 ILE A CA 1
ATOM 5911 C C . ILE A 1 720 ? -51.224 34.250 46.883 1.00 84.75 720 ILE A C 1
ATOM 5913 O O . ILE A 1 720 ? -51.210 35.243 47.617 1.00 84.75 720 ILE A O 1
ATOM 5917 N N . GLN A 1 721 ? -52.095 33.253 47.055 1.00 82.38 721 GLN A N 1
ATOM 5918 C CA . GLN A 1 721 ? -53.183 33.239 48.035 1.00 82.38 721 GLN A CA 1
ATOM 5919 C C . GLN A 1 721 ? -52.738 32.768 49.414 1.00 82.38 721 GLN A C 1
ATOM 5921 O O . GLN A 1 721 ? -53.083 33.401 50.410 1.00 82.38 721 GLN A O 1
ATOM 5926 N N . ASP A 1 722 ? -51.991 31.676 49.502 1.00 72.31 722 ASP A N 1
ATOM 5927 C CA . ASP A 1 722 ? -51.688 30.993 50.759 1.00 72.31 722 ASP A CA 1
ATOM 5928 C C . ASP A 1 722 ? -50.378 31.485 51.354 1.00 72.31 722 ASP A C 1
ATOM 5930 O O . ASP A 1 722 ? -50.364 31.877 52.521 1.00 72.31 722 ASP A O 1
ATOM 5934 N N . GLN A 1 723 ? -49.321 31.570 50.541 1.00 64.88 723 GLN A N 1
ATOM 5935 C CA . GLN A 1 723 ? -48.031 32.111 50.986 1.00 64.88 723 GLN A CA 1
ATOM 5936 C C . GLN A 1 723 ? -48.009 33.643 51.013 1.00 64.88 723 GLN A C 1
ATOM 5938 O O . GLN A 1 723 ? -47.135 34.245 51.633 1.00 64.88 723 GLN A O 1
ATOM 5943 N N . GLY A 1 724 ? -49.002 34.285 50.387 1.00 67.12 724 GLY A N 1
ATOM 5944 C CA . GLY A 1 724 ? -49.223 35.721 50.492 1.00 67.12 724 GLY A CA 1
ATOM 5945 C C . GLY A 1 724 ? -48.053 36.534 49.948 1.00 67.12 724 GLY A C 1
ATOM 5946 O O . GLY A 1 724 ? -47.606 37.457 50.624 1.00 67.12 724 GLY A O 1
ATOM 5947 N N . ILE A 1 725 ? -47.575 36.232 48.733 1.00 75.19 725 ILE A N 1
ATOM 5948 C CA . ILE A 1 725 ? -46.468 36.965 48.077 1.00 75.19 725 ILE A CA 1
ATOM 5949 C C . ILE A 1 725 ? -46.679 38.489 48.124 1.00 75.19 725 ILE A C 1
ATOM 5951 O O . ILE A 1 725 ? -45.737 39.259 48.298 1.00 75.19 725 ILE A O 1
ATOM 5955 N N . TYR A 1 726 ? -47.930 38.938 48.012 1.00 79.75 726 TYR A N 1
ATOM 5956 C CA . TYR A 1 726 ? -48.288 40.357 48.024 1.00 79.75 726 TYR A CA 1
ATOM 5957 C C . TYR A 1 726 ? -48.699 40.891 49.404 1.00 79.75 726 TYR A C 1
ATOM 5959 O O . TYR A 1 726 ? -49.111 42.046 49.511 1.00 79.75 726 TYR A O 1
ATOM 5967 N N . SER A 1 727 ? -48.577 40.091 50.467 1.00 73.38 727 SER A N 1
ATOM 5968 C CA . SER A 1 727 ? -49.066 40.425 51.813 1.00 73.38 727 SER A CA 1
ATOM 5969 C C . SER A 1 727 ? -48.421 41.686 52.382 1.00 73.38 727 SER A C 1
ATOM 5971 O O . SER A 1 727 ? -49.110 42.474 53.020 1.00 73.38 727 SER A O 1
ATOM 5973 N N . LEU A 1 728 ? -47.143 41.932 52.081 1.00 73.62 728 LEU A N 1
ATOM 5974 C CA . LEU A 1 728 ? -46.390 43.111 52.526 1.00 73.62 728 LEU A CA 1
ATOM 5975 C C . LEU A 1 728 ? -46.568 44.342 51.620 1.00 73.62 728 LEU A C 1
ATOM 5977 O O . LEU A 1 728 ? -46.059 45.419 51.928 1.00 73.62 728 LEU A O 1
ATOM 5981 N N . VAL A 1 729 ? -47.275 44.203 50.495 1.00 76.69 729 VAL A N 1
ATOM 5982 C CA . VAL A 1 729 ? -47.490 45.284 49.529 1.00 76.69 729 VAL A CA 1
ATOM 5983 C C . VAL A 1 729 ? -48.854 45.914 49.783 1.00 76.69 729 VAL A C 1
ATOM 5985 O O . VAL A 1 729 ? -49.864 45.220 49.925 1.00 76.69 729 VAL A O 1
ATOM 5988 N N . ASN A 1 730 ? -48.898 47.246 49.850 1.00 76.50 730 ASN A N 1
ATOM 5989 C CA . ASN A 1 730 ? -50.158 47.969 49.993 1.00 76.50 730 ASN A CA 1
ATOM 5990 C C . ASN A 1 730 ? -51.036 47.691 48.767 1.00 76.50 730 ASN A C 1
ATOM 5992 O O . ASN A 1 730 ? -50.572 47.836 47.632 1.00 76.50 730 ASN A O 1
ATOM 5996 N N . SER A 1 731 ? -52.314 47.372 49.001 1.00 77.62 731 SER A N 1
ATOM 5997 C CA . SER A 1 731 ? -53.320 47.206 47.947 1.00 77.62 731 SER A CA 1
ATOM 5998 C C . SER A 1 731 ? -53.205 48.266 46.852 1.00 77.62 731 SER A C 1
ATOM 6000 O O . SER A 1 731 ? -53.242 47.871 45.696 1.00 77.62 731 SER A O 1
ATOM 6002 N N . GLN A 1 732 ? -52.973 49.553 47.178 1.00 77.69 732 GLN A N 1
ATOM 6003 C CA . GLN A 1 732 ? -52.844 50.696 46.249 1.00 77.69 732 GLN A CA 1
ATOM 6004 C C . GLN A 1 732 ? -51.583 50.700 45.363 1.00 77.69 732 GLN A C 1
ATOM 6006 O O . GLN A 1 732 ? -51.580 51.359 44.322 1.00 77.69 732 GLN A O 1
ATOM 6011 N N . ALA A 1 733 ? -50.548 49.938 45.718 1.00 78.12 733 ALA A N 1
ATOM 6012 C CA . ALA A 1 733 ? -49.313 49.810 44.942 1.00 78.12 733 ALA A CA 1
ATOM 6013 C C . ALA A 1 733 ? -49.332 48.627 43.950 1.00 78.12 733 ALA A C 1
ATOM 6015 O O . ALA A 1 733 ? -48.515 48.589 43.036 1.00 78.12 733 ALA A O 1
ATOM 6016 N N . LEU A 1 734 ? -50.281 47.691 44.086 1.00 83.62 734 LEU A N 1
ATOM 6017 C CA . LEU A 1 734 ? -50.455 46.557 43.166 1.00 83.62 734 LEU A CA 1
ATOM 6018 C C . LEU A 1 734 ? -51.115 46.989 41.842 1.00 83.62 734 LEU A C 1
ATOM 6020 O O . LEU A 1 734 ? -52.337 46.919 41.701 1.00 83.62 734 LEU A O 1
ATOM 6024 N N . SER A 1 735 ? -50.319 47.491 40.895 1.00 86.00 735 SER A N 1
ATOM 6025 C CA . SER A 1 735 ? -50.737 47.742 39.505 1.00 86.00 735 SER A CA 1
ATOM 6026 C C . SER A 1 735 ? -50.634 46.481 38.633 1.00 86.00 735 SER A C 1
ATOM 6028 O O . SER A 1 735 ? -49.967 45.520 39.019 1.00 86.00 735 SER A O 1
ATOM 6030 N N . GLU A 1 736 ? -51.263 46.496 37.447 1.00 86.69 736 GLU A N 1
ATOM 6031 C CA . GLU A 1 736 ? -51.134 45.423 36.439 1.00 86.69 736 GLU A CA 1
ATOM 6032 C C . GLU A 1 736 ? -49.646 45.164 36.132 1.00 86.69 736 GLU A C 1
ATOM 6034 O O . GLU A 1 736 ? -49.187 44.041 36.320 1.00 86.69 736 GLU A O 1
ATOM 6039 N N . ASP A 1 737 ? -48.856 46.206 35.847 1.00 85.94 737 ASP A N 1
ATOM 6040 C CA . ASP A 1 737 ? -47.407 46.103 35.590 1.00 85.94 737 ASP A CA 1
ATOM 6041 C C . ASP A 1 737 ? -46.617 45.441 36.734 1.00 85.94 737 ASP A C 1
ATOM 6043 O O . ASP A 1 737 ? -45.694 44.652 36.500 1.00 85.94 737 ASP A O 1
ATOM 6047 N N . PHE A 1 738 ? -46.958 45.766 37.990 1.00 85.56 738 PHE A N 1
ATOM 6048 C CA . PHE A 1 738 ? -46.293 45.186 39.157 1.00 85.56 738 PHE A CA 1
ATOM 6049 C C . PHE A 1 738 ? -46.581 43.688 39.244 1.00 85.56 738 PHE A C 1
ATOM 6051 O O . PHE A 1 738 ? -45.651 42.889 39.365 1.00 85.56 738 PHE A O 1
ATOM 6058 N N . ILE A 1 739 ? -47.857 43.303 39.133 1.00 88.31 739 ILE A N 1
ATOM 6059 C CA . ILE A 1 739 ? -48.256 41.892 39.155 1.00 88.31 739 ILE A CA 1
ATOM 6060 C C . ILE A 1 739 ? -47.621 41.164 37.976 1.00 88.31 739 ILE A C 1
ATOM 6062 O O . ILE A 1 739 ? -47.085 40.079 38.167 1.00 88.31 739 ILE A O 1
ATOM 6066 N N . GLN A 1 740 ? -47.590 41.767 36.786 1.00 88.62 740 GLN A N 1
ATOM 6067 C CA . GLN A 1 740 ? -47.010 41.130 35.612 1.00 88.62 740 GLN A CA 1
ATOM 6068 C C . GLN A 1 740 ? -45.525 40.780 35.805 1.00 88.62 740 GLN A C 1
ATOM 6070 O O . GLN A 1 740 ? -45.068 39.703 35.415 1.00 88.62 740 GLN A O 1
ATOM 6075 N N . ARG A 1 741 ? -44.746 41.680 36.419 1.00 84.12 741 ARG A N 1
ATOM 6076 C CA . ARG A 1 741 ? -43.325 41.430 36.696 1.00 84.12 741 ARG A CA 1
ATOM 6077 C C . ARG A 1 741 ? -43.125 40.268 37.664 1.00 84.12 741 ARG A C 1
ATOM 6079 O O . ARG A 1 741 ? -42.314 39.391 37.379 1.00 84.12 741 ARG A O 1
ATOM 6086 N N . GLU A 1 742 ? -43.855 40.261 38.773 1.00 85.75 742 GLU A N 1
ATOM 6087 C CA . GLU A 1 742 ? -43.704 39.223 39.797 1.00 85.75 742 GLU A CA 1
ATOM 6088 C C . GLU A 1 742 ? -44.249 37.873 39.311 1.00 85.75 742 GLU A C 1
ATOM 6090 O O . GLU A 1 742 ? -43.595 36.843 39.467 1.00 85.75 742 GLU A O 1
ATOM 6095 N N . LEU A 1 743 ? -45.394 37.886 38.621 1.00 88.62 743 LEU A N 1
ATOM 6096 C CA . LEU A 1 743 ? -46.066 36.689 38.121 1.00 88.62 743 LEU A CA 1
ATOM 6097 C C . LEU A 1 743 ? -45.197 35.908 37.128 1.00 88.62 743 LEU A C 1
ATOM 6099 O O . LEU A 1 743 ? -45.202 34.680 37.174 1.00 88.62 743 LEU A O 1
ATOM 6103 N N . LYS A 1 744 ? -44.390 36.584 36.291 1.00 90.19 744 LYS A N 1
ATOM 6104 C CA . LYS A 1 744 ? -43.403 35.909 35.424 1.00 90.19 744 LYS A CA 1
ATOM 6105 C C . LYS A 1 744 ? -42.497 34.980 36.235 1.00 90.19 744 LYS A C 1
ATOM 6107 O O . LYS A 1 744 ? -42.334 33.814 35.882 1.00 90.19 744 LYS A O 1
ATOM 6112 N N . ASN A 1 745 ? -41.904 35.506 37.305 1.00 86.19 745 ASN A N 1
ATOM 6113 C CA . ASN A 1 745 ? -40.952 34.765 38.127 1.00 86.19 745 ASN A CA 1
ATOM 6114 C C . ASN A 1 745 ? -41.656 33.653 38.907 1.00 86.19 745 ASN A C 1
ATOM 6116 O O . ASN A 1 745 ? -41.141 32.540 38.976 1.00 86.19 745 ASN A O 1
ATOM 6120 N N . THR A 1 746 ? -42.856 33.920 39.432 1.00 88.69 746 THR A N 1
ATOM 6121 C CA . THR A 1 746 ? -43.665 32.904 40.117 1.00 88.69 746 THR A CA 1
ATOM 6122 C C . THR A 1 746 ? -44.003 31.737 39.189 1.00 88.69 746 THR A C 1
ATOM 6124 O O . THR A 1 746 ? -43.809 30.588 39.578 1.00 88.69 746 THR A O 1
ATOM 6127 N N . ILE A 1 747 ? -44.436 32.006 37.952 1.00 90.19 747 ILE A N 1
ATOM 6128 C CA . ILE A 1 747 ? -44.749 30.964 36.962 1.00 90.19 747 ILE A CA 1
ATOM 6129 C C . ILE A 1 747 ? -43.503 30.133 36.640 1.00 90.19 747 ILE A C 1
ATOM 6131 O O . ILE A 1 747 ? -43.568 28.911 36.718 1.00 90.19 747 ILE A O 1
ATOM 6135 N N . ILE A 1 748 ? -42.365 30.768 36.329 1.00 88.12 748 ILE A N 1
ATOM 6136 C CA . ILE A 1 748 ? -41.117 30.047 36.013 1.00 88.12 748 ILE A CA 1
ATOM 6137 C C . ILE A 1 748 ? -40.702 29.152 37.186 1.00 88.12 748 ILE A C 1
ATOM 6139 O O . ILE A 1 748 ? -40.445 27.965 36.993 1.00 88.12 748 ILE A O 1
ATOM 6143 N N . ASN A 1 749 ? -40.695 29.690 38.408 1.00 86.56 749 ASN A N 1
ATOM 6144 C CA . ASN A 1 749 ? -40.292 28.940 39.595 1.00 86.56 749 ASN A CA 1
ATOM 6145 C C . ASN A 1 749 ? -41.213 27.744 39.860 1.00 86.56 749 ASN A C 1
ATOM 6147 O O . ASN A 1 749 ? -40.723 26.658 40.169 1.00 86.56 749 ASN A O 1
ATOM 6151 N N . LYS A 1 750 ? -42.534 27.911 39.706 1.00 88.94 750 LYS A N 1
ATOM 6152 C CA . LYS A 1 750 ? -43.492 26.810 39.884 1.00 88.94 750 LYS A CA 1
ATOM 6153 C C . LYS A 1 750 ? -43.390 25.770 38.784 1.00 88.94 750 LYS A C 1
ATOM 6155 O O . LYS A 1 750 ? -43.408 24.586 39.094 1.00 88.94 750 LYS A O 1
ATOM 6160 N N . CYS A 1 751 ? -43.184 26.178 37.538 1.00 85.12 751 CYS A N 1
ATOM 6161 C CA . CYS A 1 751 ? -42.885 25.249 36.455 1.00 85.12 751 CYS A CA 1
ATOM 6162 C C . CYS A 1 751 ? -41.641 24.400 36.762 1.00 85.12 751 CYS A C 1
ATOM 6164 O O . CYS A 1 751 ? -41.709 23.178 36.653 1.00 85.12 751 CYS A O 1
ATOM 6166 N N . CYS A 1 752 ? -40.549 25.018 37.226 1.00 80.75 752 CYS A N 1
ATOM 6167 C CA . CYS A 1 752 ? -39.336 24.297 37.620 1.00 80.75 752 CYS A CA 1
ATOM 6168 C C . CYS A 1 752 ? -39.581 23.327 38.789 1.00 80.75 752 CYS A C 1
ATOM 6170 O O . CYS A 1 752 ? -39.146 22.180 38.728 1.00 80.75 752 CYS A O 1
ATOM 6172 N N . GLN A 1 753 ? -40.302 23.753 39.836 1.00 81.12 753 GLN A N 1
ATOM 6173 C CA . GLN A 1 753 ? -40.667 22.889 40.974 1.00 81.12 753 GLN A CA 1
ATOM 6174 C C . GLN A 1 753 ? -41.547 21.709 40.547 1.00 81.12 753 GLN A C 1
ATOM 6176 O O . GLN A 1 753 ? -41.409 20.609 41.073 1.00 81.12 753 GLN A O 1
ATOM 6181 N N . LEU A 1 754 ? -42.419 21.929 39.563 1.00 76.38 754 LEU A N 1
ATOM 6182 C CA . LEU A 1 754 ? -43.265 20.909 38.952 1.00 76.38 754 LEU A CA 1
ATOM 6183 C C . LEU A 1 754 ? -42.520 20.044 37.925 1.00 76.38 754 LEU A C 1
ATOM 6185 O O . LEU A 1 754 ? -43.176 19.285 37.223 1.00 76.38 754 LEU A O 1
ATOM 6189 N N . GLY A 1 755 ? -41.192 20.154 37.807 1.00 68.06 755 GLY A N 1
ATOM 6190 C CA . GLY A 1 755 ? -40.362 19.318 36.934 1.00 68.06 755 GLY A CA 1
ATOM 6191 C C . GLY A 1 755 ? -40.332 19.727 35.457 1.00 68.06 755 GLY A C 1
ATOM 6192 O O . GLY A 1 755 ? -39.774 18.998 34.638 1.00 68.06 755 GLY A O 1
ATOM 6193 N N . LEU A 1 756 ? -40.893 20.886 35.091 1.00 75.31 756 LEU A N 1
ATOM 6194 C CA . LEU A 1 756 ? -40.795 21.428 33.736 1.00 75.31 756 LEU A CA 1
ATOM 6195 C C . LEU A 1 756 ? -39.476 22.184 33.560 1.00 75.31 756 LEU A C 1
ATOM 6197 O O . LEU A 1 756 ? -39.331 23.332 33.983 1.00 75.31 756 LEU A O 1
ATOM 6201 N N . THR A 1 757 ? -38.513 21.546 32.902 1.00 65.19 757 THR A N 1
ATOM 6202 C CA . THR A 1 757 ? -37.234 22.162 32.530 1.00 65.19 757 THR A CA 1
ATOM 6203 C C . THR A 1 757 ? -37.381 22.955 31.222 1.00 65.19 757 THR A C 1
ATOM 6205 O O . THR A 1 757 ? -38.079 22.533 30.306 1.00 65.19 757 THR A O 1
ATOM 6208 N N . ASN A 1 758 ? -36.735 24.122 31.115 1.00 72.25 758 ASN A N 1
ATOM 6209 C CA . ASN A 1 758 ? -36.733 24.984 29.915 1.00 72.25 758 ASN A CA 1
ATOM 6210 C C . ASN A 1 758 ? -38.071 25.664 29.535 1.00 72.25 758 ASN A C 1
ATOM 6212 O O . ASN A 1 758 ? -38.296 25.967 28.362 1.00 72.25 758 ASN A O 1
ATOM 6216 N N . VAL A 1 759 ? -38.954 25.964 30.497 1.00 83.62 759 VAL A N 1
ATOM 6217 C CA . VAL A 1 759 ? -40.122 26.832 30.236 1.00 83.62 759 VAL A CA 1
ATOM 6218 C C . VAL A 1 759 ? -39.664 28.262 29.948 1.00 83.62 759 VAL A C 1
ATOM 6220 O O . VAL A 1 759 ? -38.942 28.867 30.742 1.00 83.62 759 VAL A O 1
ATOM 6223 N N . ARG A 1 760 ? -40.136 28.837 28.839 1.00 88.44 760 ARG A N 1
ATOM 6224 C CA . ARG A 1 760 ? -39.888 30.239 28.477 1.00 88.44 760 ARG A CA 1
ATOM 6225 C C . ARG A 1 760 ? -41.151 31.066 28.691 1.00 88.44 760 ARG A C 1
ATOM 6227 O O . ARG A 1 760 ? -42.200 30.745 28.146 1.00 88.44 760 ARG A O 1
ATOM 6234 N N . VAL A 1 761 ? -41.037 32.152 29.458 1.00 90.75 761 VAL A N 1
ATOM 6235 C CA . VAL A 1 761 ? -42.133 33.103 29.709 1.00 90.75 761 VAL A CA 1
ATOM 6236 C C . VAL A 1 761 ? -41.724 34.492 29.232 1.00 90.75 761 VAL A C 1
ATOM 6238 O O . VAL A 1 761 ? -40.863 35.145 29.837 1.00 90.75 761 VAL A O 1
ATOM 6241 N N . ASP A 1 762 ? -42.360 34.960 28.166 1.00 89.00 762 ASP A N 1
ATOM 6242 C CA . ASP A 1 762 ? -42.143 36.291 27.604 1.00 89.00 762 ASP A CA 1
ATOM 6243 C C . ASP A 1 762 ? -43.259 37.240 28.049 1.00 89.00 762 ASP A C 1
ATOM 6245 O O . ASP A 1 762 ? -44.420 36.841 28.114 1.00 89.00 762 ASP A O 1
ATOM 6249 N N . ARG A 1 763 ? -42.900 38.490 28.369 1.00 88.38 763 ARG A N 1
ATOM 6250 C CA . ARG A 1 763 ? -43.846 39.563 28.717 1.00 88.38 763 ARG A CA 1
ATOM 6251 C C . ARG A 1 763 ? -43.982 40.536 27.560 1.00 88.38 763 ARG A C 1
ATOM 6253 O O . ARG A 1 763 ? -42.990 40.773 26.873 1.00 88.38 763 ARG A O 1
ATOM 6260 N N . GLU A 1 764 ? -45.158 41.139 27.422 1.00 83.75 764 GLU A N 1
ATOM 6261 C CA . GLU A 1 764 ? -45.407 42.243 26.487 1.00 83.75 764 GLU A CA 1
ATOM 6262 C C . GLU A 1 764 ? -44.979 41.933 25.037 1.00 83.75 764 GLU A C 1
ATOM 6264 O O . GLU A 1 764 ? -44.317 42.731 24.367 1.00 83.75 764 GLU A O 1
ATOM 6269 N N . VAL A 1 765 ? -45.335 40.751 24.534 1.00 80.56 765 VAL A N 1
ATOM 6270 C CA . VAL A 1 765 ? -44.920 40.319 23.192 1.00 80.56 765 VAL A CA 1
ATOM 6271 C C . VAL A 1 765 ? -45.652 41.144 22.134 1.00 80.56 765 VAL A C 1
ATOM 6273 O O . VAL A 1 765 ? -46.881 41.171 22.101 1.00 80.56 765 VAL A O 1
ATOM 6276 N N . ALA A 1 766 ? -44.894 41.832 21.274 1.00 79.81 766 ALA A N 1
ATOM 6277 C CA . ALA A 1 766 ? -45.443 42.666 20.211 1.00 79.81 766 ALA A CA 1
ATOM 6278 C C . ALA A 1 766 ? -45.989 41.822 19.049 1.00 79.81 766 ALA A C 1
ATOM 6280 O O . ALA A 1 766 ? -45.281 40.997 18.473 1.00 79.81 766 ALA A O 1
ATOM 6281 N N . LEU A 1 767 ? -47.245 42.069 18.686 1.00 76.62 767 LEU A N 1
ATOM 6282 C CA . LEU A 1 767 ? -47.907 41.528 17.503 1.00 76.62 767 LEU A CA 1
ATOM 6283 C C . LEU A 1 767 ? -47.632 42.414 16.279 1.00 76.62 767 LEU A C 1
ATOM 6285 O O . LEU A 1 767 ? -47.213 43.566 16.406 1.00 76.62 767 LEU A O 1
ATOM 6289 N N . GLN A 1 768 ? -47.925 41.904 15.078 1.00 66.94 768 GLN A N 1
ATOM 6290 C CA . GLN A 1 768 ? -47.722 42.630 13.813 1.00 66.94 768 GLN A CA 1
ATOM 6291 C C . GLN A 1 768 ? -48.448 43.988 13.743 1.00 66.94 768 GLN A C 1
ATOM 6293 O O . GLN A 1 768 ? -48.015 44.873 13.013 1.00 66.94 768 GLN A O 1
ATOM 6298 N N . ASP A 1 769 ? -49.528 44.182 14.508 1.00 68.00 769 ASP A N 1
ATOM 6299 C CA . ASP A 1 769 ? -50.259 45.453 14.600 1.00 68.00 769 ASP A CA 1
ATOM 6300 C C . ASP A 1 769 ? -49.756 46.375 15.730 1.00 68.00 769 ASP A C 1
ATOM 6302 O O . ASP A 1 769 ? -50.453 47.311 16.127 1.00 68.00 769 ASP A O 1
ATOM 6306 N N . ASN A 1 770 ? -48.543 46.122 16.240 1.00 66.56 770 ASN A N 1
ATOM 6307 C CA . ASN A 1 770 ? -47.866 46.846 17.322 1.00 66.56 770 ASN A CA 1
ATOM 6308 C C . ASN A 1 770 ? -48.601 46.820 18.677 1.00 66.56 770 ASN A C 1
ATOM 6310 O O . ASN A 1 770 ? -48.214 47.518 19.618 1.00 66.56 770 ASN A O 1
ATOM 6314 N N . LYS A 1 771 ? -49.654 46.005 18.798 1.00 75.19 771 LYS A N 1
ATOM 6315 C CA . LYS A 1 771 ? -50.303 45.698 20.073 1.00 75.19 771 LYS A CA 1
ATOM 6316 C C . LYS A 1 771 ? -49.521 44.620 20.811 1.00 75.19 771 LYS A C 1
ATOM 6318 O O . LYS A 1 771 ? -48.815 43.834 20.188 1.00 75.19 771 LYS A O 1
ATOM 6323 N N . ARG A 1 772 ? -49.642 44.583 22.136 1.00 81.06 772 ARG A N 1
ATOM 6324 C CA . ARG A 1 772 ? -48.904 43.646 22.989 1.00 81.06 772 ARG A CA 1
ATOM 6325 C C . ARG A 1 772 ? -49.865 42.788 23.800 1.00 81.06 772 ARG A C 1
ATOM 6327 O O . ARG A 1 772 ? -50.886 43.308 24.248 1.00 81.06 772 ARG A O 1
ATOM 6334 N N . THR A 1 773 ? -49.532 41.509 23.938 1.00 86.00 773 THR A N 1
ATOM 6335 C CA . THR A 1 773 ? -50.167 40.579 24.886 1.00 86.00 773 THR A CA 1
ATOM 6336 C C . THR A 1 773 ? -49.369 40.550 26.180 1.00 86.00 773 THR A C 1
ATOM 6338 O O . THR A 1 773 ? -48.139 40.659 26.124 1.00 86.00 773 THR A O 1
ATOM 6341 N N . ASP A 1 774 ? -50.020 40.332 27.320 1.00 89.69 774 ASP A N 1
ATOM 6342 C CA . ASP A 1 774 ? -49.322 40.409 28.608 1.00 89.69 774 ASP A CA 1
ATOM 6343 C C . ASP A 1 774 ? -48.281 39.295 28.785 1.00 89.69 774 ASP A C 1
ATOM 6345 O O . ASP A 1 774 ? -47.129 39.594 29.114 1.00 89.69 774 ASP A O 1
ATOM 6349 N N . PHE A 1 775 ? -48.631 38.032 28.491 1.00 92.81 775 PHE A N 1
ATOM 6350 C CA . PHE A 1 775 ? -47.676 36.916 28.514 1.00 92.81 775 PHE A CA 1
ATOM 6351 C C . PHE A 1 775 ? -47.859 35.889 27.399 1.00 92.81 775 PHE A C 1
ATOM 6353 O O . PHE A 1 775 ? -48.983 35.551 27.027 1.00 92.81 775 PHE A O 1
ATOM 6360 N N . LEU A 1 776 ? -46.735 35.294 26.986 1.00 93.06 776 LEU A N 1
ATOM 6361 C CA . LEU A 1 776 ? -46.684 34.017 26.272 1.00 93.06 776 LEU A CA 1
ATOM 6362 C C . LEU A 1 776 ? -45.798 33.021 27.025 1.00 93.06 776 LEU A C 1
ATOM 6364 O O . LEU A 1 776 ? -44.639 33.317 27.330 1.00 93.06 776 LEU A O 1
ATOM 6368 N N . ILE A 1 777 ? -46.341 31.835 27.296 1.00 92.88 777 ILE A N 1
ATOM 6369 C CA . ILE A 1 777 ? -45.624 30.720 27.921 1.00 92.88 777 ILE A CA 1
ATOM 6370 C C . ILE A 1 777 ? -45.375 29.642 26.871 1.00 92.88 777 ILE A C 1
ATOM 6372 O O . ILE A 1 777 ? -46.315 29.113 26.279 1.00 92.88 777 ILE A O 1
ATOM 6376 N N . TRP A 1 778 ? -44.107 29.292 26.691 1.00 88.19 778 TRP A N 1
ATOM 6377 C CA . TRP A 1 778 ? -43.636 28.291 25.743 1.00 88.19 778 TRP A CA 1
ATOM 6378 C C . TRP A 1 778 ? -43.024 27.100 26.470 1.00 88.19 778 TRP A C 1
ATOM 6380 O O . TRP A 1 778 ? -42.246 27.266 27.417 1.00 88.19 778 TRP A O 1
ATOM 6390 N N . TYR A 1 779 ? -43.339 25.902 25.983 1.00 84.88 779 TYR A N 1
ATOM 6391 C CA . TYR A 1 779 ? -42.745 24.658 26.454 1.00 84.88 779 TYR A CA 1
ATOM 6392 C C . TYR A 1 779 ? -42.610 23.651 25.305 1.00 84.88 779 TYR A C 1
ATOM 6394 O O . TYR A 1 779 ? -43.596 23.280 24.663 1.00 84.88 779 TYR A O 1
ATOM 6402 N N . GLY A 1 780 ? -41.375 23.213 25.044 1.00 78.25 780 GLY A N 1
ATOM 6403 C CA . GLY A 1 780 ? -41.061 22.292 23.950 1.00 78.25 780 GLY A CA 1
ATOM 6404 C C . GLY A 1 780 ? -41.515 22.816 22.582 1.00 78.25 780 GLY A C 1
ATOM 6405 O O . GLY A 1 780 ? -41.297 23.979 22.255 1.00 78.25 780 GLY A O 1
ATOM 6406 N N . MET A 1 781 ? -42.149 21.940 21.798 1.00 76.25 781 MET A N 1
ATOM 6407 C CA . MET A 1 781 ? -42.697 22.244 20.465 1.00 76.25 781 MET A CA 1
ATOM 6408 C C . MET A 1 781 ? -44.205 22.568 20.485 1.00 76.25 781 MET A C 1
ATOM 6410 O O . MET A 1 781 ? -44.831 22.596 19.427 1.00 76.25 781 MET A O 1
ATOM 6414 N N . CYS A 1 782 ? -44.812 22.771 21.662 1.00 81.75 782 CYS A N 1
ATOM 6415 C CA . CYS A 1 782 ? -46.231 23.128 21.755 1.00 81.75 782 CYS A CA 1
ATOM 6416 C C . CYS A 1 782 ? -46.463 24.583 21.328 1.00 81.75 782 CYS A C 1
ATOM 6418 O O . CYS A 1 782 ? -45.605 25.451 21.521 1.00 81.75 782 CYS A O 1
ATOM 6420 N N . ASN A 1 783 ? -47.662 24.866 20.822 1.00 86.81 783 ASN A N 1
ATOM 6421 C CA . ASN A 1 783 ? -48.129 26.239 20.651 1.00 86.81 783 ASN A CA 1
ATOM 6422 C C . ASN A 1 783 ? -48.209 26.944 22.026 1.00 86.81 783 ASN A C 1
ATOM 6424 O O . ASN A 1 783 ? -48.423 26.282 23.048 1.00 86.81 783 ASN A O 1
ATOM 6428 N N . PRO A 1 784 ? -48.036 28.276 22.100 1.00 92.12 784 PRO A N 1
ATOM 6429 C CA . PRO A 1 784 ? -47.881 28.963 23.377 1.00 92.12 784 PRO A CA 1
ATOM 6430 C C . PRO A 1 784 ? -49.196 29.060 24.149 1.00 92.12 784 PRO A C 1
ATOM 6432 O O . PRO A 1 784 ? -50.279 29.082 23.565 1.00 92.12 784 PRO A O 1
ATOM 6435 N N . ILE A 1 785 ? -49.106 29.206 25.469 1.00 94.19 785 ILE A N 1
ATOM 6436 C CA . ILE A 1 785 ? -50.237 29.649 26.290 1.00 94.19 785 ILE A CA 1
ATOM 6437 C C . ILE A 1 785 ? -50.175 31.166 26.384 1.00 94.19 785 ILE A C 1
ATOM 6439 O O . ILE A 1 785 ? -49.186 31.723 26.864 1.00 94.19 785 ILE A O 1
ATOM 6443 N N . MET A 1 786 ? -51.234 31.826 25.929 1.00 94.38 786 MET A N 1
ATOM 6444 C CA . MET A 1 786 ? -51.364 33.276 26.007 1.00 94.38 786 MET A CA 1
ATOM 6445 C C . MET A 1 786 ? -52.132 33.648 27.268 1.00 94.38 786 MET A C 1
ATOM 6447 O O . MET A 1 786 ? -53.200 33.096 27.521 1.00 94.38 786 MET A O 1
ATOM 6451 N N . ILE A 1 787 ? -51.607 34.589 28.049 1.00 94.31 787 ILE A N 1
ATOM 6452 C CA . ILE A 1 787 ? -52.279 35.113 29.239 1.00 94.31 787 ILE A CA 1
ATOM 6453 C C . ILE A 1 787 ? -52.474 36.611 29.061 1.00 94.31 787 ILE A C 1
ATOM 6455 O O . ILE A 1 787 ? -51.508 37.322 28.793 1.00 94.31 787 ILE A O 1
ATOM 6459 N N . GLU A 1 788 ? -53.706 37.067 29.264 1.00 93.56 788 GLU A N 1
ATOM 6460 C CA . GLU A 1 788 ? -54.046 38.481 29.414 1.00 93.56 788 GLU A CA 1
ATOM 6461 C C . GLU A 1 788 ? -54.510 38.730 30.851 1.00 93.56 788 GLU A C 1
ATOM 6463 O O . GLU A 1 788 ? -55.312 37.966 31.399 1.00 93.56 788 GLU A O 1
ATOM 6468 N N . LEU A 1 789 ? -53.987 39.781 31.473 1.00 93.50 789 LEU A N 1
ATOM 6469 C CA . LEU A 1 789 ? -54.121 40.079 32.888 1.00 93.50 789 LEU A CA 1
ATOM 6470 C C . LEU A 1 789 ? -54.942 41.349 33.107 1.00 93.50 789 LEU A C 1
ATOM 6472 O O . LEU A 1 789 ? -54.693 42.388 32.499 1.00 93.50 789 LEU A O 1
ATOM 6476 N N . LYS A 1 790 ? -55.883 41.300 34.058 1.00 93.06 790 LYS A N 1
ATOM 6477 C CA . LYS A 1 790 ? -56.635 42.487 34.498 1.00 93.06 790 LYS A CA 1
ATOM 6478 C C . LYS A 1 790 ? -56.917 42.504 35.996 1.00 93.06 790 LYS A C 1
ATOM 6480 O O . LYS A 1 790 ? -57.003 41.463 36.641 1.00 93.06 790 LYS A O 1
ATOM 6485 N N . LEU A 1 791 ? -57.107 43.693 36.570 1.00 92.75 791 LEU A N 1
ATOM 6486 C CA . LEU A 1 791 ? -57.569 43.833 37.961 1.00 92.75 791 LEU A CA 1
ATOM 6487 C C . LEU A 1 791 ? -59.096 43.796 38.047 1.00 92.75 791 LEU A C 1
ATOM 6489 O O . LEU A 1 791 ? -59.764 44.455 37.259 1.00 92.75 791 LEU A O 1
ATOM 6493 N N . LEU A 1 792 ? -59.664 43.123 39.052 1.00 92.19 792 LEU A N 1
ATOM 6494 C CA . LEU A 1 792 ? -61.120 42.937 39.168 1.00 92.19 792 LEU A CA 1
ATOM 6495 C C . LEU A 1 792 ? -61.914 44.259 39.127 1.00 92.19 792 LEU A C 1
ATOM 6497 O O . LEU A 1 792 ? -62.952 44.330 38.476 1.00 92.19 792 LEU A O 1
ATOM 6501 N N . HIS A 1 793 ? -61.420 45.322 39.768 1.00 90.31 793 HIS A N 1
ATOM 6502 C CA . HIS A 1 793 ? -62.061 46.647 39.783 1.00 90.31 793 HIS A CA 1
ATOM 6503 C C . HIS A 1 793 ? -61.931 47.443 38.472 1.00 90.31 793 HIS A C 1
ATOM 6505 O O . HIS A 1 793 ? -62.445 48.561 38.394 1.00 90.31 793 HIS A O 1
ATOM 6511 N N . ASN A 1 794 ? -61.221 46.927 37.464 1.00 91.19 794 ASN A N 1
ATOM 6512 C CA . ASN A 1 794 ? -61.009 47.623 36.200 1.00 91.19 794 ASN A CA 1
ATOM 6513 C C . ASN A 1 794 ? -62.352 47.816 35.465 1.00 91.19 794 ASN A C 1
ATOM 6515 O O . ASN A 1 794 ? -63.179 46.902 35.397 1.00 91.19 794 ASN A O 1
ATOM 6519 N N . LYS A 1 795 ? -62.572 49.012 34.903 1.00 87.56 795 LYS A N 1
ATOM 6520 C CA . LYS A 1 795 ? -63.787 49.342 34.139 1.00 87.56 795 LYS A CA 1
ATOM 6521 C C . LYS A 1 795 ? -63.984 48.418 32.937 1.00 87.56 795 LYS A C 1
ATOM 6523 O O . LYS A 1 795 ? -65.124 48.041 32.678 1.00 87.56 795 LYS A O 1
ATOM 6528 N N . GLU A 1 796 ? -62.891 47.956 32.324 1.00 87.25 796 GLU A N 1
ATOM 6529 C CA . GLU A 1 796 ? -62.907 47.002 31.207 1.00 87.25 796 GLU A CA 1
ATOM 6530 C C . GLU A 1 796 ? -63.507 45.637 31.594 1.00 87.25 796 GLU A C 1
ATOM 6532 O O . GLU A 1 796 ? -63.932 44.888 30.721 1.00 87.25 796 GLU A O 1
ATOM 6537 N N . ILE A 1 797 ? -63.588 45.322 32.894 1.00 88.44 797 ILE A N 1
ATOM 6538 C CA . ILE A 1 797 ? -64.289 44.141 33.421 1.00 88.44 797 ILE A CA 1
ATOM 6539 C C . ILE A 1 797 ? -65.679 44.522 33.931 1.00 88.44 797 ILE A C 1
ATOM 6541 O O . ILE A 1 797 ? -66.665 43.857 33.612 1.00 88.44 797 ILE A O 1
ATOM 6545 N N . GLN A 1 798 ? -65.767 45.589 34.730 1.00 90.69 798 GLN A N 1
ATOM 6546 C CA . GLN A 1 798 ? -66.992 45.944 35.451 1.00 90.69 798 GLN A CA 1
ATOM 6547 C C . GLN A 1 798 ? -68.102 46.489 34.530 1.00 90.69 798 GLN A C 1
ATOM 6549 O O . GLN A 1 798 ? -69.281 46.347 34.842 1.00 90.69 798 GLN A O 1
ATOM 6554 N N . SER A 1 799 ? -67.750 47.091 33.389 1.00 90.94 799 SER A N 1
ATOM 6555 C CA . SER A 1 799 ? -68.697 47.609 32.396 1.00 90.94 799 SER A CA 1
ATOM 6556 C C . SER A 1 799 ? -68.992 46.570 31.316 1.00 90.94 799 SER A C 1
ATOM 6558 O O . SER A 1 799 ? -68.109 46.213 30.539 1.00 90.94 799 SER A O 1
ATOM 6560 N N . THR A 1 800 ? -70.255 46.155 31.181 1.00 87.75 800 THR A N 1
ATOM 6561 C CA . THR A 1 800 ? -70.699 45.201 30.146 1.00 87.75 800 THR A CA 1
ATOM 6562 C C . THR A 1 800 ? -70.316 45.640 28.730 1.00 87.75 800 THR A C 1
ATOM 6564 O O . THR A 1 800 ? -69.948 44.814 27.900 1.00 87.75 800 THR A O 1
ATOM 6567 N N . LYS A 1 801 ? -70.372 46.944 28.428 1.00 89.94 801 LYS A N 1
ATOM 6568 C CA . LYS A 1 801 ? -70.017 47.462 27.097 1.00 89.94 801 LYS A CA 1
ATOM 6569 C C . LYS A 1 801 ? -68.519 47.320 26.810 1.00 89.94 801 LYS A C 1
ATOM 6571 O O . LYS A 1 801 ? -68.144 46.926 25.708 1.00 89.94 801 LYS A O 1
ATOM 6576 N N . GLU A 1 802 ? -67.674 47.658 27.781 1.00 89.44 802 GLU A N 1
ATOM 6577 C CA . GLU A 1 802 ? -66.216 47.595 27.619 1.00 89.44 802 GLU A CA 1
ATOM 6578 C C . GLU A 1 802 ? -65.727 46.145 27.620 1.00 89.44 802 GLU A C 1
ATOM 6580 O O . GLU A 1 802 ? -64.899 45.785 26.787 1.00 89.44 802 GLU A O 1
ATOM 6585 N N . ARG A 1 803 ? -66.324 45.291 28.456 1.00 90.31 803 ARG A N 1
ATOM 6586 C CA . ARG A 1 803 ? -66.021 43.860 28.531 1.00 90.31 803 ARG A CA 1
ATOM 6587 C C . ARG A 1 803 ? -66.277 43.128 27.213 1.00 90.31 803 ARG A C 1
ATOM 6589 O O . ARG A 1 803 ? -65.400 42.405 26.737 1.00 90.31 803 ARG A O 1
ATOM 6596 N N . HIS A 1 804 ? -67.415 43.383 26.563 1.00 87.75 804 HIS A N 1
ATOM 6597 C CA . HIS A 1 804 ? -67.703 42.831 25.233 1.00 87.75 804 HIS A CA 1
ATOM 6598 C C . HIS A 1 804 ? -66.738 43.347 24.156 1.00 87.75 804 HIS A C 1
ATOM 6600 O O . HIS A 1 804 ? -66.296 42.577 23.301 1.00 87.75 804 HIS A O 1
ATOM 6606 N N . ALA A 1 805 ? -66.373 44.634 24.195 1.00 88.19 805 ALA A N 1
ATOM 6607 C CA . ALA A 1 805 ? -65.380 45.186 23.272 1.00 88.19 805 ALA A CA 1
ATOM 6608 C C . ALA A 1 805 ? -63.999 44.541 23.479 1.00 88.19 805 ALA A C 1
ATOM 6610 O O . ALA A 1 805 ? -63.293 44.240 22.513 1.00 88.19 805 ALA A O 1
ATOM 6611 N N . TYR A 1 806 ? -63.639 44.275 24.734 1.00 90.25 806 TYR A N 1
ATOM 6612 C CA . TYR A 1 806 ? -62.390 43.620 25.084 1.00 90.25 806 TYR A CA 1
ATOM 6613 C C . TYR A 1 806 ? -62.371 42.145 24.665 1.00 90.25 806 TYR A C 1
ATOM 6615 O O . TYR A 1 806 ? -61.349 41.676 24.171 1.00 90.25 806 TYR A O 1
ATOM 6623 N N . LYS A 1 807 ? -63.503 41.432 24.732 1.00 90.88 807 LYS A N 1
ATOM 6624 C CA . LYS A 1 807 ? -63.614 40.046 24.242 1.00 90.88 807 LYS A CA 1
ATOM 6625 C C . LYS A 1 807 ? -63.190 39.920 22.775 1.00 90.88 807 LYS A C 1
ATOM 6627 O O . LYS A 1 807 ? -62.423 39.023 22.432 1.00 90.88 807 LYS A O 1
ATOM 6632 N N . MET A 1 808 ? -63.615 40.854 21.919 1.00 88.88 808 MET A N 1
ATOM 6633 C CA . MET A 1 808 ? -63.199 40.873 20.507 1.00 88.88 808 MET A CA 1
ATOM 6634 C C . MET A 1 808 ? -61.686 41.090 20.347 1.00 88.88 808 MET A C 1
ATOM 6636 O O . MET A 1 808 ? -61.050 40.504 19.471 1.00 88.88 808 MET A O 1
ATOM 6640 N N . LYS A 1 809 ? -61.091 41.929 21.204 1.00 88.12 809 LYS A N 1
ATOM 6641 C CA . LYS A 1 809 ? -59.643 42.175 21.231 1.00 88.12 809 LYS A CA 1
ATOM 6642 C C . LYS A 1 809 ? -58.878 40.927 21.689 1.00 88.12 809 LYS A C 1
ATOM 6644 O O . LYS A 1 809 ? -57.897 40.562 21.047 1.00 88.12 809 LYS A O 1
ATOM 6649 N N . PHE A 1 810 ? -59.364 40.255 22.729 1.00 91.44 810 PHE A N 1
ATOM 6650 C CA . PHE A 1 810 ? -58.799 39.015 23.258 1.00 91.44 810 PHE A CA 1
ATOM 6651 C C . PHE A 1 810 ? -58.817 37.883 22.219 1.00 91.44 810 PHE A C 1
ATOM 6653 O O . PHE A 1 810 ? -57.797 37.235 21.997 1.00 91.44 810 PHE A O 1
ATOM 6660 N N . GLU A 1 811 ? -59.931 37.695 21.502 1.00 89.62 811 GLU A N 1
ATOM 6661 C CA . GLU A 1 811 ? -60.015 36.692 20.430 1.00 89.62 811 GLU A CA 1
ATOM 6662 C C . GLU A 1 811 ? -59.009 36.976 19.299 1.00 89.62 811 GLU A C 1
ATOM 6664 O O . GLU A 1 811 ? -58.380 36.057 18.768 1.00 89.62 811 GLU A O 1
ATOM 6669 N N . LYS A 1 812 ? -58.801 38.255 18.953 1.00 87.12 812 LYS A N 1
ATOM 6670 C CA . LYS A 1 812 ? -57.791 38.649 17.963 1.00 87.12 812 LYS A CA 1
ATOM 6671 C C . LYS A 1 812 ? -56.376 38.287 18.425 1.00 87.12 812 LYS A C 1
ATOM 6673 O O . LYS A 1 812 ? -55.591 37.795 17.618 1.00 87.12 812 LYS A O 1
ATOM 6678 N N . TYR A 1 813 ? -56.053 38.521 19.695 1.00 88.25 813 TYR A N 1
ATOM 6679 C CA . TYR A 1 813 ? -54.744 38.194 20.267 1.00 88.25 813 TYR A CA 1
ATOM 6680 C C . TYR A 1 813 ? -54.484 36.690 20.302 1.00 88.25 813 TYR A C 1
ATOM 6682 O O . TYR A 1 813 ? -53.420 36.239 19.879 1.00 88.25 813 TYR A O 1
ATOM 6690 N N . SER A 1 814 ? -55.488 35.918 20.713 1.00 87.00 814 SER A N 1
ATOM 6691 C CA . SER A 1 814 ? -55.453 34.456 20.711 1.00 87.00 814 SER A CA 1
ATOM 6692 C C . SER A 1 814 ? -55.117 33.895 19.322 1.00 87.00 814 SER A C 1
ATOM 6694 O O . SER A 1 814 ? -54.171 33.122 19.165 1.00 87.00 814 SER A O 1
ATOM 6696 N N . LYS A 1 815 ? -55.817 34.371 18.280 1.00 86.75 815 LYS A N 1
ATOM 6697 C CA . LYS A 1 815 ? -55.565 33.963 16.888 1.00 86.75 815 LYS A CA 1
ATOM 6698 C C . LYS A 1 815 ? -54.197 34.420 16.378 1.00 86.75 815 LYS A C 1
ATOM 6700 O O . LYS A 1 815 ? -53.509 33.648 15.721 1.00 86.75 815 LYS A O 1
ATOM 6705 N N . ALA A 1 816 ? -53.790 35.654 16.683 1.00 85.06 816 ALA A N 1
ATOM 6706 C CA . ALA A 1 816 ? -52.516 36.211 16.218 1.00 85.06 816 ALA A CA 1
ATOM 6707 C C . ALA A 1 816 ? -51.289 35.504 16.817 1.00 85.06 816 ALA A C 1
ATOM 6709 O O . ALA A 1 816 ? -50.235 35.476 16.189 1.00 85.06 816 ALA A O 1
ATOM 6710 N N . THR A 1 817 ? -51.424 34.935 18.014 1.00 84.38 817 THR A N 1
ATOM 6711 C CA . THR A 1 817 ? -50.353 34.203 18.710 1.00 84.38 817 THR A CA 1
ATOM 6712 C C . THR A 1 817 ? -50.392 32.696 18.465 1.00 84.38 817 THR A C 1
ATOM 6714 O O . THR A 1 817 ? -49.513 31.986 18.945 1.00 84.38 817 THR A O 1
ATOM 6717 N N . ASN A 1 818 ? -51.391 32.211 17.715 1.00 87.56 818 ASN A N 1
ATOM 6718 C CA . ASN A 1 818 ? -51.683 30.791 17.526 1.00 87.56 818 ASN A CA 1
ATOM 6719 C C . ASN A 1 818 ? -51.717 30.016 18.858 1.00 87.56 818 ASN A C 1
ATOM 6721 O O . ASN A 1 818 ? -51.154 28.930 18.964 1.00 87.56 818 ASN A O 1
ATOM 6725 N N . ALA A 1 819 ? -52.313 30.607 19.899 1.00 88.62 819 ALA A N 1
ATOM 6726 C CA . ALA A 1 819 ? -52.214 30.081 21.255 1.00 88.62 819 ALA A CA 1
ATOM 6727 C C . ALA A 1 819 ? -52.915 28.720 21.406 1.00 88.62 819 ALA A C 1
ATOM 6729 O O . ALA A 1 819 ? -54.075 28.565 21.016 1.00 88.62 819 ALA A O 1
ATOM 6730 N N . CYS A 1 820 ? -52.252 27.749 22.045 1.00 89.31 820 CYS A N 1
ATOM 6731 C CA . CYS A 1 820 ? -52.877 26.460 22.352 1.00 89.31 820 CYS A CA 1
ATOM 6732 C C . CYS A 1 820 ? -53.965 26.591 23.422 1.00 89.31 820 CYS A C 1
ATOM 6734 O O . CYS A 1 820 ? -54.899 25.793 23.411 1.00 89.31 820 CYS A O 1
ATOM 6736 N N . LEU A 1 821 ? -53.836 27.571 24.325 1.00 94.31 821 LEU A N 1
ATOM 6737 C CA . LEU A 1 821 ? -54.807 27.983 25.339 1.00 94.31 821 LEU A CA 1
ATOM 6738 C C . LEU A 1 821 ? -54.680 29.483 25.574 1.00 94.31 821 LEU A C 1
ATOM 6740 O O . LEU A 1 821 ? -53.579 30.021 25.687 1.00 94.31 821 LEU A O 1
ATOM 6744 N N . SER A 1 822 ? -55.825 30.149 25.663 1.00 94.50 822 SER A N 1
ATOM 6745 C CA . SER A 1 822 ? -55.917 31.572 25.977 1.00 94.50 822 SER A CA 1
ATOM 6746 C C . SER A 1 822 ? -56.505 31.757 27.370 1.00 94.50 822 SER A C 1
ATOM 6748 O O . SER A 1 822 ? -57.586 31.259 27.677 1.00 94.50 822 SER A O 1
ATOM 6750 N N . VAL A 1 823 ? -55.791 32.463 28.234 1.00 95.19 823 VAL A N 1
ATOM 6751 C CA . VAL A 1 823 ? -56.137 32.614 29.644 1.00 95.19 823 VAL A CA 1
ATOM 6752 C C . VAL A 1 823 ? -56.430 34.074 29.924 1.00 95.19 823 VAL A C 1
ATOM 6754 O O . VAL A 1 823 ? -55.576 34.934 29.732 1.00 95.19 823 VAL A O 1
ATOM 6757 N N . PHE A 1 824 ? -57.635 34.355 30.403 1.00 94.38 824 PHE A N 1
ATOM 6758 C CA . PHE A 1 824 ? -57.985 35.670 30.923 1.00 94.38 824 PHE A CA 1
ATOM 6759 C C . PHE A 1 824 ? -57.877 35.639 32.447 1.00 94.38 824 PHE A C 1
ATOM 6761 O O . PHE A 1 824 ? -58.725 35.057 33.128 1.00 94.38 824 PHE A O 1
ATOM 6768 N N . TRP A 1 825 ? -56.798 36.201 32.986 1.00 94.75 825 TRP A N 1
ATOM 6769 C CA . TRP A 1 825 ? -56.442 36.072 34.394 1.00 94.75 825 TRP A CA 1
ATOM 6770 C C . TRP A 1 825 ? -56.732 37.364 35.164 1.00 94.75 825 TRP A C 1
ATOM 6772 O O . TRP A 1 825 ? -56.030 38.369 35.050 1.00 94.75 825 TRP A O 1
ATOM 6782 N N . VAL A 1 826 ? -57.788 37.334 35.972 1.00 93.56 826 VAL A N 1
ATOM 6783 C CA . VAL A 1 826 ? -58.267 38.460 36.771 1.00 93.56 826 VAL A CA 1
ATOM 6784 C C . VAL A 1 826 ? -57.729 38.378 38.198 1.00 93.56 826 VAL A C 1
ATOM 6786 O O . VAL A 1 826 ? -57.795 37.331 38.839 1.00 93.56 826 VAL A O 1
ATOM 6789 N N . PHE A 1 827 ? -57.230 39.496 38.722 1.00 91.94 827 PHE A N 1
ATOM 6790 C CA . PHE A 1 827 ? -56.694 39.592 40.081 1.00 91.94 827 PHE A CA 1
ATOM 6791 C C . PHE A 1 827 ? -57.546 40.519 40.958 1.00 91.94 827 PHE A C 1
ATOM 6793 O O . PHE A 1 827 ? -57.732 41.701 40.655 1.00 91.94 827 PHE A O 1
ATOM 6800 N N . ASP A 1 828 ? -58.053 39.994 42.074 1.00 90.69 828 ASP A N 1
ATOM 6801 C CA . ASP A 1 828 ? -58.739 40.763 43.115 1.00 90.69 828 ASP A CA 1
ATOM 6802 C C . ASP A 1 828 ? -57.730 41.228 44.171 1.00 90.69 828 ASP A C 1
ATOM 6804 O O . ASP A 1 828 ? -57.281 40.457 45.017 1.00 90.69 828 ASP A O 1
ATOM 6808 N N . VAL A 1 829 ? -57.375 42.510 44.105 1.00 87.88 829 VAL A N 1
ATOM 6809 C CA . VAL A 1 829 ? -56.421 43.175 45.010 1.00 87.88 829 VAL A CA 1
ATOM 6810 C C . VAL A 1 829 ? -57.103 43.915 46.170 1.00 87.88 829 VAL A C 1
ATOM 6812 O O . VAL A 1 829 ? -56.500 44.800 46.772 1.00 87.88 829 VAL A O 1
ATOM 6815 N N . GLY A 1 830 ? -58.381 43.633 46.454 1.00 82.06 830 GLY A N 1
ATOM 6816 C CA . GLY A 1 830 ? -59.100 44.228 47.586 1.00 82.06 830 GLY A CA 1
ATOM 6817 C C . GLY A 1 830 ? -59.466 45.709 47.417 1.00 82.06 830 GLY A C 1
ATOM 6818 O O . GLY A 1 830 ? -59.755 46.387 48.400 1.00 82.06 830 GLY A O 1
ATOM 6819 N N . ARG A 1 831 ? -59.467 46.229 46.180 1.00 81.62 831 ARG A N 1
ATOM 6820 C CA . ARG A 1 831 ? -59.831 47.627 45.848 1.00 81.62 831 ARG A CA 1
ATOM 6821 C C . ARG A 1 831 ? -61.292 47.808 45.399 1.00 81.62 831 ARG A C 1
ATOM 6823 O O . ARG A 1 831 ? -61.639 48.853 44.854 1.00 81.62 831 ARG A O 1
ATOM 6830 N N . GLY A 1 832 ? -62.141 46.807 45.619 1.00 75.31 832 GLY A N 1
ATOM 6831 C CA . GLY A 1 832 ? -63.514 46.757 45.105 1.00 75.31 832 GLY A CA 1
ATOM 6832 C C . GLY A 1 832 ? -63.622 46.004 43.774 1.00 75.31 832 GLY A C 1
ATOM 6833 O O . GLY A 1 832 ? -62.640 45.450 43.288 1.00 75.31 832 GLY A O 1
ATOM 6834 N N . GLY A 1 833 ? -64.823 45.969 43.196 1.00 80.06 833 GLY A N 1
ATOM 6835 C CA . GLY A 1 833 ? -65.161 45.155 42.020 1.00 80.06 833 GLY A CA 1
ATOM 6836 C C . GLY A 1 833 ? -66.121 44.021 42.381 1.00 80.06 833 GLY A C 1
ATOM 6837 O O . GLY A 1 833 ? -65.963 43.362 43.406 1.00 80.06 833 GLY A O 1
ATOM 6838 N N . ASN A 1 834 ? -67.162 43.833 41.572 1.00 83.19 834 ASN A N 1
ATOM 6839 C CA . ASN A 1 834 ? -68.194 42.841 41.842 1.00 83.19 834 ASN A CA 1
ATOM 6840 C C . ASN A 1 834 ? -67.766 41.473 41.289 1.00 83.19 834 ASN A C 1
ATOM 6842 O O . ASN A 1 834 ? -67.546 41.335 40.087 1.00 83.19 834 ASN A O 1
ATOM 6846 N N . GLN A 1 835 ? -67.668 40.464 42.160 1.00 82.88 835 GLN A N 1
ATOM 6847 C CA . GLN A 1 835 ? -67.340 39.089 41.762 1.00 82.88 835 GLN A CA 1
ATOM 6848 C C . GLN A 1 835 ? -68.420 38.462 40.873 1.00 82.88 835 GLN A C 1
ATOM 6850 O O . GLN A 1 835 ? -68.087 37.675 39.997 1.00 82.88 835 GLN A O 1
ATOM 6855 N N . ILE A 1 836 ? -69.688 38.870 41.014 1.00 85.62 836 ILE A N 1
ATOM 6856 C CA . ILE A 1 836 ? -70.777 38.414 40.133 1.00 85.62 836 ILE A CA 1
ATOM 6857 C C . ILE A 1 836 ? -70.472 38.794 38.677 1.00 85.62 836 ILE A C 1
ATOM 6859 O O . ILE A 1 836 ? -70.684 38.005 37.768 1.00 85.62 836 ILE A O 1
ATOM 6863 N N . VAL A 1 837 ? -69.860 39.962 38.459 1.00 88.00 837 VAL A N 1
ATOM 6864 C CA . VAL A 1 837 ? -69.485 40.426 37.116 1.00 88.00 837 VAL A CA 1
ATOM 6865 C C . VAL A 1 837 ? -68.333 39.603 36.517 1.00 88.00 837 VAL A C 1
ATOM 6867 O O . VAL A 1 837 ? -68.186 39.540 35.298 1.00 88.00 837 VAL A O 1
ATOM 6870 N N . PHE A 1 838 ? -67.515 38.947 37.347 1.00 90.62 838 PHE A N 1
ATOM 6871 C CA . PHE A 1 838 ? -66.530 37.983 36.855 1.00 90.62 838 PHE A CA 1
ATOM 6872 C C . PHE A 1 838 ? -67.194 36.680 36.387 1.00 90.62 838 PHE A C 1
ATOM 6874 O O . PHE A 1 838 ? -66.761 36.120 35.382 1.00 90.62 838 PHE A O 1
ATOM 6881 N N . GLU A 1 839 ? -68.254 36.223 37.056 1.00 90.50 839 GLU A N 1
ATOM 6882 C CA . GLU A 1 839 ? -69.024 35.069 36.573 1.00 90.50 839 GLU A CA 1
ATOM 6883 C C . GLU A 1 839 ? -69.703 35.386 35.231 1.00 90.50 839 GLU A C 1
ATOM 6885 O O . GLU A 1 839 ? -69.581 34.595 34.297 1.00 90.50 839 GLU A O 1
ATOM 6890 N N . ASP A 1 840 ? -70.262 36.594 35.069 1.00 89.56 840 ASP A N 1
ATOM 6891 C CA . ASP A 1 840 ? -70.773 37.061 33.770 1.00 89.56 840 ASP A CA 1
ATOM 6892 C C . ASP A 1 840 ? -69.674 37.038 32.689 1.00 89.56 840 ASP A C 1
ATOM 6894 O O . ASP A 1 840 ? -69.896 36.587 31.565 1.00 89.56 840 ASP A O 1
ATOM 6898 N N . LEU A 1 841 ? -68.457 37.493 33.023 1.00 90.31 841 LEU A N 1
ATOM 6899 C CA . LEU A 1 841 ? -67.305 37.455 32.115 1.00 90.31 841 LEU A CA 1
ATOM 6900 C C . LEU A 1 841 ? -66.957 36.018 31.710 1.00 90.31 841 LEU A C 1
ATOM 6902 O O . LEU A 1 841 ? -66.690 35.744 30.541 1.00 90.31 841 LEU A O 1
ATOM 6906 N N . LYS A 1 842 ? -66.947 35.090 32.664 1.00 91.25 842 LYS A N 1
ATOM 6907 C CA . LYS A 1 842 ? -66.623 33.685 32.412 1.00 91.25 842 LYS A CA 1
ATOM 6908 C C . LYS A 1 842 ? -67.637 33.042 31.467 1.00 91.25 842 LYS A C 1
ATOM 6910 O O . LYS A 1 842 ? -67.234 32.341 30.535 1.00 91.25 842 LYS A O 1
ATOM 6915 N N . ASP A 1 843 ? -68.921 33.326 31.660 1.00 89.38 843 ASP A N 1
ATOM 6916 C CA . ASP A 1 843 ? -69.985 32.858 30.772 1.00 89.38 843 ASP A CA 1
ATOM 6917 C C . ASP A 1 843 ? -69.881 33.487 29.379 1.00 89.38 843 ASP A C 1
ATOM 6919 O O . ASP A 1 843 ? -69.988 32.783 28.371 1.00 89.38 843 ASP A O 1
ATOM 6923 N N . GLU A 1 844 ? -69.570 34.783 29.296 1.00 90.25 844 GLU A N 1
ATOM 6924 C CA . GLU A 1 844 ? -69.338 35.463 28.023 1.00 90.25 844 GLU A CA 1
ATOM 6925 C C . GLU A 1 844 ? -68.182 34.829 27.240 1.00 90.25 844 GLU A C 1
ATOM 6927 O O . GLU A 1 844 ? -68.286 34.670 26.025 1.00 90.25 844 GLU A O 1
ATOM 6932 N N . TYR A 1 845 ? -67.080 34.448 27.888 1.00 91.94 845 TYR A N 1
ATOM 6933 C CA . TYR A 1 845 ? -65.882 33.925 27.217 1.00 91.94 845 TYR A CA 1
ATOM 6934 C C . TYR A 1 845 ? -65.955 32.417 26.936 1.00 91.94 845 TYR A C 1
ATOM 6936 O O . TYR A 1 845 ? -65.172 31.915 26.131 1.00 91.94 845 TYR A O 1
ATOM 6944 N N . ARG A 1 846 ? -66.941 31.706 27.500 1.00 87.06 846 ARG A N 1
ATOM 6945 C CA . ARG A 1 846 ? -67.155 30.258 27.320 1.00 87.06 846 ARG A CA 1
ATOM 6946 C C . ARG A 1 846 ? -67.338 29.830 25.861 1.00 87.06 846 ARG A C 1
ATOM 6948 O O . ARG A 1 846 ? -67.068 28.683 25.521 1.00 87.06 846 ARG A O 1
ATOM 6955 N N . SER A 1 847 ? -67.800 30.740 25.001 1.00 84.81 847 SER A N 1
ATOM 6956 C CA . SER A 1 847 ? -67.978 30.483 23.568 1.00 84.81 847 SER A CA 1
ATOM 6957 C C . SER A 1 847 ? -66.665 30.469 22.774 1.00 84.81 847 SER A C 1
ATOM 6959 O O . SER A 1 847 ? -66.682 30.106 21.600 1.00 84.81 847 SER A O 1
ATOM 6961 N N . LEU A 1 848 ? -65.553 30.937 23.354 1.00 88.50 848 LEU A N 1
ATOM 6962 C CA . LEU A 1 848 ? -64.259 30.987 22.678 1.00 88.50 848 LEU A CA 1
ATOM 6963 C C . LEU A 1 848 ? -63.537 29.636 22.811 1.00 88.50 848 LEU A C 1
ATOM 6965 O O . LEU A 1 848 ? -63.501 29.063 23.903 1.00 88.50 848 LEU A O 1
ATOM 6969 N N . PRO A 1 849 ? -62.947 29.107 21.722 1.00 82.31 849 PRO A N 1
ATOM 6970 C CA . PRO A 1 849 ? -62.244 27.832 21.766 1.00 82.31 849 PRO A CA 1
ATOM 6971 C C . PRO A 1 849 ? -61.019 27.926 22.679 1.00 82.31 849 PRO A C 1
ATOM 6973 O O . PRO A 1 849 ? -60.330 28.945 22.700 1.00 82.31 849 PRO A O 1
ATOM 6976 N N . TYR A 1 850 ? -60.762 26.853 23.433 1.00 88.69 850 TYR A N 1
ATOM 6977 C CA . TYR A 1 850 ? -59.588 26.700 24.303 1.00 88.69 850 TYR A CA 1
ATOM 6978 C C . TYR A 1 850 ? -59.281 27.959 25.130 1.00 88.69 850 TYR A C 1
ATOM 6980 O O . TYR A 1 850 ? -58.151 28.444 25.151 1.00 88.69 850 TYR A O 1
ATOM 6988 N N . THR A 1 851 ? -60.311 28.511 25.775 1.00 92.50 851 THR A N 1
ATOM 6989 C CA . THR A 1 851 ? -60.218 29.726 26.585 1.00 92.50 851 THR A CA 1
ATOM 6990 C C . THR A 1 851 ? -60.641 29.449 28.023 1.00 92.50 851 THR A C 1
ATOM 6992 O O . THR A 1 851 ? -61.661 28.802 28.257 1.00 92.50 851 THR A O 1
ATOM 6995 N N . THR A 1 852 ? -59.878 29.972 28.983 1.00 91.94 852 THR A N 1
ATOM 6996 C CA . THR A 1 852 ? -60.163 29.843 30.417 1.00 91.94 852 THR A CA 1
ATOM 6997 C C . THR A 1 852 ? -60.072 31.199 31.106 1.00 91.94 852 THR A C 1
ATOM 6999 O O . THR A 1 852 ? -59.120 31.947 30.899 1.00 91.94 852 THR A O 1
ATOM 7002 N N . CYS A 1 853 ? -61.034 31.500 31.977 1.00 93.31 853 CYS A N 1
ATOM 7003 C CA . CYS A 1 853 ? -60.998 32.675 32.845 1.00 93.31 853 CYS A CA 1
ATOM 7004 C C . CYS A 1 853 ? -60.638 32.253 34.271 1.00 93.31 853 CYS A C 1
ATOM 7006 O O . CYS A 1 853 ? -61.280 31.363 34.833 1.00 93.31 853 CYS A O 1
ATOM 7008 N N . LEU A 1 854 ? -59.630 32.894 34.860 1.00 93.94 854 LEU A N 1
ATOM 7009 C CA . LEU A 1 854 ? -59.149 32.610 36.213 1.00 93.94 854 LEU A CA 1
ATOM 7010 C C . LEU A 1 854 ? -59.310 33.847 37.093 1.00 93.94 854 LEU A C 1
ATOM 7012 O O . LEU A 1 854 ? -58.955 34.942 36.669 1.00 93.94 854 LEU A O 1
ATOM 7016 N N . LEU A 1 855 ? -59.797 33.672 38.322 1.00 92.56 855 LEU A N 1
ATOM 7017 C CA . LEU A 1 855 ? -59.826 34.723 39.340 1.00 92.56 855 LEU A CA 1
ATOM 7018 C C . LEU A 1 855 ? -58.868 34.358 40.472 1.00 92.56 855 LEU A C 1
ATOM 7020 O O . LEU A 1 855 ? -59.040 33.331 41.127 1.00 92.56 855 LEU A O 1
ATOM 7024 N N . THR A 1 856 ? -57.883 35.212 40.731 1.00 91.06 856 THR A N 1
ATOM 7025 C CA . THR A 1 856 ? -56.960 35.074 41.863 1.00 91.06 856 THR A CA 1
ATOM 7026 C C . THR A 1 856 ? -57.198 36.182 42.867 1.00 91.06 856 THR A C 1
ATOM 7028 O O . THR A 1 856 ? -57.101 37.365 42.550 1.00 91.06 856 THR A O 1
ATOM 7031 N N . LYS A 1 857 ? -57.460 35.799 44.112 1.00 88.38 857 LYS A N 1
ATOM 7032 C CA . LYS A 1 857 ? -57.577 36.739 45.231 1.00 88.38 857 LYS A CA 1
ATOM 7033 C C . LYS A 1 857 ? -56.207 37.017 45.844 1.00 88.38 857 LYS A C 1
ATOM 7035 O O . LYS A 1 857 ? -55.597 36.117 46.403 1.00 88.38 857 LYS A O 1
ATOM 7040 N N . CYS A 1 858 ? -55.725 38.248 45.783 1.00 85.81 858 CYS A N 1
ATOM 7041 C CA . CYS A 1 858 ? -54.451 38.620 46.389 1.00 85.81 858 CYS A CA 1
ATOM 7042 C C . CYS A 1 858 ? -54.643 38.916 47.883 1.00 85.81 858 CYS A C 1
ATOM 7044 O O . CYS A 1 858 ? -55.473 39.748 48.252 1.00 85.81 858 CYS A O 1
ATOM 7046 N N . LYS A 1 859 ? -53.848 38.286 48.759 1.00 80.50 859 LYS A N 1
ATOM 7047 C CA . LYS A 1 859 ? -53.710 38.750 50.148 1.00 80.50 859 LYS A CA 1
ATOM 7048 C C . LYS A 1 859 ? -52.747 39.934 50.159 1.00 80.50 859 LYS A C 1
ATOM 7050 O O . LYS A 1 859 ? -51.565 39.754 49.896 1.00 80.50 859 LYS A O 1
ATOM 7055 N N . CYS A 1 860 ? -53.251 41.129 50.447 1.00 74.12 860 CYS A N 1
ATOM 7056 C CA . CYS A 1 860 ? -52.464 42.360 50.531 1.00 74.12 860 CYS A CA 1
ATOM 7057 C C . CYS A 1 860 ? -52.708 43.085 51.857 1.00 74.12 860 CYS A C 1
ATOM 7059 O O . CYS A 1 860 ? -53.811 43.036 52.404 1.00 74.12 860 CYS A O 1
ATOM 7061 N N . SER A 1 861 ? -51.686 43.781 52.351 1.00 64.38 861 SER A N 1
ATOM 7062 C CA . SER A 1 861 ? -51.774 44.607 53.560 1.00 64.38 861 SER A CA 1
ATOM 7063 C C . SER A 1 861 ? -52.795 45.739 53.421 1.00 64.38 861 SER A C 1
ATOM 7065 O O . SER A 1 861 ? -52.934 46.371 52.362 1.00 64.38 861 SER A O 1
ATOM 7067 N N . SER A 1 862 ? -53.493 46.034 54.521 1.00 59.28 862 SER A N 1
ATOM 7068 C CA . SER A 1 862 ? -54.263 47.269 54.621 1.00 59.28 862 SER A CA 1
ATOM 7069 C C . SER A 1 862 ? -53.288 48.441 54.786 1.00 59.28 862 SER A C 1
ATOM 7071 O O . SER A 1 862 ? -52.231 48.294 55.397 1.00 59.28 862 SER A O 1
ATOM 7073 N N . GLY A 1 863 ? -53.621 49.636 54.284 1.00 54.38 863 GLY A N 1
ATOM 7074 C CA . GLY A 1 863 ? -52.736 50.810 54.401 1.00 54.38 863 GLY A CA 1
ATOM 7075 C C . GLY A 1 863 ? -52.367 51.207 55.845 1.00 54.38 863 GLY A C 1
ATOM 7076 O O . GLY A 1 863 ? -51.485 52.040 56.032 1.00 54.38 863 GLY A O 1
ATOM 7077 N N . ARG A 1 864 ? -53.012 50.611 56.862 1.00 51.28 864 ARG A N 1
ATOM 7078 C CA . ARG A 1 864 ? -52.657 50.759 58.282 1.00 51.28 864 ARG A CA 1
ATOM 7079 C C . ARG A 1 864 ? -51.463 49.894 58.702 1.00 51.28 864 ARG A C 1
ATOM 7081 O O . ARG A 1 864 ? -50.713 50.330 59.567 1.00 51.28 864 ARG A O 1
ATOM 7088 N N . ASP A 1 865 ? -51.258 48.740 58.071 1.00 50.28 865 ASP A N 1
ATOM 7089 C CA . ASP A 1 865 ? -50.253 47.746 58.480 1.00 50.28 865 ASP A CA 1
ATOM 7090 C C . ASP A 1 865 ? -48.856 48.036 57.899 1.00 50.28 865 ASP A C 1
ATOM 7092 O O . ASP A 1 865 ? -47.848 47.634 58.469 1.00 50.28 865 ASP A O 1
ATOM 7096 N N . THR A 1 866 ? -48.766 48.801 56.803 1.00 52.22 866 THR A N 1
ATOM 7097 C CA . THR A 1 866 ? -47.490 49.173 56.149 1.00 52.22 866 THR A CA 1
ATOM 7098 C C . THR A 1 866 ? -46.954 50.550 56.558 1.00 52.22 866 THR A C 1
ATOM 7100 O O . THR A 1 866 ? -46.092 51.101 55.876 1.00 52.22 866 THR A O 1
ATOM 7103 N N . GLY A 1 867 ? -47.496 51.172 57.612 1.00 47.00 867 GLY A N 1
ATOM 7104 C CA . GLY A 1 867 ? -47.039 52.485 58.099 1.00 47.00 867 GLY A CA 1
ATOM 7105 C C . GLY A 1 867 ? -47.338 53.677 57.175 1.00 47.00 867 GLY A C 1
ATOM 7106 O O . GLY A 1 867 ? -46.809 54.771 57.383 1.00 47.00 867 GLY A O 1
ATOM 7107 N N . ALA A 1 868 ? -48.203 53.515 56.168 1.00 44.16 868 ALA A N 1
ATOM 7108 C CA . ALA A 1 868 ? -48.589 54.598 55.268 1.00 44.16 868 ALA A CA 1
ATOM 7109 C C . ALA A 1 868 ? -49.643 55.503 55.932 1.00 44.16 868 ALA A C 1
ATOM 7111 O O . ALA A 1 868 ? -50.840 55.418 55.655 1.00 44.16 868 ALA A O 1
ATOM 7112 N N . ILE A 1 869 ? -49.196 56.403 56.813 1.00 38.31 869 ILE A N 1
ATOM 7113 C CA . ILE A 1 869 ? -50.011 57.535 57.269 1.00 38.31 869 ILE A CA 1
ATOM 7114 C C . ILE A 1 869 ? -50.443 58.319 56.026 1.00 38.31 869 ILE A C 1
ATOM 7116 O O . ILE A 1 869 ? -49.613 58.885 55.311 1.00 38.31 869 ILE A O 1
ATOM 7120 N N . ALA A 1 870 ? -51.754 58.366 55.786 1.00 41.25 870 ALA A N 1
ATOM 7121 C CA . ALA A 1 870 ? -52.366 59.251 54.810 1.00 41.25 870 ALA A CA 1
ATOM 7122 C C . ALA A 1 870 ? -51.868 60.685 55.054 1.00 41.25 870 ALA A C 1
ATOM 7124 O O . ALA A 1 870 ? -52.249 61.329 56.037 1.00 41.25 870 ALA A O 1
ATOM 7125 N N . LYS A 1 871 ? -51.006 61.202 54.169 1.00 35.69 871 LYS A N 1
ATOM 7126 C CA . LYS A 1 871 ? -50.673 62.628 54.172 1.00 35.69 871 LYS A CA 1
ATOM 7127 C C . LYS A 1 871 ? -51.943 63.396 53.823 1.00 35.69 871 LYS A C 1
ATOM 7129 O O . LYS A 1 871 ? -52.386 63.422 52.677 1.00 35.69 871 LYS A O 1
ATOM 7134 N N . ARG A 1 872 ? -52.527 63.982 54.871 1.00 33.09 872 ARG A N 1
ATOM 7135 C CA . ARG A 1 872 ? -53.585 64.992 54.844 1.00 33.09 872 ARG A CA 1
ATOM 7136 C C . ARG A 1 872 ? -53.358 65.975 53.694 1.00 33.09 872 ARG A C 1
ATOM 7138 O O . ARG A 1 872 ? -52.257 66.500 53.531 1.00 33.09 872 ARG A O 1
ATOM 7145 N N . GLN A 1 873 ? -54.426 66.256 52.952 1.00 40.47 873 GLN A N 1
ATOM 7146 C CA . GLN A 1 873 ? -54.501 67.399 52.049 1.00 40.47 873 GLN A CA 1
ATOM 7147 C C . GLN A 1 873 ? -54.133 68.675 52.815 1.00 40.47 873 GLN A C 1
ATOM 7149 O O . GLN A 1 873 ? -54.819 69.050 53.764 1.00 40.47 873 GLN A O 1
ATOM 7154 N N . ILE A 1 874 ? -53.078 69.361 52.378 1.00 35.88 874 ILE A N 1
ATOM 7155 C CA . ILE A 1 874 ? -52.822 70.753 52.744 1.00 35.88 874 ILE A CA 1
ATOM 7156 C C . ILE A 1 874 ? -52.756 71.561 51.447 1.00 35.88 874 ILE A C 1
ATOM 7158 O O . ILE A 1 874 ? -51.806 71.463 50.681 1.00 35.88 874 ILE A O 1
ATOM 7162 N N . GLY A 1 875 ? -53.829 72.321 51.220 1.00 31.02 875 GLY A N 1
ATOM 7163 C CA . GLY A 1 875 ? -53.807 73.707 50.747 1.00 31.02 875 GLY A CA 1
ATOM 7164 C C . GLY A 1 875 ? -53.109 74.045 49.427 1.00 31.02 875 GLY A C 1
ATOM 7165 O O . GLY A 1 875 ? -51.901 74.240 49.372 1.00 31.02 875 GLY A O 1
ATOM 7166 N N . LYS A 1 876 ? -53.924 74.310 48.398 1.00 35.94 876 LYS A N 1
ATOM 7167 C CA . LYS A 1 876 ? -53.585 75.145 47.231 1.00 35.94 876 LYS A CA 1
ATOM 7168 C C . LYS A 1 876 ? -52.876 76.451 47.639 1.00 35.94 876 LYS A C 1
ATOM 7170 O O . LYS A 1 876 ? -53.438 77.201 48.434 1.00 35.94 876 LYS A O 1
ATOM 7175 N N . LYS A 1 877 ? -51.795 76.818 46.934 1.00 31.22 877 LYS A N 1
ATOM 7176 C CA . LYS A 1 877 ? -51.627 78.175 46.368 1.00 31.22 877 LYS A CA 1
ATOM 7177 C C . LYS A 1 877 ? -50.569 78.247 45.252 1.00 31.22 877 LYS A C 1
ATOM 7179 O O . LYS A 1 877 ? -49.371 78.231 45.488 1.00 31.22 877 LYS A O 1
ATOM 7184 N N . THR A 1 878 ? -51.101 78.352 44.033 1.00 29.73 878 THR A N 1
ATOM 7185 C CA . THR A 1 878 ? -50.720 79.263 42.935 1.00 29.73 878 THR A CA 1
ATOM 7186 C C . THR A 1 878 ? -49.244 79.479 42.581 1.00 29.73 878 THR A C 1
ATOM 7188 O O . THR A 1 878 ? -48.533 80.272 43.192 1.00 29.73 878 THR A O 1
ATOM 7191 N N . THR A 1 879 ? -48.902 78.917 41.422 1.00 31.42 879 THR A N 1
ATOM 7192 C CA . THR A 1 879 ? -48.052 79.481 40.361 1.00 31.42 879 THR A CA 1
ATOM 7193 C C . THR A 1 879 ? -48.104 81.009 40.245 1.00 31.42 879 THR A C 1
ATOM 7195 O O . THR A 1 879 ? -49.173 81.581 40.021 1.00 31.42 879 THR A O 1
ATOM 7198 N N . LYS A 1 880 ? -46.931 81.654 40.235 1.00 28.22 880 LYS A N 1
ATOM 7199 C CA . LYS A 1 880 ? -46.718 82.927 39.534 1.00 28.22 880 LYS A CA 1
ATOM 7200 C C . LYS A 1 880 ? -46.173 82.613 38.139 1.00 28.22 880 LYS A C 1
ATOM 7202 O O . LYS A 1 880 ? -45.052 82.135 38.001 1.00 28.22 880 LYS A O 1
ATOM 7207 N N . LYS A 1 881 ? -46.992 82.881 37.118 1.00 36.38 881 LYS A N 1
ATOM 7208 C CA . LYS A 1 881 ? -46.567 82.979 35.718 1.00 36.38 881 LYS A CA 1
ATOM 7209 C C . LYS A 1 881 ? -45.556 84.121 35.588 1.00 36.38 881 LYS A C 1
ATOM 7211 O O . LYS A 1 881 ? -45.827 85.238 36.026 1.00 36.38 881 LYS A O 1
ATOM 7216 N N . LYS A 1 882 ? -44.431 83.835 34.941 1.00 30.80 882 LYS A N 1
ATOM 7217 C CA . LYS A 1 882 ? -43.542 84.810 34.312 1.00 30.80 882 LYS A CA 1
ATOM 7218 C C . LYS A 1 882 ? -43.677 84.599 32.802 1.00 30.80 882 LYS A C 1
ATOM 7220 O O . LYS A 1 882 ? -43.548 83.458 32.380 1.00 30.80 882 LYS A O 1
ATOM 7225 N N . THR A 1 883 ? -43.907 85.697 32.069 1.00 30.58 883 THR A N 1
ATOM 7226 C CA . THR A 1 883 ? -43.426 85.994 30.693 1.00 30.58 883 THR A CA 1
ATOM 7227 C C . THR A 1 883 ? -43.730 84.982 29.570 1.00 30.58 883 THR A C 1
ATOM 7229 O O . THR A 1 883 ? -43.359 83.825 29.678 1.00 30.58 883 THR A O 1
ATOM 7232 N N . LYS A 1 884 ? -44.310 85.350 28.423 1.00 32.97 884 LYS A N 1
ATOM 7233 C CA . LYS A 1 884 ? -44.598 86.650 27.795 1.00 32.97 884 LYS A CA 1
ATOM 7234 C C . LYS A 1 884 ? -45.865 86.501 26.952 1.00 32.97 884 LYS A C 1
ATOM 7236 O O . LYS A 1 884 ? -46.057 85.381 26.430 1.00 32.97 884 LYS A O 1
#

Foldseek 3Di:
DDDLVPDDLVRLQVVLVVLLVCVVVVNDDPVNLVVLLVSLVVQCPDPDQSSVLSSLSSCLSSVVLVVLLVCLVVLVVHDPNSLLSSLQSCLVSQPLDPSSLVSLLVVLLVLAQSSLQSLLSHDDQVSVLVSLVVCQVVVSLVSSLRHDDDDDHDCVSLLVNCVVHCPPDPVSVQSSLLSLLVVLVSVPLDQQDDSRLVSLLVQLLDPVRNLVSCVSLVHLVSLLSNLLRRALVSDAPSSLVSLLVSCVVRDPDVVSSVSSLCSNCVNCVPPPVRCVRCVVSCVVCVVVVVVVVVVPVPDDDDPVLVVLVVLLVVLPDPPDDLVSNLVSLLSNLVVLVSCVVDPCVSSLVSVVVLLVPDDPLPWAKADPDLLDIDGDVSLQSVLSSLLNCVSVVNLVSCLVSLLVLVLSLLCSCPHPPDPPVSSLVSNCVSNPADDPVSLVVSVVVVVPDPHCSNVNHLPSLVCCCPVRVSLVSLVVLVVLLVVCLVPVDPSSQVSNLVSVVVVLVVSDDDDLVVLVVSLVSDDDDDCPTPNLVSLLSCCQPVVDPVSLVVLLVCLLPDQDFDDDDPDPDDDDDDPRRCLLPPPDHDSLPSCLNPDDPVNLVSLVVQLLSLLVQCVDPRRNSSSLRSNLSSLVSVLSVLDVVSLVVSVVSLVVSCVVPVRPSSVVSSVVSVVVSLVSPPDPPVVVLVVVLVVCCVPADDDSELVSVLVVVVVLVVQLLCCQPVVQPAALPALVVDDPVVCLVVSQVSSVVSCVVVRQPPKDKDAQDQFPVRHTFGIWIDGDPYQTEGEHEDEQPDCCQQPPVNVVVVLVVQLVVCVRSVHSAYEYEYEYSPPDHDVVSLVVSQVVNVPPPRYYYHYHYGNYYHCVVNPNDPPDDDDDDDDDDDDD

Radius of gyration: 46.51 Å; chains: 1; bounding box: 120×115×105 Å